Protein AF-0000000069178740 (afdb_homodimer)

InterPro domains:
  IPR007632 Anoctamin [PTHR12308] (36-680)
  IPR049452 Anoctamin, transmembrane domain [PF04547] (224-672)

Radius of gyration: 38.59 Å; Cα contacts (8 Å, |Δi|>4): 1500; chains: 2; bounding box: 94×110×83 Å

pLDDT: mean 80.76, std 16.98, range [24.77, 97.94]

Structure (mmCIF, N/CA/C/O backbone):
data_AF-0000000069178740-model_v1
#
loop_
_entity.id
_entity.type
_entity.pdbx_description
1 polymer 'Chromosome undetermined scaffold_32, whole genome shotgun sequence'
#
loop_
_atom_site.group_PDB
_atom_site.id
_atom_site.type_symbol
_atom_site.label_atom_id
_atom_site.label_alt_id
_atom_site.label_comp_id
_atom_site.label_asym_id
_atom_site.label_entity_id
_atom_site.label_seq_id
_atom_site.pdbx_PDB_ins_code
_atom_site.Cartn_x
_atom_site.Cartn_y
_atom_site.Cartn_z
_atom_site.occupancy
_atom_site.B_iso_or_equiv
_atom_site.auth_seq_id
_atom_site.auth_comp_id
_atom_site.auth_asym_id
_atom_site.auth_atom_id
_atom_site.pdbx_PDB_model_num
ATOM 1 N N . MET A 1 1 ? 21.734 -11.703 -44.219 1 29.17 1 MET A N 1
ATOM 2 C CA . MET A 1 1 ? 21.516 -12.57 -43.062 1 29.17 1 MET A CA 1
ATOM 3 C C . MET A 1 1 ? 22.469 -13.758 -43.094 1 29.17 1 MET A C 1
ATOM 5 O O . MET A 1 1 ? 23.125 -14.07 -42.094 1 29.17 1 MET A O 1
ATOM 9 N N . LYS A 1 2 ? 22.344 -14.586 -44.188 1 41.66 2 LYS A N 1
ATOM 10 C CA . LYS A 1 2 ? 23.359 -15.562 -44.594 1 41.66 2 LYS A CA 1
ATOM 11 C C . LYS A 1 2 ? 24.75 -14.953 -44.594 1 41.66 2 LYS A C 1
ATOM 13 O O . LYS A 1 2 ? 25.719 -15.594 -44.156 1 41.66 2 LYS A O 1
ATOM 18 N N . GLN A 1 3 ? 24.625 -13.688 -44.812 1 41.06 3 GLN A N 1
ATOM 19 C CA . GLN A 1 3 ? 25.906 -13.016 -45 1 41.06 3 GLN A CA 1
ATOM 20 C C . GLN A 1 3 ? 26.578 -12.734 -43.688 1 41.06 3 GLN A C 1
ATOM 22 O O . GLN A 1 3 ? 27.812 -12.797 -43.562 1 41.06 3 GLN A O 1
ATOM 27 N N . VAL A 1 4 ? 25.672 -12.539 -42.625 1 41.56 4 VAL A N 1
ATOM 28 C CA . VAL A 1 4 ? 26.328 -12.18 -41.344 1 41.56 4 VAL A CA 1
ATOM 29 C C . VAL A 1 4 ? 26.984 -13.414 -40.75 1 41.56 4 VAL A C 1
ATOM 31 O O . VAL A 1 4 ? 28.109 -13.336 -40.25 1 41.56 4 VAL A O 1
ATOM 34 N N . LEU A 1 5 ? 26.391 -14.547 -40.906 1 41 5 LEU A N 1
ATOM 35 C CA . LEU A 1 5 ? 27.047 -15.75 -40.406 1 41 5 LEU A CA 1
ATOM 36 C C . LEU A 1 5 ? 28.312 -16.047 -41.219 1 41 5 LEU A C 1
ATOM 38 O O . LEU A 1 5 ? 29.328 -16.453 -40.625 1 41 5 LEU A O 1
ATOM 42 N N . HIS A 1 6 ? 28.266 -15.82 -42.562 1 41.03 6 HIS A N 1
ATOM 43 C CA . HIS A 1 6 ? 29.438 -16.062 -43.406 1 41.03 6 HIS A CA 1
ATOM 44 C C . HIS A 1 6 ? 30.562 -15.086 -43.062 1 41.03 6 HIS A C 1
ATOM 46 O O . HIS A 1 6 ? 31.734 -15.461 -43.094 1 41.03 6 HIS A O 1
ATOM 52 N N . GLN A 1 7 ? 30.203 -13.859 -42.781 1 40.16 7 GLN A N 1
ATOM 53 C CA . GLN A 1 7 ? 31.25 -12.867 -42.5 1 40.16 7 GLN A CA 1
ATOM 54 C C . GLN A 1 7 ? 31.922 -13.148 -41.156 1 40.16 7 GLN A C 1
ATOM 56 O O . GLN A 1 7 ? 33.125 -12.969 -41 1 40.16 7 GLN A O 1
ATOM 61 N N . LEU A 1 8 ? 31.172 -13.578 -40.156 1 37.38 8 LEU A N 1
ATOM 62 C CA . LEU A 1 8 ? 31.766 -13.891 -38.844 1 37.38 8 LEU A CA 1
ATOM 63 C C . LEU A 1 8 ? 32.625 -15.141 -38.938 1 37.38 8 LEU A C 1
ATOM 65 O O . LEU A 1 8 ? 33.688 -15.203 -38.312 1 37.38 8 LEU A O 1
ATOM 69 N N . ALA A 1 9 ? 32.281 -16.109 -39.812 1 36.62 9 ALA A N 1
ATOM 70 C CA . ALA A 1 9 ? 33.188 -17.25 -40.031 1 36.62 9 ALA A CA 1
ATOM 71 C C . ALA A 1 9 ? 34.5 -16.812 -40.625 1 36.62 9 ALA A C 1
ATOM 73 O O . ALA A 1 9 ? 35.562 -17.359 -40.312 1 36.62 9 ALA A O 1
ATOM 74 N N . ARG A 1 10 ? 34.531 -15.812 -41.5 1 36.66 10 ARG A N 1
ATOM 75 C CA . ARG A 1 10 ? 35.75 -15.383 -42.188 1 36.66 10 ARG A CA 1
ATOM 76 C C . ARG A 1 10 ? 36.688 -14.664 -41.219 1 36.66 10 ARG A C 1
ATOM 78 O O . ARG A 1 10 ? 37.906 -14.727 -41.344 1 36.66 10 ARG A O 1
ATOM 85 N N . GLN A 1 11 ? 36.156 -13.773 -40.281 1 35.66 11 GLN A N 1
ATOM 86 C CA . GLN A 1 11 ? 37.094 -13.016 -39.469 1 35.66 11 GLN A CA 1
ATOM 87 C C . GLN A 1 11 ? 37.844 -13.93 -38.531 1 35.66 11 GLN A C 1
ATOM 89 O O . GLN A 1 11 ? 39 -13.656 -38.188 1 35.66 11 GLN A O 1
ATOM 94 N N . HIS A 1 12 ? 37.156 -14.891 -37.875 1 33.47 12 HIS A N 1
ATOM 95 C CA . HIS A 1 12 ? 37.906 -15.734 -36.969 1 33.47 12 HIS A CA 1
ATOM 96 C C . HIS A 1 12 ? 38.719 -16.797 -37.688 1 33.47 12 HIS A C 1
ATOM 98 O O . HIS A 1 12 ? 39.312 -17.672 -37.062 1 33.47 12 HIS A O 1
ATOM 104 N N . THR A 1 13 ? 38.625 -16.891 -39.031 1 31.47 13 THR A N 1
ATOM 105 C CA . THR A 1 13 ? 39.469 -17.859 -39.688 1 31.47 13 THR A CA 1
ATOM 106 C C . THR A 1 13 ? 40.938 -17.469 -39.594 1 31.47 13 THR A C 1
ATOM 108 O O . THR A 1 13 ? 41.812 -18.141 -40.156 1 31.47 13 THR A O 1
ATOM 111 N N . ILE A 1 14 ? 41.344 -16.188 -39.281 1 28.61 14 ILE A N 1
ATOM 112 C CA . ILE A 1 14 ? 42.719 -15.969 -39.625 1 28.61 14 ILE A CA 1
ATOM 113 C C . ILE A 1 14 ? 43.594 -16.953 -38.844 1 28.61 14 ILE A C 1
ATOM 115 O O . ILE A 1 14 ? 44.469 -17.625 -39.438 1 28.61 14 ILE A O 1
ATOM 119 N N . THR A 1 15 ? 44.281 -16.516 -37.594 1 28.25 15 THR A N 1
ATOM 120 C CA . THR A 1 15 ? 45.688 -16.781 -37.375 1 28.25 15 THR A CA 1
ATOM 121 C C . THR A 1 15 ? 45.938 -18.25 -37.062 1 28.25 15 THR A C 1
ATOM 123 O O . THR A 1 15 ? 46.906 -18.828 -37.531 1 28.25 15 THR A O 1
ATOM 126 N N . ASN A 1 16 ? 45.688 -18.797 -35.781 1 27.84 16 ASN A N 1
ATOM 127 C CA . ASN A 1 16 ? 46.5 -19.891 -35.312 1 27.84 16 ASN A CA 1
ATOM 128 C C . ASN A 1 16 ? 46.094 -21.219 -35.938 1 27.84 16 ASN A C 1
ATOM 130 O O . ASN A 1 16 ? 44.969 -21.672 -35.781 1 27.84 16 ASN A O 1
ATOM 134 N N . ASN A 1 17 ? 46.625 -21.578 -37.094 1 25.59 17 ASN A N 1
ATOM 135 C CA . ASN A 1 17 ? 46.656 -22.859 -37.812 1 25.59 17 ASN A CA 1
ATOM 136 C C . ASN A 1 17 ? 47.094 -23.984 -36.844 1 25.59 17 ASN A C 1
ATOM 138 O O . ASN A 1 17 ? 48.125 -24.625 -37.062 1 25.59 17 ASN A O 1
ATOM 142 N N . LYS A 1 18 ? 47.312 -23.766 -35.469 1 31.34 18 LYS A N 1
ATOM 143 C CA . LYS A 1 18 ? 47.688 -25.047 -34.844 1 31.34 18 LYS A CA 1
ATOM 144 C C . LYS A 1 18 ? 46.688 -26.125 -35.188 1 31.34 18 LYS A C 1
ATOM 146 O O . LYS A 1 18 ? 45.469 -25.984 -34.938 1 31.34 18 LYS A O 1
ATOM 151 N N . SER A 1 19 ? 46.938 -26.953 -36.281 1 24.86 19 SER A N 1
ATOM 152 C CA . SER A 1 19 ? 46.219 -28.141 -36.75 1 24.86 19 SER A CA 1
ATOM 153 C C . SER A 1 19 ? 45.781 -29.016 -35.594 1 24.86 19 SER A C 1
ATOM 155 O O . SER A 1 19 ? 46.594 -29.656 -34.938 1 24.86 19 SER A O 1
ATOM 157 N N . PHE A 1 20 ? 45 -28.562 -34.75 1 27.5 20 PHE A N 1
ATOM 158 C CA . PHE A 1 20 ? 44.5 -29.516 -33.75 1 27.5 20 PHE A CA 1
ATOM 159 C C . PHE A 1 20 ? 43.875 -30.719 -34.438 1 27.5 20 PHE A C 1
ATOM 161 O O . PHE A 1 20 ? 42.969 -30.578 -35.281 1 27.5 20 PHE A O 1
ATOM 168 N N . SER A 1 21 ? 44.688 -31.766 -34.781 1 28 21 SER A N 1
ATOM 169 C CA . SER A 1 21 ? 44.188 -33.062 -35.219 1 28 21 SER A CA 1
ATOM 170 C C . SER A 1 21 ? 42.938 -33.469 -34.438 1 28 21 SER A C 1
ATOM 172 O O . SER A 1 21 ? 42.938 -33.406 -33.188 1 28 21 SER A O 1
ATOM 174 N N . LEU A 1 22 ? 41.781 -33.344 -35.031 1 29.95 22 LEU A N 1
ATOM 175 C CA . LEU A 1 22 ? 40.531 -33.875 -34.531 1 29.95 22 LEU A CA 1
ATOM 176 C C . LEU A 1 22 ? 40.75 -35.25 -33.906 1 29.95 22 LEU A C 1
ATOM 178 O O . LEU A 1 22 ? 41.375 -36.125 -34.531 1 29.95 22 LEU A O 1
ATOM 182 N N . PRO A 1 23 ? 40.844 -35.406 -32.594 1 31.97 23 PRO A N 1
ATOM 183 C CA . PRO A 1 23 ? 41.031 -36.781 -32.156 1 31.97 23 PRO A CA 1
ATOM 184 C C . PRO A 1 23 ? 40.219 -37.781 -32.969 1 31.97 23 PRO A C 1
ATOM 186 O O . PRO A 1 23 ? 39.219 -37.438 -33.594 1 31.97 23 PRO A O 1
ATOM 189 N N . THR A 1 24 ? 40.812 -38.875 -33.531 1 33.34 24 THR A N 1
ATOM 190 C CA . THR A 1 24 ? 40.219 -40 -34.281 1 33.34 24 THR A CA 1
ATOM 191 C C . THR A 1 24 ? 38.938 -40.5 -33.625 1 33.34 24 THR A C 1
ATOM 193 O O . THR A 1 24 ? 38.75 -40.281 -32.406 1 33.34 24 THR A O 1
ATOM 196 N N . LYS A 1 25 ? 37.969 -41.094 -34.406 1 35.81 25 LYS A N 1
ATOM 197 C CA . LYS A 1 25 ? 36.656 -41.625 -34.031 1 35.81 25 LYS A CA 1
ATOM 198 C C . LYS A 1 25 ? 36.75 -42.375 -32.719 1 35.81 25 LYS A C 1
ATOM 200 O O . LYS A 1 25 ? 35.844 -42.25 -31.875 1 35.81 25 LYS A O 1
ATOM 205 N N . GLN A 1 26 ? 37.625 -43.281 -32.594 1 38.03 26 GLN A N 1
ATOM 206 C CA . GLN A 1 26 ? 37.75 -44.219 -31.484 1 38.03 26 GLN A CA 1
ATOM 207 C C . GLN A 1 26 ? 38.062 -43.469 -30.172 1 38.03 26 GLN A C 1
ATOM 209 O O . GLN A 1 26 ? 37.531 -43.812 -29.125 1 38.03 26 GLN A O 1
ATOM 214 N N . SER A 1 27 ? 39.062 -42.625 -30.125 1 40 27 SER A N 1
ATOM 215 C CA . SER A 1 27 ? 39.469 -41.938 -28.906 1 40 27 SER A CA 1
ATOM 216 C C . SER A 1 27 ? 38.406 -40.969 -28.438 1 40 27 SER A C 1
ATOM 218 O O . SER A 1 27 ? 38.281 -40.688 -27.25 1 40 27 SER A O 1
ATOM 220 N N . LEU A 1 28 ? 37.719 -40.375 -29.281 1 37.03 28 LEU A N 1
ATOM 221 C CA . LEU A 1 28 ? 36.594 -39.531 -28.922 1 37.03 28 LEU A CA 1
ATOM 222 C C . LEU A 1 28 ? 35.469 -40.344 -28.297 1 37.03 28 LEU A C 1
ATOM 224 O O . LEU A 1 28 ? 34.75 -39.875 -27.391 1 37.03 28 LEU A O 1
ATOM 228 N N . GLU A 1 29 ? 35.188 -41.5 -28.844 1 41.5 29 GLU A N 1
ATOM 229 C CA . GLU A 1 29 ? 34.156 -42.375 -28.312 1 41.5 29 GLU A CA 1
ATOM 230 C C . GLU A 1 29 ? 34.469 -42.812 -26.875 1 41.5 29 GLU A C 1
ATOM 232 O O . GLU A 1 29 ? 33.562 -42.906 -26.047 1 41.5 29 GLU A O 1
ATOM 237 N N . GLN A 1 30 ? 35.625 -43.375 -26.594 1 42.84 30 GLN A N 1
ATOM 238 C CA . GLN A 1 30 ? 35.969 -43.812 -25.25 1 42.84 30 GLN A CA 1
ATOM 239 C C . GLN A 1 30 ? 35.906 -42.656 -24.25 1 42.84 30 GLN A C 1
ATOM 241 O O . GLN A 1 30 ? 35.531 -42.844 -23.109 1 42.84 30 GLN A O 1
ATOM 246 N N . SER A 1 31 ? 36.438 -41.531 -24.625 1 43.66 31 SER A N 1
ATOM 247 C CA . SER A 1 31 ? 36.594 -40.406 -23.734 1 43.66 31 SER A CA 1
ATOM 248 C C . SER A 1 31 ? 35.25 -39.781 -23.391 1 43.66 31 SER A C 1
ATOM 250 O O . SER A 1 31 ? 35.125 -39.125 -22.344 1 43.66 31 SER A O 1
ATOM 252 N N . TYR A 1 32 ? 34.312 -39.844 -24.219 1 45.28 32 TYR A N 1
ATOM 253 C CA . TYR A 1 32 ? 33.031 -39.219 -23.938 1 45.28 32 TYR A CA 1
ATOM 254 C C . TYR A 1 32 ? 32.219 -40.062 -22.984 1 45.28 32 TYR A C 1
ATOM 256 O O . TYR A 1 32 ? 31.141 -39.656 -22.531 1 45.28 32 TYR A O 1
ATOM 264 N N . GLN A 1 33 ? 32.562 -41.344 -22.891 1 46.81 33 GLN A N 1
ATOM 265 C CA . GLN A 1 33 ? 31.781 -42.219 -22.031 1 46.81 33 GLN A CA 1
ATOM 266 C C . GLN A 1 33 ? 31.641 -41.656 -20.625 1 46.81 33 GLN A C 1
ATOM 268 O O . GLN A 1 33 ? 30.625 -41.875 -19.953 1 46.81 33 GLN A O 1
ATOM 273 N N . ASP A 1 34 ? 32.656 -41 -20.156 1 55.78 34 ASP A N 1
ATOM 274 C CA . ASP A 1 34 ? 32.594 -40.594 -18.75 1 55.78 34 ASP A CA 1
ATOM 275 C C . ASP A 1 34 ? 32.281 -39.094 -18.609 1 55.78 34 ASP A C 1
ATOM 277 O O . ASP A 1 34 ? 32.438 -38.531 -17.516 1 55.78 34 ASP A O 1
ATOM 281 N N . VAL A 1 35 ? 31.781 -38.531 -19.812 1 67.44 35 VAL A N 1
ATOM 282 C CA . VAL A 1 35 ? 31.594 -37.094 -19.703 1 67.44 35 VAL A CA 1
ATOM 283 C C . VAL A 1 35 ? 30.172 -36.781 -19.25 1 67.44 35 VAL A C 1
ATOM 285 O O . VAL A 1 35 ? 29.203 -37.344 -19.766 1 67.44 35 VAL A O 1
ATOM 288 N N . LYS A 1 36 ? 30.094 -36.094 -18.156 1 81.44 36 LYS A N 1
ATOM 289 C CA . LYS A 1 36 ? 28.812 -35.625 -17.625 1 81.44 36 LYS A CA 1
ATOM 290 C C . LYS A 1 36 ? 28.344 -34.375 -18.359 1 81.44 36 LYS A C 1
ATOM 292 O O . LYS A 1 36 ? 28.844 -33.281 -18.125 1 81.44 36 LYS A O 1
ATOM 297 N N . PHE A 1 37 ? 27.359 -34.656 -19.344 1 89.19 37 PHE A N 1
ATOM 298 C CA . PHE A 1 37 ? 26.797 -33.531 -20.062 1 89.19 37 PHE A CA 1
ATOM 299 C C . PHE A 1 37 ? 25.797 -32.75 -19.203 1 89.19 37 PHE A C 1
ATOM 301 O O . PHE A 1 37 ? 25.078 -33.375 -18.406 1 89.19 37 PHE A O 1
ATOM 308 N N . GLN A 1 38 ? 25.766 -31.484 -19.375 1 93.06 38 GLN A N 1
ATOM 309 C CA . GLN A 1 38 ? 24.922 -30.641 -18.531 1 93.06 38 GLN A CA 1
ATOM 310 C C . GLN A 1 38 ? 23.656 -30.219 -19.281 1 93.06 38 GLN A C 1
ATOM 312 O O . GLN A 1 38 ? 22.578 -30.172 -18.703 1 93.06 38 GLN A O 1
ATOM 317 N N . PHE A 1 39 ? 23.797 -29.891 -20.609 1 95.19 39 PHE A N 1
ATOM 318 C CA . PHE A 1 39 ? 22.641 -29.438 -21.375 1 95.19 39 PHE A CA 1
ATOM 319 C C . PHE A 1 39 ? 22.562 -30.172 -22.719 1 95.19 39 PHE A C 1
ATOM 321 O O . PHE A 1 39 ? 23.562 -30.719 -23.188 1 95.19 39 PHE A O 1
ATOM 328 N N . VAL A 1 40 ? 21.375 -30.234 -23.234 1 94.62 40 VAL A N 1
ATOM 329 C CA . VAL A 1 40 ? 21.141 -30.688 -24.594 1 94.62 40 VAL A CA 1
ATOM 330 C C . VAL A 1 40 ? 20.406 -29.609 -25.391 1 94.62 40 VAL A C 1
ATOM 332 O O . VAL A 1 40 ? 19.406 -29.062 -24.922 1 94.62 40 VAL A O 1
ATOM 335 N N . MET A 1 41 ? 20.938 -29.219 -26.422 1 94.44 41 MET A N 1
ATOM 336 C CA . MET A 1 41 ? 20.312 -28.281 -27.359 1 94.44 41 MET A CA 1
ATOM 337 C C . MET A 1 41 ? 19.625 -29.016 -28.5 1 94.44 41 MET A C 1
ATOM 339 O O . MET A 1 41 ? 20.25 -29.797 -29.219 1 94.44 41 MET A O 1
ATOM 343 N N . GLN A 1 42 ? 18.406 -28.75 -28.578 1 92.75 42 GLN A N 1
ATOM 344 C CA . GLN A 1 42 ? 17.625 -29.391 -29.641 1 92.75 42 GLN A CA 1
ATOM 345 C C . GLN A 1 42 ? 17.422 -28.422 -30.812 1 92.75 42 GLN A C 1
ATOM 347 O O . GLN A 1 42 ? 16.891 -27.328 -30.625 1 92.75 42 GLN A O 1
ATOM 352 N N . PHE A 1 43 ? 17.828 -28.859 -31.953 1 92.5 43 PHE A N 1
ATOM 353 C CA . PHE A 1 43 ? 17.734 -28.016 -33.125 1 92.5 43 PHE A CA 1
ATOM 354 C C . PHE A 1 43 ? 16.656 -28.531 -34.062 1 92.5 43 PHE A C 1
ATOM 356 O O . PHE A 1 43 ? 16.344 -29.719 -34.094 1 92.5 43 PHE A O 1
ATOM 363 N N . SER A 1 44 ? 16.125 -27.594 -34.812 1 88.5 44 SER A N 1
ATOM 364 C CA . SER A 1 44 ? 15.078 -27.938 -35.781 1 88.5 44 SER A CA 1
ATOM 365 C C . SER A 1 44 ? 15.664 -28.656 -37 1 88.5 44 SER A C 1
ATOM 367 O O . SER A 1 44 ? 16.875 -28.609 -37.25 1 88.5 44 SER A O 1
ATOM 369 N N . LYS A 1 45 ? 14.836 -29.266 -37.812 1 81.56 45 LYS A N 1
ATOM 370 C CA . LYS A 1 45 ? 15.234 -30 -39 1 81.56 45 LYS A CA 1
ATOM 371 C C . LYS A 1 45 ? 15.727 -29.047 -40.094 1 81.56 45 LYS A C 1
ATOM 373 O O . LYS A 1 45 ? 16.469 -29.453 -41 1 81.56 45 LYS A O 1
ATOM 378 N N . ASN A 1 46 ? 15.352 -27.828 -39.906 1 80.31 46 ASN A N 1
ATOM 379 C CA . ASN A 1 46 ? 15.695 -26.844 -40.938 1 80.31 46 ASN A CA 1
ATOM 380 C C . ASN A 1 46 ? 17.125 -26.328 -40.75 1 80.31 46 ASN A C 1
ATOM 382 O O . ASN A 1 46 ? 17.625 -25.594 -41.594 1 80.31 46 ASN A O 1
ATOM 386 N N . THR A 1 47 ? 17.797 -26.828 -39.656 1 84.81 47 THR A N 1
ATOM 387 C CA . THR A 1 47 ? 19.172 -26.375 -39.438 1 84.81 47 THR A CA 1
ATOM 388 C C . THR A 1 47 ? 20.141 -27.156 -40.312 1 84.81 47 THR A C 1
ATOM 390 O O . THR A 1 47 ? 20.203 -28.391 -40.219 1 84.81 47 THR A O 1
ATOM 393 N N . THR A 1 48 ? 20.891 -26.453 -41.094 1 84.88 48 THR A N 1
ATOM 394 C CA . THR A 1 48 ? 21.844 -27.062 -42.031 1 84.88 48 THR A CA 1
ATOM 395 C C . THR A 1 48 ? 23.094 -27.547 -41.281 1 84.88 48 THR A C 1
ATOM 397 O O . THR A 1 48 ? 23.375 -27.078 -40.156 1 84.88 48 THR A O 1
ATOM 400 N N . GLN A 1 49 ? 23.734 -28.516 -41.812 1 85.25 49 GLN A N 1
ATOM 401 C CA . GLN A 1 49 ? 24.953 -29.062 -41.219 1 85.25 49 GLN A CA 1
ATOM 402 C C . GLN A 1 49 ? 26.031 -28 -41.094 1 85.25 49 GLN A C 1
ATOM 404 O O . GLN A 1 49 ? 26.797 -27.984 -40.125 1 85.25 49 GLN A O 1
ATOM 409 N N . GLU A 1 50 ? 26.047 -27.109 -41.969 1 87 50 GLU A N 1
ATOM 410 C CA . GLU A 1 50 ? 27.031 -26.031 -41.938 1 87 50 GLU A CA 1
ATOM 411 C C . GLU A 1 50 ? 26.781 -25.094 -40.75 1 87 50 GLU A C 1
ATOM 413 O O . GLU A 1 50 ? 27.703 -24.688 -40.062 1 87 50 GLU A O 1
ATOM 418 N N . GLN A 1 51 ? 25.531 -24.781 -40.625 1 87.81 51 GLN A N 1
ATOM 419 C CA . GLN A 1 51 ? 25.172 -23.906 -39.531 1 87.81 51 GLN A CA 1
ATOM 420 C C . GLN A 1 51 ? 25.484 -24.562 -38.188 1 87.81 51 GLN A C 1
ATOM 422 O O . GLN A 1 51 ? 25.969 -23.906 -37.25 1 87.81 51 GLN A O 1
ATOM 427 N N . LEU A 1 52 ? 25.219 -25.812 -38.094 1 90.5 52 LEU A N 1
ATOM 428 C CA . LEU A 1 52 ? 25.484 -26.562 -36.875 1 90.5 52 LEU A CA 1
ATOM 429 C C . LEU A 1 52 ? 26.984 -26.609 -36.562 1 90.5 52 LEU A C 1
ATOM 431 O O . LEU A 1 52 ? 27.391 -26.516 -35.406 1 90.5 52 LEU A O 1
ATOM 435 N N . GLU A 1 53 ? 27.781 -26.766 -37.594 1 89.94 53 GLU A N 1
ATOM 436 C CA . GLU A 1 53 ? 29.234 -26.781 -37.406 1 89.94 53 GLU A CA 1
ATOM 437 C C . GLU A 1 53 ? 29.75 -25.438 -36.938 1 89.94 53 GLU A C 1
ATOM 439 O O . GLU A 1 53 ? 30.672 -25.359 -36.125 1 89.94 53 GLU A O 1
ATOM 444 N N . GLN A 1 54 ? 29.109 -24.469 -37.375 1 89.75 54 GLN A N 1
ATOM 445 C CA . GLN A 1 54 ? 29.484 -23.125 -36.938 1 89.75 54 GLN A CA 1
ATOM 446 C C . GLN A 1 54 ? 29.156 -22.938 -35.438 1 89.75 54 GLN A C 1
ATOM 448 O O . GLN A 1 54 ? 29.953 -22.359 -34.719 1 89.75 54 GLN A O 1
ATOM 453 N N . ILE A 1 55 ? 28 -23.375 -35.125 1 91.75 55 ILE A N 1
ATOM 454 C CA . ILE A 1 55 ? 27.578 -23.266 -33.719 1 91.75 55 ILE A CA 1
ATOM 455 C C . ILE A 1 55 ? 28.516 -24.062 -32.844 1 91.75 55 ILE A C 1
ATOM 457 O O . ILE A 1 55 ? 28.922 -23.594 -31.766 1 91.75 55 ILE A O 1
ATOM 461 N N . VAL A 1 56 ? 28.891 -25.234 -33.25 1 91.38 56 VAL A N 1
ATOM 462 C CA . VAL A 1 56 ? 29.797 -26.109 -32.5 1 91.38 56 VAL A CA 1
ATOM 463 C C . VAL A 1 56 ? 31.156 -25.438 -32.344 1 91.38 56 VAL A C 1
ATOM 465 O O . VAL A 1 56 ? 31.781 -25.5 -31.297 1 91.38 56 VAL A O 1
ATOM 468 N N . ASN A 1 57 ? 31.562 -24.75 -33.375 1 90.06 57 ASN A N 1
ATOM 469 C CA . ASN A 1 57 ? 32.844 -24.047 -33.312 1 90.06 57 ASN A CA 1
ATOM 470 C C . ASN A 1 57 ? 32.781 -22.859 -32.375 1 90.06 57 ASN A C 1
ATOM 472 O O . ASN A 1 57 ? 33.75 -22.609 -31.641 1 90.06 57 ASN A O 1
ATOM 476 N N . ILE A 1 58 ? 31.719 -22.219 -32.406 1 92.19 58 ILE A N 1
ATOM 477 C CA . ILE A 1 58 ? 31.562 -21.078 -31.5 1 92.19 58 ILE A CA 1
ATOM 478 C C . ILE A 1 58 ? 31.594 -21.578 -30.062 1 92.19 58 ILE A C 1
ATOM 480 O O . ILE A 1 58 ? 32.281 -21 -29.219 1 92.19 58 ILE A O 1
ATOM 484 N N . LEU A 1 59 ? 30.891 -22.625 -29.797 1 92.88 59 LEU A N 1
ATOM 485 C CA . LEU A 1 59 ? 30.828 -23.203 -28.453 1 92.88 59 LEU A CA 1
ATOM 486 C C . LEU A 1 59 ? 32.219 -23.703 -28.016 1 92.88 59 LEU A C 1
ATOM 488 O O . LEU A 1 59 ? 32.625 -23.5 -26.875 1 92.88 59 LEU A O 1
ATOM 492 N N . PHE A 1 60 ? 32.875 -24.25 -28.953 1 91.62 60 PHE A N 1
ATOM 493 C CA . PHE A 1 60 ? 34.219 -24.766 -28.672 1 91.62 60 PHE A CA 1
ATOM 494 C C . PHE A 1 60 ? 35.188 -23.641 -28.312 1 91.62 60 PHE A C 1
ATOM 496 O O . PHE A 1 60 ? 36 -23.766 -27.391 1 91.62 60 PHE A O 1
ATOM 503 N N . ASN A 1 61 ? 35.031 -22.562 -28.984 1 90.75 61 ASN A N 1
ATOM 504 C CA . ASN A 1 61 ? 35.875 -21.406 -28.734 1 90.75 61 ASN A CA 1
ATOM 505 C C . ASN A 1 61 ? 35.625 -20.797 -27.359 1 90.75 61 ASN A C 1
ATOM 507 O O . ASN A 1 61 ? 36.469 -20.109 -26.797 1 90.75 61 ASN A O 1
ATOM 511 N N . HIS A 1 62 ? 34.5 -21.078 -26.891 1 93.38 62 HIS A N 1
ATOM 512 C CA . HIS A 1 62 ? 34.156 -20.531 -25.594 1 93.38 62 HIS A CA 1
ATOM 513 C C . HIS A 1 62 ? 34.312 -21.594 -24.5 1 93.38 62 HIS A C 1
ATOM 515 O O . HIS A 1 62 ? 33.781 -21.422 -23.391 1 93.38 62 HIS A O 1
ATOM 521 N N . GLY A 1 63 ? 34.875 -22.688 -24.812 1 91.5 63 GLY A N 1
ATOM 522 C CA . GLY A 1 63 ? 35.281 -23.672 -23.797 1 91.5 63 GLY A CA 1
ATOM 523 C C . GLY A 1 63 ? 34.281 -24.812 -23.656 1 91.5 63 GLY A C 1
ATOM 524 O O . GLY A 1 63 ? 34.469 -25.672 -22.781 1 91.5 63 GLY A O 1
ATOM 525 N N . PHE A 1 64 ? 33.312 -24.844 -24.5 1 93.75 64 PHE A N 1
ATOM 526 C CA . PHE A 1 64 ? 32.312 -25.922 -24.406 1 93.75 64 PHE A CA 1
ATOM 527 C C . PHE A 1 64 ? 32.75 -27.109 -25.25 1 93.75 64 PHE A C 1
ATOM 529 O O . PHE A 1 64 ? 33.344 -26.953 -26.328 1 93.75 64 PHE A O 1
ATOM 536 N N . GLN A 1 65 ? 32.469 -28.266 -24.703 1 91.12 65 GLN A N 1
ATOM 537 C CA . GLN A 1 65 ? 32.562 -29.5 -25.469 1 91.12 65 GLN A CA 1
ATOM 538 C C . GLN A 1 65 ? 31.188 -29.984 -25.891 1 91.12 65 GLN A C 1
ATOM 540 O O . GLN A 1 65 ? 30.203 -29.781 -25.172 1 91.12 65 GLN A O 1
ATOM 545 N N . SER A 1 66 ? 31.188 -30.516 -27.109 1 91 66 SER A N 1
ATOM 546 C CA . SER A 1 66 ? 29.859 -30.891 -27.609 1 91 66 SER A CA 1
ATOM 547 C C . SER A 1 66 ? 29.891 -32.281 -28.25 1 91 66 SER A C 1
ATOM 549 O O . SER A 1 66 ? 30.953 -32.75 -28.672 1 91 66 SER A O 1
ATOM 551 N N . TYR A 1 67 ? 28.797 -32.969 -28.172 1 88.19 67 TYR A N 1
ATOM 552 C CA . TYR A 1 67 ? 28.547 -34.219 -28.828 1 88.19 67 TYR A CA 1
ATOM 553 C C . TYR A 1 67 ? 27.25 -34.188 -29.641 1 88.19 67 TYR A C 1
ATOM 555 O O . TYR A 1 67 ? 26.188 -33.875 -29.094 1 88.19 67 TYR A O 1
ATOM 563 N N . LYS A 1 68 ? 27.422 -34.406 -30.953 1 88.75 68 LYS A N 1
ATOM 564 C CA . LYS A 1 68 ? 26.281 -34.312 -31.844 1 88.75 68 LYS A CA 1
ATOM 565 C C . LYS A 1 68 ? 25.672 -35.688 -32.094 1 88.75 68 LYS A C 1
ATOM 567 O O . LYS A 1 68 ? 26.391 -36.688 -32.25 1 88.75 68 LYS A O 1
ATOM 572 N N . THR A 1 69 ? 24.344 -35.75 -31.953 1 84.38 69 THR A N 1
ATOM 573 C CA . THR A 1 69 ? 23.609 -36.969 -32.281 1 84.38 69 THR A CA 1
ATOM 574 C C . THR A 1 69 ? 22.219 -36.625 -32.812 1 84.38 69 THR A C 1
ATOM 576 O O . THR A 1 69 ? 21.844 -35.469 -32.906 1 84.38 69 THR A O 1
ATOM 579 N N . ARG A 1 70 ? 21.516 -37.594 -33.344 1 80.75 70 ARG A N 1
ATOM 580 C CA . ARG A 1 70 ? 20.156 -37.438 -33.844 1 80.75 70 ARG A CA 1
ATOM 581 C C . ARG A 1 70 ? 19.172 -38.281 -33.031 1 80.75 70 ARG A C 1
ATOM 583 O O . ARG A 1 70 ? 19.516 -39.375 -32.562 1 80.75 70 ARG A O 1
ATOM 590 N N . ASN A 1 71 ? 18.047 -37.594 -32.844 1 77.5 71 ASN A N 1
ATOM 591 C CA . ASN A 1 71 ? 16.984 -38.344 -32.156 1 77.5 71 ASN A CA 1
ATOM 592 C C . ASN A 1 71 ? 16.375 -39.406 -33.062 1 77.5 71 ASN A C 1
ATOM 594 O O . ASN A 1 71 ? 16.016 -39.125 -34.219 1 77.5 71 ASN A O 1
ATOM 598 N N . LEU A 1 72 ? 16.266 -40.531 -32.656 1 66.88 72 LEU A N 1
ATOM 599 C CA . LEU A 1 72 ? 15.844 -41.688 -33.438 1 66.88 72 LEU A CA 1
ATOM 600 C C . LEU A 1 72 ? 14.359 -41.562 -33.781 1 66.88 72 LEU A C 1
ATOM 602 O O . LEU A 1 72 ? 13.93 -42.094 -34.812 1 66.88 72 LEU A O 1
ATOM 606 N N . GLN A 1 73 ? 13.625 -40.938 -32.938 1 68.38 73 GLN A N 1
ATOM 607 C CA . GLN A 1 73 ? 12.18 -40.906 -33.094 1 68.38 73 GLN A CA 1
ATOM 608 C C . GLN A 1 73 ? 11.75 -39.75 -33.969 1 68.38 73 GLN A C 1
ATOM 610 O O . GLN A 1 73 ? 10.93 -39.906 -34.875 1 68.38 73 GLN A O 1
ATOM 615 N N . ASN A 1 74 ? 12.312 -38.562 -33.75 1 73.25 74 ASN A N 1
ATOM 616 C CA . ASN A 1 74 ? 11.805 -37.375 -34.438 1 73.25 74 ASN A CA 1
ATOM 617 C C . ASN A 1 74 ? 12.867 -36.781 -35.344 1 73.25 74 ASN A C 1
ATOM 619 O O . ASN A 1 74 ? 12.609 -35.781 -36.031 1 73.25 74 ASN A O 1
ATOM 623 N N . ASP A 1 75 ? 14.016 -37.406 -35.438 1 75.5 75 ASP A N 1
ATOM 624 C CA . ASP A 1 75 ? 15.109 -37.031 -36.344 1 75.5 75 ASP A CA 1
ATOM 625 C C . ASP A 1 75 ? 15.609 -35.625 -36.062 1 75.5 75 ASP A C 1
ATOM 627 O O . ASP A 1 75 ? 16.141 -34.969 -36.938 1 75.5 75 ASP A O 1
ATOM 631 N N . LYS A 1 76 ? 15.312 -35.125 -34.875 1 85.12 76 LYS A N 1
ATOM 632 C CA . LYS A 1 76 ? 15.852 -33.812 -34.5 1 85.12 76 LYS A CA 1
ATOM 633 C C . LYS A 1 76 ? 17.328 -33.906 -34.125 1 85.12 76 LYS A C 1
ATOM 635 O O . LYS A 1 76 ? 17.781 -34.969 -33.625 1 85.12 76 LYS A O 1
ATOM 640 N N . ILE A 1 77 ? 18.016 -32.875 -34.406 1 89.44 77 ILE A N 1
ATOM 641 C CA . ILE A 1 77 ? 19.438 -32.875 -34.094 1 89.44 77 ILE A CA 1
ATOM 642 C C . ILE A 1 77 ? 19.641 -32.469 -32.625 1 89.44 77 ILE A C 1
ATOM 644 O O . ILE A 1 77 ? 19.094 -31.469 -32.156 1 89.44 77 ILE A O 1
ATOM 648 N N . LEU A 1 78 ? 20.328 -33.344 -31.969 1 91.5 78 LEU A N 1
ATOM 649 C CA . LEU A 1 78 ? 20.625 -33.125 -30.562 1 91.5 78 LEU A CA 1
ATOM 650 C C . LEU A 1 78 ? 22.094 -32.812 -30.359 1 91.5 78 LEU A C 1
ATOM 652 O O . LEU A 1 78 ? 22.969 -33.531 -30.875 1 91.5 78 LEU A O 1
ATOM 656 N N . LEU A 1 79 ? 22.344 -31.703 -29.766 1 93 79 LEU A N 1
ATOM 657 C CA . LEU A 1 79 ? 23.703 -31.328 -29.422 1 93 79 LEU A CA 1
ATOM 658 C C . LEU A 1 79 ? 23.906 -31.328 -27.906 1 93 79 LEU A C 1
ATOM 660 O O . LEU A 1 79 ? 23.406 -30.422 -27.219 1 93 79 LEU A O 1
ATOM 664 N N . PHE A 1 80 ? 24.625 -32.375 -27.375 1 92.19 80 PHE A N 1
ATOM 665 C CA . PHE A 1 80 ? 24.953 -32.406 -25.953 1 92.19 80 PHE A CA 1
ATOM 666 C C . PHE A 1 80 ? 26.172 -31.531 -25.656 1 92.19 80 PHE A C 1
ATOM 668 O O . PHE A 1 80 ? 27.188 -31.609 -26.344 1 92.19 80 PHE A O 1
ATOM 675 N N . ILE A 1 81 ? 26.047 -30.672 -24.672 1 94.06 81 ILE A N 1
ATOM 676 C CA . ILE A 1 81 ? 27.141 -29.75 -24.391 1 94.06 81 ILE A CA 1
ATOM 677 C C . ILE A 1 81 ? 27.531 -29.844 -22.922 1 94.06 81 ILE A C 1
ATOM 679 O O . ILE A 1 81 ? 26.703 -30.172 -22.062 1 94.06 81 ILE A O 1
ATOM 683 N N . CYS A 1 82 ? 28.812 -29.609 -22.609 1 92.75 82 CYS A N 1
ATOM 684 C CA . CYS A 1 82 ? 29.328 -29.562 -21.234 1 92.75 82 CYS A CA 1
ATOM 685 C C . CYS A 1 82 ? 30.531 -28.625 -21.141 1 92.75 82 CYS A C 1
ATOM 687 O O . CYS A 1 82 ? 31.172 -28.344 -22.156 1 92.75 82 CYS A O 1
ATOM 689 N N . ILE A 1 83 ? 30.672 -28 -20.016 1 91.31 83 ILE A N 1
ATOM 690 C CA . ILE A 1 83 ? 31.859 -27.188 -19.703 1 91.31 83 ILE A CA 1
ATOM 691 C C . ILE A 1 83 ? 32.469 -27.672 -18.406 1 91.31 83 ILE A C 1
ATOM 693 O O . ILE A 1 83 ? 31.781 -27.859 -17.406 1 91.31 83 ILE A O 1
ATOM 697 N N . TRP A 1 84 ? 33.75 -28.016 -18.391 1 81.62 84 TRP A N 1
ATOM 698 C CA . TRP A 1 84 ? 34.344 -28.578 -17.172 1 81.62 84 TRP A CA 1
ATOM 699 C C . TRP A 1 84 ? 35.438 -27.688 -16.641 1 81.62 84 TRP A C 1
ATOM 701 O O . TRP A 1 84 ? 36 -27.969 -15.586 1 81.62 84 TRP A O 1
ATOM 711 N N . ASP A 1 85 ? 35.75 -26.609 -17.375 1 88.31 85 ASP A N 1
ATOM 712 C CA . ASP A 1 85 ? 36.75 -25.703 -16.844 1 88.31 85 ASP A CA 1
ATOM 713 C C . ASP A 1 85 ? 36.219 -24.922 -15.641 1 88.31 85 ASP A C 1
ATOM 715 O O . ASP A 1 85 ? 35.375 -24.031 -15.805 1 88.31 85 ASP A O 1
ATOM 719 N N . PRO A 1 86 ? 36.719 -25.25 -14.539 1 90.06 86 PRO A N 1
ATOM 720 C CA . PRO A 1 86 ? 36.188 -24.594 -13.336 1 90.06 86 PRO A CA 1
ATOM 721 C C . PRO A 1 86 ? 36.438 -23.094 -13.312 1 90.06 86 PRO A C 1
ATOM 723 O O . PRO A 1 86 ? 35.656 -22.328 -12.742 1 90.06 86 PRO A O 1
ATOM 726 N N . LYS A 1 87 ? 37.469 -22.672 -13.891 1 90.38 87 LYS A N 1
ATOM 727 C CA . LYS A 1 87 ? 37.812 -21.25 -13.898 1 90.38 87 LYS A CA 1
ATOM 728 C C . LYS A 1 87 ? 36.719 -20.438 -14.625 1 90.38 87 LYS A C 1
ATOM 730 O O . LYS A 1 87 ? 36.312 -19.375 -14.148 1 90.38 87 LYS A O 1
ATOM 735 N N . ILE A 1 88 ? 36.312 -20.969 -15.711 1 92.12 88 ILE A N 1
ATOM 736 C CA . ILE A 1 88 ? 35.281 -20.266 -16.484 1 92.12 88 ILE A CA 1
ATOM 737 C C . ILE A 1 88 ? 34 -20.172 -15.68 1 92.12 88 ILE A C 1
ATOM 739 O O . ILE A 1 88 ? 33.375 -19.109 -15.641 1 92.12 88 ILE A O 1
ATOM 743 N N . ILE A 1 89 ? 33.656 -21.203 -15.062 1 92.69 89 ILE A N 1
ATOM 744 C CA . ILE A 1 89 ? 32.438 -21.25 -14.281 1 92.69 89 ILE A CA 1
ATOM 745 C C . ILE A 1 89 ? 32.531 -20.266 -13.125 1 92.69 89 ILE A C 1
ATOM 747 O O . ILE A 1 89 ? 31.578 -19.516 -12.867 1 92.69 89 ILE A O 1
ATOM 751 N N . LEU A 1 90 ? 33.594 -20.203 -12.461 1 92.44 90 LEU A N 1
ATOM 752 C CA . LEU A 1 90 ? 33.781 -19.328 -11.305 1 92.44 90 LEU A CA 1
ATOM 753 C C . LEU A 1 90 ? 33.781 -17.859 -11.734 1 92.44 90 LEU A C 1
ATOM 755 O O . LEU A 1 90 ? 33.281 -17 -11.016 1 92.44 90 LEU A O 1
ATOM 759 N N . GLU A 1 91 ? 34.344 -17.594 -12.867 1 91.5 91 GLU A N 1
ATOM 760 C CA . GLU A 1 91 ? 34.312 -16.219 -13.383 1 91.5 91 GLU A CA 1
ATOM 761 C C . GLU A 1 91 ? 32.906 -15.773 -13.719 1 91.5 91 GLU A C 1
ATOM 763 O O . GLU A 1 91 ? 32.531 -14.617 -13.484 1 91.5 91 GLU A O 1
ATOM 768 N N . GLN A 1 92 ? 32.25 -16.719 -14.266 1 90.44 92 GLN A N 1
ATOM 769 C CA . GLN A 1 92 ? 30.844 -16.406 -14.578 1 90.44 92 GLN A CA 1
ATOM 770 C C . GLN A 1 92 ? 30.031 -16.219 -13.305 1 90.44 92 GLN A C 1
ATOM 772 O O . GLN A 1 92 ? 29.109 -15.391 -13.266 1 90.44 92 GLN A O 1
ATOM 777 N N . ALA A 1 93 ? 30.281 -16.938 -12.305 1 90.81 93 ALA A N 1
ATOM 778 C CA . ALA A 1 93 ? 29.609 -16.797 -11.016 1 90.81 93 ALA A CA 1
ATOM 779 C C . ALA A 1 93 ? 29.859 -15.414 -10.422 1 90.81 93 ALA A C 1
ATOM 781 O O . ALA A 1 93 ? 28.953 -14.828 -9.812 1 90.81 93 ALA A O 1
ATOM 782 N N . GLU A 1 94 ? 31.016 -14.961 -10.586 1 89.31 94 GLU A N 1
ATOM 783 C CA . GLU A 1 94 ? 31.344 -13.617 -10.117 1 89.31 94 GLU A CA 1
ATOM 784 C C . GLU A 1 94 ? 30.531 -12.562 -10.875 1 89.31 94 GLU A C 1
ATOM 786 O O . GLU A 1 94 ? 30.031 -11.617 -10.273 1 89.31 94 GLU A O 1
ATOM 791 N N . GLN A 1 95 ? 30.391 -12.805 -12.156 1 86.69 95 GLN A N 1
ATOM 792 C CA . GLN A 1 95 ? 29.641 -11.852 -12.969 1 86.69 95 GLN A CA 1
ATOM 793 C C . GLN A 1 95 ? 28.172 -11.828 -12.578 1 86.69 95 GLN A C 1
ATOM 795 O O . GLN A 1 95 ? 27.516 -10.789 -12.672 1 86.69 95 GLN A O 1
ATOM 800 N N . MET A 1 96 ? 27.703 -12.961 -12.156 1 87.69 96 MET A N 1
ATOM 801 C CA . MET A 1 96 ? 26.297 -13.07 -11.773 1 87.69 96 MET A CA 1
ATOM 802 C C . MET A 1 96 ? 26.078 -12.562 -10.359 1 87.69 96 MET A C 1
ATOM 804 O O . MET A 1 96 ? 24.938 -12.383 -9.922 1 87.69 96 MET A O 1
ATOM 808 N N . GLN A 1 97 ? 27.094 -12.281 -9.617 1 84.38 97 GLN A N 1
ATOM 809 C CA . GLN A 1 97 ? 27.047 -11.742 -8.266 1 84.38 97 GLN A CA 1
ATOM 810 C C . GLN A 1 97 ? 26.188 -12.609 -7.352 1 84.38 97 GLN A C 1
ATOM 812 O O . GLN A 1 97 ? 25.312 -12.109 -6.652 1 84.38 97 GLN A O 1
ATOM 817 N N . LEU A 1 98 ? 26.484 -13.914 -7.379 1 86.56 98 LEU A N 1
ATOM 818 C CA . LEU A 1 98 ? 25.734 -14.844 -6.539 1 86.56 98 LEU A CA 1
ATOM 819 C C . LEU A 1 98 ? 26.188 -14.742 -5.086 1 86.56 98 LEU A C 1
ATOM 821 O O . LEU A 1 98 ? 27.375 -14.578 -4.809 1 86.56 98 LEU A O 1
ATOM 825 N N . TYR A 1 99 ? 25.297 -14.766 -4.219 1 83.81 99 TYR A N 1
ATOM 826 C CA . TYR A 1 99 ? 25.609 -14.672 -2.795 1 83.81 99 TYR A CA 1
ATOM 827 C C . TYR A 1 99 ? 25.969 -16.031 -2.225 1 83.81 99 TYR A C 1
ATOM 829 O O . TYR A 1 99 ? 25.312 -17.031 -2.51 1 83.81 99 TYR A O 1
ATOM 837 N N . LYS A 1 100 ? 27.031 -16.047 -1.495 1 86.06 100 LYS A N 1
ATOM 838 C CA . LYS A 1 100 ? 27.453 -17.25 -0.791 1 86.06 100 LYS A CA 1
ATOM 839 C C . LYS A 1 100 ? 27.938 -16.922 0.62 1 86.06 100 LYS A C 1
ATOM 841 O O . LYS A 1 100 ? 28.312 -15.781 0.905 1 86.06 100 LYS A O 1
ATOM 846 N N . VAL A 1 101 ? 27.891 -17.906 1.464 1 82.12 101 VAL A N 1
ATOM 847 C CA . VAL A 1 101 ? 28.266 -17.734 2.863 1 82.12 101 VAL A CA 1
ATOM 848 C C . VAL A 1 101 ? 29.781 -17.828 3.008 1 82.12 101 VAL A C 1
ATOM 850 O O . VAL A 1 101 ? 30.422 -18.703 2.428 1 82.12 101 VAL A O 1
ATOM 853 N N . LEU A 1 102 ? 30.266 -16.828 3.684 1 78.19 102 LEU A N 1
ATOM 854 C CA . LEU A 1 102 ? 31.703 -16.828 3.967 1 78.19 102 LEU A CA 1
ATOM 855 C C . LEU A 1 102 ? 32.031 -17.812 5.098 1 78.19 102 LEU A C 1
ATOM 857 O O . LEU A 1 102 ? 31.219 -18 6.004 1 78.19 102 LEU A O 1
ATOM 861 N N . ILE A 1 103 ? 33.125 -18.531 4.855 1 66.88 103 ILE A N 1
ATOM 862 C CA . ILE A 1 103 ? 33.625 -19.391 5.93 1 66.88 103 ILE A CA 1
ATOM 863 C C . ILE A 1 103 ? 34.156 -18.547 7.078 1 66.88 103 ILE A C 1
ATOM 865 O O . ILE A 1 103 ? 34.969 -17.641 6.859 1 66.88 103 ILE A O 1
ATOM 869 N N . ASP A 1 104 ? 33.312 -18.281 8.023 1 57.75 104 ASP A N 1
ATOM 870 C CA . ASP A 1 104 ? 33.781 -17.531 9.188 1 57.75 104 ASP A CA 1
ATOM 871 C C . ASP A 1 104 ? 35.094 -18.078 9.727 1 57.75 104 ASP A C 1
ATOM 873 O O . ASP A 1 104 ? 35.094 -19.125 10.375 1 57.75 104 ASP A O 1
ATOM 877 N N . ARG A 1 105 ? 36.219 -17.922 9.047 1 49.41 105 ARG A N 1
ATOM 878 C CA . ARG A 1 105 ? 37.469 -18.312 9.688 1 49.41 105 ARG A CA 1
ATOM 879 C C . ARG A 1 105 ? 37.562 -17.734 11.086 1 49.41 105 ARG A C 1
ATOM 881 O O . ARG A 1 105 ? 38.344 -18.203 11.914 1 49.41 105 ARG A O 1
ATOM 888 N N . SER A 1 106 ? 37.125 -16.422 11.188 1 43.97 106 SER A N 1
ATOM 889 C CA . SER A 1 106 ? 37.25 -15.711 12.453 1 43.97 106 SER A CA 1
ATOM 890 C C . SER A 1 106 ? 36.156 -16.125 13.43 1 43.97 106 SER A C 1
ATOM 892 O O . SER A 1 106 ? 35.812 -15.359 14.336 1 43.97 106 SER A O 1
ATOM 894 N N . HIS A 1 107 ? 35.406 -16.984 13.414 1 44.06 107 HIS A N 1
ATOM 895 C CA . HIS A 1 107 ? 34.625 -17.203 14.625 1 44.06 107 HIS A CA 1
ATOM 896 C C . HIS A 1 107 ? 35.25 -16.5 15.82 1 44.06 107 HIS A C 1
ATOM 898 O O . HIS A 1 107 ? 34.594 -16.281 16.844 1 44.06 107 HIS A O 1
ATOM 904 N N . SER A 1 108 ? 36.562 -16.391 15.859 1 40.41 108 SER A N 1
ATOM 905 C CA . SER A 1 108 ? 37.375 -15.75 16.891 1 40.41 108 SER A CA 1
ATOM 906 C C . SER A 1 108 ? 37.25 -14.227 16.812 1 4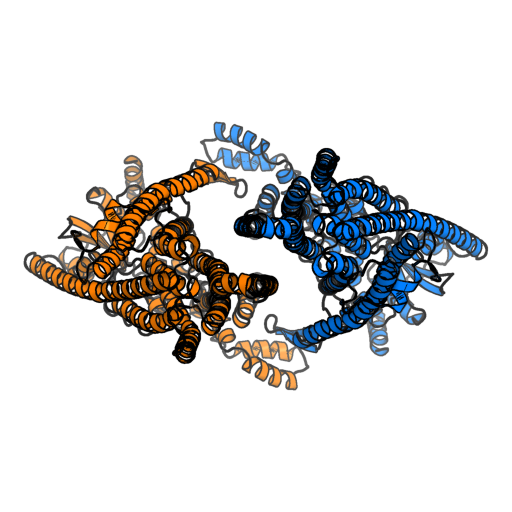0.41 108 SER A C 1
ATOM 908 O O . SER A 1 108 ? 37.281 -13.547 17.844 1 40.41 108 SER A O 1
ATOM 910 N N . GLN A 1 109 ? 37.031 -13.57 15.672 1 39.03 109 GLN A N 1
ATOM 911 C CA . GLN A 1 109 ? 37.25 -12.125 15.562 1 39.03 109 GLN A CA 1
ATOM 912 C C . GLN A 1 109 ? 35.969 -11.359 15.859 1 39.03 109 GLN A C 1
ATOM 914 O O . GLN A 1 109 ? 36 -10.273 16.438 1 39.03 109 GLN A O 1
ATOM 919 N N . MET A 1 110 ? 34.875 -11.703 15.414 1 41.12 110 MET A N 1
ATOM 920 C CA . MET A 1 110 ? 33.719 -10.914 15.789 1 41.12 110 MET A CA 1
ATOM 921 C C . MET A 1 110 ? 33.5 -10.906 17.297 1 41.12 110 MET A C 1
ATOM 923 O O . MET A 1 110 ? 33.062 -9.906 17.875 1 41.12 110 MET A O 1
ATOM 927 N N . HIS A 1 111 ? 33.875 -11.977 17.906 1 41.91 111 HIS A N 1
ATOM 928 C CA . HIS A 1 111 ? 34.062 -11.922 19.344 1 41.91 111 HIS A CA 1
ATOM 929 C C . HIS A 1 111 ? 35.125 -10.914 19.734 1 41.91 111 HIS A C 1
ATOM 931 O O . HIS A 1 111 ? 35.031 -10.227 20.75 1 41.91 111 HIS A O 1
ATOM 937 N N . GLU A 1 112 ? 36.125 -10.797 18.922 1 43.56 112 GLU A N 1
ATOM 938 C CA . GLU A 1 112 ? 37.188 -9.852 19.219 1 43.56 112 GLU A CA 1
ATOM 939 C C . GLU A 1 112 ? 36.75 -8.422 18.922 1 43.56 112 GLU A C 1
ATOM 941 O O . GLU A 1 112 ? 37.062 -7.5 19.672 1 43.56 112 GLU A O 1
ATOM 946 N N . VAL A 1 113 ? 36.062 -8.164 17.906 1 42.31 113 VAL A N 1
ATOM 947 C CA . VAL A 1 113 ? 35.594 -6.805 17.641 1 42.31 113 VAL A CA 1
ATOM 948 C C . VAL A 1 113 ? 34.625 -6.371 18.734 1 42.31 113 VAL A C 1
ATOM 950 O O . VAL A 1 113 ? 34.688 -5.254 19.25 1 42.31 113 VAL A O 1
ATOM 953 N N . TYR A 1 114 ? 33.75 -7.262 19.062 1 41.66 114 TYR A N 1
ATOM 954 C CA . TYR A 1 114 ? 32.875 -6.938 20.188 1 41.66 114 TYR A CA 1
ATOM 955 C C . TYR A 1 114 ? 33.688 -6.852 21.484 1 41.66 114 TYR A C 1
ATOM 957 O O . TYR A 1 114 ? 33.406 -5.996 22.328 1 41.66 114 TYR A O 1
ATOM 965 N N . ARG A 1 115 ? 34.75 -7.66 21.547 1 45.34 115 ARG A N 1
ATOM 966 C CA . ARG A 1 115 ? 35.656 -7.535 22.672 1 45.34 115 ARG A CA 1
ATOM 967 C C . ARG A 1 115 ? 36.375 -6.188 22.641 1 45.34 115 ARG A C 1
ATOM 969 O O . ARG A 1 115 ? 36.531 -5.535 23.672 1 45.34 115 ARG A O 1
ATOM 976 N N . LYS A 1 116 ? 36.781 -5.715 21.531 1 43.81 116 LYS A N 1
ATOM 977 C CA . LYS A 1 116 ? 37.5 -4.441 21.438 1 43.81 116 LYS A CA 1
ATOM 978 C C . LYS A 1 116 ? 36.562 -3.266 21.688 1 43.81 116 LYS A C 1
ATOM 980 O O . LYS A 1 116 ? 36.938 -2.301 22.359 1 43.81 116 LYS A O 1
ATOM 985 N N . ILE A 1 117 ? 35.469 -3.262 21.125 1 42.53 117 ILE A N 1
ATOM 986 C CA . ILE A 1 117 ? 34.5 -2.209 21.438 1 42.53 117 ILE A CA 1
ATOM 987 C C . ILE A 1 117 ? 34.188 -2.238 22.938 1 42.53 117 ILE A C 1
ATOM 989 O O . ILE A 1 117 ? 34.125 -1.19 23.578 1 42.53 117 ILE A O 1
ATOM 993 N N . ALA A 1 118 ? 34.062 -3.469 23.484 1 39.66 118 ALA A N 1
ATOM 994 C CA . ALA A 1 118 ? 33.906 -3.596 24.938 1 39.66 118 ALA A CA 1
ATOM 995 C C . ALA A 1 118 ? 35.125 -3.018 25.656 1 39.66 118 ALA A C 1
ATOM 997 O O . ALA A 1 118 ? 34.969 -2.375 26.703 1 39.66 118 ALA A O 1
ATOM 998 N N . GLU A 1 119 ? 36.25 -3.305 25.188 1 43.59 119 GLU A N 1
ATOM 999 C CA . GLU A 1 119 ? 37.438 -2.77 25.828 1 43.59 119 GLU A CA 1
ATOM 1000 C C . GLU A 1 119 ? 37.469 -1.244 25.781 1 43.59 119 GLU A C 1
ATOM 1002 O O . GLU A 1 119 ? 37.906 -0.596 26.734 1 43.59 119 GLU A O 1
ATOM 1007 N N . LYS A 1 120 ? 37.188 -0.676 24.688 1 38.72 120 LYS A N 1
ATOM 1008 C CA . LYS A 1 120 ? 37.219 0.783 24.656 1 38.72 120 LYS A CA 1
ATOM 1009 C C . LYS A 1 120 ? 36.156 1.384 25.578 1 38.72 120 LYS A C 1
ATOM 1011 O O . LYS A 1 120 ? 36.344 2.482 26.109 1 38.72 120 LYS A O 1
ATOM 1016 N N . ILE A 1 121 ? 34.906 0.846 25.531 1 36.06 121 ILE A N 1
ATOM 1017 C CA . ILE A 1 121 ? 34 1.395 26.547 1 36.06 121 ILE A CA 1
ATOM 1018 C C . ILE A 1 121 ? 34.344 0.817 27.922 1 36.06 121 ILE A C 1
ATOM 1020 O O . ILE A 1 121 ? 34.375 -0.403 28.094 1 36.06 121 ILE A O 1
ATOM 1024 N N . ASN A 1 122 ? 35.156 1.234 28.781 1 35.78 122 ASN A N 1
ATOM 1025 C CA . ASN A 1 122 ? 35.469 0.938 30.188 1 35.78 122 ASN A CA 1
ATOM 1026 C C . ASN A 1 122 ? 34.219 0.403 30.922 1 35.78 122 ASN A C 1
ATOM 1028 O O . ASN A 1 122 ? 34.312 0.098 32.094 1 35.78 122 ASN A O 1
ATOM 1032 N N . VAL A 1 123 ? 33 0.816 30.828 1 38.44 123 VAL A N 1
ATOM 1033 C CA . VAL A 1 123 ? 31.812 0.205 31.422 1 38.44 123 VAL A CA 1
ATOM 1034 C C . VAL A 1 123 ? 31.688 -1.249 30.969 1 38.44 123 VAL A C 1
ATOM 1036 O O . VAL A 1 123 ? 31.266 -1.523 29.844 1 38.44 123 VAL A O 1
ATOM 1039 N N . LYS A 1 124 ? 32.5 -2.252 30.859 1 39.66 124 LYS A N 1
ATOM 1040 C CA . LYS A 1 124 ? 33 -3.461 30.219 1 39.66 124 LYS A CA 1
ATOM 1041 C C . LYS A 1 124 ? 32.312 -4.707 30.781 1 39.66 124 LYS A C 1
ATOM 1043 O O . LYS A 1 124 ? 31.969 -5.613 30.016 1 39.66 124 LYS A O 1
ATOM 1048 N N . LYS A 1 125 ? 32.375 -5.059 32.062 1 40.94 125 LYS A N 1
ATOM 1049 C CA . LYS A 1 125 ? 32 -6.336 32.688 1 40.94 125 LYS A CA 1
ATOM 1050 C C . LYS A 1 125 ? 30.531 -6.637 32.5 1 40.94 125 LYS A C 1
ATOM 1052 O O . LYS A 1 125 ? 30.141 -7.773 32.219 1 40.94 125 LYS A O 1
ATOM 1057 N N . VAL A 1 126 ? 29.672 -5.766 33.031 1 39.88 126 VAL A N 1
ATOM 1058 C CA . VAL A 1 126 ? 28.234 -5.961 33 1 39.88 126 VAL A CA 1
ATOM 1059 C C . VAL A 1 126 ? 27.719 -5.988 31.562 1 39.88 126 VAL A C 1
ATOM 1061 O O . VAL A 1 126 ? 26.828 -6.773 31.234 1 39.88 126 VAL A O 1
ATOM 1064 N N . LEU A 1 127 ? 28.266 -5.219 30.688 1 41.38 127 LEU A N 1
ATOM 1065 C CA . LEU A 1 127 ? 27.891 -5.191 29.281 1 41.38 127 LEU A CA 1
ATOM 1066 C C . LEU A 1 127 ? 28.312 -6.48 28.578 1 41.38 127 LEU A C 1
ATOM 1068 O O . LEU A 1 127 ? 27.609 -6.965 27.688 1 41.38 127 LEU A O 1
ATOM 1072 N N . ASP A 1 128 ? 29.422 -7.141 29.062 1 44.31 128 ASP A N 1
ATOM 1073 C CA . ASP A 1 128 ? 29.875 -8.414 28.5 1 44.31 128 ASP A CA 1
ATOM 1074 C C . ASP A 1 128 ? 28.812 -9.5 28.688 1 44.31 128 ASP A C 1
ATOM 1076 O O . ASP A 1 128 ? 28.516 -10.242 27.766 1 44.31 128 ASP A O 1
ATOM 1080 N N . GLU A 1 129 ? 28.547 -9.672 29.984 1 45.53 129 GLU A N 1
ATOM 1081 C CA . GLU A 1 129 ? 27.609 -10.758 30.234 1 45.53 129 GLU A CA 1
ATOM 1082 C C . GLU A 1 129 ? 26.266 -10.5 29.531 1 45.53 129 GLU A C 1
ATOM 1084 O O . GLU A 1 129 ? 25.672 -11.422 28.984 1 45.53 129 GLU A O 1
ATOM 1089 N N . ARG A 1 130 ? 25.828 -9.312 29.562 1 46.16 130 ARG A N 1
ATOM 1090 C CA . ARG A 1 130 ? 24.547 -9.008 28.938 1 46.16 130 ARG A CA 1
ATOM 1091 C C . ARG A 1 130 ? 24.656 -9.07 27.422 1 46.16 130 ARG A C 1
ATOM 1093 O O . ARG A 1 130 ? 23.719 -9.508 26.75 1 46.16 130 ARG A O 1
ATOM 1100 N N . LEU A 1 131 ? 25.828 -8.562 27 1 46 131 LEU A N 1
ATOM 1101 C CA . LEU A 1 131 ? 26.078 -8.703 25.562 1 46 131 LEU A CA 1
ATOM 1102 C C . LEU A 1 131 ? 26.094 -10.172 25.156 1 46 131 LEU A C 1
ATOM 1104 O O . LEU A 1 131 ? 25.531 -10.547 24.125 1 46 131 LEU A O 1
ATOM 1108 N N . ILE A 1 132 ? 26.953 -10.875 25.953 1 47 132 ILE A N 1
ATOM 1109 C CA . ILE A 1 132 ? 26.953 -12.312 25.703 1 47 132 ILE A CA 1
ATOM 1110 C C . ILE A 1 132 ? 25.531 -12.852 25.781 1 47 132 ILE A C 1
ATOM 1112 O O . ILE A 1 132 ? 25.125 -13.656 24.938 1 47 132 ILE A O 1
ATOM 1116 N N . LEU A 1 133 ? 24.875 -12.453 26.766 1 51.06 133 LEU A N 1
ATOM 1117 C CA . LEU A 1 133 ? 23.484 -12.914 26.906 1 51.06 133 LEU A CA 1
ATOM 1118 C C . LEU A 1 133 ? 22.625 -12.391 25.75 1 51.06 133 LEU A C 1
ATOM 1120 O O . LEU A 1 133 ? 21.781 -13.117 25.219 1 51.06 133 LEU A O 1
ATOM 1124 N N . THR A 1 134 ? 22.953 -11.141 25.406 1 52.69 134 THR A N 1
ATOM 1125 C CA . THR A 1 134 ? 22.172 -10.578 24.312 1 52.69 134 THR A CA 1
ATOM 1126 C C . THR A 1 134 ? 22.531 -11.25 22.984 1 52.69 134 THR A C 1
ATOM 1128 O O . THR A 1 134 ? 21.672 -11.5 22.156 1 52.69 134 THR A O 1
ATOM 1131 N N . LEU A 1 135 ? 23.844 -11.5 22.906 1 51.66 135 LEU A N 1
ATOM 1132 C CA . LEU A 1 135 ? 24.266 -12.203 21.703 1 51.66 135 LEU A CA 1
ATOM 1133 C C . LEU A 1 135 ? 23.688 -13.609 21.656 1 51.66 135 LEU A C 1
ATOM 1135 O O . LEU A 1 135 ? 23.344 -14.117 20.594 1 51.66 135 LEU A O 1
ATOM 1139 N N . ASN A 1 136 ? 23.844 -14.164 22.828 1 50.53 136 ASN A N 1
ATOM 1140 C CA . ASN A 1 136 ? 23.266 -15.508 22.906 1 50.53 136 ASN A CA 1
ATOM 1141 C C . ASN A 1 136 ? 21.766 -15.484 22.641 1 50.53 136 ASN A C 1
ATOM 1143 O O . ASN A 1 136 ? 21.188 -16.484 22.219 1 50.53 136 ASN A O 1
ATOM 1147 N N . GLN A 1 137 ? 21.281 -14.336 22.844 1 58.84 137 GLN A N 1
ATOM 1148 C CA . GLN A 1 137 ? 19.828 -14.266 22.656 1 58.84 137 GLN A CA 1
ATOM 1149 C C . GLN A 1 137 ? 19.484 -13.852 21.219 1 58.84 137 GLN A C 1
ATOM 1151 O O . GLN A 1 137 ? 18.312 -13.75 20.859 1 58.84 137 GLN A O 1
ATOM 1156 N N . ILE A 1 138 ? 20.688 -13.789 20.578 1 62.06 138 ILE A N 1
ATOM 1157 C CA . ILE A 1 138 ? 20.422 -13.391 19.203 1 62.06 138 ILE A CA 1
ATOM 1158 C C . ILE A 1 138 ? 19.938 -14.594 18.391 1 62.06 138 ILE A C 1
ATOM 1160 O O . ILE A 1 138 ? 20.453 -15.703 18.562 1 62.06 138 ILE A O 1
ATOM 1164 N N . ASP A 1 139 ? 19.016 -14.469 17.641 1 72.31 139 ASP A N 1
ATOM 1165 C CA . ASP A 1 139 ? 18.484 -15.453 16.703 1 72.31 139 ASP A CA 1
ATOM 1166 C C . ASP A 1 139 ? 19.594 -16.094 15.875 1 72.31 139 ASP A C 1
ATOM 1168 O O . ASP A 1 139 ? 20.375 -15.383 15.234 1 72.31 139 ASP A O 1
ATOM 1172 N N . LYS A 1 140 ? 19.891 -17.391 16.109 1 75.56 140 LYS A N 1
ATOM 1173 C CA . LYS A 1 140 ? 20.953 -18.141 15.438 1 75.56 140 LYS A CA 1
ATOM 1174 C C . LYS A 1 140 ? 20.922 -17.875 13.93 1 75.56 140 LYS A C 1
ATOM 1176 O O . LYS A 1 140 ? 21.953 -17.906 13.266 1 75.56 140 LYS A O 1
ATOM 1181 N N . ARG A 1 141 ? 19.922 -17.531 13.461 1 82.56 141 ARG A N 1
ATOM 1182 C CA . ARG A 1 141 ? 19.766 -17.281 12.031 1 82.56 141 ARG A CA 1
ATOM 1183 C C . ARG A 1 141 ? 20.484 -16.016 11.609 1 82.56 141 ARG A C 1
ATOM 1185 O O . ARG A 1 141 ? 21 -15.938 10.492 1 82.56 141 ARG A O 1
ATOM 1192 N N . ILE A 1 142 ? 20.516 -15.109 12.461 1 78.75 142 ILE A N 1
ATOM 1193 C CA . ILE A 1 142 ? 21.172 -13.844 12.141 1 78.75 142 ILE A CA 1
ATOM 1194 C C . ILE A 1 142 ? 22.672 -14.062 11.977 1 78.75 142 ILE A C 1
ATOM 1196 O O . ILE A 1 142 ? 23.281 -13.57 11.023 1 78.75 142 ILE A O 1
ATOM 1200 N N . VAL A 1 143 ? 23.141 -14.914 12.844 1 72.94 143 VAL A N 1
ATOM 1201 C CA . VAL A 1 143 ? 24.578 -15.18 12.82 1 72.94 143 VAL A CA 1
ATOM 1202 C C . VAL A 1 143 ? 24.938 -15.969 11.562 1 72.94 143 VAL A C 1
ATOM 1204 O O . VAL A 1 143 ? 25.969 -15.719 10.938 1 72.94 143 VAL A O 1
ATOM 1207 N N . GLU A 1 144 ? 24.078 -16.797 11.234 1 76 144 GLU A N 1
ATOM 1208 C CA . GLU A 1 144 ? 24.344 -17.688 10.094 1 76 144 GLU A CA 1
ATOM 1209 C C . GLU A 1 144 ? 24.328 -16.906 8.781 1 76 144 GLU A C 1
ATOM 1211 O O . GLU A 1 144 ? 25.172 -17.125 7.914 1 76 144 GLU A O 1
ATOM 1216 N N . PHE A 1 145 ? 23.484 -15.969 8.617 1 79.5 145 PHE A N 1
ATOM 1217 C CA . PHE A 1 145 ? 23.281 -15.359 7.309 1 79.5 145 PHE A CA 1
ATOM 1218 C C . PHE A 1 145 ? 23.891 -13.961 7.258 1 79.5 145 PHE A C 1
ATOM 1220 O O . PHE A 1 145 ? 23.875 -13.305 6.215 1 79.5 145 PHE A O 1
ATOM 1227 N N . GLU A 1 146 ? 24.422 -13.562 8.312 1 74.44 146 GLU A N 1
ATOM 1228 C CA . GLU A 1 146 ? 25.047 -12.242 8.336 1 74.44 146 GLU A CA 1
ATOM 1229 C C . GLU A 1 146 ? 26.281 -12.188 7.457 1 74.44 146 GLU A C 1
ATOM 1231 O O . GLU A 1 146 ? 26.688 -11.117 7.004 1 74.44 146 GLU A O 1
ATOM 1236 N N . ASN A 1 147 ? 26.766 -13.375 7.152 1 74.81 147 ASN A N 1
ATOM 1237 C CA . ASN A 1 147 ? 28.031 -13.391 6.418 1 74.81 147 ASN A CA 1
ATOM 1238 C C . ASN A 1 147 ? 27.812 -13.711 4.941 1 74.81 147 ASN A C 1
ATOM 1240 O O . ASN A 1 147 ? 28.719 -14.188 4.266 1 74.81 147 ASN A O 1
ATOM 1244 N N . TYR A 1 148 ? 26.719 -13.453 4.418 1 79.69 148 TYR A N 1
ATOM 1245 C CA . TYR A 1 148 ? 26.469 -13.609 2.988 1 79.69 148 TYR A CA 1
ATOM 1246 C C . TYR A 1 148 ? 27.141 -12.5 2.191 1 79.69 148 TYR A C 1
ATOM 1248 O O . TYR A 1 148 ? 27.031 -11.328 2.541 1 79.69 148 TYR A O 1
ATOM 1256 N N . GLN A 1 149 ? 27.984 -12.906 1.296 1 78.94 149 GLN A N 1
ATOM 1257 C CA . GLN A 1 149 ? 28.641 -11.953 0.413 1 78.94 149 GLN A CA 1
ATOM 1258 C C . GLN A 1 149 ? 28.594 -12.422 -1.038 1 78.94 149 GLN A C 1
ATOM 1260 O O . GLN A 1 149 ? 28.469 -13.617 -1.305 1 78.94 149 GLN A O 1
ATOM 1265 N N . LYS A 1 150 ? 28.672 -11.453 -1.888 1 83.44 150 LYS A N 1
ATOM 1266 C CA . LYS A 1 150 ? 28.766 -11.789 -3.307 1 83.44 150 LYS A CA 1
ATOM 1267 C C . LYS A 1 150 ? 30.062 -12.508 -3.627 1 83.44 150 LYS A C 1
ATOM 1269 O O . LYS A 1 150 ? 31.125 -12.133 -3.115 1 83.44 150 LYS A O 1
ATOM 1274 N N . PHE A 1 151 ? 29.969 -13.5 -4.387 1 86.69 151 PHE A N 1
ATOM 1275 C CA . PHE A 1 151 ? 31.141 -14.305 -4.738 1 86.69 151 PHE A CA 1
ATOM 1276 C C . PHE A 1 151 ? 32.094 -13.5 -5.605 1 86.69 151 PHE A C 1
ATOM 1278 O O . PHE A 1 151 ? 31.688 -12.875 -6.582 1 86.69 151 PHE A O 1
ATOM 1285 N N . LYS A 1 152 ? 33.312 -13.438 -5.18 1 86.81 152 LYS A N 1
ATOM 1286 C CA . LYS A 1 152 ? 34.406 -12.875 -5.949 1 86.81 152 LYS A CA 1
ATOM 1287 C C . LYS A 1 152 ? 35.531 -13.906 -6.164 1 86.81 152 LYS A C 1
ATOM 1289 O O . LYS A 1 152 ? 35.938 -14.562 -5.219 1 86.81 152 LYS A O 1
ATOM 1294 N N . TYR A 1 153 ? 35.875 -14.039 -7.398 1 87.25 153 TYR A N 1
ATOM 1295 C CA . TYR A 1 153 ? 36.875 -15.039 -7.754 1 87.25 153 TYR A CA 1
ATOM 1296 C C . TYR A 1 153 ? 38.188 -14.773 -7.035 1 87.25 153 TYR A C 1
ATOM 1298 O O . TYR A 1 153 ? 38.875 -15.703 -6.598 1 87.25 153 TYR A O 1
ATOM 1306 N N . ASP A 1 154 ? 38.469 -13.492 -6.832 1 83.56 154 ASP A N 1
ATOM 1307 C CA . ASP A 1 154 ? 39.719 -13.125 -6.215 1 83.56 154 ASP A CA 1
ATOM 1308 C C . ASP A 1 154 ? 39.719 -13.438 -4.723 1 83.56 154 ASP A C 1
ATOM 1310 O O . ASP A 1 154 ? 40.781 -13.602 -4.113 1 83.56 154 ASP A O 1
ATOM 1314 N N . LEU A 1 155 ? 38.594 -13.555 -4.133 1 82.5 155 LEU A N 1
ATOM 1315 C CA . LEU A 1 155 ? 38.469 -13.836 -2.705 1 82.5 155 LEU A CA 1
ATOM 1316 C C . LEU A 1 155 ? 37.938 -15.25 -2.473 1 82.5 155 LEU A C 1
ATOM 1318 O O . LEU A 1 155 ? 37.188 -15.492 -1.523 1 82.5 155 LEU A O 1
ATOM 1322 N N . LYS A 1 156 ? 38.219 -16.125 -3.332 1 82.38 156 LYS A N 1
ATOM 1323 C CA . LYS A 1 156 ? 37.719 -17.484 -3.264 1 82.38 156 LYS A CA 1
ATOM 1324 C C . LYS A 1 156 ? 38.188 -18.188 -1.992 1 82.38 156 LYS A C 1
ATOM 1326 O O . LYS A 1 156 ? 37.5 -19.094 -1.495 1 82.38 156 LYS A O 1
ATOM 1331 N N . SER A 1 157 ? 39.25 -17.672 -1.405 1 78.5 157 SER A N 1
ATOM 1332 C CA . SER A 1 157 ? 39.781 -18.266 -0.176 1 78.5 157 SER A CA 1
ATOM 1333 C C . SER A 1 157 ? 38.844 -18 1.004 1 78.5 157 SER A C 1
ATOM 1335 O O . SER A 1 157 ? 38.875 -18.719 2.006 1 78.5 157 SER A O 1
ATOM 1337 N N . ASP A 1 158 ? 38.062 -17.016 0.859 1 77.5 158 ASP A N 1
ATOM 1338 C CA . ASP A 1 158 ? 37.156 -16.672 1.927 1 77.5 158 ASP A CA 1
ATOM 1339 C C . ASP A 1 158 ? 35.938 -17.609 1.91 1 77.5 158 ASP A C 1
ATOM 1341 O O . ASP A 1 158 ? 35.219 -17.734 2.91 1 77.5 158 ASP A O 1
ATOM 1345 N N . PHE A 1 159 ? 35.812 -18.234 0.774 1 79.31 159 PHE A N 1
ATOM 1346 C CA . PHE A 1 159 ? 34.625 -19.031 0.615 1 79.31 159 PHE A CA 1
ATOM 1347 C C . PHE A 1 159 ? 34.906 -20.516 0.817 1 79.31 159 PHE A C 1
ATOM 1349 O O . PHE A 1 159 ? 34.031 -21.281 1.184 1 79.31 159 PHE A O 1
ATOM 1356 N N . CYS A 1 160 ? 36.062 -20.906 0.434 1 77 160 CYS A N 1
ATOM 1357 C CA . CYS A 1 160 ? 36.469 -22.312 0.533 1 77 160 CYS A CA 1
ATOM 1358 C C . CYS A 1 160 ? 37.906 -22.422 1.103 1 77 160 CYS A C 1
ATOM 1360 O O . CYS A 1 160 ? 38.781 -21.609 0.77 1 77 160 CYS A O 1
ATOM 1362 N N . LEU A 1 161 ? 38.031 -23.359 2.002 1 73.81 161 LEU A N 1
ATOM 1363 C CA . LEU A 1 161 ? 39.344 -23.562 2.645 1 73.81 161 LEU A CA 1
ATOM 1364 C C . LEU A 1 161 ? 40.375 -24 1.625 1 73.81 161 LEU A C 1
ATOM 1366 O O . LEU A 1 161 ? 41.562 -23.625 1.738 1 73.81 161 LEU A O 1
ATOM 1370 N N . HIS A 1 162 ? 39.875 -24.703 0.618 1 75.62 162 HIS A N 1
ATOM 1371 C CA . HIS A 1 162 ? 40.812 -25.141 -0.43 1 75.62 162 HIS A CA 1
ATOM 1372 C C . HIS A 1 162 ? 40.812 -24.172 -1.602 1 75.62 162 HIS A C 1
ATOM 1374 O O . HIS A 1 162 ? 39.75 -23.688 -2.025 1 75.62 162 HIS A O 1
ATOM 1380 N N . ASN A 1 163 ? 41.938 -23.688 -1.963 1 76 163 ASN A N 1
ATOM 1381 C CA . ASN A 1 163 ? 42.062 -22.703 -3.035 1 76 163 ASN A CA 1
ATOM 1382 C C . ASN A 1 163 ? 42 -23.359 -4.41 1 76 163 ASN A C 1
ATOM 1384 O O . ASN A 1 163 ? 42.125 -22.688 -5.434 1 76 163 ASN A O 1
ATOM 1388 N N . ASP A 1 164 ? 41.656 -24.578 -4.402 1 81.12 164 ASP A N 1
ATOM 1389 C CA . ASP A 1 164 ? 41.531 -25.266 -5.688 1 81.12 164 ASP A CA 1
ATOM 1390 C C . ASP A 1 164 ? 40.156 -24.984 -6.332 1 81.12 164 ASP A C 1
ATOM 1392 O O . ASP A 1 164 ? 39.125 -25.156 -5.691 1 81.12 164 ASP A O 1
ATOM 1396 N N . ASP A 1 165 ? 40.219 -24.547 -7.559 1 85.75 165 ASP A N 1
ATOM 1397 C CA . ASP A 1 165 ? 39 -24.156 -8.281 1 85.75 165 ASP A CA 1
ATOM 1398 C C . ASP A 1 165 ? 38 -25.297 -8.312 1 85.75 165 ASP A C 1
ATOM 1400 O O . ASP A 1 165 ? 36.781 -25.078 -8.25 1 85.75 165 ASP A O 1
ATOM 1404 N N . ALA A 1 166 ? 38.531 -26.469 -8.359 1 80.62 166 ALA A N 1
ATOM 1405 C CA . ALA A 1 166 ? 37.656 -27.641 -8.406 1 80.62 166 ALA A CA 1
ATOM 1406 C C . ALA A 1 166 ? 36.875 -27.797 -7.094 1 80.62 166 ALA A C 1
ATOM 1408 O O . ALA A 1 166 ? 35.75 -28.281 -7.086 1 80.62 166 ALA A O 1
ATOM 1409 N N . GLU A 1 167 ? 37.531 -27.328 -6.078 1 83.12 167 GLU A N 1
ATOM 1410 C CA . GLU A 1 167 ? 36.875 -27.422 -4.77 1 83.12 167 GLU A CA 1
ATOM 1411 C C . GLU A 1 167 ? 35.938 -26.234 -4.531 1 83.12 167 GLU A C 1
ATOM 1413 O O . GLU A 1 167 ? 34.906 -26.391 -3.898 1 83.12 167 GLU A O 1
ATOM 1418 N N . VAL A 1 168 ? 36.281 -25.172 -5.102 1 85.94 168 VAL A N 1
ATOM 1419 C CA . VAL A 1 168 ? 35.5 -23.953 -4.902 1 85.94 168 VAL A CA 1
ATOM 1420 C C . VAL A 1 168 ? 34.156 -24.094 -5.605 1 85.94 168 VAL A C 1
ATOM 1422 O O . VAL A 1 168 ? 33.125 -23.609 -5.109 1 85.94 168 VAL A O 1
ATOM 1425 N N . ILE A 1 169 ? 34.156 -24.797 -6.68 1 87.12 169 ILE A N 1
ATOM 1426 C CA . ILE A 1 169 ? 32.906 -24.969 -7.445 1 87.12 169 ILE A CA 1
ATOM 1427 C C . ILE A 1 169 ? 31.875 -25.703 -6.598 1 87.12 169 ILE A C 1
ATOM 1429 O O . ILE A 1 169 ? 30.672 -25.516 -6.785 1 87.12 169 ILE A O 1
ATOM 1433 N N . LYS A 1 170 ? 32.375 -26.406 -5.621 1 86.25 170 LYS A N 1
ATOM 1434 C CA . LYS A 1 170 ? 31.484 -27.203 -4.793 1 86.25 170 LYS A CA 1
ATOM 1435 C C . LYS A 1 170 ? 30.641 -26.328 -3.863 1 86.25 170 LYS A C 1
ATOM 1437 O O . LYS A 1 170 ? 29.656 -26.797 -3.283 1 86.25 170 LYS A O 1
ATOM 1442 N N . ILE A 1 171 ? 30.984 -25.109 -3.791 1 88.56 171 ILE A N 1
ATOM 1443 C CA . ILE A 1 171 ? 30.219 -24.172 -2.973 1 88.56 171 ILE A CA 1
ATOM 1444 C C . ILE A 1 171 ? 28.891 -23.875 -3.656 1 88.56 171 ILE A C 1
ATOM 1446 O O . ILE A 1 171 ? 27.906 -23.516 -2.996 1 88.56 171 ILE A O 1
ATOM 1450 N N . PHE A 1 172 ? 28.906 -24.125 -4.934 1 91.5 172 PHE A N 1
ATOM 1451 C CA . PHE A 1 172 ? 27.672 -23.875 -5.695 1 91.5 172 PHE A CA 1
ATOM 1452 C C . PHE A 1 172 ? 26.859 -25.156 -5.832 1 91.5 172 PHE A C 1
ATOM 1454 O O . PHE A 1 172 ? 27.422 -26.234 -6.086 1 91.5 172 PHE A O 1
ATOM 1461 N N . SER A 1 173 ? 25.625 -25.078 -5.566 1 91.44 173 SER A N 1
ATOM 1462 C CA . SER A 1 173 ? 24.734 -26.234 -5.723 1 91.44 173 SER A CA 1
ATOM 1463 C C . SER A 1 173 ? 24.625 -26.656 -7.184 1 91.44 173 SER A C 1
ATOM 1465 O O . SER A 1 173 ? 25 -25.891 -8.086 1 91.44 173 SER A O 1
ATOM 1467 N N . PRO A 1 174 ? 24.156 -27.828 -7.418 1 92.62 174 PRO A N 1
ATOM 1468 C CA . PRO A 1 174 ? 23.984 -28.266 -8.805 1 92.62 174 PRO A CA 1
ATOM 1469 C C . PRO A 1 174 ? 23.078 -27.344 -9.609 1 92.62 174 PRO A C 1
ATOM 1471 O O . PRO A 1 174 ? 23.344 -27.094 -10.789 1 92.62 174 PRO A O 1
ATOM 1474 N N . SER A 1 175 ? 22.047 -26.906 -9.023 1 94.06 175 SER A N 1
ATOM 1475 C CA . SER A 1 175 ? 21.156 -26 -9.734 1 94.06 175 SER A CA 1
ATOM 1476 C C . SER A 1 175 ? 21.844 -24.672 -10.047 1 94.06 175 SER A C 1
ATOM 1478 O O . SER A 1 175 ? 21.656 -24.109 -11.125 1 94.06 175 SER A O 1
ATOM 1480 N N . GLU A 1 176 ? 22.625 -24.172 -9.125 1 92.94 176 GLU A N 1
ATOM 1481 C CA . GLU A 1 176 ? 23.359 -22.922 -9.352 1 92.94 176 GLU A CA 1
ATOM 1482 C C . GLU A 1 176 ? 24.406 -23.094 -10.445 1 92.94 176 GLU A C 1
ATOM 1484 O O . GLU A 1 176 ? 24.609 -22.188 -11.258 1 92.94 176 GLU A O 1
ATOM 1489 N N . THR A 1 177 ? 25.062 -24.219 -10.414 1 93.12 177 THR A N 1
ATOM 1490 C CA . THR A 1 177 ? 26.062 -24.484 -11.445 1 93.12 177 THR A CA 1
ATOM 1491 C C . THR A 1 177 ? 25.422 -24.484 -12.828 1 93.12 177 THR A C 1
ATOM 1493 O O . THR A 1 177 ? 25.969 -23.891 -13.766 1 93.12 177 THR A O 1
ATOM 1496 N N . LEU A 1 178 ? 24.312 -25.141 -12.906 1 94.12 178 LEU A N 1
ATOM 1497 C CA . LEU A 1 178 ? 23.594 -25.156 -14.18 1 94.12 178 LEU A CA 1
ATOM 1498 C C . LEU A 1 178 ? 23.172 -23.75 -14.578 1 94.12 178 LEU A C 1
ATOM 1500 O O . LEU A 1 178 ? 23.234 -23.391 -15.758 1 94.12 178 LEU A O 1
ATOM 1504 N N . LEU A 1 179 ? 22.719 -23.016 -13.617 1 93.62 179 LEU A N 1
ATOM 1505 C CA . LEU A 1 179 ? 22.297 -21.641 -13.875 1 93.62 179 LEU A CA 1
ATOM 1506 C C . LEU A 1 179 ? 23.453 -20.797 -14.367 1 93.62 179 LEU A C 1
ATOM 1508 O O . LEU A 1 179 ? 23.297 -19.984 -15.289 1 93.62 179 LEU A O 1
ATOM 1512 N N . ILE A 1 180 ? 24.594 -20.969 -13.781 1 93.56 180 ILE A N 1
ATOM 1513 C CA . ILE A 1 180 ? 25.797 -20.234 -14.18 1 93.56 180 ILE A CA 1
ATOM 1514 C C . ILE A 1 180 ? 26.156 -20.562 -15.625 1 93.56 180 ILE A C 1
ATOM 1516 O O . ILE A 1 180 ? 26.422 -19.672 -16.422 1 93.56 180 ILE A O 1
ATOM 1520 N N . ILE A 1 181 ? 26.125 -21.812 -15.922 1 94 181 ILE A N 1
ATOM 1521 C CA . ILE A 1 181 ? 26.484 -22.25 -17.266 1 94 181 ILE A CA 1
ATOM 1522 C C . ILE A 1 181 ? 25.469 -21.734 -18.266 1 94 181 ILE A C 1
ATOM 1524 O O . ILE A 1 181 ? 25.828 -21.297 -19.359 1 94 181 ILE A O 1
ATOM 1528 N N . TYR A 1 182 ? 24.234 -21.859 -17.906 1 93.38 182 TYR A N 1
ATOM 1529 C CA . TYR A 1 182 ? 23.172 -21.359 -18.797 1 93.38 182 TYR A CA 1
ATOM 1530 C C . TYR A 1 182 ? 23.344 -19.859 -19.031 1 93.38 182 TYR A C 1
ATOM 1532 O O . TYR A 1 182 ? 23.141 -19.391 -20.156 1 93.38 182 TYR A O 1
ATOM 1540 N N . ASN A 1 183 ? 23.609 -19.109 -17.969 1 91.44 183 ASN A N 1
ATOM 1541 C CA . ASN A 1 183 ? 23.875 -17.688 -18.109 1 91.44 183 ASN A CA 1
ATOM 1542 C C . ASN A 1 183 ? 25.062 -17.422 -19.031 1 91.44 183 ASN A C 1
ATOM 1544 O O . ASN A 1 183 ? 25.062 -16.469 -19.797 1 91.44 183 ASN A O 1
ATOM 1548 N N . TYR A 1 184 ? 26.062 -18.266 -18.922 1 92.44 184 TYR A N 1
ATOM 1549 C CA . TYR A 1 184 ? 27.234 -18.141 -19.766 1 92.44 184 TYR A CA 1
ATOM 1550 C C . TYR A 1 184 ? 26.859 -18.297 -21.234 1 92.44 184 TYR A C 1
ATOM 1552 O O . TYR A 1 184 ? 27.359 -17.562 -22.094 1 92.44 184 TYR A O 1
ATOM 1560 N N . LEU A 1 185 ? 25.953 -19.188 -21.5 1 92.25 185 LEU A N 1
ATOM 1561 C CA . LEU A 1 185 ? 25.5 -19.406 -22.875 1 92.25 185 LEU A CA 1
ATOM 1562 C C . LEU A 1 185 ? 24.859 -18.156 -23.438 1 92.25 185 LEU A C 1
ATOM 1564 O O . LEU A 1 185 ? 24.969 -17.891 -24.641 1 92.25 185 LEU A O 1
ATOM 1568 N N . HIS A 1 186 ? 24.266 -17.406 -22.609 1 90.06 186 HIS A N 1
ATOM 1569 C CA . HIS A 1 186 ? 23.578 -16.203 -23.047 1 90.06 186 HIS A CA 1
ATOM 1570 C C . HIS A 1 186 ? 24.547 -15.031 -23.188 1 90.06 186 HIS A C 1
ATOM 1572 O O . HIS A 1 186 ? 24.188 -13.992 -23.766 1 90.06 186 HIS A O 1
ATOM 1578 N N . THR A 1 187 ? 25.703 -15.141 -22.688 1 88.62 187 THR A N 1
ATOM 1579 C CA . THR A 1 187 ? 26.703 -14.094 -22.828 1 88.62 187 THR A CA 1
ATOM 1580 C C . THR A 1 187 ? 27.391 -14.195 -24.203 1 88.62 187 THR A C 1
ATOM 1582 O O . THR A 1 187 ? 27.984 -13.219 -24.672 1 88.62 187 THR A O 1
ATOM 1585 N N . ILE A 1 188 ? 27.312 -15.367 -24.781 1 90.25 188 ILE A N 1
ATOM 1586 C CA . ILE A 1 188 ? 27.922 -15.57 -26.094 1 90.25 188 ILE A CA 1
ATOM 1587 C C . ILE A 1 188 ? 27.109 -14.828 -27.156 1 90.25 188 ILE A C 1
ATOM 1589 O O . ILE A 1 188 ? 25.891 -15.008 -27.25 1 90.25 188 ILE A O 1
ATOM 1593 N N . LYS A 1 189 ? 27.797 -13.977 -27.859 1 87.44 189 LYS A N 1
ATOM 1594 C CA . LYS A 1 189 ? 27.094 -13.133 -28.812 1 87.44 189 LYS A CA 1
ATOM 1595 C C . LYS A 1 189 ? 27.359 -13.586 -30.25 1 87.44 189 LYS A C 1
ATOM 1597 O O . LYS A 1 189 ? 28.453 -14.055 -30.562 1 87.44 189 LYS A O 1
ATOM 1602 N N . ILE A 1 190 ? 26.359 -13.625 -30.969 1 80.62 190 ILE A N 1
ATOM 1603 C CA . ILE A 1 190 ? 26.422 -13.727 -32.406 1 80.62 190 ILE A CA 1
ATOM 1604 C C . ILE A 1 190 ? 25.969 -12.414 -33.031 1 80.62 190 ILE A C 1
ATOM 1606 O O . ILE A 1 190 ? 24.766 -12.102 -33.031 1 80.62 190 ILE A O 1
ATOM 1610 N N . GLY A 1 191 ? 26.828 -11.617 -33.5 1 69.88 191 GLY A N 1
ATOM 1611 C CA . GLY A 1 191 ? 26.484 -10.258 -33.875 1 69.88 191 GLY A CA 1
ATOM 1612 C C . GLY A 1 191 ? 26.172 -9.367 -32.688 1 69.88 191 GLY A C 1
ATOM 1613 O O . GLY A 1 191 ? 26.969 -9.25 -31.766 1 69.88 191 GLY A O 1
ATOM 1614 N N . ASP A 1 192 ? 24.953 -8.812 -32.625 1 69.81 192 ASP A N 1
ATOM 1615 C CA . ASP A 1 192 ? 24.547 -7.922 -31.547 1 69.81 192 ASP A CA 1
ATOM 1616 C C . ASP A 1 192 ? 23.578 -8.625 -30.594 1 69.81 192 ASP A C 1
ATOM 1618 O O . ASP A 1 192 ? 23.188 -8.055 -29.578 1 69.81 192 ASP A O 1
ATOM 1622 N N . LEU A 1 193 ? 23.359 -9.875 -30.922 1 76.5 193 LEU A N 1
ATOM 1623 C CA . LEU A 1 193 ? 22.344 -10.547 -30.125 1 76.5 193 LEU A CA 1
ATOM 1624 C C . LEU A 1 193 ? 22.938 -11.719 -29.359 1 76.5 193 LEU A C 1
ATOM 1626 O O . LEU A 1 193 ? 23.953 -12.289 -29.781 1 76.5 193 LEU A O 1
ATOM 1630 N N . ASP A 1 194 ? 22.344 -12.016 -28.219 1 85.81 194 ASP A N 1
ATOM 1631 C CA . ASP A 1 194 ? 22.594 -13.242 -27.469 1 85.81 194 ASP A CA 1
ATOM 1632 C C . ASP A 1 194 ? 22.375 -14.477 -28.359 1 85.81 194 ASP A C 1
ATOM 1634 O O . ASP A 1 194 ? 21.406 -14.547 -29.109 1 85.81 194 ASP A O 1
ATOM 1638 N N . MET A 1 195 ? 23.375 -15.328 -28.438 1 86.69 195 MET A N 1
ATOM 1639 C CA . MET A 1 195 ? 23.359 -16.5 -29.312 1 86.69 195 MET A CA 1
ATOM 1640 C C . MET A 1 195 ? 22.047 -17.281 -29.156 1 86.69 195 MET A C 1
ATOM 1642 O O . MET A 1 195 ? 21.422 -17.641 -30.156 1 86.69 195 MET A O 1
ATOM 1646 N N . ILE A 1 196 ? 21.672 -17.516 -27.938 1 88.44 196 ILE A N 1
ATOM 1647 C CA . ILE A 1 196 ? 20.484 -18.297 -27.672 1 88.44 196 ILE A CA 1
ATOM 1648 C C . ILE A 1 196 ? 19.25 -17.578 -28.203 1 88.44 196 ILE A C 1
ATOM 1650 O O . ILE A 1 196 ? 18.375 -18.188 -28.828 1 88.44 196 ILE A O 1
ATOM 1654 N N . HIS A 1 197 ? 19.203 -16.328 -27.969 1 86.19 197 HIS A N 1
ATOM 1655 C CA . HIS A 1 197 ? 18.078 -15.539 -28.438 1 86.19 197 HIS A CA 1
ATOM 1656 C C . HIS A 1 197 ? 18.016 -15.523 -29.969 1 86.19 197 HIS A C 1
ATOM 1658 O O . HIS A 1 197 ? 16.938 -15.633 -30.547 1 86.19 197 HIS A O 1
ATOM 1664 N N . PHE A 1 198 ? 19.141 -15.398 -30.531 1 84.94 198 PHE A N 1
ATOM 1665 C CA . PHE A 1 198 ? 19.234 -15.383 -31.984 1 84.94 198 PHE A CA 1
ATOM 1666 C C . PHE A 1 198 ? 18.766 -16.719 -32.562 1 84.94 198 PHE A C 1
ATOM 1668 O O . PHE A 1 198 ? 17.953 -16.734 -33.5 1 84.94 198 PHE A O 1
ATOM 1675 N N . LEU A 1 199 ? 19.25 -17.766 -32.031 1 88.56 199 LEU A N 1
ATOM 1676 C CA . LEU A 1 199 ? 18.922 -19.094 -32.531 1 88.56 199 LEU A CA 1
ATOM 1677 C C . LEU A 1 199 ? 17.453 -19.422 -32.344 1 88.56 199 LEU A C 1
ATOM 1679 O O . LEU A 1 199 ? 16.844 -20.078 -33.188 1 88.56 199 LEU A O 1
ATOM 1683 N N . LYS A 1 200 ? 16.859 -18.938 -31.281 1 86.75 200 LYS A N 1
ATOM 1684 C CA . LYS A 1 200 ? 15.445 -19.172 -31.016 1 86.75 200 LYS A CA 1
ATOM 1685 C C . LYS A 1 200 ? 14.57 -18.328 -31.922 1 86.75 200 LYS A C 1
ATOM 1687 O O . LYS A 1 200 ? 13.547 -18.797 -32.438 1 86.75 200 LYS A O 1
ATOM 1692 N N . THR A 1 201 ? 14.953 -17.062 -32.094 1 81.69 201 THR A N 1
ATOM 1693 C CA . THR A 1 201 ? 14.188 -16.156 -32.938 1 81.69 201 THR A CA 1
ATOM 1694 C C . THR A 1 201 ? 14.172 -16.641 -34.375 1 81.69 201 THR A C 1
ATOM 1696 O O . THR A 1 201 ? 13.148 -16.531 -35.062 1 81.69 201 THR A O 1
ATOM 1699 N N . GLU A 1 202 ? 15.312 -17.219 -34.844 1 82.56 202 GLU A N 1
ATOM 1700 C CA . GLU A 1 202 ? 15.414 -17.719 -36.219 1 82.56 202 GLU A CA 1
ATOM 1701 C C . GLU A 1 202 ? 14.859 -19.125 -36.344 1 82.56 202 GLU A C 1
ATOM 1703 O O . GLU A 1 202 ? 14.906 -19.734 -37.406 1 82.56 202 GLU A O 1
ATOM 1708 N N . GLU A 1 203 ? 14.422 -19.688 -35.188 1 84.75 203 GLU A N 1
ATOM 1709 C CA . GLU A 1 203 ? 13.758 -20.984 -35.125 1 84.75 203 GLU A CA 1
ATOM 1710 C C . GLU A 1 203 ? 14.727 -22.125 -35.438 1 84.75 203 GLU A C 1
ATOM 1712 O O . GLU A 1 203 ? 14.328 -23.141 -36.031 1 84.75 203 GLU A O 1
ATOM 1717 N N . TYR A 1 204 ? 15.977 -21.828 -35.188 1 87.31 204 TYR A N 1
ATOM 1718 C CA . TYR A 1 204 ? 16.969 -22.906 -35.312 1 87.31 204 TYR A CA 1
ATOM 1719 C C . TYR A 1 204 ? 16.969 -23.781 -34.062 1 87.31 204 TYR A C 1
ATOM 1721 O O . TYR A 1 204 ? 17.016 -25 -34.156 1 87.31 204 TYR A O 1
ATOM 1729 N N . LEU A 1 205 ? 16.922 -23.094 -32.969 1 91 205 LEU A N 1
ATOM 1730 C CA . LEU A 1 205 ? 16.969 -23.766 -31.688 1 91 205 LEU A CA 1
ATOM 1731 C C . LEU A 1 205 ? 15.57 -23.891 -31.078 1 91 205 LEU A C 1
ATOM 1733 O O . LEU A 1 205 ? 14.859 -22.891 -30.953 1 91 205 LEU A O 1
ATOM 1737 N N . LEU A 1 206 ? 15.242 -25.062 -30.766 1 88.31 206 LEU A N 1
ATOM 1738 C CA . LEU A 1 206 ? 13.914 -25.297 -30.219 1 88.31 206 LEU A CA 1
ATOM 1739 C C . LEU A 1 206 ? 13.922 -25.172 -28.703 1 88.31 206 LEU A C 1
ATOM 1741 O O . LEU A 1 206 ? 13.078 -24.469 -28.125 1 88.31 206 LEU A O 1
ATOM 1745 N N . GLN A 1 207 ? 14.891 -25.797 -28.109 1 90 207 GLN A N 1
ATOM 1746 C CA . GLN A 1 207 ? 14.898 -25.797 -26.641 1 90 207 GLN A CA 1
ATOM 1747 C C . GLN A 1 207 ? 16.281 -26.172 -26.109 1 90 207 GLN A C 1
ATOM 1749 O O . GLN A 1 207 ? 17.047 -26.875 -26.781 1 90 207 GLN A O 1
ATOM 1754 N N . VAL A 1 208 ? 16.594 -25.562 -25.062 1 92.56 208 VAL A N 1
ATOM 1755 C CA . VAL A 1 208 ? 17.766 -25.969 -24.281 1 92.56 208 VAL A CA 1
ATOM 1756 C C . VAL A 1 208 ? 17.312 -26.656 -23 1 92.56 208 VAL A C 1
ATOM 1758 O O . VAL A 1 208 ? 16.641 -26.047 -22.156 1 92.56 208 VAL A O 1
ATOM 1761 N N . THR A 1 209 ? 17.641 -27.953 -22.844 1 93.88 209 THR A N 1
ATOM 1762 C CA . THR A 1 209 ? 17.141 -28.734 -21.719 1 93.88 209 THR A CA 1
ATOM 1763 C C . THR A 1 209 ? 18.281 -29.25 -20.859 1 93.88 209 THR A C 1
ATOM 1765 O O . THR A 1 209 ? 19.234 -29.859 -21.359 1 93.88 209 THR A O 1
ATOM 1768 N N . PRO A 1 210 ? 18.25 -28.969 -19.562 1 94.94 210 PRO A N 1
ATOM 1769 C CA . PRO A 1 210 ? 19.25 -29.578 -18.688 1 94.94 210 PRO A CA 1
ATOM 1770 C C . PRO A 1 210 ? 19.062 -31.094 -18.531 1 94.94 210 PRO A C 1
ATOM 1772 O O . PRO A 1 210 ? 17.938 -31.578 -18.609 1 94.94 210 PRO A O 1
ATOM 1775 N N . ILE A 1 211 ? 20.141 -31.75 -18.25 1 92.44 211 ILE A N 1
ATOM 1776 C CA . ILE A 1 211 ? 20.125 -33.219 -18.141 1 92.44 211 ILE A CA 1
ATOM 1777 C C . ILE A 1 211 ? 20.125 -33.625 -16.672 1 92.44 211 ILE A C 1
ATOM 1779 O O . ILE A 1 211 ? 20.828 -33 -15.859 1 92.44 211 ILE A O 1
ATOM 1783 N N . HIS A 1 212 ? 19.406 -34.688 -16.391 1 91 212 HIS A N 1
ATOM 1784 C CA . HIS A 1 212 ? 19.359 -35.219 -15.023 1 91 212 HIS A CA 1
ATOM 1785 C C . HIS A 1 212 ? 20.672 -35.906 -14.648 1 91 212 HIS A C 1
ATOM 1787 O O . HIS A 1 212 ? 21.312 -36.531 -15.492 1 91 212 HIS A O 1
ATOM 1793 N N . ASP A 1 213 ? 20.953 -35.719 -13.305 1 85.81 213 ASP A N 1
ATOM 1794 C CA . ASP A 1 213 ? 22.031 -36.531 -12.766 1 85.81 213 ASP A CA 1
ATOM 1795 C C . ASP A 1 213 ? 21.594 -37.969 -12.555 1 85.81 213 ASP A C 1
ATOM 1797 O O . ASP A 1 213 ? 20.391 -38.281 -12.57 1 85.81 213 ASP A O 1
ATOM 1801 N N . GLU A 1 214 ? 22.547 -38.812 -12.445 1 77.94 214 GLU A N 1
ATOM 1802 C CA . GLU A 1 214 ? 22.219 -40.219 -12.297 1 77.94 214 GLU A CA 1
ATOM 1803 C C . GLU A 1 214 ? 21.469 -40.5 -10.992 1 77.94 214 GLU A C 1
ATOM 1805 O O . GLU A 1 214 ? 20.469 -41.188 -10.984 1 77.94 214 GLU A O 1
ATOM 1810 N N . ILE A 1 215 ? 21.922 -39.875 -9.961 1 76.38 215 ILE A N 1
ATOM 1811 C CA . ILE A 1 215 ? 21.297 -40.094 -8.664 1 76.38 215 ILE A CA 1
ATOM 1812 C C . ILE A 1 215 ? 20.781 -38.781 -8.094 1 76.38 215 ILE A C 1
ATOM 1814 O O . ILE A 1 215 ? 21.547 -37.812 -8.008 1 76.38 215 ILE A O 1
ATOM 1818 N N . VAL A 1 216 ? 19.422 -38.844 -7.945 1 82.19 216 VAL A N 1
ATOM 1819 C CA . VAL A 1 216 ? 18.797 -37.688 -7.359 1 82.19 216 VAL A CA 1
ATOM 1820 C C . VAL A 1 216 ? 18.094 -38.062 -6.055 1 82.19 216 VAL A C 1
ATOM 1822 O O . VAL A 1 216 ? 17.25 -38.938 -6.039 1 82.19 216 VAL A O 1
ATOM 1825 N N . SER A 1 217 ? 18.594 -37.562 -4.945 1 84.25 217 SER A N 1
ATOM 1826 C CA . SER A 1 217 ? 17.922 -37.781 -3.66 1 84.25 217 SER A CA 1
ATOM 1827 C C . SER A 1 217 ? 17.25 -36.5 -3.174 1 84.25 217 SER A C 1
ATOM 1829 O O . SER A 1 217 ? 17.922 -35.469 -2.959 1 84.25 217 SER A O 1
ATOM 1831 N N . LEU A 1 218 ? 15.945 -36.625 -3.141 1 89.81 218 LEU A N 1
ATOM 1832 C CA . LEU A 1 218 ? 15.18 -35.438 -2.723 1 89.81 218 LEU A CA 1
ATOM 1833 C C . LEU A 1 218 ? 14.438 -35.719 -1.419 1 89.81 218 LEU A C 1
ATOM 1835 O O . LEU A 1 218 ? 13.305 -36.219 -1.434 1 89.81 218 LEU A O 1
ATOM 1839 N N . ASN A 1 219 ? 14.984 -35.344 -0.234 1 86.88 219 ASN A N 1
ATOM 1840 C CA . ASN A 1 219 ? 14.352 -35.625 1.056 1 86.88 219 ASN A CA 1
ATOM 1841 C C . ASN A 1 219 ? 13.703 -34.344 1.619 1 86.88 219 ASN A C 1
ATOM 1843 O O . ASN A 1 219 ? 12.633 -34.406 2.223 1 86.88 219 ASN A O 1
ATOM 1847 N N . THR A 1 220 ? 14.336 -33.312 1.412 1 91.69 220 THR A N 1
ATOM 1848 C CA . THR A 1 220 ? 13.852 -32.031 1.948 1 91.69 220 THR A CA 1
ATOM 1849 C C . THR A 1 220 ? 13.641 -31.031 0.83 1 91.69 220 THR A C 1
ATOM 1851 O O . THR A 1 220 ? 14.055 -31.25 -0.31 1 91.69 220 THR A O 1
ATOM 1854 N N . VAL A 1 221 ? 12.961 -29.984 1.138 1 94 221 VAL A N 1
ATOM 1855 C CA . VAL A 1 221 ? 12.734 -28.922 0.156 1 94 221 VAL A CA 1
ATOM 1856 C C . VAL A 1 221 ? 14.062 -28.266 -0.216 1 94 221 VAL A C 1
ATOM 1858 O O . VAL A 1 221 ? 14.242 -27.828 -1.351 1 94 221 VAL A O 1
ATOM 1861 N N . SER A 1 222 ? 14.922 -28.25 0.726 1 92.44 222 SER A N 1
ATOM 1862 C CA . SER A 1 222 ? 16.25 -27.719 0.444 1 92.44 222 SER A CA 1
ATOM 1863 C C . SER A 1 222 ? 16.953 -28.531 -0.64 1 92.44 222 SER A C 1
ATOM 1865 O O . SER A 1 222 ? 17.688 -27.969 -1.466 1 92.44 222 SER A O 1
ATOM 1867 N N . ASP A 1 223 ? 16.672 -29.797 -0.649 1 94.25 223 ASP A N 1
ATOM 1868 C CA . ASP A 1 223 ? 17.25 -30.641 -1.691 1 94.25 223 ASP A CA 1
ATOM 1869 C C . ASP A 1 223 ? 16.672 -30.297 -3.062 1 94.25 223 ASP A C 1
ATOM 1871 O O . ASP A 1 223 ? 17.391 -30.312 -4.066 1 94.25 223 ASP A O 1
ATOM 1875 N N . ILE A 1 224 ? 15.445 -30.031 -3.025 1 94.56 224 ILE A N 1
ATOM 1876 C CA . ILE A 1 224 ? 14.797 -29.656 -4.273 1 94.56 224 ILE A CA 1
ATOM 1877 C C . ILE A 1 224 ? 15.359 -28.312 -4.77 1 94.56 224 ILE A C 1
ATOM 1879 O O . ILE A 1 224 ? 15.617 -28.156 -5.965 1 94.56 224 ILE A O 1
ATOM 1883 N N . GLU A 1 225 ? 15.555 -27.422 -3.846 1 94.88 225 GLU A N 1
ATOM 1884 C CA . GLU A 1 225 ? 16.125 -26.125 -4.199 1 94.88 225 GLU A CA 1
ATOM 1885 C C . GLU A 1 225 ? 17.531 -26.281 -4.758 1 94.88 225 GLU A C 1
ATOM 1887 O O . GLU A 1 225 ? 17.906 -25.641 -5.742 1 94.88 225 GLU A O 1
ATOM 1892 N N . ARG A 1 226 ? 18.297 -27.141 -4.191 1 93.38 226 ARG A N 1
ATOM 1893 C CA . ARG A 1 226 ? 19.688 -27.344 -4.582 1 93.38 226 ARG A CA 1
ATOM 1894 C C . ARG A 1 226 ? 19.781 -28.047 -5.93 1 93.38 226 ARG A C 1
ATOM 1896 O O . ARG A 1 226 ? 20.703 -27.797 -6.707 1 93.38 226 ARG A O 1
ATOM 1903 N N . TYR A 1 227 ? 18.844 -28.844 -6.184 1 94.69 227 TYR A N 1
ATOM 1904 C CA . TYR A 1 227 ? 18.953 -29.641 -7.398 1 94.69 227 TYR A CA 1
ATOM 1905 C C . TYR A 1 227 ? 18.141 -29.016 -8.531 1 94.69 227 TYR A C 1
ATOM 1907 O O . TYR A 1 227 ? 18.641 -28.875 -9.648 1 94.69 227 TYR A O 1
ATOM 1915 N N . PHE A 1 228 ? 16.906 -28.656 -8.336 1 94.38 228 PHE A N 1
ATOM 1916 C CA . PHE A 1 228 ? 16.016 -28.203 -9.391 1 94.38 228 PHE A CA 1
ATOM 1917 C C . PHE A 1 228 ? 15.992 -26.688 -9.453 1 94.38 228 PHE A C 1
ATOM 1919 O O . PHE A 1 228 ? 15.594 -26.109 -10.469 1 94.38 228 PHE A O 1
ATOM 1926 N N . GLY A 1 229 ? 16.312 -26.016 -8.367 1 93.44 229 GLY A N 1
ATOM 1927 C CA . GLY A 1 229 ? 16.297 -24.562 -8.359 1 93.44 229 GLY A CA 1
ATOM 1928 C C . GLY A 1 229 ? 15.219 -23.984 -7.469 1 93.44 229 GLY A C 1
ATOM 1929 O O . GLY A 1 229 ? 14.336 -24.703 -7.004 1 93.44 229 GLY A O 1
ATOM 1930 N N . GLY A 1 230 ? 15.281 -22.688 -7.254 1 92.62 230 GLY A N 1
ATOM 1931 C CA . GLY A 1 230 ? 14.359 -22 -6.363 1 92.62 230 GLY A CA 1
ATOM 1932 C C . GLY A 1 230 ? 12.961 -21.875 -6.93 1 92.62 230 GLY A C 1
ATOM 1933 O O . GLY A 1 230 ? 11.984 -21.828 -6.18 1 92.62 230 GLY A O 1
ATOM 1934 N N . ASN A 1 231 ? 12.797 -21.875 -8.227 1 91.44 231 ASN A N 1
ATOM 1935 C CA . ASN A 1 231 ? 11.492 -21.719 -8.859 1 91.44 231 ASN A CA 1
ATOM 1936 C C . ASN A 1 231 ? 10.57 -22.891 -8.555 1 91.44 231 ASN A C 1
ATOM 1938 O O . ASN A 1 231 ? 9.375 -22.703 -8.312 1 91.44 231 ASN A O 1
ATOM 1942 N N . LEU A 1 232 ? 11.125 -24.062 -8.531 1 93.5 232 LEU A N 1
ATOM 1943 C CA . LEU A 1 232 ? 10.32 -25.234 -8.195 1 93.5 232 LEU A CA 1
ATOM 1944 C C . LEU A 1 232 ? 10.234 -25.422 -6.688 1 93.5 232 LEU A C 1
ATOM 1946 O O . LEU A 1 232 ? 9.188 -25.797 -6.16 1 93.5 232 LEU A O 1
ATOM 1950 N N . ALA A 1 233 ? 11.273 -25.141 -6.027 1 95.5 233 ALA A N 1
ATOM 1951 C CA . ALA A 1 233 ? 11.344 -25.328 -4.578 1 95.5 233 ALA A CA 1
ATOM 1952 C C . ALA A 1 233 ? 10.344 -24.438 -3.855 1 95.5 233 ALA A C 1
ATOM 1954 O O . ALA A 1 233 ? 9.773 -24.828 -2.834 1 95.5 233 ALA A O 1
ATOM 1955 N N . VAL A 1 234 ? 10.117 -23.281 -4.359 1 96.25 234 VAL A N 1
ATOM 1956 C CA . VAL A 1 234 ? 9.195 -22.344 -3.727 1 96.25 234 VAL A CA 1
ATOM 1957 C C . VAL A 1 234 ? 7.785 -22.938 -3.705 1 96.25 234 VAL A C 1
ATOM 1959 O O . VAL A 1 234 ? 7.043 -22.734 -2.74 1 96.25 234 VAL A O 1
ATOM 1962 N N . TYR A 1 235 ? 7.434 -23.625 -4.766 1 95.69 235 TYR A N 1
ATOM 1963 C CA . TYR A 1 235 ? 6.129 -24.266 -4.816 1 95.69 235 TYR A CA 1
ATOM 1964 C C . TYR A 1 235 ? 5.973 -25.266 -3.676 1 95.69 235 TYR A C 1
ATOM 1966 O O . TYR A 1 235 ? 4.945 -25.297 -2.998 1 95.69 235 TYR A O 1
ATOM 1974 N N . PHE A 1 236 ? 6.965 -26.031 -3.443 1 95.25 236 PHE A N 1
ATOM 1975 C CA . PHE A 1 236 ? 6.898 -27.047 -2.398 1 95.25 236 PHE A CA 1
ATOM 1976 C C . PHE A 1 236 ? 6.887 -26.406 -1.018 1 95.25 236 PHE A C 1
ATOM 1978 O O . PHE A 1 236 ? 6.195 -26.891 -0.112 1 95.25 236 PHE A O 1
ATOM 1985 N N . GLU A 1 237 ? 7.68 -25.328 -0.882 1 97 237 GLU A N 1
ATOM 1986 C CA . GLU A 1 237 ? 7.625 -24.594 0.375 1 97 237 GLU A CA 1
ATOM 1987 C C . GLU A 1 237 ? 6.23 -24.016 0.616 1 97 237 GLU A C 1
ATOM 1989 O O . GLU A 1 237 ? 5.73 -24.031 1.742 1 97 237 GLU A O 1
ATOM 1994 N N . PHE A 1 238 ? 5.617 -23.531 -0.415 1 97.38 238 PHE A N 1
ATOM 1995 C CA . PHE A 1 238 ? 4.27 -22.969 -0.33 1 97.38 238 PHE A CA 1
ATOM 1996 C C . PHE A 1 238 ? 3.27 -24.047 0.069 1 97.38 238 PHE A C 1
ATOM 1998 O O . PHE A 1 238 ? 2.445 -23.844 0.961 1 97.38 238 PHE A O 1
ATOM 2005 N N . MET A 1 239 ? 3.387 -25.188 -0.563 1 96.25 239 MET A N 1
ATOM 2006 C CA . MET A 1 239 ? 2.467 -26.297 -0.288 1 96.25 239 MET A CA 1
ATOM 2007 C C . MET A 1 239 ? 2.596 -26.766 1.157 1 96.25 239 MET A C 1
ATOM 2009 O O . MET A 1 239 ? 1.59 -27.016 1.821 1 96.25 239 MET A O 1
ATOM 2013 N N . ASN A 1 240 ? 3.83 -26.844 1.593 1 96.62 240 ASN A N 1
ATOM 2014 C CA . ASN A 1 240 ? 4.047 -27.234 2.98 1 96.62 240 ASN A CA 1
ATOM 2015 C C . ASN A 1 240 ? 3.49 -26.203 3.951 1 96.62 240 ASN A C 1
ATOM 2017 O O . ASN A 1 240 ? 2.896 -26.547 4.973 1 96.62 240 ASN A O 1
ATOM 2021 N N . PHE A 1 241 ? 3.74 -24.984 3.652 1 97.69 241 PHE A N 1
ATOM 2022 C CA . PHE A 1 241 ? 3.229 -23.906 4.484 1 97.69 241 PHE A CA 1
ATOM 2023 C C . PHE A 1 241 ? 1.705 -23.906 4.496 1 97.69 241 PHE A C 1
ATOM 2025 O O . PHE A 1 241 ? 1.087 -23.766 5.551 1 97.69 241 PHE A O 1
ATOM 2032 N N . TYR A 1 242 ? 1.136 -24.016 3.279 1 97.88 242 TYR A N 1
ATOM 2033 C CA . TYR A 1 242 ? -0.312 -24.094 3.125 1 97.88 242 TYR A CA 1
ATOM 2034 C C . TYR A 1 242 ? -0.886 -25.25 3.949 1 97.88 242 TYR A C 1
ATOM 2036 O O . TYR A 1 242 ? -1.874 -25.062 4.668 1 97.88 242 TYR A O 1
ATOM 2044 N N . GLN A 1 243 ? -0.237 -26.391 3.912 1 97.12 243 GLN A N 1
ATOM 2045 C CA . GLN A 1 243 ? -0.638 -27.562 4.684 1 97.12 243 GLN A CA 1
ATOM 2046 C C . GLN A 1 243 ? -0.612 -27.266 6.18 1 97.12 243 GLN A C 1
ATOM 2048 O O . GLN A 1 243 ? -1.551 -27.609 6.902 1 97.12 243 GLN A O 1
ATOM 2053 N N . SER A 1 244 ? 0.401 -26.672 6.598 1 97.25 244 SER A N 1
ATOM 2054 C CA . SER A 1 244 ? 0.569 -26.375 8.016 1 97.25 244 SER A CA 1
ATOM 2055 C C . SER A 1 244 ? -0.485 -25.391 8.508 1 97.25 244 SER A C 1
ATOM 2057 O O . SER A 1 244 ? -0.989 -25.5 9.625 1 97.25 244 SER A O 1
ATOM 2059 N N . MET A 1 245 ? -0.816 -24.422 7.691 1 97.44 245 MET A N 1
ATOM 2060 C CA . MET A 1 245 ? -1.803 -23.422 8.078 1 97.44 245 MET A CA 1
ATOM 2061 C C . MET A 1 245 ? -3.215 -24 8 1 97.44 245 MET A C 1
ATOM 2063 O O . MET A 1 245 ? -4.09 -23.609 8.781 1 97.44 245 MET A O 1
ATOM 2067 N N . LEU A 1 246 ? -3.43 -24.859 7.047 1 97.56 246 LEU A N 1
ATOM 2068 C CA . LEU A 1 246 ? -4.742 -25.453 6.828 1 97.56 246 LEU A CA 1
ATOM 2069 C C . LEU A 1 246 ? -5.148 -26.328 8.008 1 97.56 246 LEU A C 1
ATOM 2071 O O . LEU A 1 246 ? -6.34 -26.547 8.242 1 97.56 246 LEU A O 1
ATOM 2075 N N . LYS A 1 247 ? -4.203 -26.844 8.75 1 97.44 247 LYS A N 1
ATOM 2076 C CA . LYS A 1 247 ? -4.461 -27.703 9.906 1 97.44 247 LYS A CA 1
ATOM 2077 C C . LYS A 1 247 ? -5.426 -27.031 10.883 1 97.44 247 LYS A C 1
ATOM 2079 O O . LYS A 1 247 ? -6.375 -27.656 11.352 1 97.44 247 LYS A O 1
ATOM 2084 N N . TYR A 1 248 ? -5.277 -25.797 11.133 1 97 248 TYR A N 1
ATOM 2085 C CA . TYR A 1 248 ? -6.094 -25.062 12.094 1 97 248 TYR A CA 1
ATOM 2086 C C . TYR A 1 248 ? -7.516 -24.875 11.578 1 97 248 TYR A C 1
ATOM 2088 O O . TYR A 1 248 ? -8.484 -25.031 12.32 1 97 248 TYR A O 1
ATOM 2096 N N . LEU A 1 249 ? -7.613 -24.547 10.305 1 97.5 249 LEU A N 1
ATOM 2097 C CA . LEU A 1 249 ? -8.938 -24.359 9.711 1 97.5 249 LEU A CA 1
ATOM 2098 C C . LEU A 1 249 ? -9.672 -25.688 9.602 1 97.5 249 LEU A C 1
ATOM 2100 O O . LEU A 1 249 ? -10.898 -25.734 9.773 1 97.5 249 LEU A O 1
ATOM 2104 N N . ALA A 1 250 ? -8.906 -26.766 9.32 1 97.81 250 ALA A N 1
ATOM 2105 C CA . ALA A 1 250 ? -9.484 -28.094 9.234 1 97.81 250 ALA A CA 1
ATOM 2106 C C . ALA A 1 250 ? -10.062 -28.531 10.57 1 97.81 250 ALA A C 1
ATOM 2108 O O . ALA A 1 250 ? -11.156 -29.109 10.633 1 97.81 250 ALA A O 1
ATOM 2109 N N . VAL A 1 251 ? -9.359 -28.297 11.641 1 97.5 251 VAL A N 1
ATOM 2110 C CA . VAL A 1 251 ? -9.836 -28.641 12.977 1 97.5 251 VAL A CA 1
ATOM 2111 C C . VAL A 1 251 ? -11.109 -27.859 13.281 1 97.5 251 VAL A C 1
ATOM 2113 O O . VAL A 1 251 ? -12.094 -28.422 13.781 1 97.5 251 VAL A O 1
ATOM 2116 N N . ALA A 1 252 ? -11.117 -26.578 12.922 1 97 252 ALA A N 1
ATOM 2117 C CA . ALA A 1 252 ? -12.305 -25.75 13.125 1 97 252 ALA A CA 1
ATOM 2118 C C . ALA A 1 252 ? -13.484 -26.297 12.32 1 97 252 ALA A C 1
ATOM 2120 O O . ALA A 1 252 ? -14.633 -26.25 12.773 1 97 252 ALA A O 1
ATOM 2121 N N . ALA A 1 253 ? -13.203 -26.734 11.133 1 96.38 253 ALA A N 1
ATOM 2122 C CA . ALA A 1 253 ? -14.242 -27.297 10.273 1 96.38 253 ALA A CA 1
ATOM 2123 C C . ALA A 1 253 ? -14.852 -28.547 10.898 1 96.38 253 ALA A C 1
ATOM 2125 O O . ALA A 1 253 ? -16.078 -28.719 10.883 1 96.38 253 ALA A O 1
ATOM 2126 N N . ILE A 1 254 ? -14.078 -29.406 11.469 1 95 254 ILE A N 1
ATOM 2127 C CA . ILE A 1 254 ? -14.547 -30.641 12.094 1 95 254 ILE A CA 1
ATOM 2128 C C . ILE A 1 254 ? -15.391 -30.297 13.328 1 95 254 ILE A C 1
ATOM 2130 O O . ILE A 1 254 ? -16.438 -30.906 13.547 1 95 254 ILE A O 1
ATOM 2134 N N . ILE A 1 255 ? -14.945 -29.359 14.062 1 94.44 255 ILE A N 1
ATOM 2135 C CA . ILE A 1 255 ? -15.703 -28.906 15.234 1 94.44 255 ILE A CA 1
ATOM 2136 C C . ILE A 1 255 ? -17.062 -28.391 14.797 1 94.44 255 ILE A C 1
ATOM 2138 O O . ILE A 1 255 ? -18.078 -28.688 15.43 1 94.44 255 ILE A O 1
ATOM 2142 N N . THR A 1 256 ? -17.016 -27.609 13.703 1 92.88 256 THR A N 1
ATOM 2143 C CA . THR A 1 256 ? -18.266 -27.078 13.172 1 92.88 256 THR A CA 1
ATOM 2144 C C . THR A 1 256 ? -19.203 -28.203 12.766 1 92.88 256 THR A C 1
ATOM 2146 O O . THR A 1 256 ? -20.406 -28.141 13.031 1 92.88 256 THR A O 1
ATOM 2149 N N . LEU A 1 257 ? -18.734 -29.266 12.141 1 88.44 257 LEU A N 1
ATOM 2150 C CA . LEU A 1 257 ? -19.531 -30.406 11.719 1 88.44 257 LEU A CA 1
ATOM 2151 C C . LEU A 1 257 ? -20.125 -31.125 12.922 1 88.44 257 LEU A C 1
ATOM 2153 O O . LEU A 1 257 ? -21.281 -31.547 12.883 1 88.44 257 LEU A O 1
ATOM 2157 N N . VAL A 1 258 ? -19.406 -31.219 14.008 1 89.5 258 VAL A N 1
ATOM 2158 C CA . VAL A 1 258 ? -19.844 -31.938 15.195 1 89.5 258 VAL A CA 1
ATOM 2159 C C . VAL A 1 258 ? -20.953 -31.156 15.898 1 89.5 258 VAL A C 1
ATOM 2161 O O . VAL A 1 258 ? -21.953 -31.734 16.328 1 89.5 258 VAL A O 1
ATOM 2164 N N . ILE A 1 259 ? -20.781 -29.891 15.938 1 87.69 259 ILE A N 1
ATOM 2165 C CA . ILE A 1 259 ? -21.781 -29.047 16.609 1 87.69 259 ILE A CA 1
ATOM 2166 C C . ILE A 1 259 ? -23.047 -28.969 15.766 1 87.69 259 ILE A C 1
ATOM 2168 O O . ILE A 1 259 ? -24.156 -29 16.312 1 87.69 259 ILE A O 1
ATOM 2172 N N . ASP A 1 260 ? -22.812 -28.812 14.492 1 79.81 260 ASP A N 1
ATOM 2173 C CA . ASP A 1 260 ? -23.922 -28.641 13.57 1 79.81 260 ASP A CA 1
ATOM 2174 C C . ASP A 1 260 ? -24.594 -29.969 13.242 1 79.81 260 ASP A C 1
ATOM 2176 O O . ASP A 1 260 ? -25.547 -30.031 12.469 1 79.81 260 ASP A O 1
ATOM 2180 N N . HIS A 1 261 ? -24.141 -31.109 13.727 1 71.62 261 HIS A N 1
ATOM 2181 C CA . HIS A 1 261 ? -24.594 -32.438 13.352 1 71.62 261 HIS A CA 1
ATOM 2182 C C . HIS A 1 261 ? -26.094 -32.562 13.531 1 71.62 261 HIS A C 1
ATOM 2184 O O . HIS A 1 261 ? -26.75 -33.312 12.781 1 71.62 261 HIS A O 1
ATOM 2190 N N . GLN A 1 262 ? -26.672 -31.781 14.398 1 61.19 262 GLN A N 1
ATOM 2191 C CA . GLN A 1 262 ? -28.109 -31.938 14.633 1 61.19 262 GLN A CA 1
ATOM 2192 C C . GLN A 1 262 ? -28.906 -30.984 13.766 1 61.19 262 GLN A C 1
ATOM 2194 O O . GLN A 1 262 ? -30.141 -31.109 13.672 1 61.19 262 GLN A O 1
ATOM 2199 N N . SER A 1 263 ? -28.125 -30.141 13.133 1 61.09 263 SER A N 1
ATOM 2200 C CA . SER A 1 263 ? -28.875 -29.109 12.422 1 61.09 263 SER A CA 1
ATOM 2201 C C . SER A 1 263 ? -29.156 -29.531 10.984 1 61.09 263 SER A C 1
ATOM 2203 O O . SER A 1 263 ? -28.484 -30.391 10.438 1 61.09 263 SER A O 1
ATOM 2205 N N . SER A 1 264 ? -30.297 -29.172 10.477 1 56.56 264 SER A N 1
ATOM 2206 C CA . SER A 1 264 ? -30.797 -29.516 9.148 1 56.56 264 SER A CA 1
ATOM 2207 C C . SER A 1 264 ? -29.844 -29.047 8.055 1 56.56 264 SER A C 1
ATOM 2209 O O . SER A 1 264 ? -29.234 -27.969 8.172 1 56.56 264 SER A O 1
ATOM 2211 N N . LEU A 1 265 ? -29.406 -29.953 7.176 1 54.59 265 LEU A N 1
ATOM 2212 C CA . LEU A 1 265 ? -28.578 -29.75 5.996 1 54.59 265 LEU A CA 1
ATOM 2213 C C . LEU A 1 265 ? -29.094 -28.578 5.16 1 54.59 265 LEU A C 1
ATOM 2215 O O . LEU A 1 265 ? -28.391 -28.062 4.293 1 54.59 265 LEU A O 1
ATOM 2219 N N . PHE A 1 266 ? -30.266 -28.016 5.555 1 56.62 266 PHE A N 1
ATOM 2220 C CA . PHE A 1 266 ? -31.016 -27.125 4.676 1 56.62 266 PHE A CA 1
ATOM 2221 C C . PHE A 1 266 ? -30.766 -25.672 5.023 1 56.62 266 PHE A C 1
ATOM 2223 O O . PHE A 1 266 ? -31.125 -24.766 4.262 1 56.62 266 PHE A O 1
ATOM 2230 N N . LYS A 1 267 ? -30.156 -25.516 6.191 1 66.5 267 LYS A N 1
ATOM 2231 C CA . LYS A 1 267 ? -30.016 -24.125 6.559 1 66.5 267 LYS A CA 1
ATOM 2232 C C . LYS A 1 267 ? -28.578 -23.797 6.977 1 66.5 267 LYS A C 1
ATOM 2234 O O . LYS A 1 267 ? -27.844 -24.688 7.395 1 66.5 267 LYS A O 1
ATOM 2239 N N . ILE A 1 268 ? -28.188 -22.656 6.648 1 74.38 268 ILE A N 1
ATOM 2240 C CA . ILE A 1 268 ? -26.938 -22.156 7.172 1 74.38 268 ILE A CA 1
ATOM 2241 C C . ILE A 1 268 ? -27.078 -21.844 8.664 1 74.38 268 ILE A C 1
ATOM 2243 O O . ILE A 1 268 ? -27.891 -21 9.055 1 74.38 268 ILE A O 1
ATOM 2247 N N . THR A 1 269 ? -26.391 -22.531 9.477 1 82.12 269 THR A N 1
ATOM 2248 C CA . THR A 1 269 ? -26.5 -22.406 10.922 1 82.12 269 THR A CA 1
ATOM 2249 C C . THR A 1 269 ? -25.625 -21.281 11.438 1 82.12 269 THR A C 1
ATOM 2251 O O . THR A 1 269 ? -24.781 -20.75 10.703 1 82.12 269 THR A O 1
ATOM 2254 N N . ASN A 1 270 ? -25.844 -20.859 12.633 1 83.75 270 ASN A N 1
ATOM 2255 C CA . ASN A 1 270 ? -25.031 -19.828 13.266 1 83.75 270 ASN A CA 1
ATOM 2256 C C . ASN A 1 270 ? -23.578 -20.281 13.414 1 83.75 270 ASN A C 1
ATOM 2258 O O . ASN A 1 270 ? -22.656 -19.469 13.289 1 83.75 270 ASN A O 1
ATOM 2262 N N . VAL A 1 271 ? -23.484 -21.562 13.578 1 88.75 271 VAL A N 1
ATOM 2263 C CA . VAL A 1 271 ? -22.141 -22.094 13.75 1 88.75 271 VAL A CA 1
ATOM 2264 C C . VAL A 1 271 ? -21.375 -22.031 12.422 1 88.75 271 VAL A C 1
ATOM 2266 O O . VAL A 1 271 ? -20.203 -21.688 12.391 1 88.75 271 VAL A O 1
ATOM 2269 N N . ALA A 1 272 ? -22.094 -22.344 11.367 1 91 272 ALA A N 1
ATOM 2270 C CA . ALA A 1 272 ? -21.484 -22.234 10.039 1 91 272 ALA A CA 1
ATOM 2271 C C . ALA A 1 272 ? -21.141 -20.797 9.703 1 91 272 ALA A C 1
ATOM 2273 O O . ALA A 1 272 ? -20.141 -20.516 9.047 1 91 272 ALA A O 1
ATOM 2274 N N . SER A 1 273 ? -22 -19.906 10.156 1 91.44 273 SER A N 1
ATOM 2275 C CA . SER A 1 273 ? -21.734 -18.484 9.953 1 91.44 273 SER A CA 1
ATOM 2276 C C . SER A 1 273 ? -20.484 -18.047 10.703 1 91.44 273 SER A C 1
ATOM 2278 O O . SER A 1 273 ? -19.672 -17.281 10.164 1 91.44 273 SER A O 1
ATOM 2280 N N . PHE A 1 274 ? -20.359 -18.516 11.852 1 92.62 274 PHE A N 1
ATOM 2281 C CA . PHE A 1 274 ? -19.172 -18.203 12.617 1 92.62 274 PHE A CA 1
ATOM 2282 C C . PHE A 1 274 ? -17.922 -18.766 11.945 1 92.62 274 PHE A C 1
ATOM 2284 O O . PHE A 1 274 ? -16.875 -18.109 11.898 1 92.62 274 PHE A O 1
ATOM 2291 N N . TYR A 1 275 ? -18.047 -19.953 11.445 1 95.69 275 TYR A N 1
ATOM 2292 C CA . TYR A 1 275 ? -16.938 -20.578 10.727 1 95.69 275 TYR A CA 1
ATOM 2293 C C . TYR A 1 275 ? -16.547 -19.75 9.508 1 95.69 275 TYR A C 1
ATOM 2295 O O . TYR A 1 275 ? -15.359 -19.609 9.203 1 95.69 275 TYR A O 1
ATOM 2303 N N . ALA A 1 276 ? -17.531 -19.281 8.852 1 96.31 276 ALA A N 1
ATOM 2304 C CA . ALA A 1 276 ? -17.266 -18.453 7.68 1 96.31 276 ALA A CA 1
ATOM 2305 C C . ALA A 1 276 ? -16.438 -17.219 8.062 1 96.31 276 ALA A C 1
ATOM 2307 O O . ALA A 1 276 ? -15.492 -16.859 7.359 1 96.31 276 ALA A O 1
ATOM 2308 N N . VAL A 1 277 ? -16.766 -16.594 9.133 1 96.12 277 VAL A N 1
ATOM 2309 C CA . VAL A 1 277 ? -16.031 -15.422 9.602 1 96.12 277 VAL A CA 1
ATOM 2310 C C . VAL A 1 277 ? -14.602 -15.82 9.969 1 96.12 277 VAL A C 1
ATOM 2312 O O . VAL A 1 277 ? -13.641 -15.125 9.617 1 96.12 277 VAL A O 1
ATOM 2315 N N . LEU A 1 278 ? -14.5 -16.938 10.602 1 97.12 278 LEU A N 1
ATOM 2316 C CA . LEU A 1 278 ? -13.188 -17.453 10.969 1 97.12 278 LEU A CA 1
ATOM 2317 C C . LEU A 1 278 ? -12.336 -17.703 9.727 1 97.12 278 LEU A C 1
ATOM 2319 O O . LEU A 1 278 ? -11.133 -17.406 9.727 1 97.12 278 LEU A O 1
ATOM 2323 N N . THR A 1 279 ? -12.969 -18.219 8.727 1 97.88 279 THR A N 1
ATOM 2324 C CA . THR A 1 279 ? -12.258 -18.516 7.48 1 97.88 279 THR A CA 1
ATOM 2325 C C . THR A 1 279 ? -11.781 -17.234 6.812 1 97.88 279 THR A C 1
ATOM 2327 O O . THR A 1 279 ? -10.672 -17.188 6.273 1 97.88 279 THR A O 1
ATOM 2330 N N . MET A 1 280 ? -12.594 -16.203 6.859 1 97.12 280 MET A N 1
ATOM 2331 C CA . MET A 1 280 ? -12.195 -14.906 6.301 1 97.12 280 MET A CA 1
ATOM 2332 C C . MET A 1 280 ? -10.984 -14.344 7.027 1 97.12 280 MET A C 1
ATOM 2334 O O . MET A 1 280 ? -10.047 -13.844 6.391 1 97.12 280 MET A O 1
ATOM 2338 N N . VAL A 1 281 ? -10.984 -14.477 8.266 1 96.06 281 VAL A N 1
ATOM 2339 C CA . VAL A 1 281 ? -9.883 -14 9.086 1 96.06 281 VAL A CA 1
ATOM 2340 C C . VAL A 1 281 ? -8.641 -14.852 8.836 1 96.06 281 VAL A C 1
ATOM 2342 O O . VAL A 1 281 ? -7.547 -14.32 8.625 1 96.06 281 VAL A O 1
ATOM 2345 N N . TRP A 1 282 ? -8.836 -16.156 8.812 1 97.44 282 TRP A N 1
ATOM 2346 C CA . TRP A 1 282 ? -7.75 -17.078 8.555 1 97.44 282 TRP A CA 1
ATOM 2347 C C . TRP A 1 282 ? -7.082 -16.781 7.215 1 97.44 282 TRP A C 1
ATOM 2349 O O . TRP A 1 282 ? -5.855 -16.781 7.113 1 97.44 282 TRP A O 1
ATOM 2359 N N . SER A 1 283 ? -7.891 -16.547 6.203 1 97.56 283 SER A N 1
ATOM 2360 C CA . SER A 1 283 ? -7.371 -16.281 4.863 1 97.56 283 SER A CA 1
ATOM 2361 C C . SER A 1 283 ? -6.453 -15.062 4.859 1 97.56 283 SER A C 1
ATOM 2363 O O . SER A 1 283 ? -5.414 -15.062 4.195 1 97.56 283 SER A O 1
ATOM 2365 N N . THR A 1 284 ? -6.746 -14.047 5.633 1 95.25 284 THR A N 1
ATOM 2366 C CA . THR A 1 284 ? -5.941 -12.828 5.73 1 95.25 284 THR A CA 1
ATOM 2367 C C . THR A 1 284 ? -4.59 -13.125 6.371 1 95.25 284 THR A C 1
ATOM 2369 O O . THR A 1 284 ? -3.545 -12.758 5.828 1 95.25 284 THR A O 1
ATOM 2372 N N . PHE A 1 285 ? -4.602 -13.844 7.398 1 95.56 285 PHE A N 1
ATOM 2373 C CA . PHE A 1 285 ? -3.365 -14.133 8.117 1 95.56 285 PHE A CA 1
ATOM 2374 C C . PHE A 1 285 ? -2.512 -15.133 7.344 1 95.56 285 PHE A C 1
ATOM 2376 O O . PHE A 1 285 ? -1.281 -15.078 7.395 1 95.56 285 PHE A O 1
ATOM 2383 N N . PHE A 1 286 ? -3.16 -16.078 6.711 1 97 286 PHE A N 1
ATOM 2384 C CA . PHE A 1 286 ? -2.445 -17.047 5.887 1 97 286 PHE A CA 1
ATOM 2385 C C . PHE A 1 286 ? -1.594 -16.328 4.84 1 97 286 PHE A C 1
ATOM 2387 O O . PHE A 1 286 ? -0.403 -16.625 4.703 1 97 286 PHE A O 1
ATOM 2394 N N . ILE A 1 287 ? -2.141 -15.367 4.164 1 96.56 287 ILE A N 1
ATOM 2395 C CA . ILE A 1 287 ? -1.465 -14.695 3.061 1 96.56 287 ILE A CA 1
ATOM 2396 C C . ILE A 1 287 ? -0.329 -13.828 3.6 1 96.56 287 ILE A C 1
ATOM 2398 O O . ILE A 1 287 ? 0.771 -13.82 3.041 1 96.56 287 ILE A O 1
ATOM 2402 N N . ILE A 1 288 ? -0.54 -13.148 4.684 1 94.38 288 ILE A N 1
ATOM 2403 C CA . ILE A 1 288 ? 0.486 -12.281 5.254 1 94.38 288 ILE A CA 1
ATOM 2404 C C . ILE A 1 288 ? 1.625 -13.133 5.812 1 94.38 288 ILE A C 1
ATOM 2406 O O . ILE A 1 288 ? 2.799 -12.773 5.672 1 94.38 288 ILE A O 1
ATOM 2410 N N . ALA A 1 289 ? 1.236 -14.203 6.426 1 96 289 ALA A N 1
ATOM 2411 C CA . ALA A 1 289 ? 2.258 -15.102 6.957 1 96 289 ALA A CA 1
ATOM 2412 C C . ALA A 1 289 ? 3.117 -15.68 5.836 1 96 289 ALA A C 1
ATOM 2414 O O . ALA A 1 289 ? 4.328 -15.844 5.992 1 96 289 ALA A O 1
ATOM 2415 N N . TRP A 1 290 ? 2.473 -15.984 4.781 1 96.94 290 TRP A N 1
ATOM 2416 C CA . TRP A 1 290 ? 3.242 -16.5 3.652 1 96.94 290 TRP A CA 1
ATOM 2417 C C . TRP A 1 290 ? 4.176 -15.43 3.098 1 96.94 290 TRP A C 1
ATOM 2419 O O . TRP A 1 290 ? 5.324 -15.719 2.75 1 96.94 290 TRP A O 1
ATOM 2429 N N . ARG A 1 291 ? 3.707 -14.273 2.955 1 95.56 291 ARG A N 1
ATOM 2430 C CA . ARG A 1 291 ? 4.555 -13.18 2.49 1 95.56 291 ARG A CA 1
ATOM 2431 C C . ARG A 1 291 ? 5.801 -13.047 3.359 1 95.56 291 ARG A C 1
ATOM 2433 O O . ARG A 1 291 ? 6.898 -12.805 2.85 1 95.56 291 ARG A O 1
ATOM 2440 N N . ARG A 1 292 ? 5.699 -13.203 4.598 1 95.12 292 ARG A N 1
ATOM 2441 C CA . ARG A 1 292 ? 6.824 -13.164 5.527 1 95.12 292 ARG A CA 1
ATOM 2442 C C . ARG A 1 292 ? 7.77 -14.336 5.285 1 95.12 292 ARG A C 1
ATOM 2444 O O . ARG A 1 292 ? 8.992 -14.164 5.305 1 95.12 292 ARG A O 1
ATOM 2451 N N . LYS A 1 293 ? 7.137 -15.461 5.051 1 96.19 293 LYS A N 1
ATOM 2452 C CA . LYS A 1 293 ? 7.953 -16.641 4.766 1 96.19 293 LYS A CA 1
ATOM 2453 C C . LYS A 1 293 ? 8.75 -16.453 3.477 1 96.19 293 LYS A C 1
ATOM 2455 O O . LYS A 1 293 ? 9.898 -16.891 3.385 1 96.19 293 LYS A O 1
ATOM 2460 N N . GLU A 1 294 ? 8.156 -15.844 2.508 1 95.5 294 GLU A N 1
ATOM 2461 C CA . GLU A 1 294 ? 8.867 -15.562 1.263 1 95.5 294 GLU A CA 1
ATOM 2462 C C . GLU A 1 294 ? 10.117 -14.727 1.516 1 95.5 294 GLU A C 1
ATOM 2464 O O . GLU A 1 294 ? 11.156 -14.961 0.902 1 95.5 294 GLU A O 1
ATOM 2469 N N . ASN A 1 295 ? 9.992 -13.758 2.377 1 93.62 295 ASN A N 1
ATOM 2470 C CA . ASN A 1 295 ? 11.133 -12.898 2.684 1 93.62 295 ASN A CA 1
ATOM 2471 C C . ASN A 1 295 ? 12.211 -13.656 3.453 1 93.62 295 ASN A C 1
ATOM 2473 O O . ASN A 1 295 ? 13.398 -13.375 3.297 1 93.62 295 ASN A O 1
ATOM 2477 N N . GLU A 1 296 ? 11.781 -14.594 4.25 1 94.06 296 GLU A N 1
ATOM 2478 C CA . GLU A 1 296 ? 12.758 -15.453 4.91 1 94.06 296 GLU A CA 1
ATOM 2479 C C . GLU A 1 296 ? 13.523 -16.297 3.898 1 94.06 296 GLU A C 1
ATOM 2481 O O . GLU A 1 296 ? 14.742 -16.422 3.98 1 94.06 296 GLU A O 1
ATOM 2486 N N . LEU A 1 297 ? 12.742 -16.844 2.965 1 94.12 297 LEU A N 1
ATOM 2487 C CA . LEU A 1 297 ? 13.344 -17.688 1.937 1 94.12 297 LEU A CA 1
ATOM 2488 C C . LEU A 1 297 ? 14.32 -16.875 1.079 1 94.12 297 LEU A C 1
ATOM 2490 O O . LEU A 1 297 ? 15.32 -17.422 0.604 1 94.12 297 LEU A O 1
ATOM 2494 N N . SER A 1 298 ? 14.039 -15.609 0.93 1 91.69 298 SER A N 1
ATOM 2495 C CA . SER A 1 298 ? 14.906 -14.75 0.126 1 91.69 298 SER A CA 1
ATOM 2496 C C . SER A 1 298 ? 16.312 -14.688 0.712 1 91.69 298 SER A C 1
ATOM 2498 O O . SER A 1 298 ? 17.297 -14.641 -0.027 1 91.69 298 SER A O 1
ATOM 2500 N N . ILE A 1 299 ? 16.406 -14.742 2.002 1 89.31 299 ILE A N 1
ATOM 2501 C CA . ILE A 1 299 ? 17.703 -14.695 2.668 1 89.31 299 ILE A CA 1
ATOM 2502 C C . ILE A 1 299 ? 18.312 -16.094 2.721 1 89.31 299 ILE A C 1
ATOM 2504 O O . ILE A 1 299 ? 19.484 -16.281 2.436 1 89.31 299 ILE A O 1
ATOM 2508 N N . GLU A 1 300 ? 17.516 -17.062 3.016 1 89.19 300 GLU A N 1
ATOM 2509 C CA . GLU A 1 300 ? 17.984 -18.438 3.16 1 89.19 300 GLU A CA 1
ATOM 2510 C C . GLU A 1 300 ? 18.562 -18.969 1.852 1 89.19 300 GLU A C 1
ATOM 2512 O O . GLU A 1 300 ? 19.547 -19.703 1.857 1 89.19 300 GLU A O 1
ATOM 2517 N N . TRP A 1 301 ? 17.922 -18.562 0.79 1 89.56 301 TRP A N 1
ATOM 2518 C CA . TRP A 1 301 ? 18.359 -19.062 -0.507 1 89.56 301 TRP A CA 1
ATOM 2519 C C . TRP A 1 301 ? 19.281 -18.062 -1.202 1 89.56 301 TRP A C 1
ATOM 2521 O O . TRP A 1 301 ? 19.641 -18.25 -2.369 1 89.56 301 TRP A O 1
ATOM 2531 N N . GLY A 1 302 ? 19.594 -16.953 -0.549 1 83.88 302 GLY A N 1
ATOM 2532 C CA . GLY A 1 302 ? 20.562 -16 -1.049 1 83.88 302 GLY A CA 1
ATOM 2533 C C . GLY A 1 302 ? 20.078 -15.227 -2.26 1 83.88 302 GLY A C 1
ATOM 2534 O O . GLY A 1 302 ? 20.844 -14.969 -3.189 1 83.88 302 GLY A O 1
ATOM 2535 N N . VAL A 1 303 ? 18.891 -15.031 -2.346 1 83.94 303 VAL A N 1
ATOM 2536 C CA . VAL A 1 303 ? 18.312 -14.352 -3.498 1 83.94 303 VAL A CA 1
ATOM 2537 C C . VAL A 1 303 ? 18.047 -12.891 -3.152 1 83.94 303 VAL A C 1
ATOM 2539 O O . VAL A 1 303 ? 17.734 -12.086 -4.031 1 83.94 303 VAL A O 1
ATOM 2542 N N . PHE A 1 304 ? 18.359 -12.5 -1.949 1 77.56 304 PHE A N 1
ATOM 2543 C CA . PHE A 1 304 ? 18.016 -11.148 -1.509 1 77.56 304 PHE A CA 1
ATOM 2544 C C . PHE A 1 304 ? 18.812 -10.109 -2.289 1 77.56 304 PHE A C 1
ATOM 2546 O O . PHE A 1 304 ? 20.016 -10.281 -2.508 1 77.56 304 PHE A O 1
ATOM 2553 N N . GLY A 1 305 ? 18.125 -9.078 -2.719 1 63.81 305 GLY A N 1
ATOM 2554 C CA . GLY A 1 305 ? 18.781 -7.969 -3.383 1 63.81 305 GLY A CA 1
ATOM 2555 C C . GLY A 1 305 ? 19.203 -8.281 -4.809 1 63.81 305 GLY A C 1
ATOM 2556 O O . GLY A 1 305 ? 19.719 -7.422 -5.516 1 63.81 305 GLY A O 1
ATOM 2557 N N . GLN A 1 306 ? 19.25 -9.586 -5.113 1 60 306 GLN A N 1
ATOM 2558 C CA . GLN A 1 306 ? 19.672 -9.945 -6.461 1 60 306 GLN A CA 1
ATOM 2559 C C . GLN A 1 306 ? 18.672 -9.469 -7.504 1 60 306 GLN A C 1
ATOM 2561 O O . GLN A 1 306 ? 17.469 -9.703 -7.359 1 60 306 GLN A O 1
ATOM 2566 N N . GLN A 1 307 ? 19.047 -8.305 -8.039 1 56.09 307 GLN A N 1
ATOM 2567 C CA . GLN A 1 307 ? 18.25 -7.914 -9.188 1 56.09 307 GLN A CA 1
ATOM 2568 C C . GLN A 1 307 ? 18.078 -9.078 -10.164 1 56.09 307 GLN A C 1
ATOM 2570 O O . GLN A 1 307 ? 18.969 -9.906 -10.312 1 56.09 307 GLN A O 1
ATOM 2575 N N . HIS A 1 308 ? 16.875 -9.508 -10.43 1 56.56 308 HIS A N 1
ATOM 2576 C CA . HIS A 1 308 ? 16.609 -10.469 -11.492 1 56.56 308 HIS A CA 1
ATOM 2577 C C . HIS A 1 308 ? 17.672 -10.391 -12.586 1 56.56 308 HIS A C 1
ATOM 2579 O O . HIS A 1 308 ? 18.094 -9.305 -12.969 1 56.56 308 HIS A O 1
ATOM 2585 N N . ILE A 1 309 ? 18.5 -11.516 -12.641 1 65.69 309 ILE A N 1
ATOM 2586 C CA . ILE A 1 309 ? 19.375 -11.594 -13.805 1 65.69 309 ILE A CA 1
ATOM 2587 C C . ILE A 1 309 ? 18.594 -11.211 -15.062 1 65.69 309 ILE A C 1
ATOM 2589 O O . ILE A 1 309 ? 17.922 -12.062 -15.664 1 65.69 309 ILE A O 1
ATOM 2593 N N . LYS A 1 310 ? 18.469 -9.898 -15.25 1 65.56 310 LYS A N 1
ATOM 2594 C CA . LYS A 1 310 ? 17.625 -9.273 -16.266 1 65.56 310 LYS A CA 1
ATOM 2595 C C . LYS A 1 310 ? 17.828 -9.93 -17.625 1 65.56 310 LYS A C 1
ATOM 2597 O O . LYS A 1 310 ? 16.859 -10.141 -18.359 1 65.56 310 LYS A O 1
ATOM 2602 N N . ARG A 1 311 ? 19 -10.469 -17.875 1 73.69 311 ARG A N 1
ATOM 2603 C CA . ARG A 1 311 ? 19.312 -10.984 -19.203 1 73.69 311 ARG A CA 1
ATOM 2604 C C . ARG A 1 311 ? 18.562 -12.289 -19.484 1 73.69 311 ARG A C 1
ATOM 2606 O O . ARG A 1 311 ? 18.109 -12.531 -20.594 1 73.69 311 ARG A O 1
ATOM 2613 N N . LEU A 1 312 ? 18.422 -13.008 -18.438 1 80.75 312 LEU A N 1
ATOM 2614 C CA . LEU A 1 312 ? 17.797 -14.32 -18.609 1 80.75 312 LEU A CA 1
ATOM 2615 C C . LEU A 1 312 ? 16.281 -14.203 -18.625 1 80.75 312 LEU A C 1
ATOM 2617 O O . LEU A 1 312 ? 15.586 -15.141 -19.016 1 80.75 312 LEU A O 1
ATOM 2621 N N . ASP A 1 313 ? 15.828 -13 -18.281 1 84.69 313 ASP A N 1
ATOM 2622 C CA . ASP A 1 313 ? 14.383 -12.812 -18.188 1 84.69 313 ASP A CA 1
ATOM 2623 C C . ASP A 1 313 ? 13.844 -12.133 -19.453 1 84.69 313 ASP A C 1
ATOM 2625 O O . ASP A 1 313 ? 12.625 -11.961 -19.594 1 84.69 313 ASP A O 1
ATOM 2629 N N . LEU A 1 314 ? 14.664 -11.875 -20.391 1 85.44 314 LEU A N 1
ATOM 2630 C CA . LEU A 1 314 ? 14.227 -11.18 -21.594 1 85.44 314 LEU A CA 1
ATOM 2631 C C . LEU A 1 314 ? 13.477 -12.133 -22.531 1 85.44 314 LEU A C 1
ATOM 2633 O O . LEU A 1 314 ? 13.867 -13.289 -22.688 1 85.44 314 LEU A O 1
ATOM 2637 N N . ASN A 1 315 ? 12.445 -11.633 -23.047 1 85.81 315 ASN A N 1
ATOM 2638 C CA . ASN A 1 315 ? 11.641 -12.383 -24.016 1 85.81 315 ASN A CA 1
ATOM 2639 C C . ASN A 1 315 ? 12.195 -12.234 -25.422 1 85.81 315 ASN A C 1
ATOM 2641 O O . ASN A 1 315 ? 12.234 -11.133 -25.969 1 85.81 315 ASN A O 1
ATOM 2645 N N . PRO A 1 316 ? 12.578 -13.336 -26 1 79.31 316 PRO A N 1
ATOM 2646 C CA . PRO A 1 316 ? 13.148 -13.266 -27.344 1 79.31 316 PRO A CA 1
ATOM 2647 C C . PRO A 1 316 ? 12.125 -12.828 -28.391 1 79.31 316 PRO A C 1
ATOM 2649 O O . PRO A 1 316 ? 12.5 -12.266 -29.422 1 79.31 316 PRO A O 1
ATOM 2652 N N . GLU A 1 317 ? 10.93 -13 -28.094 1 81.19 317 GLU A N 1
ATOM 2653 C CA . GLU A 1 317 ? 9.883 -12.703 -29.078 1 81.19 317 GLU A CA 1
ATOM 2654 C C . GLU A 1 317 ? 9.445 -11.25 -28.984 1 81.19 317 GLU A C 1
ATOM 2656 O O . GLU A 1 317 ? 8.586 -10.805 -29.75 1 81.19 317 GLU A O 1
ATOM 2661 N N . TYR A 1 318 ? 10.047 -10.484 -28.125 1 86.69 318 TYR A N 1
ATOM 2662 C CA . TYR A 1 318 ? 9.656 -9.094 -27.922 1 86.69 318 TYR A CA 1
ATOM 2663 C C . TYR A 1 318 ? 9.969 -8.258 -29.156 1 86.69 318 TYR A C 1
ATOM 2665 O O . TYR A 1 318 ? 11.086 -8.305 -29.672 1 86.69 318 TYR A O 1
ATOM 2673 N N . LYS A 1 319 ? 8.953 -7.609 -29.625 1 83.31 319 LYS A N 1
ATOM 2674 C CA . LYS A 1 319 ? 9.117 -6.723 -30.781 1 83.31 319 LYS A CA 1
ATOM 2675 C C . LYS A 1 319 ? 8.859 -5.27 -30.391 1 83.31 319 LYS A C 1
ATOM 2677 O O . LYS A 1 319 ? 7.898 -4.973 -29.672 1 83.31 319 LYS A O 1
ATOM 2682 N N . GLY A 1 320 ? 9.805 -4.453 -30.516 1 81.5 320 GLY A N 1
ATOM 2683 C CA . GLY A 1 320 ? 9.602 -3.049 -30.188 1 81.5 320 GLY A CA 1
ATOM 2684 C C . GLY A 1 320 ? 10.227 -2.113 -31.203 1 81.5 320 GLY A C 1
ATOM 2685 O O . GLY A 1 320 ? 10.945 -2.557 -32.094 1 81.5 320 GLY A O 1
ATOM 2686 N N . ASN A 1 321 ? 9.695 -0.874 -31.172 1 78 321 ASN A N 1
ATOM 2687 C CA . ASN A 1 321 ? 10.281 0.188 -31.984 1 78 321 ASN A CA 1
ATOM 2688 C C . ASN A 1 321 ? 11.383 0.934 -31.234 1 78 321 ASN A C 1
ATOM 2690 O O . ASN A 1 321 ? 11.25 1.192 -30.031 1 78 321 ASN A O 1
ATOM 2694 N N . PRO A 1 322 ? 12.492 1.085 -31.984 1 74.12 322 PRO A N 1
ATOM 2695 C CA . PRO A 1 322 ? 13.586 1.812 -31.328 1 74.12 322 PRO A CA 1
ATOM 2696 C C . PRO A 1 322 ? 13.18 3.227 -30.906 1 74.12 322 PRO A C 1
ATOM 2698 O O . PRO A 1 322 ? 12.633 3.979 -31.719 1 74.12 322 PRO A O 1
ATOM 2701 N N . LYS A 1 323 ? 13.164 3.48 -29.719 1 73.31 323 LYS A N 1
ATOM 2702 C CA . LYS A 1 323 ? 12.891 4.809 -29.188 1 73.31 323 LYS A CA 1
ATOM 2703 C C . LYS A 1 323 ? 13.992 5.25 -28.219 1 73.31 323 LYS A C 1
ATOM 2705 O O . LYS A 1 323 ? 14.586 4.418 -27.531 1 73.31 323 LYS A O 1
ATOM 2710 N N . MET A 1 324 ? 14.266 6.484 -28.219 1 66.69 324 MET A N 1
ATOM 2711 C CA . MET A 1 324 ? 15.312 7.004 -27.344 1 66.69 324 MET A CA 1
ATOM 2712 C C . MET A 1 324 ? 14.844 7.043 -25.891 1 66.69 324 MET A C 1
ATOM 2714 O O . MET A 1 324 ? 13.75 7.527 -25.609 1 66.69 324 MET A O 1
ATOM 2718 N N . ASN A 1 325 ? 15.609 6.383 -25.062 1 68.25 325 ASN A N 1
ATOM 2719 C CA . ASN A 1 325 ? 15.352 6.453 -23.625 1 68.25 325 ASN A CA 1
ATOM 2720 C C . ASN A 1 325 ? 15.906 7.742 -23.016 1 68.25 325 ASN A C 1
ATOM 2722 O O . ASN A 1 325 ? 17.109 7.98 -23.047 1 68.25 325 ASN A O 1
ATOM 2726 N N . TYR A 1 326 ? 15.023 8.508 -22.484 1 66.12 326 TYR A N 1
ATOM 2727 C CA . TYR A 1 326 ? 15.406 9.828 -22.016 1 66.12 326 TYR A CA 1
ATOM 2728 C C . TYR A 1 326 ? 16.328 9.727 -20.797 1 66.12 326 TYR A C 1
ATOM 2730 O O . TYR A 1 326 ? 17.062 10.664 -20.484 1 66.12 326 TYR A O 1
ATOM 2738 N N . ILE A 1 327 ? 16.328 8.609 -20.156 1 69.44 327 ILE A N 1
ATOM 2739 C CA . ILE A 1 327 ? 17.109 8.445 -18.953 1 69.44 327 ILE A CA 1
ATOM 2740 C C . ILE A 1 327 ? 18.562 8.102 -19.328 1 69.44 327 ILE A C 1
ATOM 2742 O O . ILE A 1 327 ? 19.5 8.719 -18.812 1 69.44 327 ILE A O 1
ATOM 2746 N N . THR A 1 328 ? 18.703 7.109 -20.188 1 64.81 328 THR A N 1
ATOM 2747 C CA . THR A 1 328 ? 20.047 6.617 -20.5 1 64.81 328 THR A CA 1
ATOM 2748 C C . THR A 1 328 ? 20.562 7.25 -21.797 1 64.81 328 THR A C 1
ATOM 2750 O O . THR A 1 328 ? 21.766 7.27 -22.047 1 64.81 328 THR A O 1
ATOM 2753 N N . GLY A 1 329 ? 19.672 7.859 -22.531 1 63.41 329 GLY A N 1
ATOM 2754 C CA . GLY A 1 329 ? 20.047 8.398 -23.828 1 63.41 329 GLY A CA 1
ATOM 2755 C C . GLY A 1 329 ? 20.25 7.324 -24.891 1 63.41 329 GLY A C 1
ATOM 2756 O O . GLY A 1 329 ? 20.547 7.633 -26.047 1 63.41 329 GLY A O 1
ATOM 2757 N N . LEU A 1 330 ? 20.078 6.02 -24.5 1 67.81 330 LEU A N 1
ATOM 2758 C CA . LEU A 1 330 ? 20.266 4.902 -25.422 1 67.81 330 LEU A CA 1
ATOM 2759 C C . LEU A 1 330 ? 18.969 4.562 -26.141 1 67.81 330 LEU A C 1
ATOM 2761 O O . LEU A 1 330 ? 17.875 4.855 -25.641 1 67.81 330 LEU A O 1
ATOM 2765 N N . ILE A 1 331 ? 19.141 4.152 -27.344 1 67.25 331 ILE A N 1
ATOM 2766 C CA . ILE A 1 331 ? 17.969 3.717 -28.109 1 67.25 331 ILE A CA 1
ATOM 2767 C C . ILE A 1 331 ? 17.547 2.328 -27.641 1 67.25 331 ILE A C 1
ATOM 2769 O O . ILE A 1 331 ? 18.344 1.395 -27.625 1 67.25 331 ILE A O 1
ATOM 2773 N N . LYS A 1 332 ? 16.516 2.277 -27.094 1 73.38 332 LYS A N 1
ATOM 2774 C CA . LYS A 1 332 ? 15.953 0.993 -26.688 1 73.38 332 LYS A CA 1
ATOM 2775 C C . LYS A 1 332 ? 14.594 0.745 -27.328 1 73.38 332 LYS A C 1
ATOM 2777 O O . LYS A 1 332 ? 13.867 1.689 -27.641 1 73.38 332 LYS A O 1
ATOM 2782 N N . ASN A 1 333 ? 14.383 -0.523 -27.641 1 77.12 333 ASN A N 1
ATOM 2783 C CA . ASN A 1 333 ? 13.078 -0.877 -28.188 1 77.12 333 ASN A CA 1
ATOM 2784 C C . ASN A 1 333 ? 11.961 -0.648 -27.172 1 77.12 333 ASN A C 1
ATOM 2786 O O . ASN A 1 333 ? 12.117 -0.971 -25.984 1 77.12 333 ASN A O 1
ATOM 2790 N N . SER A 1 334 ? 11.141 0.181 -27.609 1 81.12 334 SER A N 1
ATOM 2791 C CA . SER A 1 334 ? 10.008 0.44 -26.734 1 81.12 334 SER A CA 1
ATOM 2792 C C . SER A 1 334 ? 8.688 0.084 -27.406 1 81.12 334 SER A C 1
ATOM 2794 O O . SER A 1 334 ? 8.57 0.147 -28.625 1 81.12 334 SER A O 1
ATOM 2796 N N . TYR A 1 335 ? 7.816 -0.541 -26.703 1 86.19 335 TYR A N 1
ATOM 2797 C CA . TYR A 1 335 ? 6.453 -0.86 -27.125 1 86.19 335 TYR A CA 1
ATOM 2798 C C . TYR A 1 335 ? 5.445 0.042 -26.422 1 86.19 335 TYR A C 1
ATOM 2800 O O . TYR A 1 335 ? 5.48 0.192 -25.188 1 86.19 335 TYR A O 1
ATOM 2808 N N . PRO A 1 336 ? 4.621 0.69 -27.203 1 82.75 336 PRO A N 1
ATOM 2809 C CA . PRO A 1 336 ? 3.703 1.664 -26.609 1 82.75 336 PRO A CA 1
ATOM 2810 C C . PRO A 1 336 ? 2.723 1.027 -25.641 1 82.75 336 PRO A C 1
ATOM 2812 O O . PRO A 1 336 ? 2.211 -0.066 -25.891 1 82.75 336 PRO A O 1
ATOM 2815 N N . THR A 1 337 ? 2.445 1.692 -24.625 1 83.5 337 THR A N 1
ATOM 2816 C CA . THR A 1 337 ? 1.541 1.217 -23.578 1 83.5 337 THR A CA 1
ATOM 2817 C C . THR A 1 337 ? 0.106 1.162 -24.094 1 83.5 337 THR A C 1
ATOM 2819 O O . THR A 1 337 ? -0.666 0.283 -23.703 1 83.5 337 THR A O 1
ATOM 2822 N N . SER A 1 338 ? -0.302 2.072 -25.016 1 87.44 338 SER A N 1
ATOM 2823 C CA . SER A 1 338 ? -1.657 2.096 -25.547 1 87.44 338 SER A CA 1
ATOM 2824 C C . SER A 1 338 ? -1.958 0.829 -26.344 1 87.44 338 SER A C 1
ATOM 2826 O O . SER A 1 338 ? -3.066 0.293 -26.266 1 87.44 338 SER A O 1
ATOM 2828 N N . SER A 1 339 ? -0.932 0.411 -27.031 1 89.88 339 SER A N 1
ATOM 2829 C CA . SER A 1 339 ? -1.104 -0.82 -27.797 1 89.88 339 SER A CA 1
ATOM 2830 C C . SER A 1 339 ? -1.275 -2.023 -26.891 1 89.88 339 SER A C 1
ATOM 2832 O O . SER A 1 339 ? -2.09 -2.908 -27.156 1 89.88 339 SER A O 1
ATOM 2834 N N . ARG A 1 340 ? -0.556 -2.027 -25.891 1 91.38 340 ARG A N 1
ATOM 2835 C CA . ARG A 1 340 ? -0.66 -3.137 -24.938 1 91.38 340 ARG A CA 1
ATOM 2836 C C . ARG A 1 340 ? -2.033 -3.166 -24.281 1 91.38 340 ARG A C 1
ATOM 2838 O O . ARG A 1 340 ? -2.627 -4.234 -24.125 1 91.38 340 ARG A O 1
ATOM 2845 N N . ILE A 1 341 ? -2.541 -2.02 -23.906 1 90.31 341 ILE A N 1
ATOM 2846 C CA . ILE A 1 341 ? -3.865 -1.929 -23.297 1 90.31 341 ILE A CA 1
ATOM 2847 C C . ILE A 1 341 ? -4.918 -2.416 -24.297 1 90.31 341 ILE A C 1
ATOM 2849 O O . ILE A 1 341 ? -5.871 -3.098 -23.906 1 90.31 341 ILE A O 1
ATOM 2853 N N . PHE A 1 342 ? -4.734 -2.027 -25.516 1 91.81 342 PHE A N 1
ATOM 2854 C CA . PHE A 1 342 ? -5.629 -2.486 -26.578 1 91.81 342 PHE A CA 1
ATOM 2855 C C . PHE A 1 342 ? -5.68 -4.008 -26.609 1 91.81 342 PHE A C 1
ATOM 2857 O O . PHE A 1 342 ? -6.762 -4.598 -26.672 1 91.81 342 PHE A O 1
ATOM 2864 N N . TYR A 1 343 ? -4.594 -4.664 -26.484 1 92.44 343 TYR A N 1
ATOM 2865 C CA . TYR A 1 343 ? -4.551 -6.117 -26.562 1 92.44 343 TYR A CA 1
ATOM 2866 C C . TYR A 1 343 ? -5.055 -6.746 -25.266 1 92.44 343 TYR A C 1
ATOM 2868 O O . TYR A 1 343 ? -5.527 -7.887 -25.266 1 92.44 343 TYR A O 1
ATOM 2876 N N . TYR A 1 344 ? -4.918 -6.023 -24.172 1 91.75 344 TYR A N 1
ATOM 2877 C CA . TYR A 1 344 ? -5.582 -6.48 -22.969 1 91.75 344 TYR A CA 1
ATOM 2878 C C . TYR A 1 344 ? -7.09 -6.586 -23.172 1 91.75 344 TYR A C 1
ATOM 2880 O O . TYR A 1 344 ? -7.711 -7.574 -22.781 1 91.75 344 TYR A O 1
ATOM 2888 N N . MET A 1 345 ? -7.668 -5.598 -23.844 1 92.31 345 MET A N 1
ATOM 2889 C CA . MET A 1 345 ? -9.109 -5.562 -24.094 1 92.31 345 MET A CA 1
ATOM 2890 C C . MET A 1 345 ? -9.508 -6.656 -25.078 1 92.31 345 MET A C 1
ATOM 2892 O O . MET A 1 345 ? -10.531 -7.32 -24.906 1 92.31 345 MET A O 1
ATOM 2896 N N . ILE A 1 346 ? -8.688 -6.785 -26.016 1 92.31 346 ILE A N 1
ATOM 2897 C CA . ILE A 1 346 ? -8.961 -7.828 -27 1 92.31 346 ILE A CA 1
ATOM 2898 C C . ILE A 1 346 ? -8.977 -9.195 -26.312 1 92.31 346 ILE A C 1
ATOM 2900 O O . ILE A 1 346 ? -9.828 -10.031 -26.609 1 92.31 346 ILE A O 1
ATOM 2904 N N . SER A 1 347 ? -7.98 -9.406 -25.453 1 92.69 347 SER A N 1
ATOM 2905 C CA . SER A 1 347 ? -7.918 -10.656 -24.719 1 92.69 347 SER A CA 1
ATOM 2906 C C . SER A 1 347 ? -9.188 -10.891 -23.906 1 92.69 347 SER A C 1
ATOM 2908 O O . SER A 1 347 ? -9.695 -12.016 -23.844 1 92.69 347 SER A O 1
ATOM 2910 N N . LEU A 1 348 ? -9.703 -9.891 -23.312 1 90 348 LEU A N 1
ATOM 2911 C CA . LEU A 1 348 ? -10.938 -9.992 -22.547 1 90 348 LEU A CA 1
ATOM 2912 C C . LEU A 1 348 ? -12.109 -10.328 -23.453 1 90 348 LEU A C 1
ATOM 2914 O O . LEU A 1 348 ? -12.953 -11.164 -23.109 1 90 348 LEU A O 1
ATOM 2918 N N . PHE A 1 349 ? -12.141 -9.719 -24.641 1 91.25 349 PHE A N 1
ATOM 2919 C CA . PHE A 1 349 ? -13.211 -9.938 -25.594 1 91.25 349 PHE A CA 1
ATOM 2920 C C . PHE A 1 349 ? -13.156 -11.352 -26.156 1 91.25 349 PHE A C 1
ATOM 2922 O O . PHE A 1 349 ? -14.188 -11.953 -26.453 1 91.25 349 PHE A O 1
ATOM 2929 N N . GLU A 1 350 ? -11.938 -11.859 -26.266 1 93.44 350 GLU A N 1
ATOM 2930 C CA . GLU A 1 350 ? -11.773 -13.211 -26.766 1 93.44 350 GLU A CA 1
ATOM 2931 C C . GLU A 1 350 ? -12.258 -14.25 -25.766 1 93.44 350 GLU A C 1
ATOM 2933 O O . GLU A 1 350 ? -12.695 -15.336 -26.141 1 93.44 350 GLU A O 1
ATOM 2938 N N . ALA A 1 351 ? -12.203 -13.93 -24.531 1 93.44 351 ALA A N 1
ATOM 2939 C CA . ALA A 1 351 ? -12.617 -14.844 -23.469 1 93.44 351 ALA A CA 1
ATOM 2940 C C . ALA A 1 351 ? -14.141 -14.93 -23.375 1 93.44 351 ALA A C 1
ATOM 2942 O O . ALA A 1 351 ? -14.688 -15.969 -23.016 1 93.44 351 ALA A O 1
ATOM 2943 N N . ILE A 1 352 ? -14.906 -13.891 -23.734 1 93.31 352 ILE A N 1
ATOM 2944 C CA . ILE A 1 352 ? -16.328 -13.727 -23.484 1 93.31 352 ILE A CA 1
ATOM 2945 C C . ILE A 1 352 ? -17.109 -14.781 -24.281 1 93.31 352 ILE A C 1
ATOM 2947 O O . ILE A 1 352 ? -17.938 -15.492 -23.719 1 93.31 352 ILE A O 1
ATOM 2951 N N . PRO A 1 353 ? -16.828 -14.961 -25.625 1 93.44 353 PRO A N 1
ATOM 2952 C CA . PRO A 1 353 ? -17.594 -15.969 -26.359 1 93.44 353 PRO A CA 1
ATOM 2953 C C . PRO A 1 353 ? -17.422 -17.375 -25.781 1 93.44 353 PRO A C 1
ATOM 2955 O O . PRO A 1 353 ? -18.359 -18.156 -25.75 1 93.44 353 PRO A O 1
ATOM 2958 N N . ILE A 1 354 ? -16.234 -17.703 -25.344 1 93.56 354 ILE A N 1
ATOM 2959 C CA . ILE A 1 354 ? -15.969 -19.016 -24.781 1 93.56 354 ILE A CA 1
ATOM 2960 C C . ILE A 1 354 ? -16.75 -19.188 -23.484 1 93.56 354 ILE A C 1
ATOM 2962 O O . ILE A 1 354 ? -17.344 -20.234 -23.25 1 93.56 354 ILE A O 1
ATOM 2966 N N . LEU A 1 355 ? -16.781 -18.172 -22.703 1 92.75 355 LEU A N 1
ATOM 2967 C CA . LEU A 1 355 ? -17.516 -18.219 -21.438 1 92.75 355 LEU A CA 1
ATOM 2968 C C . LEU A 1 355 ? -19.016 -18.328 -21.688 1 92.75 355 LEU A C 1
ATOM 2970 O O . LEU A 1 355 ? -19.719 -19.047 -20.969 1 92.75 355 LEU A O 1
ATOM 2974 N N . ILE A 1 356 ? -19.516 -17.625 -22.703 1 92.12 356 ILE A N 1
ATOM 2975 C CA . ILE A 1 356 ? -20.938 -17.656 -23.031 1 92.12 356 ILE A CA 1
ATOM 2976 C C . ILE A 1 356 ? -21.328 -19.062 -23.484 1 92.12 356 ILE A C 1
ATOM 2978 O O . ILE A 1 356 ? -22.344 -19.594 -23.031 1 92.12 356 ILE A O 1
ATOM 2982 N N . ILE A 1 357 ? -20.484 -19.641 -24.281 1 91.69 357 ILE A N 1
ATOM 2983 C CA . ILE A 1 357 ? -20.766 -20.984 -24.766 1 91.69 357 ILE A CA 1
ATOM 2984 C C . ILE A 1 357 ? -20.75 -21.969 -23.609 1 91.69 357 ILE A C 1
ATOM 2986 O O . ILE A 1 357 ? -21.641 -22.797 -23.469 1 91.69 357 ILE A O 1
ATOM 2990 N N . ALA A 1 358 ? -19.703 -21.891 -22.828 1 91.44 358 ALA A N 1
ATOM 2991 C CA . ALA A 1 358 ? -19.625 -22.75 -21.641 1 91.44 358 ALA A CA 1
ATOM 2992 C C . ALA A 1 358 ? -20.844 -22.531 -20.734 1 91.44 358 ALA A C 1
ATOM 2994 O O . ALA A 1 358 ? -21.406 -23.5 -20.219 1 91.44 358 ALA A O 1
ATOM 2995 N N . GLY A 1 359 ? -21.25 -21.312 -20.578 1 91.19 359 GLY A N 1
ATOM 2996 C CA . GLY A 1 359 ? -22.406 -20.984 -19.766 1 91.19 359 GLY A CA 1
ATOM 2997 C C . GLY A 1 359 ? -23.703 -21.531 -20.312 1 91.19 359 GLY A C 1
ATOM 2998 O O . GLY A 1 359 ? -24.531 -22.062 -19.578 1 91.19 359 GLY A O 1
ATOM 2999 N N . LEU A 1 360 ? -23.844 -21.453 -21.609 1 90.75 360 LEU A N 1
ATOM 3000 C CA . LEU A 1 360 ? -25.047 -21.969 -22.266 1 90.75 360 LEU A CA 1
ATOM 3001 C C . LEU A 1 360 ? -25.156 -23.484 -22.109 1 90.75 360 LEU A C 1
ATOM 3003 O O . LEU A 1 360 ? -26.234 -24 -21.812 1 90.75 360 LEU A O 1
ATOM 3007 N N . ILE A 1 361 ? -24.047 -24.141 -22.266 1 91.12 361 ILE A N 1
ATOM 3008 C CA . ILE A 1 361 ? -24.047 -25.578 -22.078 1 91.12 361 ILE A CA 1
ATOM 3009 C C . ILE A 1 361 ? -24.422 -25.922 -20.641 1 91.12 361 ILE A C 1
ATOM 3011 O O . ILE A 1 361 ? -25.234 -26.828 -20.406 1 91.12 361 ILE A O 1
ATOM 3015 N N . LYS A 1 362 ? -23.922 -25.25 -19.734 1 90.25 362 LYS A N 1
ATOM 3016 C CA . LYS A 1 362 ? -24.219 -25.484 -18.328 1 90.25 362 LYS A CA 1
ATOM 3017 C C . LYS A 1 362 ? -25.688 -25.203 -18.016 1 90.25 362 LYS A C 1
ATOM 3019 O O . LYS A 1 362 ? -26.312 -25.906 -17.234 1 90.25 362 LYS A O 1
ATOM 3024 N N . ILE A 1 363 ? -26.219 -24.172 -18.656 1 89.75 363 ILE A N 1
ATOM 3025 C CA . ILE A 1 363 ? -27.625 -23.828 -18.469 1 89.75 363 ILE A CA 1
ATOM 3026 C C . ILE A 1 363 ? -28.516 -24.984 -18.938 1 89.75 363 ILE A C 1
ATOM 3028 O O . ILE A 1 363 ? -29.484 -25.344 -18.281 1 89.75 363 ILE A O 1
ATOM 3032 N N . VAL A 1 364 ? -28.156 -25.531 -20.016 1 90.19 364 VAL A N 1
ATOM 3033 C CA . VAL A 1 364 ? -28.906 -26.656 -20.547 1 90.19 364 VAL A CA 1
ATOM 3034 C C . VAL A 1 364 ? -28.828 -27.844 -19.578 1 90.19 364 VAL A C 1
ATOM 3036 O O . VAL A 1 364 ? -29.859 -28.438 -19.25 1 90.19 364 VAL A O 1
ATOM 3039 N N . VAL A 1 365 ? -27.641 -28.109 -19.141 1 89.25 365 VAL A N 1
ATOM 3040 C CA . VAL A 1 365 ? -27.422 -29.219 -18.219 1 89.25 365 VAL A CA 1
ATOM 3041 C C . VAL A 1 365 ? -28.188 -28.984 -16.922 1 89.25 365 VAL A C 1
ATOM 3043 O O . VAL A 1 365 ? -28.797 -29.906 -16.375 1 89.25 365 VAL A O 1
ATOM 3046 N N . PHE A 1 366 ? -28.312 -27.828 -16.484 1 88.44 366 PHE A N 1
ATOM 3047 C CA . PHE A 1 366 ? -28.969 -27.5 -15.227 1 88.44 366 PHE A CA 1
ATOM 3048 C C . PHE A 1 366 ? -30.484 -27.594 -15.375 1 88.44 366 PHE A C 1
ATOM 3050 O O . PHE A 1 366 ? -31.188 -27.953 -14.43 1 88.44 366 PHE A O 1
ATOM 3057 N N . ASN A 1 367 ? -30.922 -27.234 -16.531 1 89.12 367 ASN A N 1
ATOM 3058 C CA . ASN A 1 367 ? -32.344 -27.406 -16.781 1 89.12 367 ASN A CA 1
ATOM 3059 C C . ASN A 1 367 ? -32.719 -28.875 -16.797 1 89.12 367 ASN A C 1
ATOM 3061 O O . ASN A 1 367 ? -33.781 -29.266 -16.25 1 89.12 367 ASN A O 1
ATOM 3065 N N . ILE A 1 368 ? -31.875 -29.641 -17.328 1 89.94 368 ILE A N 1
ATOM 3066 C CA . ILE A 1 368 ? -32.125 -31.078 -17.359 1 89.94 368 ILE A CA 1
ATOM 3067 C C . ILE A 1 368 ? -32.094 -31.625 -15.945 1 89.94 368 ILE A C 1
ATOM 3069 O O . ILE A 1 368 ? -32.938 -32.469 -15.578 1 89.94 368 ILE A O 1
ATOM 3073 N N . ASN A 1 369 ? -31.141 -31.141 -15.18 1 87.44 369 ASN A N 1
ATOM 3074 C CA . ASN A 1 369 ? -30.953 -31.609 -13.805 1 87.44 369 ASN A CA 1
ATOM 3075 C C . ASN A 1 369 ? -32.031 -31.031 -12.875 1 87.44 369 ASN A C 1
ATOM 3077 O O . ASN A 1 369 ? -32.094 -31.422 -11.711 1 87.44 369 ASN A O 1
ATOM 3081 N N . GLY A 1 370 ? -32.906 -30.156 -13.328 1 82.19 370 GLY A N 1
ATOM 3082 C CA . GLY A 1 370 ? -33.969 -29.562 -12.531 1 82.19 370 GLY A CA 1
ATOM 3083 C C . GLY A 1 370 ? -33.469 -28.531 -11.539 1 82.19 370 GLY A C 1
ATOM 3084 O O . GLY A 1 370 ? -34.094 -28.297 -10.5 1 82.19 370 GLY A O 1
ATOM 3085 N N . LEU A 1 371 ? -32.312 -27.984 -11.844 1 83.19 371 LEU A N 1
ATOM 3086 C CA . LEU A 1 371 ? -31.719 -27.031 -10.922 1 83.19 371 LEU A CA 1
ATOM 3087 C C . LEU A 1 371 ? -32.281 -25.641 -11.141 1 83.19 371 LEU A C 1
ATOM 3089 O O . LEU A 1 371 ? -32.188 -24.781 -10.258 1 83.19 371 LEU A O 1
ATOM 3093 N N . ILE A 1 372 ? -32.812 -25.406 -12.328 1 85.88 372 ILE A N 1
ATOM 3094 C CA . ILE A 1 372 ? -33.5 -24.156 -12.602 1 85.88 372 ILE A CA 1
ATOM 3095 C C . ILE A 1 372 ? -35 -24.359 -12.453 1 85.88 372 ILE A C 1
ATOM 3097 O O . ILE A 1 372 ? -35.656 -24.906 -13.352 1 85.88 372 ILE A O 1
ATOM 3101 N N . ARG A 1 373 ? -35.594 -23.891 -11.344 1 80.5 373 ARG A N 1
ATOM 3102 C CA . ARG A 1 373 ? -36.969 -24.219 -10.984 1 80.5 373 ARG A CA 1
ATOM 3103 C C . ARG A 1 373 ? -37.906 -23.078 -11.359 1 80.5 373 ARG A C 1
ATOM 3105 O O . ARG A 1 373 ? -39.094 -23.297 -11.625 1 80.5 373 ARG A O 1
ATOM 3112 N N . ASN A 1 374 ? -37.312 -21.891 -11.32 1 81.44 374 ASN A N 1
ATOM 3113 C CA . ASN A 1 374 ? -38.156 -20.75 -11.625 1 81.44 374 ASN A CA 1
ATOM 3114 C C . ASN A 1 374 ? -38.438 -20.656 -13.117 1 81.44 374 ASN A C 1
ATOM 3116 O O . ASN A 1 374 ? -37.562 -20.297 -13.914 1 81.44 374 ASN A O 1
ATOM 3120 N N . GLU A 1 375 ? -39.688 -20.906 -13.453 1 81.94 375 GLU A N 1
ATOM 3121 C CA . GLU A 1 375 ? -40.094 -20.922 -14.852 1 81.94 375 GLU A CA 1
ATOM 3122 C C . GLU A 1 375 ? -40 -19.531 -15.477 1 81.94 375 GLU A C 1
ATOM 3124 O O . GLU A 1 375 ? -39.938 -19.406 -16.703 1 81.94 375 GLU A O 1
ATOM 3129 N N . ASP A 1 376 ? -39.969 -18.516 -14.594 1 81 376 ASP A N 1
ATOM 3130 C CA . ASP A 1 376 ? -39.906 -17.141 -15.117 1 81 376 ASP A CA 1
ATOM 3131 C C . ASP A 1 376 ? -38.469 -16.688 -15.32 1 81 376 ASP A C 1
ATOM 3133 O O . ASP A 1 376 ? -38.219 -15.586 -15.82 1 81 376 ASP A O 1
ATOM 3137 N N . SER A 1 377 ? -37.656 -17.625 -15.047 1 82.38 377 SER A N 1
ATOM 3138 C CA . SER A 1 377 ? -36.25 -17.266 -15.211 1 82.38 377 SER A CA 1
ATOM 3139 C C . SER A 1 377 ? -35.844 -17.25 -16.688 1 82.38 377 SER A C 1
ATOM 3141 O O . SER A 1 377 ? -36.344 -18.031 -17.484 1 82.38 377 SER A O 1
ATOM 3143 N N . ILE A 1 378 ? -34.938 -16.297 -17.047 1 82.25 378 ILE A N 1
ATOM 3144 C CA . ILE A 1 378 ? -34.438 -16.156 -18.406 1 82.25 378 ILE A CA 1
ATOM 3145 C C . ILE A 1 378 ? -33.656 -17.406 -18.812 1 82.25 378 ILE A C 1
ATOM 3147 O O . ILE A 1 378 ? -33.5 -17.703 -20 1 82.25 378 ILE A O 1
ATOM 3151 N N . PHE A 1 379 ? -33.344 -18.234 -17.844 1 86.25 379 PHE A N 1
ATOM 3152 C CA . PHE A 1 379 ? -32.469 -19.375 -18.125 1 86.25 379 PHE A CA 1
ATOM 3153 C C . PHE A 1 379 ? -33.281 -20.672 -18.125 1 86.25 379 PHE A C 1
ATOM 3155 O O . PHE A 1 379 ? -32.719 -21.75 -18.344 1 86.25 379 PHE A O 1
ATOM 3162 N N . TYR A 1 380 ? -34.562 -20.562 -17.906 1 89.5 380 TYR A N 1
ATOM 3163 C CA . TYR A 1 380 ? -35.406 -21.75 -17.875 1 89.5 380 TYR A CA 1
ATOM 3164 C C . TYR A 1 380 ? -35.719 -22.234 -19.281 1 89.5 380 TYR A C 1
ATOM 3166 O O . TYR A 1 380 ? -36.25 -21.469 -20.109 1 89.5 380 TYR A O 1
ATOM 3174 N N . ILE A 1 381 ? -35.312 -23.438 -19.609 1 90.56 381 ILE A N 1
ATOM 3175 C CA . ILE A 1 381 ? -35.562 -24.078 -20.906 1 90.56 381 ILE A CA 1
ATOM 3176 C C . ILE A 1 381 ? -36.531 -25.25 -20.703 1 90.56 381 ILE A C 1
ATOM 3178 O O . ILE A 1 381 ? -36.125 -26.312 -20.234 1 90.56 381 ILE A O 1
ATOM 3182 N N . ARG A 1 382 ? -37.75 -25.125 -21.172 1 88.94 382 ARG A N 1
ATOM 3183 C CA . ARG A 1 382 ? -38.812 -26.062 -20.906 1 88.94 382 ARG A CA 1
ATOM 3184 C C . ARG A 1 382 ? -38.531 -27.422 -21.516 1 88.94 382 ARG A C 1
ATOM 3186 O O . ARG A 1 382 ? -38.719 -28.453 -20.859 1 88.94 382 ARG A O 1
ATOM 3193 N N . VAL A 1 383 ? -38.031 -27.438 -22.719 1 89.25 383 VAL A N 1
ATOM 3194 C CA . VAL A 1 383 ? -37.781 -28.688 -23.438 1 89.25 383 VAL A CA 1
ATOM 3195 C C . VAL A 1 383 ? -36.719 -29.484 -22.703 1 89.25 383 VAL A C 1
ATOM 3197 O O . VAL A 1 383 ? -36.844 -30.703 -22.562 1 89.25 383 VAL A O 1
ATOM 3200 N N . ALA A 1 384 ? -35.688 -28.844 -22.203 1 90.06 384 ALA A N 1
ATOM 3201 C CA . ALA A 1 384 ? -34.594 -29.5 -21.5 1 90.06 384 ALA A CA 1
ATOM 3202 C C . ALA A 1 384 ? -35.062 -30 -20.125 1 90.06 384 ALA A C 1
ATOM 3204 O O . ALA A 1 384 ? -34.656 -31.078 -19.688 1 90.06 384 ALA A O 1
ATOM 3205 N N . ALA A 1 385 ? -35.875 -29.234 -19.453 1 88.81 385 ALA A N 1
ATOM 3206 C CA . ALA A 1 385 ? -36.344 -29.578 -18.125 1 88.81 385 ALA A CA 1
ATOM 3207 C C . ALA A 1 385 ? -37.188 -30.844 -18.156 1 88.81 385 ALA A C 1
ATOM 3209 O O . ALA A 1 385 ? -37.219 -31.625 -17.203 1 88.81 385 ALA A O 1
ATOM 3210 N N . LYS A 1 386 ? -37.875 -31.125 -19.234 1 88.56 386 LYS A N 1
ATOM 3211 C CA . LYS A 1 386 ? -38.812 -32.25 -19.375 1 88.56 386 LYS A CA 1
ATOM 3212 C C . LYS A 1 386 ? -38.031 -33.531 -19.672 1 88.56 386 LYS A C 1
ATOM 3214 O O . LYS A 1 386 ? -38.594 -34.656 -19.5 1 88.56 386 LYS A O 1
ATOM 3219 N N . LEU A 1 387 ? -36.844 -33.469 -20.031 1 88.56 387 LEU A N 1
ATOM 3220 C CA . LEU A 1 387 ? -36.062 -34.625 -20.438 1 88.56 387 LEU A CA 1
ATOM 3221 C C . LEU A 1 387 ? -35.781 -35.531 -19.25 1 88.56 387 LEU A C 1
ATOM 3223 O O . LEU A 1 387 ? -35.688 -36.75 -19.406 1 88.56 387 LEU A O 1
ATOM 3227 N N . ASN A 1 388 ? -35.562 -35.031 -18.047 1 87.44 388 ASN A N 1
ATOM 3228 C CA . ASN A 1 388 ? -35.281 -35.844 -16.859 1 87.44 388 ASN A CA 1
ATOM 3229 C C . ASN A 1 388 ? -36.5 -35.906 -15.93 1 87.44 388 ASN A C 1
ATOM 3231 O O . ASN A 1 388 ? -36.344 -35.844 -14.711 1 87.44 388 ASN A O 1
ATOM 3235 N N . GLN A 1 389 ? -37.688 -35.812 -16.422 1 84.69 389 GLN A N 1
ATOM 3236 C CA . GLN A 1 389 ? -38.938 -36.031 -15.703 1 84.69 389 GLN A CA 1
ATOM 3237 C C . GLN A 1 389 ? -39.625 -37.312 -16.172 1 84.69 389 GLN A C 1
ATOM 3239 O O . GLN A 1 389 ? -39.156 -37.969 -17.094 1 84.69 389 GLN A O 1
ATOM 3244 N N . ALA A 1 390 ? -40.656 -37.688 -15.32 1 82.69 390 ALA A N 1
ATOM 3245 C CA . ALA A 1 390 ? -41.406 -38.906 -15.656 1 82.69 390 ALA A CA 1
ATOM 3246 C C . ALA A 1 390 ? -41.844 -38.875 -17.125 1 82.69 390 ALA A C 1
ATOM 3248 O O . ALA A 1 390 ? -42.438 -37.938 -17.594 1 82.69 390 ALA A O 1
ATOM 3249 N N . GLY A 1 391 ? -41.375 -39.875 -17.922 1 81.75 391 GLY A N 1
ATOM 3250 C CA . GLY A 1 391 ? -41.688 -39.969 -19.328 1 81.75 391 GLY A CA 1
ATOM 3251 C C . GLY A 1 391 ? -40.625 -39.406 -20.234 1 81.75 391 GLY A C 1
ATOM 3252 O O . GLY A 1 391 ? -40.719 -39.5 -21.469 1 81.75 391 GLY A O 1
ATOM 3253 N N . GLY A 1 392 ? -39.562 -38.812 -19.578 1 82.44 392 GLY A N 1
ATOM 3254 C CA . GLY A 1 392 ? -38.531 -38.156 -20.375 1 82.44 392 GLY A CA 1
ATOM 3255 C C . GLY A 1 392 ? -37.438 -39.125 -20.812 1 82.44 392 GLY A C 1
ATOM 3256 O O . GLY A 1 392 ? -37.312 -40.219 -20.25 1 82.44 392 GLY A O 1
ATOM 3257 N N . LEU A 1 393 ? -36.656 -38.844 -21.797 1 84.88 393 LEU A N 1
ATOM 3258 C CA . LEU A 1 393 ? -35.656 -39.688 -22.438 1 84.88 393 LEU A CA 1
ATOM 3259 C C . LEU A 1 393 ? -34.5 -39.938 -21.5 1 84.88 393 LEU A C 1
ATOM 3261 O O . LEU A 1 393 ? -33.812 -40.969 -21.594 1 84.88 393 LEU A O 1
ATOM 3265 N N . LEU A 1 394 ? -34.312 -38.969 -20.469 1 84.94 394 LEU A N 1
ATOM 3266 C CA . LEU A 1 394 ? -33.125 -39.094 -19.594 1 84.94 394 LEU A CA 1
ATOM 3267 C C . LEU A 1 394 ? -33.531 -39.375 -18.156 1 84.94 394 LEU A C 1
ATOM 3269 O O . LEU A 1 394 ? -32.781 -39.094 -17.234 1 84.94 394 LEU A O 1
ATOM 3273 N N . TYR A 1 395 ? -34.781 -39.812 -18.047 1 86.19 395 TYR A N 1
ATOM 3274 C CA . TYR A 1 395 ? -35.281 -40.094 -16.703 1 86.19 395 TYR A CA 1
ATOM 3275 C C . TYR A 1 395 ? -34.75 -41.438 -16.188 1 86.19 395 TYR A C 1
ATOM 3277 O O . TYR A 1 395 ? -35.5 -42.406 -16.203 1 86.19 395 TYR A O 1
ATOM 3285 N N . TYR A 1 396 ? -33.531 -41.438 -15.781 1 84.31 396 TYR A N 1
ATOM 3286 C CA . TYR A 1 396 ? -32.875 -42.625 -15.219 1 84.31 396 TYR A CA 1
ATOM 3287 C C . TYR A 1 396 ? -32.312 -42.344 -13.844 1 84.31 396 TYR A C 1
ATOM 3289 O O . TYR A 1 396 ? -32.094 -41.156 -13.484 1 84.31 396 TYR A O 1
ATOM 3297 N N . LYS A 1 397 ? -31.984 -43.344 -13.031 1 80.75 397 LYS A N 1
ATOM 3298 C CA . LYS A 1 397 ? -31.578 -43.219 -11.641 1 80.75 397 LYS A CA 1
ATOM 3299 C C . LYS A 1 397 ? -30.266 -42.438 -11.508 1 80.75 397 LYS A C 1
ATOM 3301 O O . LYS A 1 397 ? -30.094 -41.656 -10.578 1 80.75 397 LYS A O 1
ATOM 3306 N N . TYR A 1 398 ? -29.375 -42.531 -12.406 1 85.94 398 TYR A N 1
ATOM 3307 C CA . TYR A 1 398 ? -28.047 -41.938 -12.234 1 85.94 398 TYR A CA 1
ATOM 3308 C C . TYR A 1 398 ? -27.828 -40.781 -13.203 1 85.94 398 TYR A C 1
ATOM 3310 O O . TYR A 1 398 ? -26.703 -40.312 -13.391 1 85.94 398 TYR A O 1
ATOM 3318 N N . THR A 1 399 ? -28.891 -40.281 -13.781 1 87.88 399 THR A N 1
ATOM 3319 C CA . THR A 1 399 ? -28.781 -39.219 -14.773 1 87.88 399 THR A CA 1
ATOM 3320 C C . THR A 1 399 ? -28.219 -37.969 -14.148 1 87.88 399 THR A C 1
ATOM 3322 O O . THR A 1 399 ? -27.328 -37.312 -14.719 1 87.88 399 THR A O 1
ATOM 3325 N N . THR A 1 400 ? -28.625 -37.688 -12.977 1 84.19 400 THR A N 1
ATOM 3326 C CA . THR A 1 400 ? -28.188 -36.5 -12.297 1 84.19 400 THR A CA 1
ATOM 3327 C C . THR A 1 400 ? -26.688 -36.562 -11.992 1 84.19 400 THR A C 1
ATOM 3329 O O . THR A 1 400 ? -25.953 -35.594 -12.219 1 84.19 400 THR A O 1
ATOM 3332 N N . ASN A 1 401 ? -26.234 -37.625 -11.586 1 83.25 401 ASN A N 1
ATOM 3333 C CA . ASN A 1 401 ? -24.828 -37.812 -11.266 1 83.25 401 ASN A CA 1
ATOM 3334 C C . ASN A 1 401 ? -23.953 -37.719 -12.508 1 83.25 401 ASN A C 1
ATOM 3336 O O . ASN A 1 401 ? -22.875 -37.156 -12.477 1 83.25 401 ASN A O 1
ATOM 3340 N N . ILE A 1 402 ? -24.469 -38.281 -13.492 1 86.81 402 ILE A N 1
ATOM 3341 C CA . ILE A 1 402 ? -23.719 -38.312 -14.742 1 86.81 402 ILE A CA 1
ATOM 3342 C C . ILE A 1 402 ? -23.609 -36.875 -15.289 1 86.81 402 ILE A C 1
ATOM 3344 O O . ILE A 1 402 ? -22.547 -36.5 -15.781 1 86.81 402 ILE A O 1
ATOM 3348 N N . LEU A 1 403 ? -24.719 -36.219 -15.172 1 87.25 403 LEU A N 1
ATOM 3349 C CA . LEU A 1 403 ? -24.703 -34.844 -15.656 1 87.25 403 LEU A CA 1
ATOM 3350 C C . LEU A 1 403 ? -23.781 -33.969 -14.82 1 87.25 403 LEU A C 1
ATOM 3352 O O . LEU A 1 403 ? -23.125 -33.062 -15.344 1 87.25 403 LEU A O 1
ATOM 3356 N N . ASP A 1 404 ? -23.672 -34.281 -13.555 1 84.12 404 ASP A N 1
ATOM 3357 C CA . ASP A 1 404 ? -22.75 -33.531 -12.695 1 84.12 404 ASP A CA 1
ATOM 3358 C C . ASP A 1 404 ? -21.297 -33.812 -13.094 1 84.12 404 ASP A C 1
ATOM 3360 O O . ASP A 1 404 ? -20.5 -32.875 -13.164 1 84.12 404 ASP A O 1
ATOM 3364 N N . ILE A 1 405 ? -21 -34.969 -13.305 1 83.56 405 ILE A N 1
ATOM 3365 C CA . ILE A 1 405 ? -19.656 -35.344 -13.742 1 83.56 405 ILE A CA 1
ATOM 3366 C C . ILE A 1 405 ? -19.344 -34.688 -15.078 1 83.56 405 ILE A C 1
ATOM 3368 O O . ILE A 1 405 ? -18.234 -34.188 -15.289 1 83.56 405 ILE A O 1
ATOM 3372 N N . PHE A 1 406 ? -20.344 -34.719 -15.883 1 86.88 406 PHE A N 1
ATOM 3373 C CA . PHE A 1 406 ? -20.203 -34.094 -17.188 1 86.88 406 PHE A CA 1
ATOM 3374 C C . PHE A 1 406 ? -19.859 -32.594 -17.031 1 86.88 406 PHE A C 1
ATOM 3376 O O . PHE A 1 406 ? -18.984 -32.094 -17.734 1 86.88 406 PHE A O 1
ATOM 3383 N N . THR A 1 407 ? -20.516 -31.953 -16.156 1 86.38 407 THR A N 1
ATOM 3384 C CA . THR A 1 407 ? -20.281 -30.547 -15.914 1 86.38 407 THR A CA 1
ATOM 3385 C C . THR A 1 407 ? -18.828 -30.297 -15.477 1 86.38 407 THR A C 1
ATOM 3387 O O . THR A 1 407 ? -18.188 -29.375 -15.945 1 86.38 407 THR A O 1
ATOM 3390 N N . ILE A 1 408 ? -18.266 -31.109 -14.68 1 84.25 408 ILE A N 1
ATOM 3391 C CA . ILE A 1 408 ? -16.906 -30.969 -14.188 1 84.25 408 ILE A CA 1
ATOM 3392 C C . ILE A 1 408 ? -15.914 -31.172 -15.328 1 84.25 408 ILE A C 1
ATOM 3394 O O . ILE A 1 408 ? -14.953 -30.406 -15.477 1 84.25 408 ILE A O 1
ATOM 3398 N N . LEU A 1 409 ? -16.203 -32.156 -16.062 1 84.62 409 LEU A N 1
ATOM 3399 C CA . LEU A 1 409 ? -15.344 -32.438 -17.203 1 84.62 409 LEU A CA 1
ATOM 3400 C C . LEU A 1 409 ? -15.391 -31.297 -18.219 1 84.62 409 LEU A C 1
ATOM 3402 O O . LEU A 1 409 ? -14.367 -30.969 -18.828 1 84.62 409 LEU A O 1
ATOM 3406 N N . LEU A 1 410 ? -16.594 -30.844 -18.359 1 88.94 410 LEU A N 1
ATOM 3407 C CA . LEU A 1 410 ? -16.75 -29.688 -19.266 1 88.94 410 LEU A CA 1
ATOM 3408 C C . LEU A 1 410 ? -15.922 -28.516 -18.781 1 88.94 410 LEU A C 1
ATOM 3410 O O . LEU A 1 410 ? -15.281 -27.828 -19.594 1 88.94 410 LEU A O 1
ATOM 3414 N N . ILE A 1 411 ? -15.93 -28.234 -17.531 1 89.44 411 ILE A N 1
ATOM 3415 C CA . ILE A 1 411 ? -15.148 -27.141 -16.953 1 89.44 411 ILE A CA 1
ATOM 3416 C C . ILE A 1 411 ? -13.672 -27.344 -17.266 1 89.44 411 ILE A C 1
ATOM 3418 O O . ILE A 1 411 ? -12.992 -26.438 -17.734 1 89.44 411 ILE A O 1
ATOM 3422 N N . PHE A 1 412 ? -13.234 -28.516 -17.078 1 86.19 412 PHE A N 1
ATOM 3423 C CA . PHE A 1 412 ? -11.828 -28.844 -17.312 1 86.19 412 PHE A CA 1
ATOM 3424 C C . PHE A 1 412 ? -11.477 -28.688 -18.781 1 86.19 412 PHE A C 1
ATOM 3426 O O . PHE A 1 412 ? -10.43 -28.125 -19.125 1 86.19 412 PHE A O 1
ATOM 3433 N N . TYR A 1 413 ? -12.336 -29.172 -19.578 1 88.75 413 TYR A N 1
ATOM 3434 C CA . TYR A 1 413 ? -12.094 -29.125 -21.016 1 88.75 413 TYR A CA 1
ATOM 3435 C C . TYR A 1 413 ? -12.055 -27.688 -21.516 1 88.75 413 TYR A C 1
ATOM 3437 O O . TYR A 1 413 ? -11.172 -27.312 -22.281 1 88.75 413 TYR A O 1
ATOM 3445 N N . ILE A 1 414 ? -12.977 -26.953 -21.094 1 92.31 414 ILE A N 1
ATOM 3446 C CA . ILE A 1 414 ? -13.047 -25.547 -21.5 1 92.31 414 ILE A CA 1
ATOM 3447 C C . ILE A 1 414 ? -11.812 -24.812 -21 1 92.31 414 ILE A C 1
ATOM 3449 O O . ILE A 1 414 ? -11.266 -23.953 -21.703 1 92.31 414 ILE A O 1
ATOM 3453 N N . ASN A 1 415 ? -11.352 -25.094 -19.844 1 89.69 415 ASN A N 1
ATOM 3454 C CA . ASN A 1 415 ? -10.141 -24.469 -19.312 1 89.69 415 ASN A CA 1
ATOM 3455 C C . ASN A 1 415 ? -8.914 -24.828 -20.141 1 89.69 415 ASN A C 1
ATOM 3457 O O . ASN A 1 415 ? -8.062 -23.969 -20.391 1 89.69 415 ASN A O 1
ATOM 3461 N N . THR A 1 416 ? -8.836 -26.031 -20.609 1 87.5 416 THR A N 1
ATOM 3462 C CA . THR A 1 416 ? -7.727 -26.469 -21.453 1 87.5 416 THR A CA 1
ATOM 3463 C C . THR A 1 416 ? -7.746 -25.75 -22.797 1 87.5 416 THR A C 1
ATOM 3465 O O . THR A 1 416 ? -6.703 -25.312 -23.281 1 87.5 416 THR A O 1
ATOM 3468 N N . LEU A 1 417 ? -8.922 -25.656 -23.297 1 90.31 417 LEU A N 1
ATOM 3469 C CA . LEU A 1 417 ? -9.07 -24.953 -24.562 1 90.31 417 LEU A CA 1
ATOM 3470 C C . LEU A 1 417 ? -8.68 -23.484 -24.438 1 90.31 417 LEU A C 1
ATOM 3472 O O . LEU A 1 417 ? -8.008 -22.938 -25.297 1 90.31 417 LEU A O 1
ATOM 3476 N N . TYR A 1 418 ? -9.109 -22.938 -23.375 1 92.31 418 TYR A N 1
ATOM 3477 C CA . TYR A 1 418 ? -8.844 -21.516 -23.172 1 92.31 418 TYR A CA 1
ATOM 3478 C C . TYR A 1 418 ? -7.363 -21.266 -22.938 1 92.31 418 TYR A C 1
ATOM 3480 O O . TYR A 1 418 ? -6.848 -20.188 -23.219 1 92.31 418 TYR A O 1
ATOM 3488 N N . THR A 1 419 ? -6.68 -22.172 -22.359 1 91.44 419 THR A N 1
ATOM 3489 C CA . THR A 1 419 ? -5.254 -22.016 -22.094 1 91.44 419 THR A CA 1
ATOM 3490 C C . THR A 1 419 ? -4.504 -21.672 -23.375 1 91.44 419 THR A C 1
ATOM 3492 O O . THR A 1 419 ? -3.666 -20.766 -23.391 1 91.44 419 THR A O 1
ATOM 3495 N N . LYS A 1 420 ? -4.816 -22.344 -24.406 1 91.69 420 LYS A N 1
ATOM 3496 C CA . LYS A 1 420 ? -4.168 -22.094 -25.688 1 91.69 420 LYS A CA 1
ATOM 3497 C C . LYS A 1 420 ? -4.48 -20.688 -26.203 1 91.69 420 LYS A C 1
ATOM 3499 O O . LYS A 1 420 ? -3.586 -19.984 -26.672 1 91.69 420 LYS A O 1
ATOM 3504 N N . VAL A 1 421 ? -5.719 -20.391 -26.047 1 93.62 421 VAL A N 1
ATOM 3505 C CA . VAL A 1 421 ? -6.137 -19.062 -26.469 1 93.62 421 VAL A CA 1
ATOM 3506 C C . VAL A 1 421 ? -5.441 -18 -25.609 1 93.62 421 VAL A C 1
ATOM 3508 O O . VAL A 1 421 ? -5 -16.969 -26.125 1 93.62 421 VAL A O 1
ATOM 3511 N N . CYS A 1 422 ? -5.387 -18.297 -24.375 1 94.5 422 CYS A N 1
ATOM 3512 C CA . CYS A 1 422 ? -4.793 -17.375 -23.422 1 94.5 422 CYS A CA 1
ATOM 3513 C C . CYS A 1 422 ? -3.32 -17.125 -23.734 1 94.5 422 CYS A C 1
ATOM 3515 O O . CYS A 1 422 ? -2.844 -16 -23.656 1 94.5 422 CYS A O 1
ATOM 3517 N N . ILE A 1 423 ? -2.58 -18.141 -24.094 1 94.19 423 ILE A N 1
ATOM 3518 C CA . ILE A 1 423 ? -1.16 -18.031 -24.406 1 94.19 423 ILE A CA 1
ATOM 3519 C C . ILE A 1 423 ? -0.974 -17.172 -25.656 1 94.19 423 ILE A C 1
ATOM 3521 O O . ILE A 1 423 ? -0.133 -16.266 -25.672 1 94.19 423 ILE A O 1
ATOM 3525 N N . ASN A 1 424 ? -1.803 -17.406 -26.594 1 93.69 424 ASN A N 1
ATOM 3526 C CA . ASN A 1 424 ? -1.698 -16.656 -27.828 1 93.69 424 ASN A CA 1
ATOM 3527 C C . ASN A 1 424 ? -2.061 -15.195 -27.625 1 93.69 424 ASN A C 1
ATOM 3529 O O . ASN A 1 424 ? -1.415 -14.305 -28.188 1 93.69 424 ASN A O 1
ATOM 3533 N N . SER A 1 425 ? -3.104 -15.016 -26.906 1 94.75 425 SER A N 1
ATOM 3534 C CA . SER A 1 425 ? -3.51 -13.641 -26.625 1 94.75 425 SER A CA 1
ATOM 3535 C C . SER A 1 425 ? -2.438 -12.898 -25.844 1 94.75 425 SER A C 1
ATOM 3537 O O . SER A 1 425 ? -2.23 -11.703 -26.047 1 94.75 425 SER A O 1
ATOM 3539 N N . THR A 1 426 ? -1.722 -13.523 -24.938 1 95.06 426 THR A N 1
ATOM 3540 C CA . THR A 1 426 ? -0.684 -12.898 -24.125 1 95.06 426 THR A CA 1
ATOM 3541 C C . THR A 1 426 ? 0.551 -12.594 -24.969 1 95.06 426 THR A C 1
ATOM 3543 O O . THR A 1 426 ? 1.232 -11.594 -24.75 1 95.06 426 THR A O 1
ATOM 3546 N N . LYS A 1 427 ? 0.839 -13.484 -25.938 1 93.75 427 LYS A N 1
ATOM 3547 C CA . LYS A 1 427 ? 1.952 -13.234 -26.844 1 93.75 427 LYS A CA 1
ATOM 3548 C C . LYS A 1 427 ? 1.744 -11.938 -27.625 1 93.75 427 LYS A C 1
ATOM 3550 O O . LYS A 1 427 ? 2.693 -11.18 -27.844 1 93.75 427 LYS A O 1
ATOM 3555 N N . ARG A 1 428 ? 0.533 -11.656 -27.953 1 93.5 428 ARG A N 1
ATOM 3556 C CA . ARG A 1 428 ? 0.222 -10.469 -28.734 1 93.5 428 ARG A CA 1
ATOM 3557 C C . ARG A 1 428 ? 0.409 -9.195 -27.906 1 93.5 428 ARG A C 1
ATOM 3559 O O . ARG A 1 428 ? 0.521 -8.102 -28.469 1 93.5 428 ARG A O 1
ATOM 3566 N N . GLU A 1 429 ? 0.406 -9.312 -26.609 1 93.75 429 GLU A N 1
ATOM 3567 C CA . GLU A 1 429 ? 0.635 -8.164 -25.734 1 93.75 429 GLU A CA 1
ATOM 3568 C C . GLU A 1 429 ? 2.082 -7.691 -25.812 1 93.75 429 GLU A C 1
ATOM 3570 O O . GLU A 1 429 ? 2.396 -6.57 -25.406 1 93.75 429 GLU A O 1
ATOM 3575 N N . ASN A 1 430 ? 2.99 -8.539 -26.219 1 92.94 430 ASN A N 1
ATOM 3576 C CA . ASN A 1 430 ? 4.375 -8.195 -26.516 1 92.94 430 ASN A CA 1
ATOM 3577 C C . ASN A 1 430 ? 5.109 -7.695 -25.281 1 92.94 430 ASN A C 1
ATOM 3579 O O . ASN A 1 430 ? 5.68 -6.602 -25.281 1 92.94 430 ASN A O 1
ATOM 3583 N N . HIS A 1 431 ? 5.168 -8.586 -24.312 1 92 431 HIS A N 1
ATOM 3584 C CA . HIS A 1 431 ? 5.867 -8.227 -23.078 1 92 431 HIS A CA 1
ATOM 3585 C C . HIS A 1 431 ? 7.379 -8.336 -23.266 1 92 431 HIS A C 1
ATOM 3587 O O . HIS A 1 431 ? 7.867 -9.273 -23.891 1 92 431 HIS A O 1
ATOM 3593 N N . ARG A 1 432 ? 8.133 -7.434 -22.672 1 88.5 432 ARG A N 1
ATOM 3594 C CA . ARG A 1 432 ? 9.586 -7.387 -22.797 1 88.5 432 ARG A CA 1
ATOM 3595 C C . ARG A 1 432 ? 10.242 -8.492 -21.984 1 88.5 432 ARG A C 1
ATOM 3597 O O . ARG A 1 432 ? 11.266 -9.047 -22.391 1 88.5 432 ARG A O 1
ATOM 3604 N N . THR A 1 433 ? 9.672 -8.828 -20.875 1 90.38 433 THR A N 1
ATOM 3605 C CA . THR A 1 433 ? 10.258 -9.828 -20 1 90.38 433 THR A CA 1
ATOM 3606 C C . THR A 1 433 ? 9.32 -11.023 -19.844 1 90.38 433 THR A C 1
ATOM 3608 O O . THR A 1 433 ? 8.102 -10.883 -19.969 1 90.38 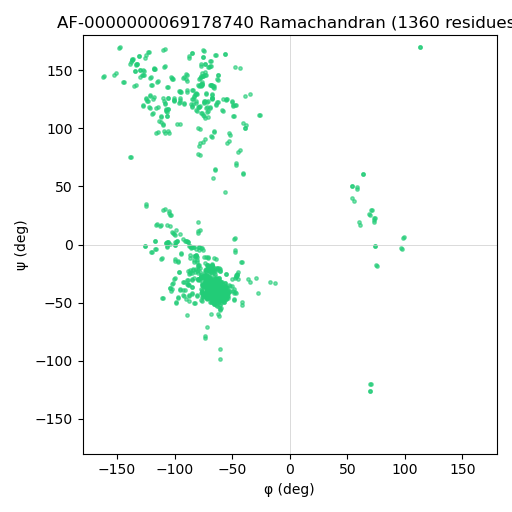433 THR A O 1
ATOM 3611 N N . ASN A 1 434 ? 9.914 -12.18 -19.594 1 88.69 434 ASN A N 1
ATOM 3612 C CA . ASN A 1 434 ? 9.125 -13.383 -19.359 1 88.69 434 ASN A CA 1
ATOM 3613 C C . ASN A 1 434 ? 8.289 -13.266 -18.094 1 88.69 434 ASN A C 1
ATOM 3615 O O . ASN A 1 434 ? 7.191 -13.812 -18.016 1 88.69 434 ASN A O 1
ATOM 3619 N N . LEU A 1 435 ? 8.828 -12.547 -17.172 1 89.94 435 LEU A N 1
ATOM 3620 C CA . LEU A 1 435 ? 8.102 -12.352 -15.922 1 89.94 435 LEU A CA 1
ATOM 3621 C C . LEU A 1 435 ? 6.781 -11.625 -16.172 1 89.94 435 LEU A C 1
ATOM 3623 O O . LEU A 1 435 ? 5.738 -12.047 -15.664 1 89.94 435 LEU A O 1
ATOM 3627 N N . ARG A 1 436 ? 6.836 -10.562 -16.938 1 91.56 436 ARG A N 1
ATOM 3628 C CA . ARG A 1 436 ? 5.621 -9.812 -17.25 1 91.56 436 ARG A CA 1
ATOM 3629 C C . ARG A 1 436 ? 4.66 -10.656 -18.078 1 91.56 436 ARG A C 1
ATOM 3631 O O . ARG A 1 436 ? 3.441 -10.562 -17.906 1 91.56 436 ARG A O 1
ATOM 3638 N N . PHE A 1 437 ? 5.219 -11.391 -18.969 1 93.19 437 PHE A N 1
ATOM 3639 C CA . PHE A 1 437 ? 4.414 -12.305 -19.766 1 93.19 437 PHE A CA 1
ATOM 3640 C C . PHE A 1 437 ? 3.654 -13.281 -18.875 1 93.19 437 PHE A C 1
ATOM 3642 O O . PHE A 1 437 ? 2.432 -13.398 -18.969 1 93.19 437 PHE A O 1
ATOM 3649 N N . TYR A 1 438 ? 4.301 -13.891 -17.969 1 92.75 438 TYR A N 1
ATOM 3650 C CA . TYR A 1 438 ? 3.697 -14.891 -17.094 1 92.75 438 TYR A CA 1
ATOM 3651 C C . TYR A 1 438 ? 2.699 -14.242 -16.141 1 92.75 438 TYR A C 1
ATOM 3653 O O . TYR A 1 438 ? 1.655 -14.828 -15.836 1 92.75 438 TYR A O 1
ATOM 3661 N N . ASN A 1 439 ? 3.045 -13.094 -15.641 1 94.06 439 ASN A N 1
ATOM 3662 C CA . ASN A 1 439 ? 2.105 -12.391 -14.773 1 94.06 439 ASN A CA 1
ATOM 3663 C C . ASN A 1 439 ? 0.78 -12.125 -15.477 1 94.06 439 ASN A C 1
ATOM 3665 O O . ASN A 1 439 ? -0.288 -12.344 -14.906 1 94.06 439 ASN A O 1
ATOM 3669 N N . SER A 1 440 ? 0.896 -11.656 -16.703 1 94.56 440 SER A N 1
ATOM 3670 C CA . SER A 1 440 ? -0.309 -11.398 -17.484 1 94.56 440 SER A CA 1
ATOM 3671 C C . SER A 1 440 ? -1.074 -12.68 -17.766 1 94.56 440 SER A C 1
ATOM 3673 O O . SER A 1 440 ? -2.305 -12.711 -17.703 1 94.56 440 SER A O 1
ATOM 3675 N N . LEU A 1 441 ? -0.366 -13.68 -18.047 1 95.19 441 LEU A N 1
ATOM 3676 C CA . LEU A 1 441 ? -0.969 -14.984 -18.297 1 95.19 441 LEU A CA 1
ATOM 3677 C C . LEU A 1 441 ? -1.719 -15.484 -17.078 1 95.19 441 LEU A C 1
ATOM 3679 O O . LEU A 1 441 ? -2.846 -15.977 -17.188 1 95.19 441 LEU A O 1
ATOM 3683 N N . ILE A 1 442 ? -1.146 -15.375 -15.906 1 96 442 ILE A N 1
ATOM 3684 C CA . ILE A 1 442 ? -1.726 -15.828 -14.648 1 96 442 ILE A CA 1
ATOM 3685 C C . ILE A 1 442 ? -3.043 -15.102 -14.391 1 96 442 ILE A C 1
ATOM 3687 O O . ILE A 1 442 ? -4.062 -15.734 -14.109 1 96 442 ILE A O 1
ATOM 3691 N N . LEU A 1 443 ? -3.049 -13.844 -14.57 1 94.19 443 LEU A N 1
ATOM 3692 C CA . LEU A 1 443 ? -4.23 -13.047 -14.266 1 94.19 443 LEU A CA 1
ATOM 3693 C C . LEU A 1 443 ? -5.367 -13.367 -15.234 1 94.19 443 LEU A C 1
ATOM 3695 O O . LEU A 1 443 ? -6.516 -13.539 -14.812 1 94.19 443 LEU A O 1
ATOM 3699 N N . LYS A 1 444 ? -5.074 -13.57 -16.5 1 94.06 444 LYS A N 1
ATOM 3700 C CA . LYS A 1 444 ? -6.09 -13.867 -17.5 1 94.06 444 LYS A CA 1
ATOM 3701 C C . LYS A 1 444 ? -6.695 -15.25 -17.281 1 94.06 444 LYS A C 1
ATOM 3703 O O . LYS A 1 444 ? -7.918 -15.406 -17.281 1 94.06 444 LYS A O 1
ATOM 3708 N N . ARG A 1 445 ? -5.836 -16.094 -17.141 1 94.62 445 ARG A N 1
ATOM 3709 C CA . ARG A 1 445 ? -6.305 -17.453 -16.922 1 94.62 445 ARG A CA 1
ATOM 3710 C C . ARG A 1 445 ? -7.113 -17.562 -15.625 1 94.62 445 ARG A C 1
ATOM 3712 O O . ARG A 1 445 ? -8.125 -18.266 -15.578 1 94.62 445 ARG A O 1
ATOM 3719 N N . PHE A 1 446 ? -6.75 -16.875 -14.664 1 95.38 446 PHE A N 1
ATOM 3720 C CA . PHE A 1 446 ? -7.438 -16.906 -13.375 1 95.38 446 PHE A CA 1
ATOM 3721 C C . PHE A 1 446 ? -8.852 -16.344 -13.508 1 95.38 446 PHE A C 1
ATOM 3723 O O . PHE A 1 446 ? -9.812 -16.969 -13.055 1 95.38 446 PHE A O 1
ATOM 3730 N N . ILE A 1 447 ? -8.938 -15.211 -14.078 1 94.06 447 ILE A N 1
ATOM 3731 C CA . ILE A 1 447 ? -10.242 -14.57 -14.195 1 94.06 447 ILE A CA 1
ATOM 3732 C C . ILE A 1 447 ? -11.188 -15.453 -15.008 1 94.06 447 ILE A C 1
ATOM 3734 O O . ILE A 1 447 ? -12.344 -15.648 -14.625 1 94.06 447 ILE A O 1
ATOM 3738 N N . PHE A 1 448 ? -10.664 -15.984 -16.031 1 95 448 PHE A N 1
ATOM 3739 C CA . PHE A 1 448 ? -11.461 -16.859 -16.875 1 95 448 PHE A CA 1
ATOM 3740 C C . PHE A 1 448 ? -11.914 -18.094 -16.109 1 95 448 PHE A C 1
ATOM 3742 O O . PHE A 1 448 ? -13.102 -18.422 -16.094 1 95 448 PHE A O 1
ATOM 3749 N N . GLU A 1 449 ? -11.008 -18.719 -15.469 1 94.81 449 GLU A N 1
ATOM 3750 C CA . GLU A 1 449 ? -11.328 -19.969 -14.773 1 94.81 449 GLU A CA 1
ATOM 3751 C C . GLU A 1 449 ? -12.195 -19.703 -13.547 1 94.81 449 GLU A C 1
ATOM 3753 O O . GLU A 1 449 ? -12.984 -20.562 -13.148 1 94.81 449 GLU A O 1
ATOM 3758 N N . LEU A 1 450 ? -12.047 -18.578 -12.922 1 95.06 450 LEU A N 1
ATOM 3759 C CA . LEU A 1 450 ? -12.906 -18.203 -11.805 1 95.06 450 LEU A CA 1
ATOM 3760 C C . LEU A 1 450 ? -14.367 -18.172 -12.234 1 95.06 450 LEU A C 1
ATOM 3762 O O . LEU A 1 450 ? -15.227 -18.75 -11.562 1 95.06 450 LEU A O 1
ATOM 3766 N N . ILE A 1 451 ? -14.602 -17.578 -13.359 1 94.06 451 ILE A N 1
ATOM 3767 C CA . ILE A 1 451 ? -15.961 -17.469 -13.875 1 94.06 451 ILE A CA 1
ATOM 3768 C C . ILE A 1 451 ? -16.469 -18.828 -14.336 1 94.06 451 ILE A C 1
ATOM 3770 O O . ILE A 1 451 ? -17.578 -19.234 -13.992 1 94.06 451 ILE A O 1
ATOM 3774 N N . ASN A 1 452 ? -15.602 -19.484 -15.016 1 93.75 452 ASN A N 1
ATOM 3775 C CA . ASN A 1 452 ? -15.992 -20.781 -15.555 1 93.75 452 ASN A CA 1
ATOM 3776 C C . ASN A 1 452 ? -16.281 -21.797 -14.445 1 93.75 452 ASN A C 1
ATOM 3778 O O . ASN A 1 452 ? -17.172 -22.641 -14.586 1 93.75 452 ASN A O 1
ATOM 3782 N N . ARG A 1 453 ? -15.625 -21.719 -13.375 1 92.38 453 ARG A N 1
ATOM 3783 C CA . ARG A 1 453 ? -15.734 -22.719 -12.32 1 92.38 453 ARG A CA 1
ATOM 3784 C C . ARG A 1 453 ? -16.859 -22.359 -11.352 1 92.38 453 ARG A C 1
ATOM 3786 O O . ARG A 1 453 ? -17.531 -23.25 -10.828 1 92.38 453 ARG A O 1
ATOM 3793 N N . PHE A 1 454 ? -17.109 -21.062 -11.094 1 93.19 454 PHE A N 1
ATOM 3794 C CA . PHE A 1 454 ? -17.938 -20.75 -9.945 1 93.19 454 PHE A CA 1
ATOM 3795 C C . PHE A 1 454 ? -19.188 -19.984 -10.375 1 93.19 454 PHE A C 1
ATOM 3797 O O . PHE A 1 454 ? -20.125 -19.828 -9.594 1 93.19 454 PHE A O 1
ATOM 3804 N N . PHE A 1 455 ? -19.328 -19.594 -11.594 1 89.25 455 PHE A N 1
ATOM 3805 C CA . PHE A 1 455 ? -20.422 -18.719 -12 1 89.25 455 PHE A CA 1
ATOM 3806 C C . PHE A 1 455 ? -21.766 -19.422 -11.789 1 89.25 455 PHE A C 1
ATOM 3808 O O . PHE A 1 455 ? -22.719 -18.797 -11.312 1 89.25 455 PHE A O 1
ATOM 3815 N N . HIS A 1 456 ? -21.906 -20.625 -12.102 1 87.69 456 HIS A N 1
ATOM 3816 C CA . HIS A 1 456 ? -23.172 -21.328 -11.977 1 87.69 456 HIS A CA 1
ATOM 3817 C C . HIS A 1 456 ? -23.562 -21.531 -10.516 1 87.69 456 HIS A C 1
ATOM 3819 O O . HIS A 1 456 ? -24.75 -21.531 -10.172 1 87.69 456 HIS A O 1
ATOM 3825 N N . LEU A 1 457 ? -22.547 -21.688 -9.703 1 90.75 457 LEU A N 1
ATOM 3826 C CA . LEU A 1 457 ? -22.812 -21.781 -8.273 1 90.75 457 LEU A CA 1
ATOM 3827 C C . LEU A 1 457 ? -23.359 -20.469 -7.727 1 90.75 457 LEU A C 1
ATOM 3829 O O . LEU A 1 457 ? -24.297 -20.453 -6.922 1 90.75 457 LEU A O 1
ATOM 3833 N N . PHE A 1 458 ? -22.875 -19.438 -8.188 1 89.56 458 PHE A N 1
ATOM 3834 C CA . PHE A 1 458 ? -23.344 -18.125 -7.766 1 89.56 458 PHE A CA 1
ATOM 3835 C C . PHE A 1 458 ? -24.75 -17.844 -8.289 1 89.56 458 PHE A C 1
ATOM 3837 O O . PHE A 1 458 ? -25.547 -17.188 -7.625 1 89.56 458 PHE A O 1
ATOM 3844 N N . TYR A 1 459 ? -25.031 -18.359 -9.43 1 85.38 459 TYR A N 1
ATOM 3845 C CA . TYR A 1 459 ? -26.391 -18.234 -9.961 1 85.38 459 TYR A CA 1
ATOM 3846 C C . TYR A 1 459 ? -27.391 -18.922 -9.047 1 85.38 459 TYR A C 1
ATOM 3848 O O . TYR A 1 459 ? -28.422 -18.344 -8.695 1 85.38 459 TYR A O 1
ATOM 3856 N N . ILE A 1 460 ? -27.047 -20.047 -8.672 1 85.94 460 ILE A N 1
ATOM 3857 C CA . ILE A 1 460 ? -27.938 -20.812 -7.793 1 85.94 460 ILE A CA 1
ATOM 3858 C C . ILE A 1 460 ? -28.047 -20.109 -6.441 1 85.94 460 ILE A C 1
ATOM 3860 O O . ILE A 1 460 ? -29.141 -20.031 -5.859 1 85.94 460 ILE A O 1
ATOM 3864 N N . ALA A 1 461 ? -27 -19.578 -6.031 1 87.69 461 ALA A N 1
ATOM 3865 C CA . ALA A 1 461 ? -26.938 -18.938 -4.711 1 87.69 461 ALA A CA 1
ATOM 3866 C C . ALA A 1 461 ? -27.688 -17.609 -4.711 1 87.69 461 ALA A C 1
ATOM 3868 O O . ALA A 1 461 ? -28.5 -17.344 -3.82 1 87.69 461 ALA A O 1
ATOM 3869 N N . PHE A 1 462 ? -27.516 -16.797 -5.73 1 81.62 462 PHE A N 1
ATOM 3870 C CA . PHE A 1 462 ? -27.938 -15.398 -5.613 1 81.62 462 PHE A CA 1
ATOM 3871 C C . PHE A 1 462 ? -29.141 -15.109 -6.508 1 81.62 462 PHE A C 1
ATOM 3873 O O . PHE A 1 462 ? -29.766 -14.062 -6.395 1 81.62 462 PHE A O 1
ATOM 3880 N N . VAL A 1 463 ? -29.438 -16 -7.359 1 78.62 463 VAL A N 1
ATOM 3881 C CA . VAL A 1 463 ? -30.594 -15.797 -8.219 1 78.62 463 VAL A CA 1
ATOM 3882 C C . VAL A 1 463 ? -31.703 -16.781 -7.836 1 78.62 463 VAL A C 1
ATOM 3884 O O . VAL A 1 463 ? -32.844 -16.375 -7.598 1 78.62 463 VAL A O 1
ATOM 3887 N N . GLU A 1 464 ? -31.344 -18.031 -7.652 1 79 464 GLU A N 1
ATOM 3888 C CA . GLU A 1 464 ? -32.344 -19.047 -7.305 1 79 464 GLU A CA 1
ATOM 3889 C C . GLU A 1 464 ? -32.562 -19.109 -5.797 1 79 464 GLU A C 1
ATOM 3891 O O . GLU A 1 464 ? -33.562 -19.625 -5.332 1 79 464 GLU A O 1
ATOM 3896 N N . PHE A 1 465 ? -31.594 -18.688 -4.992 1 81.19 465 PHE A N 1
ATOM 3897 C CA . PHE A 1 465 ? -31.641 -18.703 -3.535 1 81.19 465 PHE A CA 1
ATOM 3898 C C . PHE A 1 465 ? -31.922 -20.109 -3.008 1 81.19 465 PHE A C 1
ATOM 3900 O O . PHE A 1 465 ? -32.75 -20.281 -2.105 1 81.19 465 PHE A O 1
ATOM 3907 N N . ASP A 1 466 ? -31.344 -21.125 -3.691 1 83.19 466 ASP A N 1
ATOM 3908 C CA . ASP A 1 466 ? -31.531 -22.516 -3.311 1 83.19 466 ASP A CA 1
ATOM 3909 C C . ASP A 1 466 ? -30.281 -23.062 -2.631 1 83.19 466 ASP A C 1
ATOM 3911 O O . ASP A 1 466 ? -29.422 -23.656 -3.285 1 83.19 466 ASP A O 1
ATOM 3915 N N . ILE A 1 467 ? -30.234 -23.062 -1.315 1 84.75 467 ILE A N 1
ATOM 3916 C CA . ILE A 1 467 ? -29.031 -23.375 -0.54 1 84.75 467 ILE A CA 1
ATOM 3917 C C . ILE A 1 467 ? -28.781 -24.875 -0.541 1 84.75 467 ILE A C 1
ATOM 3919 O O . ILE A 1 467 ? -27.656 -25.312 -0.732 1 84.75 467 ILE A O 1
ATOM 3923 N N . PRO A 1 468 ? -29.844 -25.703 -0.4 1 84.62 468 PRO A N 1
ATOM 3924 C CA . PRO A 1 468 ? -29.578 -27.141 -0.406 1 84.62 468 PRO A CA 1
ATOM 3925 C C . PRO A 1 468 ? -29 -27.625 -1.729 1 84.62 468 PRO A C 1
ATOM 3927 O O . PRO A 1 468 ? -28.078 -28.453 -1.737 1 84.62 468 PRO A O 1
ATOM 3930 N N . THR A 1 469 ? -29.531 -27.125 -2.793 1 84.94 469 THR A N 1
ATOM 3931 C CA . THR A 1 469 ? -29.016 -27.5 -4.105 1 84.94 469 THR A CA 1
ATOM 3932 C C . THR A 1 469 ? -27.594 -27 -4.285 1 84.94 469 THR A C 1
ATOM 3934 O O . THR A 1 469 ? -26.734 -27.703 -4.816 1 84.94 469 THR A O 1
ATOM 3937 N N . LEU A 1 470 ? -27.359 -25.797 -3.865 1 89.25 470 LEU A N 1
ATOM 3938 C CA . LEU A 1 470 ? -26.016 -25.219 -3.93 1 89.25 470 LEU A CA 1
ATOM 3939 C C . LEU A 1 470 ? -25.016 -26.078 -3.17 1 89.25 470 LEU A C 1
ATOM 3941 O O . LEU A 1 470 ? -23.938 -26.391 -3.688 1 89.25 470 LEU A O 1
ATOM 3945 N N . ARG A 1 471 ? -25.359 -26.484 -2 1 90.5 471 ARG A N 1
ATOM 3946 C CA . ARG A 1 471 ? -24.484 -27.281 -1.146 1 90.5 471 ARG A CA 1
ATOM 3947 C C . ARG A 1 471 ? -24.172 -28.625 -1.786 1 90.5 471 ARG A C 1
ATOM 3949 O O . ARG A 1 471 ? -23.016 -29.047 -1.854 1 90.5 471 ARG A O 1
ATOM 3956 N N . SER A 1 472 ? -25.234 -29.234 -2.26 1 87.62 472 SER A N 1
ATOM 3957 C CA . SER A 1 472 ? -25.062 -30.547 -2.873 1 87.62 472 SER A CA 1
ATOM 3958 C C . SER A 1 472 ? -24.172 -30.469 -4.109 1 87.62 472 SER A C 1
ATOM 3960 O O . SER A 1 472 ? -23.25 -31.281 -4.273 1 87.62 472 SER A O 1
ATOM 3962 N N . LEU A 1 473 ? -24.422 -29.516 -4.926 1 86.94 473 LEU A N 1
ATOM 3963 C CA . LEU A 1 473 ? -23.641 -29.359 -6.145 1 86.94 473 LEU A CA 1
ATOM 3964 C C . LEU A 1 473 ? -22.203 -28.984 -5.82 1 86.94 473 LEU A C 1
ATOM 3966 O O . LEU A 1 473 ? -21.266 -29.5 -6.453 1 86.94 473 LEU A O 1
ATOM 3970 N N . LEU A 1 474 ? -22.047 -28.109 -4.855 1 92.12 474 LEU A N 1
ATOM 3971 C CA . LEU A 1 474 ? -20.719 -27.672 -4.438 1 92.12 474 LEU A CA 1
ATOM 3972 C C . LEU A 1 474 ? -19.891 -28.844 -3.928 1 92.12 474 LEU A C 1
ATOM 3974 O O . LEU A 1 474 ? -18.719 -28.984 -4.285 1 92.12 474 LEU A O 1
ATOM 3978 N N . ILE A 1 475 ? -20.469 -29.672 -3.141 1 91.56 475 ILE A N 1
ATOM 3979 C CA . ILE A 1 475 ? -19.766 -30.828 -2.578 1 91.56 475 ILE A CA 1
ATOM 3980 C C . ILE A 1 475 ? -19.359 -31.781 -3.701 1 91.56 475 ILE A C 1
ATOM 3982 O O . ILE A 1 475 ? -18.219 -32.219 -3.752 1 91.56 475 ILE A O 1
ATOM 3986 N N . LYS A 1 476 ? -20.266 -31.969 -4.609 1 87.69 476 LYS A N 1
ATOM 3987 C CA . LYS A 1 476 ? -19.969 -32.875 -5.723 1 87.69 476 LYS A CA 1
ATOM 3988 C C . LYS A 1 476 ? -18.859 -32.312 -6.598 1 87.69 476 LYS A C 1
ATOM 3990 O O . LYS A 1 476 ? -17.938 -33.062 -6.977 1 87.69 476 LYS A O 1
ATOM 3995 N N . LEU A 1 477 ? -18.969 -31.109 -6.848 1 87.56 477 LEU A N 1
ATOM 3996 C CA . LEU A 1 477 ? -17.969 -30.469 -7.691 1 87.56 477 LEU A CA 1
ATOM 3997 C C . LEU A 1 477 ? -16.594 -30.5 -7.02 1 87.56 477 LEU A C 1
ATOM 3999 O O . LEU A 1 477 ? -15.594 -30.844 -7.66 1 87.56 477 LEU A O 1
ATOM 4003 N N . PHE A 1 478 ? -16.562 -30.156 -5.762 1 92.75 478 PHE A N 1
ATOM 4004 C CA . PHE A 1 478 ? -15.32 -30.109 -5 1 92.75 478 PHE A CA 1
ATOM 4005 C C . PHE A 1 478 ? -14.688 -31.5 -4.945 1 92.75 478 PHE A C 1
ATOM 4007 O O . PHE A 1 478 ? -13.508 -31.656 -5.27 1 92.75 478 PHE A O 1
ATOM 4014 N N . VAL A 1 479 ? -15.43 -32.469 -4.613 1 90 479 VAL A N 1
ATOM 4015 C CA . VAL A 1 479 ? -14.914 -33.844 -4.434 1 90 479 VAL A CA 1
ATOM 4016 C C . VAL A 1 479 ? -14.43 -34.375 -5.777 1 90 479 VAL A C 1
ATOM 4018 O O . VAL A 1 479 ? -13.344 -34.969 -5.867 1 90 479 VAL A O 1
ATOM 4021 N N . MET A 1 480 ? -15.203 -34.125 -6.77 1 86.38 480 MET A N 1
ATOM 4022 C CA . MET A 1 480 ? -14.836 -34.625 -8.086 1 86.38 480 MET A CA 1
ATOM 4023 C C . MET A 1 480 ? -13.578 -33.938 -8.602 1 86.38 480 MET A C 1
ATOM 4025 O O . MET A 1 480 ? -12.727 -34.562 -9.242 1 86.38 480 MET A O 1
ATOM 4029 N N . ASP A 1 481 ? -13.5 -32.688 -8.344 1 86.69 481 ASP A N 1
ATOM 4030 C CA . ASP A 1 481 ? -12.32 -31.953 -8.75 1 86.69 481 ASP A CA 1
ATOM 4031 C C . ASP A 1 481 ? -11.07 -32.438 -8.023 1 86.69 481 ASP A C 1
ATOM 4033 O O . ASP A 1 481 ? -10.008 -32.594 -8.633 1 86.69 481 ASP A O 1
ATOM 4037 N N . GLN A 1 482 ? -11.211 -32.781 -6.781 1 88.75 482 GLN A N 1
ATOM 4038 C CA . GLN A 1 482 ? -10.086 -33.281 -5.992 1 88.75 482 GLN A CA 1
ATOM 4039 C C . GLN A 1 482 ? -9.688 -34.688 -6.434 1 88.75 482 GLN A C 1
ATOM 4041 O O . GLN A 1 482 ? -8.5 -35 -6.535 1 88.75 482 GLN A O 1
ATOM 4046 N N . ILE A 1 483 ? -10.672 -35.469 -6.723 1 84.25 483 ILE A N 1
ATOM 4047 C CA . ILE A 1 483 ? -10.406 -36.812 -7.172 1 84.25 483 ILE A CA 1
ATOM 4048 C C . ILE A 1 483 ? -9.711 -36.781 -8.531 1 84.25 483 ILE A C 1
ATOM 4050 O O . ILE A 1 483 ? -8.719 -37.469 -8.75 1 84.25 483 ILE A O 1
ATOM 4054 N N . ARG A 1 484 ? -10.242 -36 -9.336 1 81.19 484 ARG A N 1
ATOM 4055 C CA . ARG A 1 484 ? -9.633 -35.844 -10.648 1 81.19 484 ARG A CA 1
ATOM 4056 C C . ARG A 1 484 ? -8.172 -35.438 -10.523 1 81.19 484 ARG A C 1
ATOM 4058 O O . ARG A 1 484 ? -7.305 -35.969 -11.219 1 81.19 484 ARG A O 1
ATOM 4065 N N . ARG A 1 485 ? -7.902 -34.531 -9.695 1 81.25 485 ARG A N 1
ATOM 4066 C CA . ARG A 1 485 ? -6.555 -34 -9.5 1 81.25 485 ARG A CA 1
ATOM 4067 C C . ARG A 1 485 ? -5.613 -35.094 -8.992 1 81.25 485 ARG A C 1
ATOM 4069 O O . ARG A 1 485 ? -4.516 -35.25 -9.523 1 81.25 485 ARG A O 1
ATOM 4076 N N . VAL A 1 486 ? -6.039 -35.844 -8.055 1 77.38 486 VAL A N 1
ATOM 4077 C CA . VAL A 1 486 ? -5.219 -36.906 -7.473 1 77.38 486 VAL A CA 1
ATOM 4078 C C . VAL A 1 486 ? -4.996 -38 -8.5 1 77.38 486 VAL A C 1
ATOM 4080 O O . VAL A 1 486 ? -3.889 -38.531 -8.633 1 77.38 486 VAL A O 1
ATOM 4083 N N . LEU A 1 487 ? -6.055 -38.25 -9.211 1 76.81 487 LEU A N 1
ATOM 4084 C CA . LEU A 1 487 ? -5.953 -39.312 -10.219 1 76.81 487 LEU A CA 1
ATOM 4085 C C . LEU A 1 487 ? -5 -38.906 -11.336 1 76.81 487 LEU A C 1
ATOM 4087 O O . LEU A 1 487 ? -4.105 -39.656 -11.703 1 76.81 487 LEU A O 1
ATOM 4091 N N . LEU A 1 488 ? -5.164 -37.719 -11.797 1 73.81 488 LEU A N 1
ATOM 4092 C CA . LEU A 1 488 ? -4.312 -37.25 -12.883 1 73.81 488 LEU A CA 1
ATOM 4093 C C . LEU A 1 488 ? -2.873 -37.062 -12.414 1 73.81 488 LEU A C 1
ATOM 4095 O O . LEU A 1 488 ? -1.935 -37.344 -13.156 1 73.81 488 LEU A O 1
ATOM 4099 N N . GLU A 1 489 ? -2.639 -36.625 -11.227 1 71.88 489 GLU A N 1
ATOM 4100 C CA . GLU A 1 489 ? -1.307 -36.375 -10.695 1 71.88 489 GLU A CA 1
ATOM 4101 C C . GLU A 1 489 ? -0.611 -37.656 -10.273 1 71.88 489 GLU A C 1
ATOM 4103 O O . GLU A 1 489 ? 0.619 -37.719 -10.203 1 71.88 489 GLU A O 1
ATOM 4108 N N . SER A 1 490 ? -1.433 -38.75 -9.953 1 71.19 490 SER A N 1
ATOM 4109 C CA . SER A 1 490 ? -0.842 -40.031 -9.555 1 71.19 490 SER A CA 1
ATOM 4110 C C . SER A 1 490 ? -0.76 -41 -10.742 1 71.19 490 SER A C 1
ATOM 4112 O O . SER A 1 490 ? 0.256 -41.656 -10.93 1 71.19 490 SER A O 1
ATOM 4114 N N . LEU A 1 491 ? -1.829 -41.031 -11.422 1 74.25 491 LEU A N 1
ATOM 4115 C CA . LEU A 1 491 ? -1.923 -42.031 -12.5 1 74.25 491 LEU A CA 1
ATOM 4116 C C . LEU A 1 491 ? -1.074 -41.594 -13.695 1 74.25 491 LEU A C 1
ATOM 4118 O O . LEU A 1 491 ? -0.399 -42.438 -14.305 1 74.25 491 LEU A O 1
ATOM 4122 N N . LEU A 1 492 ? -1.064 -40.344 -13.891 1 73.19 492 LEU A N 1
ATOM 4123 C CA . LEU A 1 492 ? -0.366 -39.875 -15.086 1 73.19 492 LEU A CA 1
ATOM 4124 C C . LEU A 1 492 ? 1.135 -40.094 -14.961 1 73.19 492 LEU A C 1
ATOM 4126 O O . LEU A 1 492 ? 1.759 -40.625 -15.891 1 73.19 492 LEU A O 1
ATOM 4130 N N . PRO A 1 493 ? 1.728 -39.812 -13.797 1 68.31 493 PRO A N 1
ATOM 4131 C CA . PRO A 1 493 ? 3.158 -40.094 -13.656 1 68.31 493 PRO A CA 1
ATOM 4132 C C . PRO A 1 493 ? 3.479 -41.594 -13.773 1 68.31 493 PRO A C 1
ATOM 4134 O O . PRO A 1 493 ? 4.504 -41.969 -14.352 1 68.31 493 PRO A O 1
ATOM 4137 N N . MET A 1 494 ? 2.598 -42.438 -13.25 1 74.69 494 MET A N 1
ATOM 4138 C CA . MET A 1 494 ? 2.809 -43.875 -13.328 1 74.69 494 MET A CA 1
ATOM 4139 C C . MET A 1 494 ? 2.764 -44.375 -14.781 1 74.69 494 MET A C 1
ATOM 4141 O O . MET A 1 494 ? 3.617 -45.156 -15.211 1 74.69 494 MET A O 1
ATOM 4145 N N . LEU A 1 495 ? 1.802 -43.812 -15.445 1 78.06 495 LEU A N 1
ATOM 4146 C CA . LEU A 1 495 ? 1.674 -44.156 -16.844 1 78.06 495 LEU A CA 1
ATOM 4147 C C . LEU A 1 495 ? 2.85 -43.625 -17.656 1 78.06 495 LEU A C 1
ATOM 4149 O O . LEU A 1 495 ? 3.361 -44.312 -18.547 1 78.06 495 LEU A O 1
ATOM 4153 N N . MET A 1 496 ? 3.266 -42.469 -17.297 1 76.06 496 MET A N 1
ATOM 4154 C CA . MET A 1 496 ? 4.406 -41.844 -17.984 1 76.06 496 MET A CA 1
ATOM 4155 C C . MET A 1 496 ? 5.688 -42.625 -17.703 1 76.06 496 MET A C 1
ATOM 4157 O O . MET A 1 496 ? 6.512 -42.812 -18.594 1 76.06 496 MET A O 1
ATOM 4161 N N . LYS A 1 497 ? 5.824 -43.031 -16.422 1 78.06 497 LYS A N 1
ATOM 4162 C CA . LYS A 1 497 ? 6.996 -43.812 -16.062 1 78.06 497 LYS A CA 1
ATOM 4163 C C . LYS A 1 497 ? 7.062 -45.094 -16.859 1 78.06 497 LYS A C 1
ATOM 4165 O O . LYS A 1 497 ? 8.117 -45.469 -17.375 1 78.06 497 LYS A O 1
ATOM 4170 N N . GLN A 1 498 ? 5.906 -45.719 -16.953 1 80.62 498 GLN A N 1
ATOM 4171 C CA . GLN A 1 498 ? 5.836 -46.969 -17.703 1 80.62 498 GLN A CA 1
ATOM 4172 C C . GLN A 1 498 ? 6.156 -46.75 -19.188 1 80.62 498 GLN A C 1
ATOM 4174 O O . GLN A 1 498 ? 6.895 -47.531 -19.797 1 80.62 498 GLN A O 1
ATOM 4179 N N . GLN A 1 499 ? 5.609 -45.719 -19.688 1 79.44 499 GLN A N 1
ATOM 4180 C CA . GLN A 1 499 ? 5.871 -45.406 -21.078 1 79.44 499 GLN A CA 1
ATOM 4181 C C . GLN A 1 499 ? 7.34 -45.031 -21.297 1 79.44 499 GLN A C 1
ATOM 4183 O O . GLN A 1 499 ? 7.926 -45.406 -22.328 1 79.44 499 GLN A O 1
ATOM 4188 N N . TYR A 1 500 ? 7.848 -44.312 -20.359 1 77.75 500 TYR A N 1
ATOM 4189 C CA . TYR A 1 500 ? 9.25 -43.938 -20.422 1 77.75 500 TYR A CA 1
ATOM 4190 C C . TYR A 1 500 ? 10.156 -45.156 -20.391 1 77.75 500 TYR A C 1
ATOM 4192 O O . TYR A 1 500 ? 11.117 -45.25 -21.156 1 77.75 500 TYR A O 1
ATOM 4200 N N . GLU A 1 501 ? 9.891 -46.062 -19.516 1 79.94 501 GLU A N 1
ATOM 4201 C CA . GLU A 1 501 ? 10.672 -47.312 -19.422 1 79.94 501 GLU A CA 1
ATOM 4202 C C . GLU A 1 501 ? 10.562 -48.125 -20.703 1 79.94 501 GLU A C 1
ATOM 4204 O O . GLU A 1 501 ? 11.555 -48.688 -21.156 1 79.94 501 GLU A O 1
ATOM 4209 N N . LYS A 1 502 ? 9.398 -48.125 -21.234 1 80.75 502 LYS A N 1
ATOM 4210 C CA . LYS A 1 502 ? 9.203 -48.844 -22.5 1 80.75 502 LYS A CA 1
ATOM 4211 C C . LYS A 1 502 ? 9.977 -48.219 -23.641 1 80.75 502 LYS A C 1
ATOM 4213 O O . LYS A 1 502 ? 10.547 -48.906 -24.484 1 80.75 502 LYS A O 1
ATOM 4218 N N . GLN A 1 503 ? 9.883 -46.938 -23.609 1 77.25 503 GLN A N 1
ATOM 4219 C CA . GLN A 1 503 ? 10.617 -46.188 -24.641 1 77.25 503 GLN A CA 1
ATOM 4220 C C . GLN A 1 503 ? 12.117 -46.406 -24.516 1 77.25 503 GLN A C 1
ATOM 4222 O O . GLN A 1 503 ? 12.812 -46.562 -25.531 1 77.25 503 GLN A O 1
ATOM 4227 N N . LYS A 1 504 ? 12.648 -46.344 -23.312 1 76.94 504 LYS A N 1
ATOM 4228 C CA . LYS A 1 504 ? 14.062 -46.625 -23.062 1 76.94 504 LYS A CA 1
ATOM 4229 C C . LYS A 1 504 ? 14.469 -48 -23.594 1 76.94 504 LYS A C 1
ATOM 4231 O O . LYS A 1 504 ? 15.508 -48.125 -24.234 1 76.94 504 LYS A O 1
ATOM 4236 N N . GLU A 1 505 ? 13.609 -48.969 -23.344 1 78 505 GLU A N 1
ATOM 4237 C CA . GLU A 1 505 ? 13.867 -50.344 -23.781 1 78 505 GLU A CA 1
ATOM 4238 C C . GLU A 1 505 ? 13.852 -50.406 -25.312 1 78 505 GLU A C 1
ATOM 4240 O O . GLU A 1 505 ? 14.688 -51.094 -25.906 1 78 505 GLU A O 1
ATOM 4245 N N . GLN A 1 506 ? 12.914 -49.75 -25.891 1 76 506 GLN A N 1
ATOM 4246 C CA . GLN A 1 506 ? 12.82 -49.75 -27.344 1 76 506 GLN A CA 1
ATOM 4247 C C . GLN A 1 506 ? 14.047 -49.094 -27.984 1 76 506 GLN A C 1
ATOM 4249 O O . GLN A 1 506 ? 14.555 -49.562 -29 1 76 506 GLN A O 1
ATOM 4254 N N . TYR A 1 507 ? 14.453 -47.938 -27.359 1 74.69 507 TYR A N 1
ATOM 4255 C CA . TYR A 1 507 ? 15.641 -47.25 -27.859 1 74.69 507 TYR A CA 1
ATOM 4256 C C . TYR A 1 507 ? 16.875 -48.156 -27.734 1 74.69 507 TYR A C 1
ATOM 4258 O O . TYR A 1 507 ? 17.719 -48.188 -28.641 1 74.69 507 TYR A O 1
ATOM 4266 N N . ARG A 1 508 ? 16.969 -48.812 -26.625 1 72.5 508 ARG A N 1
ATOM 4267 C CA . ARG A 1 508 ? 18.094 -49.75 -26.406 1 72.5 508 ARG A CA 1
ATOM 4268 C C . ARG A 1 508 ? 18.094 -50.875 -27.438 1 72.5 508 ARG A C 1
ATOM 4270 O O . ARG A 1 508 ? 19.141 -51.25 -27.938 1 72.5 508 ARG A O 1
ATOM 4277 N N . LEU A 1 509 ? 16.969 -51.344 -27.766 1 72.5 509 LEU A N 1
ATOM 4278 C CA . LEU A 1 509 ? 16.844 -52.406 -28.75 1 72.5 509 LEU A CA 1
ATOM 4279 C C . LEU A 1 509 ? 17.203 -51.938 -30.141 1 72.5 509 LEU A C 1
ATOM 4281 O O . LEU A 1 509 ? 17.859 -52.625 -30.906 1 72.5 509 LEU A O 1
ATOM 4285 N N . ASN A 1 510 ? 16.719 -50.719 -30.406 1 70.44 510 ASN A N 1
ATOM 4286 C CA . ASN A 1 510 ? 17.016 -50.156 -31.719 1 70.44 510 ASN A CA 1
ATOM 4287 C C . ASN A 1 510 ? 18.5 -49.844 -31.875 1 70.44 510 ASN A C 1
ATOM 4289 O O . ASN A 1 510 ? 19.047 -49.969 -32.969 1 70.44 510 ASN A O 1
ATOM 4293 N N . LEU A 1 511 ? 19.125 -49.375 -30.812 1 63.12 511 LEU A N 1
ATOM 4294 C CA . LEU A 1 511 ? 20.562 -49.094 -30.828 1 63.12 511 LEU A CA 1
ATOM 4295 C C . LEU A 1 511 ? 21.375 -50.344 -30.984 1 63.12 511 LEU A C 1
ATOM 4297 O O . LEU A 1 511 ? 22.422 -50.375 -31.641 1 63.12 511 LEU A O 1
ATOM 4301 N N . GLN A 1 512 ? 21.078 -51.375 -30.141 1 58.75 512 GLN A N 1
ATOM 4302 C CA . GLN A 1 512 ? 21.766 -52.656 -30.312 1 58.75 512 GLN A CA 1
ATOM 4303 C C . GLN A 1 512 ? 21.812 -53.094 -31.766 1 58.75 512 GLN A C 1
ATOM 4305 O O . GLN A 1 512 ? 22.75 -53.75 -32.219 1 58.75 512 GLN A O 1
ATOM 4310 N N . LYS A 1 513 ? 20.844 -52.562 -32.375 1 56.97 513 LYS A N 1
ATOM 4311 C CA . LYS A 1 513 ? 20.828 -52.875 -33.812 1 56.97 513 LYS A CA 1
ATOM 4312 C C . LYS A 1 513 ? 21.766 -51.938 -34.594 1 56.97 513 LYS A C 1
ATOM 4314 O O . LYS A 1 513 ? 22.25 -52.281 -35.656 1 56.97 513 LYS A O 1
ATOM 4319 N N . LYS A 1 514 ? 21.859 -50.719 -33.938 1 55.72 514 LYS A N 1
ATOM 4320 C CA . LYS A 1 514 ? 22.734 -49.781 -34.625 1 55.72 514 LYS A CA 1
ATOM 4321 C C . LYS A 1 514 ? 24.047 -49.562 -33.844 1 55.72 514 LYS A C 1
ATOM 4323 O O . LYS A 1 514 ? 24.016 -49.375 -32.656 1 55.72 514 LYS A O 1
ATOM 4328 N N . GLU A 1 515 ? 25.094 -50.188 -34.156 1 51.38 515 GLU A N 1
ATOM 4329 C CA . GLU A 1 515 ? 26.422 -50.375 -33.562 1 51.38 515 GLU A CA 1
ATOM 4330 C C . GLU A 1 515 ? 26.891 -49.094 -32.875 1 51.38 515 GLU A C 1
ATOM 4332 O O . GLU A 1 515 ? 27.641 -49.156 -31.891 1 51.38 515 GLU A O 1
ATOM 4337 N N . ASP A 1 516 ? 26.531 -47.781 -33.25 1 52.91 516 ASP A N 1
ATOM 4338 C CA . ASP A 1 516 ? 27.453 -46.688 -32.969 1 52.91 516 ASP A CA 1
ATOM 4339 C C . ASP A 1 516 ? 26.953 -45.844 -31.812 1 52.91 516 ASP A C 1
ATOM 4341 O O . ASP A 1 516 ? 27.531 -44.812 -31.484 1 52.91 516 ASP A O 1
ATOM 4345 N N . ILE A 1 517 ? 25.891 -46.125 -31.172 1 57.12 517 ILE A N 1
ATOM 4346 C CA . ILE A 1 517 ? 25.469 -45.094 -30.219 1 57.12 517 ILE A CA 1
ATOM 4347 C C . ILE A 1 517 ? 25.719 -45.594 -28.797 1 57.12 517 ILE A C 1
ATOM 4349 O O . ILE A 1 517 ? 25.406 -46.719 -28.453 1 57.12 517 ILE A O 1
ATOM 4353 N N . ASN A 1 518 ? 26.547 -44.844 -27.984 1 60.47 518 ASN A N 1
ATOM 4354 C CA . ASN A 1 518 ? 26.844 -45.062 -26.578 1 60.47 518 ASN A CA 1
ATOM 4355 C C . ASN A 1 518 ? 25.578 -45.25 -25.766 1 60.47 518 ASN A C 1
ATOM 4357 O O . ASN A 1 518 ? 24.609 -44.5 -25.938 1 60.47 518 ASN A O 1
ATOM 4361 N N . GLU A 1 519 ? 25.453 -46.375 -25.078 1 64.12 519 GLU A N 1
ATOM 4362 C CA . GLU A 1 519 ? 24.312 -46.75 -24.25 1 64.12 519 GLU A CA 1
ATOM 4363 C C . GLU A 1 519 ? 23.938 -45.625 -23.281 1 64.12 519 GLU A C 1
ATOM 4365 O O . GLU A 1 519 ? 22.766 -45.406 -23 1 64.12 519 GLU A O 1
ATOM 4370 N N . LYS A 1 520 ? 24.922 -44.906 -22.781 1 68 520 LYS A N 1
ATOM 4371 C CA . LYS A 1 520 ? 24.656 -43.875 -21.781 1 68 520 LYS A CA 1
ATOM 4372 C C . LYS A 1 520 ? 23.922 -42.688 -22.391 1 68 520 LYS A C 1
ATOM 4374 O O . LYS A 1 520 ? 23.156 -42 -21.703 1 68 520 LYS A O 1
ATOM 4379 N N . ILE A 1 521 ? 24.094 -42.562 -23.625 1 77.38 521 ILE A N 1
ATOM 4380 C CA . ILE A 1 521 ? 23.484 -41.406 -24.297 1 77.38 521 ILE A CA 1
ATOM 4381 C C . ILE A 1 521 ? 22.031 -41.719 -24.609 1 77.38 521 ILE A C 1
ATOM 4383 O O . ILE A 1 521 ? 21.203 -40.812 -24.703 1 77.38 521 ILE A O 1
ATOM 4387 N N . VAL A 1 522 ? 21.75 -43.062 -24.688 1 74.88 522 VAL A N 1
ATOM 4388 C CA . VAL A 1 522 ? 20.391 -43.469 -25.016 1 74.88 522 VAL A CA 1
ATOM 4389 C C . VAL A 1 522 ? 19.438 -43.062 -23.891 1 74.88 522 VAL A C 1
ATOM 4391 O O . VAL A 1 522 ? 18.328 -42.594 -24.156 1 74.88 522 VAL A O 1
ATOM 4394 N N . ASP A 1 523 ? 19.938 -43.281 -22.688 1 77.75 523 ASP A N 1
ATOM 4395 C CA . ASP A 1 523 ? 19.125 -42.906 -21.531 1 77.75 523 ASP A CA 1
ATOM 4396 C C . ASP A 1 523 ? 18.859 -41.406 -21.516 1 77.75 523 ASP A C 1
ATOM 4398 O O . ASP A 1 523 ? 17.781 -40.969 -21.141 1 77.75 523 ASP A O 1
ATOM 4402 N N . ARG A 1 524 ? 19.797 -40.656 -21.938 1 82.38 524 ARG A N 1
ATOM 4403 C CA . ARG A 1 524 ? 19.672 -39.219 -21.953 1 82.38 524 ARG A CA 1
ATOM 4404 C C . ARG A 1 524 ? 18.719 -38.75 -23.047 1 82.38 524 ARG A C 1
ATOM 4406 O O . ARG A 1 524 ? 18 -37.781 -22.891 1 82.38 524 ARG A O 1
ATOM 4413 N N . ILE A 1 525 ? 18.719 -39.469 -24.109 1 81.94 525 ILE A N 1
ATOM 4414 C CA . ILE A 1 525 ? 17.812 -39.125 -25.203 1 81.94 525 ILE A CA 1
ATOM 4415 C C . ILE A 1 525 ? 16.391 -39.469 -24.797 1 81.94 525 ILE A C 1
ATOM 4417 O O . ILE A 1 525 ? 15.461 -38.688 -25.109 1 81.94 525 ILE A O 1
ATOM 4421 N N . ALA A 1 526 ? 16.25 -40.531 -24.078 1 80.12 526 ALA A N 1
ATOM 4422 C CA . ALA A 1 526 ? 14.93 -40.906 -23.594 1 80.12 526 ALA A CA 1
ATOM 4423 C C . ALA A 1 526 ? 14.383 -39.844 -22.641 1 80.12 526 ALA A C 1
ATOM 4425 O O . ALA A 1 526 ? 13.172 -39.594 -22.609 1 80.12 526 ALA A O 1
ATOM 4426 N N . GLU A 1 527 ? 15.227 -39.188 -21.906 1 83.69 527 GLU A N 1
ATOM 4427 C CA . GLU A 1 527 ? 14.828 -38.156 -20.984 1 83.69 527 GLU A CA 1
ATOM 4428 C C . GLU A 1 527 ? 14.242 -36.938 -21.719 1 83.69 527 GLU A C 1
ATOM 4430 O O . GLU A 1 527 ? 13.375 -36.25 -21.188 1 83.69 527 GLU A O 1
ATOM 4435 N N . LEU A 1 528 ? 14.68 -36.688 -22.891 1 84.94 528 LEU A N 1
ATOM 4436 C CA . LEU A 1 528 ? 14.242 -35.531 -23.656 1 84.94 528 LEU A CA 1
ATOM 4437 C C . LEU A 1 528 ? 12.812 -35.75 -24.172 1 84.94 528 LEU A C 1
ATOM 4439 O O . LEU A 1 528 ? 12.164 -34.781 -24.578 1 84.94 528 LEU A O 1
ATOM 4443 N N . GLU A 1 529 ? 12.344 -36.938 -24.156 1 80.62 529 GLU A N 1
ATOM 4444 C CA . GLU A 1 529 ? 10.992 -37.25 -24.641 1 80.62 529 GLU A CA 1
ATOM 4445 C C . GLU A 1 529 ? 9.969 -37.062 -23.516 1 80.62 529 GLU A C 1
ATOM 4447 O O . GLU A 1 529 ? 8.766 -37.094 -23.766 1 80.62 529 GLU A O 1
ATOM 4452 N N . LEU A 1 530 ? 10.57 -36.906 -22.344 1 83.56 530 LEU A N 1
ATOM 4453 C CA . LEU A 1 530 ? 9.672 -36.656 -21.219 1 83.56 530 LEU A CA 1
ATOM 4454 C C . LEU A 1 530 ? 9.016 -35.312 -21.328 1 83.56 530 LEU A C 1
ATOM 4456 O O . LEU A 1 530 ? 9.516 -34.438 -22.062 1 83.56 530 LEU A O 1
ATOM 4460 N N . TRP A 1 531 ? 7.926 -35.188 -20.672 1 82.31 531 TRP A N 1
ATOM 4461 C CA . TRP A 1 531 ? 7.227 -33.906 -20.672 1 82.31 531 TRP A CA 1
ATOM 4462 C C . TRP A 1 531 ? 7.992 -32.875 -19.875 1 82.31 531 TRP A C 1
ATOM 4464 O O . TRP A 1 531 ? 8.734 -33.219 -18.938 1 82.31 531 TRP A O 1
ATOM 4474 N N . GLU A 1 532 ? 7.82 -31.594 -20.234 1 83.5 532 GLU A N 1
ATOM 4475 C CA . GLU A 1 532 ? 8.367 -30.5 -19.438 1 83.5 532 GLU A CA 1
ATOM 4476 C C . GLU A 1 532 ? 7.527 -30.266 -18.188 1 83.5 532 GLU A C 1
ATOM 4478 O O . GLU A 1 532 ? 6.297 -30.344 -18.219 1 83.5 532 GLU A O 1
ATOM 4483 N N . TYR A 1 533 ? 8.172 -30.047 -17.141 1 81 533 TYR A N 1
ATOM 4484 C CA . TYR A 1 533 ? 7.453 -29.75 -15.906 1 81 533 TYR A CA 1
ATOM 4485 C C . TYR A 1 533 ? 6.848 -28.359 -15.953 1 81 533 TYR A C 1
ATOM 4487 O O . TYR A 1 533 ? 7.551 -27.375 -16.203 1 81 533 TYR A O 1
ATOM 4495 N N . ASP A 1 534 ? 5.559 -28.266 -15.883 1 77.75 534 ASP A N 1
ATOM 4496 C CA . ASP A 1 534 ? 4.852 -26.984 -15.867 1 77.75 534 ASP A CA 1
ATOM 4497 C C . ASP A 1 534 ? 4.297 -26.672 -14.477 1 77.75 534 ASP A C 1
ATOM 4499 O O . ASP A 1 534 ? 3.328 -27.297 -14.039 1 77.75 534 ASP A O 1
ATOM 4503 N N . ASP A 1 535 ? 4.859 -25.703 -13.852 1 84.44 535 ASP A N 1
ATOM 4504 C CA . ASP A 1 535 ? 4.414 -25.375 -12.5 1 84.44 535 ASP A CA 1
ATOM 4505 C C . ASP A 1 535 ? 3.15 -24.531 -12.523 1 84.44 535 ASP A C 1
ATOM 4507 O O . ASP A 1 535 ? 2.467 -24.391 -11.508 1 84.44 535 ASP A O 1
ATOM 4511 N N . PHE A 1 536 ? 2.764 -24.031 -13.68 1 86.75 536 PHE A N 1
ATOM 4512 C CA . PHE A 1 536 ? 1.586 -23.188 -13.773 1 86.75 536 PHE A CA 1
ATOM 4513 C C . PHE A 1 536 ? 0.326 -23.953 -13.391 1 86.75 536 PHE A C 1
ATOM 4515 O O . PHE A 1 536 ? -0.474 -23.469 -12.586 1 86.75 536 PHE A O 1
ATOM 4522 N N . ASP A 1 537 ? 0.227 -25.094 -13.93 1 83.56 537 ASP A N 1
ATOM 4523 C CA . ASP A 1 537 ? -0.968 -25.891 -13.695 1 83.56 537 ASP A CA 1
ATOM 4524 C C . ASP A 1 537 ? -1.063 -26.328 -12.242 1 83.56 537 ASP A C 1
ATOM 4526 O O . ASP A 1 537 ? -2.16 -26.438 -11.688 1 83.56 537 ASP A O 1
ATOM 4530 N N . ASP A 1 538 ? 0.108 -26.547 -11.672 1 88 538 ASP A N 1
ATOM 4531 C CA . ASP A 1 538 ? 0.112 -26.906 -10.258 1 88 538 ASP A CA 1
ATOM 4532 C C . ASP A 1 538 ? -0.4 -25.766 -9.398 1 88 538 ASP A C 1
ATOM 4534 O O . ASP A 1 538 ? -1.237 -25.969 -8.516 1 88 538 ASP A O 1
ATOM 4538 N N . TYR A 1 539 ? 0.02 -24.547 -9.672 1 93.75 539 TYR A N 1
ATOM 4539 C CA . TYR A 1 539 ? -0.377 -23.391 -8.891 1 93.75 539 TYR A CA 1
ATOM 4540 C C . TYR A 1 539 ? -1.863 -23.094 -9.062 1 93.75 539 TYR A C 1
ATOM 4542 O O . TYR A 1 539 ? -2.568 -22.844 -8.086 1 93.75 539 TYR A O 1
ATOM 4550 N N . ILE A 1 540 ? -2.346 -23.125 -10.25 1 93.12 540 ILE A N 1
ATOM 4551 C CA . ILE A 1 540 ? -3.717 -22.688 -10.508 1 93.12 540 ILE A CA 1
ATOM 4552 C C . ILE A 1 540 ? -4.695 -23.672 -9.859 1 93.12 540 ILE A C 1
ATOM 4554 O O . ILE A 1 540 ? -5.75 -23.281 -9.367 1 93.12 540 ILE A O 1
ATOM 4558 N N . GLU A 1 541 ? -4.316 -24.922 -9.852 1 90.25 541 GLU A N 1
ATOM 4559 C CA . GLU A 1 541 ? -5.176 -25.922 -9.234 1 90.25 541 GLU A CA 1
ATOM 4560 C C . GLU A 1 541 ? -5.266 -25.703 -7.723 1 90.25 541 GLU A C 1
ATOM 4562 O O . GLU A 1 541 ? -6.348 -25.812 -7.141 1 90.25 541 GLU A O 1
ATOM 4567 N N . VAL A 1 542 ? -4.156 -25.453 -7.152 1 94.25 542 VAL A N 1
ATOM 4568 C CA . VAL A 1 542 ? -4.141 -25.219 -5.711 1 94.25 542 VAL A CA 1
ATOM 4569 C C . VAL A 1 542 ? -4.918 -23.938 -5.391 1 94.25 542 VAL A C 1
ATOM 4571 O O . VAL A 1 542 ? -5.621 -23.875 -4.383 1 94.25 542 VAL A O 1
ATOM 4574 N N . ILE A 1 543 ? -4.836 -22.984 -6.211 1 96.06 543 ILE A N 1
ATOM 4575 C CA . ILE A 1 543 ? -5.496 -21.688 -6.02 1 96.06 543 ILE A CA 1
ATOM 4576 C C . ILE A 1 543 ? -7.012 -21.875 -6.031 1 96.06 543 ILE A C 1
ATOM 4578 O O . ILE A 1 543 ? -7.719 -21.312 -5.195 1 96.06 543 ILE A O 1
ATOM 4582 N N . PHE A 1 544 ? -7.523 -22.688 -6.91 1 94.69 544 PHE A N 1
ATOM 4583 C CA . PHE A 1 544 ? -8.969 -22.859 -6.977 1 94.69 544 PHE A CA 1
ATOM 4584 C C . PHE A 1 544 ? -9.453 -23.797 -5.875 1 94.69 544 PHE A C 1
ATOM 4586 O O . PHE A 1 544 ? -10.578 -23.656 -5.387 1 94.69 544 PHE A O 1
ATOM 4593 N N . GLN A 1 545 ? -8.547 -24.734 -5.504 1 95.38 545 GLN A N 1
ATOM 4594 C CA . GLN A 1 545 ? -8.852 -25.484 -4.293 1 95.38 545 GLN A CA 1
ATOM 4595 C C . GLN A 1 545 ? -9.031 -24.562 -3.098 1 95.38 545 GLN A C 1
ATOM 4597 O O . GLN A 1 545 ? -9.992 -24.688 -2.336 1 95.38 545 GLN A O 1
ATOM 4602 N N . TYR A 1 546 ? -8.125 -23.656 -2.914 1 97.44 546 TYR A N 1
ATOM 4603 C CA . TYR A 1 546 ? -8.234 -22.594 -1.922 1 97.44 546 TYR A CA 1
ATOM 4604 C C . TYR A 1 546 ? -9.516 -21.797 -2.113 1 97.44 546 TYR A C 1
ATOM 4606 O O . TYR A 1 546 ? -10.188 -21.438 -1.14 1 97.44 546 TYR A O 1
ATOM 4614 N N . GLY A 1 547 ? -9.922 -21.578 -3.322 1 97.38 547 GLY A N 1
ATOM 4615 C CA . GLY A 1 547 ? -11.148 -20.859 -3.641 1 97.38 547 GLY A CA 1
ATOM 4616 C C . GLY A 1 547 ? -12.398 -21.547 -3.113 1 97.38 547 GLY A C 1
ATOM 4617 O O . GLY A 1 547 ? -13.281 -20.891 -2.561 1 97.38 547 GLY A O 1
ATOM 4618 N N . TYR A 1 548 ? -12.461 -22.844 -3.229 1 96.25 548 TYR A N 1
ATOM 4619 C CA . TYR A 1 548 ? -13.602 -23.609 -2.721 1 96.25 548 TYR A CA 1
ATOM 4620 C C . TYR A 1 548 ? -13.758 -23.406 -1.219 1 96.25 548 TYR A C 1
ATOM 4622 O O . TYR A 1 548 ? -14.883 -23.344 -0.711 1 96.25 548 TYR A O 1
ATOM 4630 N N . ILE A 1 549 ? -12.633 -23.297 -0.593 1 97.31 549 ILE A N 1
ATOM 4631 C CA . ILE A 1 549 ? -12.617 -23.219 0.863 1 97.31 549 ILE A CA 1
ATOM 4632 C C . ILE A 1 549 ? -13.07 -21.828 1.31 1 97.31 549 ILE A C 1
ATOM 4634 O O . ILE A 1 549 ? -13.938 -21.703 2.178 1 97.31 549 ILE A O 1
ATOM 4638 N N . VAL A 1 550 ? -12.57 -20.828 0.658 1 97.94 550 VAL A N 1
ATOM 4639 C CA . VAL A 1 550 ? -12.727 -19.5 1.231 1 97.94 550 VAL A CA 1
ATOM 4640 C C . VAL A 1 550 ? -13.992 -18.844 0.677 1 97.94 550 VAL A C 1
ATOM 4642 O O . VAL A 1 550 ? -14.68 -18.094 1.386 1 97.94 550 VAL A O 1
ATOM 4645 N N . LEU A 1 551 ? -14.375 -19.125 -0.552 1 97.56 551 LEU A N 1
ATOM 4646 C CA . LEU A 1 551 ? -15.523 -18.469 -1.165 1 97.56 551 LEU A CA 1
ATOM 4647 C C . LEU A 1 551 ? -16.828 -19.047 -0.634 1 97.56 551 LEU A C 1
ATOM 4649 O O . LEU A 1 551 ? -17.859 -18.359 -0.613 1 97.56 551 LEU A O 1
ATOM 4653 N N . PHE A 1 552 ? -16.859 -20.328 -0.204 1 96.75 552 PHE A N 1
ATOM 4654 C CA . PHE A 1 552 ? -18.078 -21.016 0.172 1 96.75 552 PHE A CA 1
ATOM 4655 C C . PHE A 1 552 ? -17.984 -21.578 1.581 1 96.75 552 PHE A C 1
ATOM 4657 O O . PHE A 1 552 ? -18.516 -22.656 1.865 1 96.75 552 PHE A O 1
ATOM 4664 N N . ALA A 1 553 ? -17.297 -20.906 2.43 1 96.31 553 ALA A N 1
ATOM 4665 C CA . ALA A 1 553 ? -17.031 -21.375 3.785 1 96.31 553 ALA A CA 1
ATOM 4666 C C . ALA A 1 553 ? -18.312 -21.594 4.566 1 96.31 553 ALA A C 1
ATOM 4668 O O . ALA A 1 553 ? -18.438 -22.562 5.316 1 96.31 553 ALA A O 1
ATOM 4669 N N . ALA A 1 554 ? -19.328 -20.75 4.352 1 92.94 554 ALA A N 1
ATOM 4670 C CA . ALA A 1 554 ? -20.578 -20.844 5.086 1 92.94 554 ALA A CA 1
ATOM 4671 C C . ALA A 1 554 ? -21.422 -22.016 4.598 1 92.94 554 ALA A C 1
ATOM 4673 O O . ALA A 1 554 ? -22.234 -22.562 5.352 1 92.94 554 ALA A O 1
ATOM 4674 N N . ILE A 1 555 ? -21.203 -22.406 3.375 1 92.38 555 ILE A N 1
ATOM 4675 C CA . ILE A 1 555 ? -22.047 -23.406 2.74 1 92.38 555 ILE A CA 1
ATOM 4676 C C . ILE A 1 555 ? -21.438 -24.797 2.957 1 92.38 555 ILE A C 1
ATOM 4678 O O . ILE A 1 555 ? -22.156 -25.766 3.162 1 92.38 555 ILE A O 1
ATOM 4682 N N . PHE A 1 556 ? -20.141 -24.812 2.863 1 93.25 556 PHE A N 1
ATOM 4683 C CA . PHE A 1 556 ? -19.453 -26.109 2.9 1 93.25 556 PHE A CA 1
ATOM 4684 C C . PHE A 1 556 ? -18.203 -26.031 3.76 1 93.25 556 PHE A C 1
ATOM 4686 O O . PHE A 1 556 ? -17.078 -26.141 3.246 1 93.25 556 PHE A O 1
ATOM 4693 N N . PRO A 1 557 ? -18.328 -26 5.062 1 93.06 557 PRO A N 1
ATOM 4694 C CA . PRO A 1 557 ? -17.172 -25.875 5.969 1 93.06 557 PRO A CA 1
ATOM 4695 C C . PRO A 1 557 ? -16.234 -27.078 5.883 1 93.06 557 PRO A C 1
ATOM 4697 O O . PRO A 1 557 ? -15.016 -26.906 6.02 1 93.06 557 PRO A O 1
ATOM 4700 N N . LEU A 1 558 ? -16.672 -28.219 5.555 1 93.69 558 LEU A N 1
ATOM 4701 C CA . LEU A 1 558 ? -15.875 -29.438 5.566 1 93.69 558 LEU A CA 1
ATOM 4702 C C . LEU A 1 558 ? -14.852 -29.438 4.445 1 93.69 558 LEU A C 1
ATOM 4704 O O . LEU A 1 558 ? -13.93 -30.25 4.434 1 93.69 558 LEU A O 1
ATOM 4708 N N . ALA A 1 559 ? -14.969 -28.547 3.559 1 95.94 559 ALA A N 1
ATOM 4709 C CA . ALA A 1 559 ? -14.031 -28.453 2.445 1 95.94 559 ALA A CA 1
ATOM 4710 C C . ALA A 1 559 ? -12.594 -28.312 2.949 1 95.94 559 ALA A C 1
ATOM 4712 O O . ALA A 1 559 ? -11.672 -28.906 2.375 1 95.94 559 ALA A O 1
ATOM 4713 N N . ALA A 1 560 ? -12.391 -27.609 4.008 1 97.12 560 ALA A N 1
ATOM 4714 C CA . ALA A 1 560 ? -11.055 -27.391 4.551 1 97.12 560 ALA A CA 1
ATOM 4715 C C . ALA A 1 560 ? -10.453 -28.688 5.086 1 97.12 560 ALA A C 1
ATOM 4717 O O . ALA A 1 560 ? -9.281 -28.969 4.844 1 97.12 560 ALA A O 1
ATOM 4718 N N . ALA A 1 561 ? -11.242 -29.469 5.754 1 96.38 561 ALA A N 1
ATOM 4719 C CA . ALA A 1 561 ? -10.766 -30.719 6.312 1 96.38 561 ALA A CA 1
ATOM 4720 C C . ALA A 1 561 ? -10.438 -31.719 5.203 1 96.38 561 ALA A C 1
ATOM 4722 O O . ALA A 1 561 ? -9.406 -32.406 5.258 1 96.38 561 ALA A O 1
ATOM 4723 N N . LEU A 1 562 ? -11.289 -31.781 4.238 1 96.25 562 LEU A N 1
ATOM 4724 C CA . LEU A 1 562 ? -11.039 -32.656 3.111 1 96.25 562 LEU A CA 1
ATOM 4725 C C . LEU A 1 562 ? -9.797 -32.219 2.344 1 96.25 562 LEU A C 1
ATOM 4727 O O . LEU A 1 562 ? -8.984 -33.062 1.933 1 96.25 562 LEU A O 1
ATOM 4731 N N . THR A 1 563 ? -9.648 -30.922 2.176 1 96.69 563 THR A N 1
ATOM 4732 C CA . THR A 1 563 ? -8.484 -30.375 1.472 1 96.69 563 THR A CA 1
ATOM 4733 C C . THR A 1 563 ? -7.195 -30.734 2.207 1 96.69 563 THR A C 1
ATOM 4735 O O . THR A 1 563 ? -6.168 -30.984 1.58 1 96.69 563 THR A O 1
ATOM 4738 N N . TYR A 1 564 ? -7.254 -30.703 3.502 1 96.5 564 TYR A N 1
ATOM 4739 C CA . TYR A 1 564 ? -6.078 -31.078 4.285 1 96.5 564 TYR A CA 1
ATOM 4740 C C . TYR A 1 564 ? -5.586 -32.469 3.912 1 96.5 564 TYR A C 1
ATOM 4742 O O . TYR A 1 564 ? -4.379 -32.688 3.768 1 96.5 564 TYR A O 1
ATOM 4750 N N . ILE A 1 565 ? -6.496 -33.312 3.639 1 94.5 565 ILE A N 1
ATOM 4751 C CA . ILE A 1 565 ? -6.16 -34.688 3.279 1 94.5 565 ILE A CA 1
ATOM 4752 C C . ILE A 1 565 ? -5.672 -34.75 1.834 1 94.5 565 ILE A C 1
ATOM 4754 O O . ILE A 1 565 ? -4.609 -35.312 1.551 1 94.5 565 ILE A O 1
ATOM 4758 N N . PHE A 1 566 ? -6.395 -34.125 0.963 1 92.5 566 PHE A N 1
ATOM 4759 C CA . PHE A 1 566 ? -6.055 -34.188 -0.454 1 92.5 566 PHE A CA 1
ATOM 4760 C C . PHE A 1 566 ? -4.727 -33.469 -0.71 1 92.5 566 PHE A C 1
ATOM 4762 O O . PHE A 1 566 ? -3.945 -33.906 -1.56 1 92.5 566 PHE A O 1
ATOM 4769 N N . ASN A 1 567 ? -4.477 -32.406 0.005 1 92.75 567 ASN A N 1
ATOM 4770 C CA . ASN A 1 567 ? -3.225 -31.672 -0.158 1 92.75 567 ASN A CA 1
ATOM 4771 C C . ASN A 1 567 ? -2.027 -32.5 0.298 1 92.75 567 ASN A C 1
ATOM 4773 O O . ASN A 1 567 ? -0.954 -32.438 -0.305 1 92.75 567 ASN A O 1
ATOM 4777 N N . PHE A 1 568 ? -2.236 -33.25 1.318 1 91.81 568 PHE A N 1
ATOM 4778 C CA . PHE A 1 568 ? -1.179 -34.125 1.793 1 91.81 568 PHE A CA 1
ATOM 4779 C C . PHE A 1 568 ? -0.802 -35.156 0.723 1 91.81 568 PHE A C 1
ATOM 4781 O O . PHE A 1 568 ? 0.382 -35.375 0.455 1 91.81 568 PHE A O 1
ATOM 4788 N N . ILE A 1 569 ? -1.75 -35.625 0.077 1 89.69 569 ILE A N 1
ATOM 4789 C CA . ILE A 1 569 ? -1.536 -36.594 -0.991 1 89.69 569 ILE A CA 1
ATOM 4790 C C . ILE A 1 569 ? -0.847 -35.938 -2.174 1 89.69 569 ILE A C 1
ATOM 4792 O O . ILE A 1 569 ? 0.065 -36.5 -2.777 1 89.69 569 ILE A O 1
ATOM 4796 N N . GLU A 1 570 ? -1.202 -34.75 -2.432 1 88.44 570 GLU A N 1
ATOM 4797 C CA . GLU A 1 570 ? -0.641 -34 -3.551 1 88.44 570 GLU A CA 1
ATOM 4798 C C . GLU A 1 570 ? 0.839 -33.719 -3.328 1 88.44 570 GLU A C 1
ATOM 4800 O O . GLU A 1 570 ? 1.651 -33.844 -4.242 1 88.44 570 GLU A O 1
ATOM 4805 N N . ILE A 1 571 ? 1.182 -33.312 -2.119 1 90.44 571 ILE A N 1
ATOM 4806 C CA . ILE A 1 571 ? 2.572 -33 -1.8 1 90.44 571 ILE A CA 1
ATOM 4807 C C . ILE A 1 571 ? 3.43 -34.25 -1.996 1 90.44 571 ILE A C 1
ATOM 4809 O O . ILE A 1 571 ? 4.504 -34.188 -2.598 1 90.44 571 ILE A O 1
ATOM 4813 N N . TRP A 1 572 ? 2.9 -35.344 -1.591 1 87.75 572 TRP A N 1
ATOM 4814 C CA . TRP A 1 572 ? 3.627 -36.625 -1.709 1 87.75 572 TRP A CA 1
ATOM 4815 C C . TRP A 1 572 ? 3.727 -37.062 -3.166 1 87.75 572 TRP A C 1
ATOM 4817 O O . TRP A 1 572 ? 4.785 -37.5 -3.619 1 87.75 572 TRP A O 1
ATOM 4827 N N . SER A 1 573 ? 2.652 -36.844 -3.881 1 85.12 573 SER A N 1
ATOM 4828 C CA . SER A 1 573 ? 2.633 -37.25 -5.289 1 85.12 573 SER A CA 1
ATOM 4829 C C . SER A 1 573 ? 3.576 -36.375 -6.113 1 85.12 573 SER A C 1
ATOM 4831 O O . SER A 1 573 ? 4.289 -36.875 -6.98 1 85.12 573 SER A O 1
ATOM 4833 N N . ASP A 1 574 ? 3.598 -35.062 -5.883 1 86.44 574 ASP A N 1
ATOM 4834 C CA . ASP A 1 574 ? 4.48 -34.156 -6.598 1 86.44 574 ASP A CA 1
ATOM 4835 C C . ASP A 1 574 ? 5.945 -34.438 -6.305 1 86.44 574 ASP A C 1
ATOM 4837 O O . ASP A 1 574 ? 6.789 -34.375 -7.203 1 86.44 574 ASP A O 1
ATOM 4841 N N . LYS A 1 575 ? 6.246 -34.719 -5.059 1 87 575 LYS A N 1
ATOM 4842 C CA . LYS A 1 575 ? 7.613 -35.094 -4.699 1 87 575 LYS A CA 1
ATOM 4843 C C . LYS A 1 575 ? 8.039 -36.375 -5.391 1 87 575 LYS A C 1
ATOM 4845 O O . LYS A 1 575 ? 9.18 -36.5 -5.836 1 87 575 LYS A O 1
ATOM 4850 N N . PHE A 1 576 ? 7.121 -37.281 -5.465 1 83.94 576 PHE A N 1
ATOM 4851 C CA . PHE A 1 576 ? 7.387 -38.562 -6.117 1 83.94 576 PHE A CA 1
ATOM 4852 C C . PHE A 1 576 ? 7.688 -38.375 -7.598 1 83.94 576 PHE A C 1
ATOM 4854 O O . PHE A 1 576 ? 8.609 -39 -8.133 1 83.94 576 PHE A O 1
ATOM 4861 N N . LYS A 1 577 ? 7 -37.531 -8.258 1 84.25 577 LYS A N 1
ATOM 4862 C CA . LYS A 1 577 ? 7.207 -37.219 -9.672 1 84.25 577 LYS A CA 1
ATOM 4863 C C . LYS A 1 577 ? 8.609 -36.688 -9.914 1 84.25 577 LYS A C 1
ATOM 4865 O O . LYS A 1 577 ? 9.258 -37.031 -10.898 1 84.25 577 LYS A O 1
ATOM 4870 N N . LEU A 1 578 ? 9.055 -35.812 -9.047 1 87.12 578 LEU A N 1
ATOM 4871 C CA . LEU A 1 578 ? 10.359 -35.188 -9.203 1 87.12 578 LEU A CA 1
ATOM 4872 C C . LEU A 1 578 ? 11.477 -36.156 -8.844 1 87.12 578 LEU A C 1
ATOM 4874 O O . LEU A 1 578 ? 12.484 -36.25 -9.547 1 87.12 578 LEU A O 1
ATOM 4878 N N . ALA A 1 579 ? 11.25 -36.906 -7.754 1 86 579 ALA A N 1
ATOM 4879 C CA . ALA A 1 579 ? 12.273 -37.844 -7.266 1 86 579 ALA A CA 1
ATOM 4880 C C . ALA A 1 579 ? 12.531 -38.938 -8.273 1 86 579 ALA A C 1
ATOM 4882 O O . ALA A 1 579 ? 13.656 -39.438 -8.383 1 86 579 ALA A O 1
ATOM 4883 N N . ASN A 1 580 ? 11.523 -39.281 -9.039 1 83.94 580 ASN A N 1
ATOM 4884 C CA . ASN A 1 580 ? 11.664 -40.375 -9.984 1 83.94 580 ASN A CA 1
ATOM 4885 C C . ASN A 1 580 ? 11.93 -39.875 -11.398 1 83.94 580 ASN A C 1
ATOM 4887 O O . ASN A 1 580 ? 11.852 -40.625 -12.367 1 83.94 580 ASN A O 1
ATOM 4891 N N . LYS A 1 581 ? 12.148 -38.656 -11.578 1 86.19 581 LYS A N 1
ATOM 4892 C CA . LYS A 1 581 ? 12.547 -38.062 -12.844 1 86.19 581 LYS A CA 1
ATOM 4893 C C . LYS A 1 581 ? 11.523 -38.344 -13.938 1 86.19 581 LYS A C 1
ATOM 4895 O O . LYS A 1 581 ? 11.883 -38.781 -15.039 1 86.19 581 LYS A O 1
ATOM 4900 N N . LEU A 1 582 ? 10.312 -38.094 -13.641 1 84.38 582 LEU A N 1
ATOM 4901 C CA . LEU A 1 582 ? 9.25 -38.375 -14.594 1 84.38 582 LEU A CA 1
ATOM 4902 C C . LEU A 1 582 ? 9.031 -37.188 -15.523 1 84.38 582 LEU A C 1
ATOM 4904 O O . LEU A 1 582 ? 8.156 -37.219 -16.391 1 84.38 582 LEU A O 1
ATOM 4908 N N . TYR A 1 583 ? 9.766 -36.156 -15.32 1 87.25 583 TYR A N 1
ATOM 4909 C CA . TYR A 1 583 ? 9.773 -34.969 -16.172 1 87.25 583 TYR A CA 1
ATOM 4910 C C . TYR A 1 583 ? 11.195 -34.562 -16.547 1 87.25 583 TYR A C 1
ATOM 4912 O O . TYR A 1 583 ? 12.156 -35.031 -15.922 1 87.25 583 TYR A O 1
ATOM 4920 N N . GLN A 1 584 ? 11.25 -33.75 -17.594 1 89.38 584 GLN A N 1
ATOM 4921 C CA . GLN A 1 584 ? 12.555 -33.188 -17.922 1 89.38 584 GLN A CA 1
ATOM 4922 C C . GLN A 1 584 ? 13.062 -32.312 -16.781 1 89.38 584 GLN A C 1
ATOM 4924 O O . GLN A 1 584 ? 12.266 -31.688 -16.078 1 89.38 584 GLN A O 1
ATOM 4929 N N . ARG A 1 585 ? 14.305 -32.312 -16.578 1 92.06 585 ARG A N 1
ATOM 4930 C CA . ARG A 1 585 ? 14.867 -31.406 -15.586 1 92.06 585 ARG A CA 1
ATOM 4931 C C . ARG A 1 585 ? 14.625 -29.953 -15.969 1 92.06 585 ARG A C 1
ATOM 4933 O O . ARG A 1 585 ? 14.883 -29.547 -17.109 1 92.06 585 ARG A O 1
ATOM 4940 N N . ASN A 1 586 ? 14.016 -29.234 -15.156 1 91.31 586 ASN A N 1
ATOM 4941 C CA . ASN A 1 586 ? 13.68 -27.844 -15.469 1 91.31 586 ASN A CA 1
ATOM 4942 C C . ASN A 1 586 ? 14.914 -26.953 -15.406 1 91.31 586 ASN A C 1
ATOM 4944 O O . ASN A 1 586 ? 15.906 -27.297 -14.758 1 91.31 586 ASN A O 1
ATOM 4948 N N . LEU A 1 587 ? 14.852 -25.844 -16.141 1 92.12 587 LEU A N 1
ATOM 4949 C CA . LEU A 1 587 ? 15.898 -24.828 -16.031 1 92.12 587 LEU A CA 1
ATOM 4950 C C . LEU A 1 587 ? 15.836 -24.125 -14.672 1 92.12 587 LEU A C 1
ATOM 4952 O O . LEU A 1 587 ? 14.812 -23.516 -14.328 1 92.12 587 LEU A O 1
ATOM 4956 N N . PRO A 1 588 ? 16.875 -24.25 -13.922 1 92.38 588 PRO A N 1
ATOM 4957 C CA . PRO A 1 588 ? 16.844 -23.656 -12.586 1 92.38 588 PRO A CA 1
ATOM 4958 C C . PRO A 1 588 ? 16.844 -22.125 -12.625 1 92.38 588 PRO A C 1
ATOM 4960 O O . PRO A 1 588 ? 17.5 -21.531 -13.484 1 92.38 588 PRO A O 1
ATOM 4963 N N . LYS A 1 589 ? 16.062 -21.562 -11.836 1 90.19 589 LYS A N 1
ATOM 4964 C CA . LYS A 1 589 ? 16.016 -20.109 -11.617 1 90.19 589 LYS A CA 1
ATOM 4965 C C . LYS A 1 589 ? 16.062 -19.781 -10.133 1 90.19 589 LYS A C 1
ATOM 4967 O O . LYS A 1 589 ? 15.688 -20.609 -9.297 1 90.19 589 LYS A O 1
ATOM 4972 N N . LYS A 1 590 ? 16.625 -18.625 -9.883 1 89.06 590 LYS A N 1
ATOM 4973 C CA . LYS A 1 590 ? 16.562 -18.141 -8.508 1 89.06 590 LYS A CA 1
ATOM 4974 C C . LYS A 1 590 ? 15.203 -17.484 -8.227 1 89.06 590 LYS A C 1
ATOM 4976 O O . LYS A 1 590 ? 14.734 -16.656 -9 1 89.06 590 LYS A O 1
ATOM 4981 N N . ALA A 1 591 ? 14.531 -18.047 -7.402 1 89.5 591 ALA A N 1
ATOM 4982 C CA . ALA A 1 591 ? 13.219 -17.516 -7.035 1 89.5 591 ALA A CA 1
ATOM 4983 C C . ALA A 1 591 ? 12.93 -17.75 -5.559 1 89.5 591 ALA A C 1
ATOM 4985 O O . ALA A 1 591 ? 13.328 -18.781 -4.996 1 89.5 591 ALA A O 1
ATOM 4986 N N . HIS A 1 592 ? 12.328 -16.75 -4.902 1 90.81 592 HIS A N 1
ATOM 4987 C CA . HIS A 1 592 ? 12 -16.891 -3.488 1 90.81 592 HIS A CA 1
ATOM 4988 C C . HIS A 1 592 ? 10.523 -16.625 -3.234 1 90.81 592 HIS A C 1
ATOM 4990 O O . HIS A 1 592 ? 10.055 -16.719 -2.096 1 90.81 592 HIS A O 1
ATOM 4996 N N . SER A 1 593 ? 9.789 -16.297 -4.309 1 93 593 SER A N 1
ATOM 4997 C CA . SER A 1 593 ? 8.391 -15.922 -4.145 1 93 593 SER A CA 1
ATOM 4998 C C . SER A 1 593 ? 7.52 -16.562 -5.219 1 93 593 SER A C 1
ATOM 5000 O O . SER A 1 593 ? 8.016 -16.938 -6.285 1 93 593 SER A O 1
ATOM 5002 N N . ILE A 1 594 ? 6.215 -16.656 -4.906 1 95.44 594 ILE A N 1
ATOM 5003 C CA . ILE A 1 594 ? 5.289 -17.234 -5.871 1 95.44 594 ILE A CA 1
ATOM 5004 C C . ILE A 1 594 ? 4.805 -16.156 -6.836 1 95.44 594 ILE A C 1
ATOM 5006 O O . ILE A 1 594 ? 4.031 -16.438 -7.754 1 95.44 594 ILE A O 1
ATOM 5010 N N . GLY A 1 595 ? 5.246 -14.984 -6.594 1 92.44 595 GLY A N 1
ATOM 5011 C CA . GLY A 1 595 ? 4.996 -13.906 -7.535 1 92.44 595 GLY A CA 1
ATOM 5012 C C . GLY A 1 595 ? 3.541 -13.484 -7.586 1 92.44 595 GLY A C 1
ATOM 5013 O O . GLY A 1 595 ? 2.93 -13.211 -6.551 1 92.44 595 GLY A O 1
ATOM 5014 N N . GLU A 1 596 ? 2.934 -13.461 -8.766 1 94.5 596 GLU A N 1
ATOM 5015 C CA . GLU A 1 596 ? 1.594 -12.945 -9.023 1 94.5 596 GLU A CA 1
ATOM 5016 C C . GLU A 1 596 ? 0.525 -13.859 -8.438 1 94.5 596 GLU A C 1
ATOM 5018 O O . GLU A 1 596 ? -0.627 -13.453 -8.273 1 94.5 596 GLU A O 1
ATOM 5023 N N . TRP A 1 597 ? 0.857 -15.047 -8.133 1 96.44 597 TRP A N 1
ATOM 5024 C CA . TRP A 1 597 ? -0.099 -15.961 -7.52 1 96.44 597 TRP A CA 1
ATOM 5025 C C . TRP A 1 597 ? -0.571 -15.43 -6.172 1 96.44 597 TRP A C 1
ATOM 5027 O O . TRP A 1 597 ? -1.692 -15.711 -5.742 1 96.44 597 TRP A O 1
ATOM 5037 N N . ARG A 1 598 ? 0.294 -14.68 -5.539 1 95.19 598 ARG A N 1
ATOM 5038 C CA . ARG A 1 598 ? -0.095 -14.086 -4.266 1 95.19 598 ARG A CA 1
ATOM 5039 C C . ARG A 1 598 ? -1.222 -13.07 -4.457 1 95.19 598 ARG A C 1
ATOM 5041 O O . ARG A 1 598 ? -2.131 -12.984 -3.629 1 95.19 598 ARG A O 1
ATOM 5048 N N . THR A 1 599 ? -1.172 -12.367 -5.539 1 93.31 599 THR A N 1
ATOM 5049 C CA . THR A 1 599 ? -2.229 -11.414 -5.859 1 93.31 599 THR A CA 1
ATOM 5050 C C . THR A 1 599 ? -3.557 -12.133 -6.082 1 93.31 599 THR A C 1
ATOM 5052 O O . THR A 1 599 ? -4.605 -11.656 -5.648 1 93.31 599 THR A O 1
ATOM 5055 N N . VAL A 1 600 ? -3.455 -13.203 -6.719 1 96.62 600 VAL A N 1
ATOM 5056 C CA . VAL A 1 600 ? -4.641 -14.016 -6.988 1 96.62 600 VAL A CA 1
ATOM 5057 C C . VAL A 1 600 ? -5.223 -14.531 -5.676 1 96.62 600 VAL A C 1
ATOM 5059 O O . VAL A 1 600 ? -6.438 -14.5 -5.473 1 96.62 600 VAL A O 1
ATOM 5062 N N . LEU A 1 601 ? -4.391 -14.977 -4.789 1 97.38 601 LEU A N 1
ATOM 5063 C CA . LEU A 1 601 ? -4.832 -15.43 -3.477 1 97.38 601 LEU A CA 1
ATOM 5064 C C . LEU A 1 601 ? -5.512 -14.297 -2.711 1 97.38 601 LEU A C 1
ATOM 5066 O O . LEU A 1 601 ? -6.562 -14.5 -2.1 1 97.38 601 LEU A O 1
ATOM 5070 N N . MET A 1 602 ? -4.93 -13.18 -2.807 1 94.44 602 MET A N 1
ATOM 5071 C CA . MET A 1 602 ? -5.492 -12.016 -2.127 1 94.44 602 MET A CA 1
ATOM 5072 C C . MET A 1 602 ? -6.855 -11.648 -2.709 1 94.44 602 MET A C 1
ATOM 5074 O O . MET A 1 602 ? -7.773 -11.289 -1.973 1 94.44 602 MET A O 1
ATOM 5078 N N . THR A 1 603 ? -6.988 -11.75 -3.973 1 94.12 603 THR A N 1
ATOM 5079 C CA . THR A 1 603 ? -8.258 -11.461 -4.637 1 94.12 603 THR A CA 1
ATOM 5080 C C . THR A 1 603 ? -9.344 -12.414 -4.168 1 94.12 603 THR A C 1
ATOM 5082 O O . THR A 1 603 ? -10.461 -11.992 -3.863 1 94.12 603 THR A O 1
ATOM 5085 N N . LEU A 1 604 ? -8.977 -13.625 -4.094 1 97.38 604 LEU A N 1
ATOM 5086 C CA . LEU A 1 604 ? -9.938 -14.609 -3.607 1 97.38 604 LEU A CA 1
ATOM 5087 C C . LEU A 1 604 ? -10.305 -14.344 -2.152 1 97.38 604 LEU A C 1
ATOM 5089 O O . LEU A 1 604 ? -11.461 -14.516 -1.759 1 97.38 604 LEU A O 1
ATOM 5093 N N . SER A 1 605 ? -9.32 -13.953 -1.407 1 97.12 605 SER A N 1
ATOM 5094 C CA . SER A 1 605 ? -9.555 -13.625 -0.004 1 97.12 605 SER A CA 1
ATOM 5095 C C . SER A 1 605 ? -10.547 -12.477 0.139 1 97.12 605 SER A C 1
ATOM 5097 O O . SER A 1 605 ? -11.461 -12.539 0.958 1 97.12 605 SER A O 1
ATOM 5099 N N . VAL A 1 606 ? -10.445 -11.5 -0.661 1 94.19 606 VAL A N 1
ATOM 5100 C CA . VAL A 1 606 ? -11.344 -10.344 -0.623 1 94.19 606 VAL A CA 1
ATOM 5101 C C . VAL A 1 606 ? -12.742 -10.766 -1.09 1 94.19 606 VAL A C 1
ATOM 5103 O O . VAL A 1 606 ? -13.742 -10.406 -0.469 1 94.19 606 VAL A O 1
ATOM 5106 N N . LEU A 1 607 ? -12.797 -11.531 -2.17 1 94.69 607 LEU A N 1
ATOM 5107 C CA . LEU A 1 607 ? -14.07 -12.008 -2.689 1 94.69 607 LEU A CA 1
ATOM 5108 C C . LEU A 1 607 ? -14.797 -12.859 -1.65 1 94.69 607 LEU A C 1
ATOM 5110 O O . LEU A 1 607 ? -16.031 -12.836 -1.58 1 94.69 607 LEU A O 1
ATOM 5114 N N . SER A 1 608 ? -14.016 -13.555 -0.9 1 97.31 608 SER A N 1
ATOM 5115 C CA . SER A 1 608 ? -14.594 -14.43 0.111 1 97.31 608 SER A CA 1
ATOM 5116 C C . SER A 1 608 ? -15.375 -13.633 1.152 1 97.31 608 SER A C 1
ATOM 5118 O O . SER A 1 608 ? -16.375 -14.117 1.688 1 97.31 608 SER A O 1
ATOM 5120 N N . ILE A 1 609 ? -14.953 -12.445 1.463 1 95.56 609 ILE A N 1
ATOM 5121 C CA . ILE A 1 609 ? -15.656 -11.602 2.424 1 95.56 609 ILE A CA 1
ATOM 5122 C C . ILE A 1 609 ? -17.047 -11.266 1.899 1 95.56 609 ILE A C 1
ATOM 5124 O O . ILE A 1 609 ? -18.047 -11.391 2.629 1 95.56 609 ILE A O 1
ATOM 5128 N N . TYR A 1 610 ? -17.141 -10.992 0.656 1 92.5 610 TYR A N 1
ATOM 5129 C CA . TYR A 1 610 ? -18.406 -10.625 0.057 1 92.5 610 TYR A CA 1
ATOM 5130 C C . TYR A 1 610 ? -19.328 -11.836 -0.053 1 92.5 610 TYR A C 1
ATOM 5132 O O . TYR A 1 610 ? -20.516 -11.766 0.299 1 92.5 610 TYR A O 1
ATOM 5140 N N . THR A 1 611 ? -18.797 -12.922 -0.515 1 94.19 611 THR A N 1
ATOM 5141 C CA . THR A 1 611 ? -19.625 -14.102 -0.722 1 94.19 611 THR A CA 1
ATOM 5142 C C . THR A 1 611 ? -20.125 -14.656 0.612 1 94.19 611 THR A C 1
ATOM 5144 O O . THR A 1 611 ? -21.312 -14.945 0.773 1 94.19 611 THR A O 1
ATOM 5147 N N . ASN A 1 612 ? -19.281 -14.742 1.562 1 95.12 612 ASN A N 1
ATOM 5148 C CA . ASN A 1 612 ? -19.672 -15.328 2.84 1 95.12 612 ASN A CA 1
ATOM 5149 C C . ASN A 1 612 ? -20.594 -14.398 3.617 1 95.12 612 ASN A C 1
ATOM 5151 O O . ASN A 1 612 ? -21.5 -14.867 4.32 1 95.12 612 ASN A O 1
ATOM 5155 N N . THR A 1 613 ? -20.359 -13.109 3.51 1 92 613 THR A N 1
ATOM 5156 C CA . THR A 1 613 ? -21.312 -12.188 4.133 1 92 613 THR A CA 1
ATOM 5157 C C . THR A 1 613 ? -22.688 -12.32 3.506 1 92 613 THR A C 1
ATOM 5159 O O . THR A 1 613 ? -23.703 -12.289 4.211 1 92 613 THR A O 1
ATOM 5162 N N . ALA A 1 614 ? -22.734 -12.492 2.23 1 88.94 614 ALA A N 1
ATOM 5163 C CA . ALA A 1 614 ? -24 -12.711 1.546 1 88.94 614 ALA A CA 1
ATOM 5164 C C . ALA A 1 614 ? -24.656 -14.008 2.01 1 88.94 614 ALA A C 1
ATOM 5166 O O . ALA A 1 614 ? -25.875 -14.055 2.232 1 88.94 614 ALA A O 1
ATOM 5167 N N . PHE A 1 615 ? -23.891 -15.016 2.184 1 90.81 615 PHE A N 1
ATOM 5168 C CA . PHE A 1 615 ? -24.422 -16.297 2.643 1 90.81 615 PHE A CA 1
ATOM 5169 C C . PHE A 1 615 ? -24.938 -16.188 4.07 1 90.81 615 PHE A C 1
ATOM 5171 O O . PHE A 1 615 ? -25.969 -16.766 4.402 1 90.81 615 PHE A O 1
ATOM 5178 N N . ILE A 1 616 ? -24.203 -15.516 4.875 1 88.69 616 ILE A N 1
ATOM 5179 C CA . ILE A 1 616 ? -24.656 -15.305 6.25 1 88.69 616 ILE A CA 1
ATOM 5180 C C . ILE A 1 616 ? -25.969 -14.539 6.254 1 88.69 616 ILE A C 1
ATOM 5182 O O . ILE A 1 616 ? -26.859 -14.82 7.062 1 88.69 616 ILE A O 1
ATOM 5186 N N . ALA A 1 617 ? -26.062 -13.602 5.324 1 83.19 617 ALA A N 1
ATOM 5187 C CA . ALA A 1 617 ? -27.297 -12.852 5.199 1 83.19 617 ALA A CA 1
ATOM 5188 C C . ALA A 1 617 ? -28.469 -13.773 4.863 1 83.19 617 ALA A C 1
ATOM 5190 O O . ALA A 1 617 ? -29.578 -13.609 5.387 1 83.19 617 ALA A O 1
ATOM 5191 N N . PHE A 1 618 ? -28.25 -14.703 4.047 1 78.94 618 PHE A N 1
ATOM 5192 C CA . PHE A 1 618 ? -29.297 -15.648 3.66 1 78.94 618 PHE A CA 1
ATOM 5193 C C . PHE A 1 618 ? -29.703 -16.516 4.844 1 78.94 618 PHE A C 1
ATOM 5195 O O . PHE A 1 618 ? -30.875 -16.891 4.969 1 78.94 618 PHE A O 1
ATOM 5202 N N . ALA A 1 619 ? -28.719 -16.859 5.586 1 74 619 ALA A N 1
ATOM 5203 C CA . ALA A 1 619 ? -29.016 -17.656 6.773 1 74 619 ALA A CA 1
ATOM 5204 C C . ALA A 1 619 ? -30 -16.953 7.695 1 74 619 ALA A C 1
ATOM 5206 O O . ALA A 1 619 ? -30.891 -17.578 8.258 1 74 619 ALA A O 1
ATOM 5207 N N . TYR A 1 620 ? -29.781 -15.633 7.699 1 64.5 620 TYR A N 1
ATOM 5208 C CA . TYR A 1 620 ? -30.625 -14.867 8.609 1 64.5 620 TYR A CA 1
ATOM 5209 C C . TYR A 1 620 ? -31.922 -14.422 7.918 1 64.5 620 TYR A C 1
ATOM 5211 O O . TYR A 1 620 ? -32.938 -14.266 8.57 1 64.5 620 TYR A O 1
ATOM 5219 N N . PHE A 1 621 ? -31.781 -14.141 6.574 1 58.09 621 PHE A N 1
ATOM 5220 C CA . PHE A 1 621 ? -32.938 -13.617 5.887 1 58.09 621 PHE A CA 1
ATOM 5221 C C . PHE A 1 621 ? -33.938 -14.727 5.602 1 58.09 621 PHE A C 1
ATOM 5223 O O . PHE A 1 621 ? -35.156 -14.477 5.555 1 58.09 621 PHE A O 1
ATOM 5230 N N . ASN A 1 622 ? -33.562 -15.891 5.129 1 54.94 622 ASN A N 1
ATOM 5231 C CA . ASN A 1 622 ? -34.625 -16.875 5.109 1 54.94 622 ASN A CA 1
ATOM 5232 C C . ASN A 1 622 ? -35.469 -16.812 6.375 1 54.94 622 ASN A C 1
ATOM 5234 O O . ASN A 1 622 ? -36.688 -17.109 6.34 1 54.94 622 ASN A O 1
ATOM 5238 N N . VAL A 1 623 ? -34.844 -16.125 7.285 1 48.22 623 VAL A N 1
ATOM 5239 C CA . VAL A 1 623 ? -35.562 -15.734 8.492 1 48.22 623 VAL A CA 1
ATOM 5240 C C . VAL A 1 623 ? -36.344 -14.445 8.242 1 48.22 623 VAL A C 1
ATOM 5242 O O . VAL A 1 623 ? -37.219 -14.07 9.031 1 48.22 623 VAL A O 1
ATOM 5245 N N . PHE A 1 624 ? -35.906 -13.695 7.199 1 48.56 624 PHE A N 1
ATOM 5246 C CA . PHE A 1 624 ? -36.531 -12.43 6.883 1 48.56 624 PHE A CA 1
ATOM 5247 C C . PHE A 1 624 ? -38 -12.633 6.551 1 48.56 624 PHE A C 1
ATOM 5249 O O . PHE A 1 624 ? -38.844 -11.844 6.977 1 48.56 624 PHE A O 1
ATOM 5256 N N . ASP A 1 625 ? -38.219 -13.523 5.562 1 52.34 625 ASP A N 1
ATOM 5257 C CA . ASP A 1 625 ? -39.656 -13.805 5.402 1 52.34 625 ASP A CA 1
ATOM 5258 C C . ASP A 1 625 ? -40.312 -14.086 6.75 1 52.34 625 ASP A C 1
ATOM 5260 O O . ASP A 1 625 ? -41.438 -13.625 7.016 1 52.34 625 ASP A O 1
ATOM 5264 N N . THR A 1 626 ? -39.5 -14.828 7.453 1 51.56 626 THR A N 1
ATOM 5265 C CA . THR A 1 626 ? -40.062 -15.078 8.773 1 51.56 626 THR A CA 1
ATOM 5266 C C . THR A 1 626 ? -39.969 -13.82 9.641 1 51.56 626 THR A C 1
ATOM 5268 O O . THR A 1 626 ? -40.812 -13.602 10.5 1 51.56 626 THR A O 1
ATOM 5271 N N . CYS A 1 627 ? -38.938 -13.141 9.312 1 51.06 627 CYS A N 1
ATOM 5272 C CA . CYS A 1 627 ? -38.75 -11.914 10.086 1 51.06 627 CYS A CA 1
ATOM 5273 C C . CYS A 1 627 ? -39.812 -10.883 9.711 1 51.06 627 CYS A C 1
ATOM 5275 O O . CYS A 1 627 ? -40.281 -10.133 10.57 1 51.06 627 CYS A O 1
ATOM 5277 N N . GLN A 1 628 ? -40.125 -10.703 8.453 1 51.94 628 GLN A N 1
ATOM 5278 C CA . GLN A 1 628 ? -41.25 -9.836 8.102 1 51.94 628 GLN A CA 1
ATOM 5279 C C . GLN A 1 628 ? -42.5 -10.242 8.859 1 51.94 628 GLN A C 1
ATOM 5281 O O . GLN A 1 628 ? -43.281 -9.383 9.273 1 51.94 628 GLN A O 1
ATOM 5286 N N . LYS A 1 629 ? -42.719 -11.531 8.977 1 52.75 629 LYS A N 1
ATOM 5287 C CA . LYS A 1 629 ? -43.938 -11.992 9.648 1 52.75 629 LYS A CA 1
ATOM 5288 C C . LYS A 1 629 ? -43.812 -11.844 11.164 1 52.75 629 LYS A C 1
ATOM 5290 O O . LYS A 1 629 ? -44.812 -11.562 11.844 1 52.75 629 LYS A O 1
ATOM 5295 N N . THR A 1 630 ? -42.656 -12.133 11.602 1 50.12 630 THR A N 1
ATOM 5296 C CA . THR A 1 630 ? -42.562 -12.164 13.055 1 50.12 630 THR A CA 1
ATOM 5297 C C . THR A 1 630 ? -42.062 -10.844 13.602 1 50.12 630 THR A C 1
ATOM 5299 O O . THR A 1 630 ? -41.969 -10.656 14.82 1 50.12 630 THR A O 1
ATOM 5302 N N . GLY A 1 631 ? -41.969 -9.828 12.773 1 53 631 GLY A N 1
ATOM 5303 C CA . GLY A 1 631 ? -41.531 -8.531 13.273 1 53 631 GLY A CA 1
ATOM 5304 C C . GLY A 1 631 ? -40.062 -8.477 13.578 1 53 631 GLY A C 1
ATOM 5305 O O . GLY A 1 631 ? -39.625 -7.777 14.5 1 53 631 GLY A O 1
ATOM 5306 N N . CYS A 1 632 ? -39.281 -9.398 12.977 1 53.56 632 CYS A N 1
ATOM 5307 C CA . CYS A 1 632 ? -37.844 -9.508 13.328 1 53.56 632 CYS A CA 1
ATOM 5308 C C . CYS A 1 632 ? -37.094 -8.281 12.859 1 53.56 632 CYS A C 1
ATOM 5310 O O . CYS A 1 632 ? -37.469 -7.625 11.891 1 53.56 632 CYS A O 1
ATOM 5312 N N . ASP A 1 633 ? -36.188 -7.746 13.703 1 64.88 633 ASP A N 1
ATOM 5313 C CA . ASP A 1 633 ? -35.375 -6.543 13.641 1 64.88 633 ASP A CA 1
ATOM 5314 C C . ASP A 1 633 ? -34.375 -6.621 12.492 1 64.88 633 ASP A C 1
ATOM 5316 O O . ASP A 1 633 ? -33.219 -6.992 12.688 1 64.88 633 ASP A O 1
ATOM 5320 N N . TRP A 1 634 ? -34.812 -6.672 11.148 1 68.56 634 TRP A N 1
ATOM 5321 C CA . TRP A 1 634 ? -33.969 -6.676 9.945 1 68.56 634 TRP A CA 1
ATOM 5322 C C . TRP A 1 634 ? -32.875 -5.613 10.031 1 68.56 634 TRP A C 1
ATOM 5324 O O . TRP A 1 634 ? -31.812 -5.773 9.461 1 68.56 634 TRP A O 1
ATOM 5334 N N . GLU A 1 635 ? -33.156 -4.617 10.773 1 69.94 635 GLU A N 1
ATOM 5335 C CA . GLU A 1 635 ? -32.156 -3.547 10.922 1 69.94 635 GLU A CA 1
ATOM 5336 C C . GLU A 1 635 ? -30.922 -4.039 11.648 1 69.94 635 GLU A C 1
ATOM 5338 O O . GLU A 1 635 ? -29.797 -3.719 11.266 1 69.94 635 GLU A O 1
ATOM 5343 N N . ASN A 1 636 ? -31.219 -4.859 12.57 1 74.94 636 ASN A N 1
ATOM 5344 C CA . ASN A 1 636 ? -30.094 -5.359 13.352 1 74.94 636 ASN A CA 1
ATOM 5345 C C . ASN A 1 636 ? -29.25 -6.348 12.547 1 74.94 636 ASN A C 1
ATOM 5347 O O . ASN A 1 636 ? -28.031 -6.402 12.703 1 74.94 636 ASN A O 1
ATOM 5351 N N . ILE A 1 637 ? -29.891 -7.066 11.68 1 77.62 637 ILE A N 1
ATOM 5352 C CA . ILE A 1 637 ? -29.172 -8.031 10.859 1 77.62 637 ILE A CA 1
ATOM 5353 C C . ILE A 1 637 ? -28.312 -7.297 9.828 1 77.62 637 ILE A C 1
ATOM 5355 O O . ILE A 1 637 ? -27.172 -7.672 9.578 1 77.62 637 ILE A O 1
ATOM 5359 N N . LEU A 1 638 ? -28.891 -6.301 9.289 1 78.56 638 LEU A N 1
ATOM 5360 C CA . LEU A 1 638 ? -28.156 -5.512 8.305 1 78.56 638 LEU A CA 1
ATOM 5361 C C . LEU A 1 638 ? -26.938 -4.848 8.945 1 78.56 638 LEU A C 1
ATOM 5363 O O . LEU A 1 638 ? -25.875 -4.777 8.328 1 78.56 638 LEU A O 1
ATOM 5367 N N . ILE A 1 639 ? -27.156 -4.402 10.094 1 80.94 639 ILE A N 1
ATOM 5368 C CA . ILE A 1 639 ? -26.047 -3.773 10.812 1 80.94 639 ILE A CA 1
ATOM 5369 C C . ILE A 1 639 ? -24.969 -4.812 11.109 1 80.94 639 ILE A C 1
ATOM 5371 O O . ILE A 1 639 ? -23.781 -4.531 10.977 1 80.94 639 ILE A O 1
ATOM 5375 N N . LEU A 1 640 ? -25.406 -5.957 11.469 1 83.88 640 LEU A N 1
ATOM 5376 C CA . LEU A 1 640 ? -24.469 -7.027 11.758 1 83.88 640 LEU A CA 1
ATOM 5377 C C . LEU A 1 640 ? -23.672 -7.398 10.516 1 83.88 640 LEU A C 1
ATOM 5379 O O . LEU A 1 640 ? -22.438 -7.562 10.586 1 83.88 640 LEU A O 1
ATOM 5383 N N . LEU A 1 641 ? -24.375 -7.535 9.43 1 86.88 641 LEU A N 1
ATOM 5384 C CA . LEU A 1 641 ? -23.719 -7.879 8.18 1 86.88 641 LEU A CA 1
ATOM 5385 C C . LEU A 1 641 ? -22.734 -6.781 7.762 1 86.88 641 LEU A C 1
ATOM 5387 O O . LEU A 1 641 ? -21.656 -7.07 7.27 1 86.88 641 LEU A O 1
ATOM 5391 N N . PHE A 1 642 ? -23.156 -5.625 8.039 1 87.38 642 PHE A N 1
ATOM 5392 C CA . PHE A 1 642 ? -22.312 -4.477 7.75 1 87.38 642 PHE A CA 1
ATOM 5393 C C . PHE A 1 642 ? -21.047 -4.512 8.594 1 87.38 642 PHE A C 1
ATOM 5395 O O . PHE A 1 642 ? -19.938 -4.285 8.086 1 87.38 642 PHE A O 1
ATOM 5402 N N . ILE A 1 643 ? -21.188 -4.816 9.734 1 89.44 643 ILE A N 1
ATOM 5403 C CA . ILE A 1 643 ? -20.062 -4.871 10.656 1 89.44 643 ILE A CA 1
ATOM 5404 C C . ILE A 1 643 ? -19.125 -6.008 10.266 1 89.44 643 ILE A C 1
ATOM 5406 O O . ILE A 1 643 ? -17.906 -5.832 10.234 1 89.44 643 ILE A O 1
ATOM 5410 N N . ILE A 1 644 ? -19.672 -7.141 9.922 1 91.69 644 ILE A N 1
ATOM 5411 C CA . ILE A 1 644 ? -18.859 -8.297 9.562 1 91.69 644 ILE A CA 1
ATOM 5412 C C . ILE A 1 644 ? -18.047 -7.977 8.312 1 91.69 644 ILE A C 1
ATOM 5414 O O . ILE A 1 644 ? -16.844 -8.234 8.266 1 91.69 644 ILE A O 1
ATOM 5418 N N . GLU A 1 645 ? -18.672 -7.449 7.414 1 92.75 645 GLU A N 1
ATOM 5419 C CA . GLU A 1 645 ? -18.016 -7.141 6.148 1 92.75 645 GLU A CA 1
ATOM 5420 C C . GLU A 1 645 ? -16.906 -6.117 6.336 1 92.75 645 GLU A C 1
ATOM 5422 O O . GLU A 1 645 ? -15.773 -6.34 5.902 1 92.75 645 GLU A O 1
ATOM 5427 N N . HIS A 1 646 ? -17.203 -5.082 7.02 1 90.19 646 HIS A N 1
ATOM 5428 C CA . HIS A 1 646 ? -16.234 -3.99 7.129 1 90.19 646 HIS A CA 1
ATOM 5429 C C . HIS A 1 646 ? -15.164 -4.305 8.164 1 90.19 646 HIS A C 1
ATOM 5431 O O . HIS A 1 646 ? -14.031 -3.838 8.047 1 90.19 646 HIS A O 1
ATOM 5437 N N . PHE A 1 647 ? -15.539 -5.039 9.086 1 91.38 647 PHE A N 1
ATOM 5438 C CA . PHE A 1 647 ? -14.516 -5.531 10 1 91.38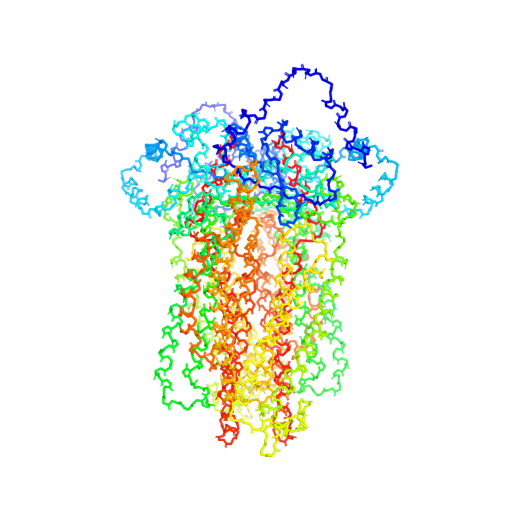 647 PHE A CA 1
ATOM 5439 C C . PHE A 1 647 ? -13.508 -6.398 9.258 1 91.38 647 PHE A C 1
ATOM 5441 O O . PHE A 1 647 ? -12.297 -6.238 9.43 1 91.38 647 PHE A O 1
ATOM 5448 N N . SER A 1 648 ? -14.023 -7.281 8.453 1 93.56 648 SER A N 1
ATOM 5449 C CA . SER A 1 648 ? -13.141 -8.18 7.715 1 93.56 648 SER A CA 1
ATOM 5450 C C . SER A 1 648 ? -12.289 -7.414 6.715 1 93.56 648 SER A C 1
ATOM 5452 O O . SER A 1 648 ? -11.086 -7.68 6.586 1 93.56 648 SER A O 1
ATOM 5454 N N . LEU A 1 649 ? -12.867 -6.504 6.047 1 91.12 649 LEU A N 1
ATOM 5455 C CA . LEU A 1 649 ? -12.117 -5.676 5.105 1 91.12 649 LEU A CA 1
ATOM 5456 C C . LEU A 1 649 ? -11.094 -4.812 5.84 1 91.12 649 LEU A C 1
ATOM 5458 O O . LEU A 1 649 ? -9.945 -4.688 5.398 1 91.12 649 LEU A O 1
ATOM 5462 N N . GLY A 1 650 ? -11.547 -4.195 6.945 1 88.94 650 GLY A N 1
ATOM 5463 C CA . GLY A 1 650 ? -10.648 -3.381 7.75 1 88.94 650 GLY A CA 1
ATOM 5464 C C . GLY A 1 650 ? -9.484 -4.164 8.328 1 88.94 650 GLY A C 1
ATOM 5465 O O . GLY A 1 650 ? -8.352 -3.678 8.336 1 88.94 650 GLY A O 1
ATOM 5466 N N . LEU A 1 651 ? -9.781 -5.289 8.719 1 90 651 LEU A N 1
ATOM 5467 C CA . LEU A 1 651 ? -8.734 -6.152 9.25 1 90 651 LEU A CA 1
ATOM 5468 C C . LEU A 1 651 ? -7.672 -6.438 8.188 1 90 651 LEU A C 1
ATOM 5470 O O . LEU A 1 651 ? -6.473 -6.375 8.477 1 90 651 LEU A O 1
ATOM 5474 N N . LYS A 1 652 ? -8.141 -6.777 7.059 1 90.38 652 LYS A N 1
ATOM 5475 C CA . LYS A 1 652 ? -7.215 -7.051 5.961 1 90.38 652 LYS A CA 1
ATOM 5476 C C . LYS A 1 652 ? -6.328 -5.844 5.676 1 90.38 652 LYS A C 1
ATOM 5478 O O . LYS A 1 652 ? -5.117 -5.984 5.492 1 90.38 652 LYS A O 1
ATOM 5483 N N . TYR A 1 653 ? -6.867 -4.73 5.719 1 84.56 653 TYR A N 1
ATOM 5484 C CA . TYR A 1 653 ? -6.125 -3.502 5.457 1 84.56 653 TYR A CA 1
ATOM 5485 C C . TYR A 1 653 ? -5.141 -3.209 6.582 1 84.56 653 TYR A C 1
ATOM 5487 O O . TYR A 1 653 ? -3.971 -2.908 6.328 1 84.56 653 TYR A O 1
ATOM 5495 N N . ILE A 1 654 ? -5.57 -3.324 7.781 1 83.69 654 ILE A N 1
ATOM 5496 C CA . ILE A 1 654 ? -4.758 -2.99 8.945 1 83.69 654 ILE A CA 1
ATOM 5497 C C . ILE A 1 654 ? -3.582 -3.961 9.047 1 83.69 654 ILE A C 1
ATOM 5499 O O . ILE A 1 654 ? -2.447 -3.547 9.297 1 83.69 654 ILE A O 1
ATOM 5503 N N . VAL A 1 655 ? -3.867 -5.191 8.82 1 87.31 655 VAL A N 1
ATOM 5504 C CA . VAL A 1 655 ? -2.83 -6.211 8.938 1 87.31 655 VAL A CA 1
ATOM 5505 C C . VAL A 1 655 ? -1.771 -5.996 7.859 1 87.31 655 VAL A C 1
ATOM 5507 O O . VAL A 1 655 ? -0.573 -6.129 8.117 1 87.31 655 VAL A O 1
ATOM 5510 N N . GLN A 1 656 ? -2.174 -5.602 6.742 1 84.12 656 GLN A N 1
ATOM 5511 C CA . GLN A 1 656 ? -1.245 -5.363 5.641 1 84.12 656 GLN A CA 1
ATOM 5512 C C . GLN A 1 656 ? -0.367 -4.148 5.918 1 84.12 656 GLN A C 1
ATOM 5514 O O . GLN A 1 656 ? 0.79 -4.102 5.496 1 84.12 656 GLN A O 1
ATOM 5519 N N . GLN A 1 657 ? -0.886 -3.182 6.688 1 76.88 657 GLN A N 1
ATOM 5520 C CA . GLN A 1 657 ? -0.144 -1.956 6.969 1 76.88 657 GLN A CA 1
ATOM 5521 C C . GLN A 1 657 ? 0.729 -2.113 8.211 1 76.88 657 GLN A C 1
ATOM 5523 O O . GLN A 1 657 ? 1.777 -1.474 8.32 1 76.88 657 GLN A O 1
ATOM 5528 N N . THR A 1 658 ? 0.308 -2.912 9.141 1 77.88 658 THR A N 1
ATOM 5529 C CA . THR A 1 658 ? 0.952 -2.941 10.453 1 77.88 658 THR A CA 1
ATOM 5530 C C . THR A 1 658 ? 1.988 -4.059 10.516 1 77.88 658 THR A C 1
ATOM 5532 O O . THR A 1 658 ? 3.041 -3.898 11.141 1 77.88 658 THR A O 1
ATOM 5535 N N . ILE A 1 659 ? 1.604 -5.148 9.898 1 81.75 659 ILE A N 1
ATOM 5536 C CA . ILE A 1 659 ? 2.541 -6.262 9.977 1 81.75 659 ILE A CA 1
ATOM 5537 C C . ILE A 1 659 ? 3.586 -6.137 8.867 1 81.75 659 ILE A C 1
ATOM 5539 O O . ILE A 1 659 ? 3.248 -6.164 7.68 1 81.75 659 ILE A O 1
ATOM 5543 N N . ASN A 1 660 ? 4.852 -6.066 9.391 1 79.5 660 ASN A N 1
ATOM 5544 C CA . ASN A 1 660 ? 5.953 -5.957 8.445 1 79.5 660 ASN A CA 1
ATOM 5545 C C . ASN A 1 660 ? 6.121 -7.238 7.629 1 79.5 660 ASN A C 1
ATOM 5547 O O . ASN A 1 660 ? 6.121 -8.336 8.188 1 79.5 660 ASN A O 1
ATOM 5551 N N . SER A 1 661 ? 6.18 -7.043 6.371 1 88.12 661 SER A N 1
ATOM 5552 C CA . SER A 1 661 ? 6.363 -8.188 5.48 1 88.12 661 SER A CA 1
ATOM 5553 C C . SER A 1 661 ? 7.703 -8.875 5.727 1 88.12 661 SER A C 1
ATOM 5555 O O . SER A 1 661 ? 7.879 -10.047 5.387 1 88.12 661 SER A O 1
ATOM 5557 N N . LYS A 1 662 ? 8.648 -8.18 6.34 1 91.44 662 LYS A N 1
ATOM 5558 C CA . LYS A 1 662 ? 9.945 -8.758 6.668 1 91.44 662 LYS A CA 1
ATOM 5559 C C . LYS A 1 662 ? 10.062 -9.047 8.164 1 91.44 662 LYS A C 1
ATOM 5561 O O . LYS A 1 662 ? 9.992 -8.133 8.984 1 91.44 662 LYS A O 1
ATOM 5566 N N . PRO A 1 663 ? 10.203 -10.297 8.492 1 90.25 663 PRO A N 1
ATOM 5567 C CA . PRO A 1 663 ? 10.406 -10.617 9.906 1 90.25 663 PRO A CA 1
ATOM 5568 C C . PRO A 1 663 ? 11.609 -9.891 10.508 1 90.25 663 PRO A C 1
ATOM 5570 O O . PRO A 1 663 ? 12.492 -9.445 9.773 1 90.25 663 PRO A O 1
ATOM 5573 N N . LYS A 1 664 ? 11.719 -9.828 11.797 1 84.62 664 LYS A N 1
ATOM 5574 C CA . LYS A 1 664 ? 12.719 -9.047 12.516 1 84.62 664 LYS A CA 1
ATOM 5575 C C . LYS A 1 664 ? 14.133 -9.516 12.172 1 84.62 664 LYS A C 1
ATOM 5577 O O . LYS A 1 664 ? 15.016 -8.703 11.906 1 84.62 664 LYS A O 1
ATOM 5582 N N . TRP A 1 665 ? 14.336 -10.812 12.133 1 85.75 665 TRP A N 1
ATOM 5583 C CA . TRP A 1 665 ? 15.68 -11.32 11.898 1 85.75 665 TRP A CA 1
ATOM 5584 C C . TRP A 1 665 ? 16.141 -11.016 10.477 1 85.75 665 TRP A C 1
ATOM 5586 O O . TRP A 1 665 ? 17.312 -10.719 10.242 1 85.75 665 TRP A O 1
ATOM 5596 N N . VAL A 1 666 ? 15.148 -11.078 9.562 1 89.62 666 VAL A N 1
ATOM 5597 C CA . VAL A 1 666 ? 15.469 -10.773 8.172 1 89.62 666 VAL A CA 1
ATOM 5598 C C . VAL A 1 666 ? 15.852 -9.297 8.047 1 89.62 666 VAL A C 1
ATOM 5600 O O . VAL A 1 666 ? 16.812 -8.961 7.355 1 89.62 666 VAL A O 1
ATOM 5603 N N . ARG A 1 667 ? 15.148 -8.438 8.742 1 87.44 667 ARG A N 1
ATOM 5604 C CA . ARG A 1 667 ? 15.43 -7.008 8.711 1 87.44 667 ARG A CA 1
ATOM 5605 C C . ARG A 1 667 ? 16.812 -6.711 9.289 1 87.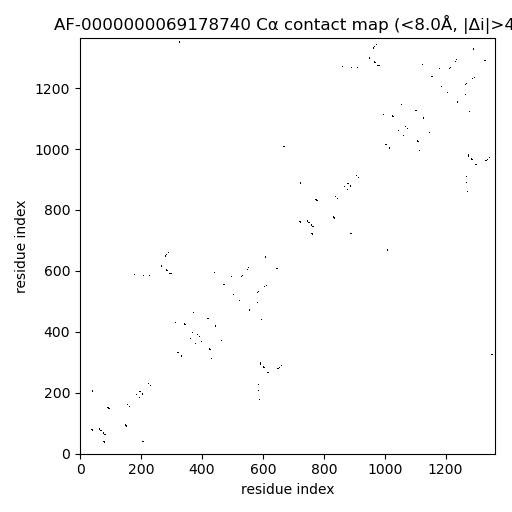44 667 ARG A C 1
ATOM 5607 O O . ARG A 1 667 ? 17.547 -5.883 8.742 1 87.44 667 ARG A O 1
ATOM 5614 N N . ILE A 1 668 ? 17.188 -7.371 10.297 1 82.5 668 ILE A N 1
ATOM 5615 C CA . ILE A 1 668 ? 18.484 -7.172 10.938 1 82.5 668 ILE A CA 1
ATOM 5616 C C . ILE A 1 668 ? 19.594 -7.609 9.992 1 82.5 668 ILE A C 1
ATOM 5618 O O . ILE A 1 668 ? 20.578 -6.887 9.805 1 82.5 668 ILE A O 1
ATOM 5622 N N . VAL A 1 669 ? 19.344 -8.727 9.43 1 83.06 669 VAL A N 1
ATOM 5623 C CA . VAL A 1 669 ? 20.359 -9.258 8.523 1 83.06 669 VAL A CA 1
ATOM 5624 C C . VAL A 1 669 ? 20.531 -8.305 7.34 1 83.06 669 VAL A C 1
ATOM 5626 O O . VAL A 1 669 ? 21.656 -7.988 6.949 1 83.06 669 VAL A O 1
ATOM 5629 N N . MET A 1 670 ? 19.484 -7.852 6.785 1 84.88 670 MET A N 1
ATOM 5630 C CA . MET A 1 670 ? 19.531 -6.973 5.625 1 84.88 670 MET A CA 1
ATOM 5631 C C . MET A 1 670 ? 20.219 -5.652 5.969 1 84.88 670 MET A C 1
ATOM 5633 O O . MET A 1 670 ? 21.016 -5.137 5.18 1 84.88 670 MET A O 1
ATOM 5637 N N . ARG A 1 671 ? 19.953 -5.113 7.078 1 82 671 ARG A N 1
ATOM 5638 C CA . ARG A 1 671 ? 20.547 -3.85 7.496 1 82 671 ARG A CA 1
ATOM 5639 C C . ARG A 1 671 ? 22.047 -4.016 7.766 1 82 671 ARG A C 1
ATOM 5641 O O . ARG A 1 671 ? 22.844 -3.129 7.453 1 82 671 ARG A O 1
ATOM 5648 N N . ARG A 1 672 ? 22.344 -5.102 8.312 1 76.88 672 ARG A N 1
ATOM 5649 C CA . ARG A 1 672 ? 23.75 -5.375 8.57 1 76.88 672 ARG A CA 1
ATOM 5650 C C . ARG A 1 672 ? 24.531 -5.562 7.27 1 76.88 672 ARG A C 1
ATOM 5652 O O . ARG A 1 672 ? 25.656 -5.086 7.133 1 76.88 672 ARG A O 1
ATOM 5659 N N . MET A 1 673 ? 23.906 -6.273 6.426 1 77.06 673 MET A N 1
ATOM 5660 C CA . MET A 1 673 ? 24.531 -6.48 5.125 1 77.06 673 MET A CA 1
ATOM 5661 C C . MET A 1 673 ? 24.75 -5.152 4.406 1 77.06 673 MET A C 1
ATOM 5663 O O . MET A 1 673 ? 25.797 -4.941 3.787 1 77.06 673 MET A O 1
ATOM 5667 N N . LYS A 1 674 ? 23.781 -4.324 4.512 1 77.5 674 LYS A N 1
ATOM 5668 C CA . LYS A 1 674 ? 23.891 -3.016 3.877 1 77.5 674 LYS A CA 1
ATOM 5669 C C . LYS A 1 674 ? 25 -2.182 4.52 1 77.5 674 LYS A C 1
ATOM 5671 O O . LYS A 1 674 ? 25.734 -1.478 3.822 1 77.5 674 LYS A O 1
ATOM 5676 N N . ARG A 1 675 ? 25.156 -2.223 5.758 1 73.88 675 ARG A N 1
ATOM 5677 C CA . ARG A 1 675 ? 26.203 -1.482 6.473 1 73.88 675 ARG A CA 1
ATOM 5678 C C . ARG A 1 675 ? 27.594 -1.995 6.105 1 73.88 675 ARG A C 1
ATOM 5680 O O . ARG A 1 675 ? 28.516 -1.207 5.914 1 73.88 675 ARG A O 1
ATOM 5687 N N . LYS A 1 676 ? 27.641 -3.271 6.027 1 71.31 676 LYS A N 1
ATOM 5688 C CA . LYS A 1 676 ? 28.922 -3.869 5.668 1 71.31 676 LYS A CA 1
ATOM 5689 C C . LYS A 1 676 ? 29.344 -3.465 4.254 1 71.31 676 LYS A C 1
ATOM 5691 O O . LYS A 1 676 ? 30.516 -3.215 3.998 1 71.31 676 LYS A O 1
ATOM 5696 N N . ARG A 1 677 ? 28.406 -3.346 3.426 1 70.56 677 ARG A N 1
ATOM 5697 C CA . ARG A 1 677 ? 28.688 -2.945 2.049 1 70.56 677 ARG A CA 1
ATOM 5698 C C . ARG A 1 677 ? 29.156 -1.495 1.984 1 70.56 677 ARG A C 1
ATOM 5700 O O . ARG A 1 677 ? 30.031 -1.158 1.195 1 70.56 677 ARG A O 1
ATOM 5707 N N . ARG A 1 678 ? 28.578 -0.686 2.801 1 64.25 678 ARG A N 1
ATOM 5708 C CA . ARG A 1 678 ? 28.953 0.726 2.828 1 64.25 678 ARG A CA 1
ATOM 5709 C C . ARG A 1 678 ? 30.359 0.916 3.389 1 64.25 678 ARG A C 1
ATOM 5711 O O . ARG A 1 678 ? 31.109 1.758 2.904 1 64.25 678 ARG A O 1
ATOM 5718 N N . ASN A 1 679 ? 30.688 0.122 4.328 1 58.88 679 ASN A N 1
ATOM 5719 C CA . ASN A 1 679 ? 32 0.219 4.93 1 58.88 679 ASN A CA 1
ATOM 5720 C C . ASN A 1 679 ? 33.094 -0.294 3.988 1 58.88 679 ASN A C 1
ATOM 5722 O O . ASN A 1 679 ? 34.25 0.16 4.047 1 58.88 679 ASN A O 1
ATOM 5726 N N . PHE A 1 680 ? 32.625 -1.199 3.209 1 55.66 680 PHE A N 1
ATOM 5727 C CA . PHE A 1 680 ? 33.594 -1.738 2.248 1 55.66 680 PHE A CA 1
ATOM 5728 C C . PHE A 1 680 ? 33.875 -0.729 1.143 1 55.66 680 PHE A C 1
ATOM 5730 O O . PHE A 1 680 ? 34.969 -0.698 0.591 1 55.66 680 PHE A O 1
ATOM 5737 N N . HIS A 1 681 ? 32.938 0.146 0.864 1 50.59 681 HIS A N 1
ATOM 5738 C CA . HIS A 1 681 ? 33.156 1.144 -0.182 1 50.59 681 HIS A CA 1
ATOM 5739 C C . HIS A 1 681 ? 33.812 2.398 0.37 1 50.59 681 HIS A C 1
ATOM 5741 O O . HIS A 1 681 ? 34.312 3.225 -0.393 1 50.59 681 HIS A O 1
ATOM 5747 N N . ASN A 1 682 ? 33.75 2.717 1.585 1 44.75 682 ASN A N 1
ATOM 5748 C CA . ASN A 1 682 ? 34.5 3.82 2.166 1 44.75 682 ASN A CA 1
ATOM 5749 C C . ASN A 1 682 ? 35.938 3.393 2.535 1 44.75 682 ASN A C 1
ATOM 5751 O O . ASN A 1 682 ? 36.844 4.223 2.605 1 44.75 682 ASN A O 1
ATOM 5755 N N . MET B 1 1 ? 28.328 17.828 37.344 1 28.5 1 MET B N 1
ATOM 5756 C CA . MET B 1 1 ? 27.656 18.609 36.312 1 28.5 1 MET B CA 1
ATOM 5757 C C . MET B 1 1 ? 28.266 20 36.188 1 28.5 1 MET B C 1
ATOM 5759 O O . MET B 1 1 ? 28.562 20.469 35.094 1 28.5 1 MET B O 1
ATOM 5763 N N . LYS B 1 2 ? 28.219 20.75 37.344 1 40.59 2 LYS B N 1
ATOM 5764 C CA . LYS B 1 2 ? 29 21.984 37.562 1 40.59 2 LYS B CA 1
ATOM 5765 C C . LYS B 1 2 ? 30.469 21.766 37.219 1 40.59 2 LYS B C 1
ATOM 5767 O O . LYS B 1 2 ? 31.094 22.641 36.625 1 40.59 2 LYS B O 1
ATOM 5772 N N . GLN B 1 3 ? 30.75 20.531 37.438 1 39.91 3 GLN B N 1
ATOM 5773 C CA . GLN B 1 3 ? 32.188 20.234 37.281 1 39.91 3 GLN B CA 1
ATOM 5774 C C . GLN B 1 3 ? 32.562 20.125 35.812 1 39.91 3 GLN B C 1
ATOM 5776 O O . GLN B 1 3 ? 33.656 20.531 35.406 1 39.91 3 GLN B O 1
ATOM 5781 N N . VAL B 1 4 ? 31.531 19.688 34.969 1 40.72 4 VAL B N 1
ATOM 5782 C CA . VAL B 1 4 ? 31.938 19.484 33.594 1 40.72 4 VAL B CA 1
ATOM 5783 C C . VAL B 1 4 ? 32.094 20.828 32.906 1 40.72 4 VAL B C 1
ATOM 5785 O O . VAL B 1 4 ? 33.031 21.047 32.125 1 40.72 4 VAL B O 1
ATOM 5788 N N . LEU B 1 5 ? 31.25 21.781 33.25 1 40.03 5 LEU B N 1
ATOM 5789 C CA . LEU B 1 5 ? 31.422 23.094 32.656 1 40.03 5 LEU B CA 1
ATOM 5790 C C . LEU B 1 5 ? 32.719 23.75 33.156 1 40.03 5 LEU B C 1
ATOM 5792 O O . LEU B 1 5 ? 33.438 24.391 32.375 1 40.03 5 LEU B O 1
ATOM 5796 N N . HIS B 1 6 ? 33.062 23.531 34.469 1 39.97 6 HIS B N 1
ATOM 5797 C CA . HIS B 1 6 ? 34.281 24.094 35 1 39.97 6 HIS B CA 1
ATOM 5798 C C . HIS B 1 6 ? 35.531 23.453 34.375 1 39.97 6 HIS B C 1
ATOM 5800 O O . HIS B 1 6 ? 36.531 24.125 34.125 1 39.97 6 HIS B O 1
ATOM 5806 N N . GLN B 1 7 ? 35.438 22.156 34.125 1 39.06 7 GLN B N 1
ATOM 5807 C CA . GLN B 1 7 ? 36.625 21.484 33.562 1 39.06 7 GLN B CA 1
ATOM 5808 C C . GLN B 1 7 ? 36.844 21.906 32.094 1 39.06 7 GLN B C 1
ATOM 5810 O O . GLN B 1 7 ? 38 22.062 31.656 1 39.06 7 GLN B O 1
ATOM 5815 N N . LEU B 1 8 ? 35.781 22.094 31.344 1 36.69 8 LEU B N 1
ATOM 5816 C CA . LEU B 1 8 ? 35.938 22.531 29.953 1 36.69 8 LEU B CA 1
ATOM 5817 C C . LEU B 1 8 ? 36.438 23.969 29.875 1 36.69 8 LEU B C 1
ATOM 5819 O O . LEU B 1 8 ? 37.25 24.281 29.016 1 36.69 8 LEU B O 1
ATOM 5823 N N . ALA B 1 9 ? 36.094 24.812 30.844 1 35.84 9 ALA B N 1
ATOM 5824 C CA . ALA B 1 9 ? 36.656 26.141 30.891 1 35.84 9 ALA B CA 1
ATOM 5825 C C . ALA B 1 9 ? 38.188 26.078 31.125 1 35.84 9 ALA B C 1
ATOM 5827 O O . ALA B 1 9 ? 38.938 26.875 30.562 1 35.84 9 ALA B O 1
ATOM 5828 N N . ARG B 1 10 ? 38.656 25.141 31.922 1 36.25 10 ARG B N 1
ATOM 5829 C CA . ARG B 1 10 ? 40.094 25.078 32.25 1 36.25 10 ARG B CA 1
ATOM 5830 C C . ARG B 1 10 ? 40.906 24.609 31.062 1 36.25 10 ARG B C 1
ATOM 5832 O O . ARG B 1 10 ? 42.062 25 30.906 1 36.25 10 ARG B O 1
ATOM 5839 N N . GLN B 1 11 ? 40.406 23.594 30.25 1 35.34 11 GLN B N 1
ATOM 5840 C CA . GLN B 1 11 ? 41.281 23.094 29.188 1 35.34 11 GLN B CA 1
ATOM 5841 C C . GLN B 1 11 ? 41.5 24.156 28.109 1 35.34 11 GLN B C 1
ATOM 5843 O O . GLN B 1 11 ? 42.562 24.188 27.469 1 35.34 11 GLN B O 1
ATOM 5848 N N . HIS B 1 12 ? 40.469 24.891 27.734 1 33.72 12 HIS B N 1
ATOM 5849 C CA . HIS B 1 12 ? 40.688 25.875 26.672 1 33.72 12 HIS B CA 1
ATOM 5850 C C . HIS B 1 12 ? 41.375 27.125 27.219 1 33.72 12 HIS B C 1
ATOM 5852 O O . HIS B 1 12 ? 41.562 28.109 26.5 1 33.72 12 HIS B O 1
ATOM 5858 N N . THR B 1 13 ? 41.594 27.219 28.547 1 31.31 13 THR B N 1
ATOM 5859 C CA . THR B 1 13 ? 42.312 28.406 29.031 1 31.31 13 THR B CA 1
ATOM 5860 C C . THR B 1 13 ? 43.75 28.391 28.531 1 31.31 13 THR B C 1
ATOM 5862 O O . THR B 1 13 ? 44.531 29.297 28.828 1 31.31 13 THR B O 1
ATOM 5865 N N . ILE B 1 14 ? 44.375 27.219 28.141 1 28.66 14 ILE B N 1
ATOM 5866 C CA . ILE B 1 14 ? 45.812 27.391 28.125 1 28.66 14 ILE B CA 1
ATOM 5867 C C . ILE B 1 14 ? 46.219 28.484 27.141 1 28.66 14 ILE B C 1
ATOM 5869 O O . ILE B 1 14 ? 47 29.375 27.469 1 28.66 14 ILE B O 1
ATOM 5873 N N . THR B 1 15 ? 46.5 28.141 25.75 1 28.31 15 THR B N 1
ATOM 5874 C CA . THR B 1 15 ? 47.688 28.688 25.125 1 28.31 15 THR B CA 1
ATOM 5875 C C . THR B 1 15 ? 47.5 30.172 24.828 1 28.31 15 THR B C 1
ATOM 5877 O O . THR B 1 15 ? 48.406 30.984 25 1 28.31 15 THR B O 1
ATOM 5880 N N . ASN B 1 16 ? 46.781 30.641 23.688 1 27.89 16 ASN B N 1
ATOM 5881 C CA . ASN B 1 16 ? 47.156 31.891 23.062 1 27.89 16 ASN B CA 1
ATOM 5882 C C . ASN B 1 16 ? 46.625 33.094 23.828 1 27.89 16 ASN B C 1
ATOM 5884 O O . ASN B 1 16 ? 45.406 33.25 23.969 1 27.89 16 ASN B O 1
ATOM 5888 N N . ASN B 1 17 ? 47.312 33.562 24.844 1 25.5 17 ASN B N 1
ATOM 5889 C CA . ASN B 1 17 ? 47.188 34.844 25.562 1 25.5 17 ASN B CA 1
ATOM 5890 C C . ASN B 1 17 ? 47.094 36.031 24.594 1 25.5 17 ASN B C 1
ATOM 5892 O O . ASN B 1 17 ? 47.969 36.875 24.562 1 25.5 17 ASN B O 1
ATOM 5896 N N . LYS B 1 18 ? 47 35.875 23.172 1 31.09 18 LYS B N 1
ATOM 5897 C CA . LYS B 1 18 ? 46.875 37.188 22.562 1 31.09 18 LYS B CA 1
ATOM 5898 C C . LYS B 1 18 ? 45.75 37.969 23.172 1 31.09 18 LYS B C 1
ATOM 5900 O O . LYS B 1 18 ? 44.594 37.531 23.203 1 31.09 18 LYS B O 1
ATOM 5905 N N . SER B 1 19 ? 46.031 38.875 24.188 1 24.77 19 SER B N 1
ATOM 5906 C CA . SER B 1 19 ? 45.188 39.844 24.859 1 24.77 19 SER B CA 1
ATOM 5907 C C . SER B 1 19 ? 44.25 40.562 23.859 1 24.77 19 SER B C 1
ATOM 5909 O O . SER B 1 19 ? 44.719 41.344 23.031 1 24.77 19 SER B O 1
ATOM 5911 N N . PHE B 1 20 ? 43.438 39.906 23.203 1 27.36 20 PHE B N 1
ATOM 5912 C CA . PHE B 1 20 ? 42.469 40.656 22.391 1 27.36 20 PHE B CA 1
ATOM 5913 C C . PHE B 1 20 ? 41.75 41.688 23.234 1 27.36 20 PHE B C 1
ATOM 5915 O O . PHE B 1 20 ? 41.188 41.375 24.281 1 27.36 20 PHE B O 1
ATOM 5922 N N . SER B 1 21 ? 42.344 42.938 23.328 1 27.94 21 SER B N 1
ATOM 5923 C CA . SER B 1 21 ? 41.656 44.094 23.922 1 27.94 21 SER B CA 1
ATOM 5924 C C . SER B 1 21 ? 40.219 44.125 23.5 1 27.94 21 SER B C 1
ATOM 5926 O O . SER B 1 21 ? 39.875 44 22.312 1 27.94 21 SER B O 1
ATOM 5928 N N . LEU B 1 22 ? 39.312 43.75 24.375 1 29.84 22 LEU B N 1
ATOM 5929 C CA . LEU B 1 22 ? 37.875 43.969 24.219 1 29.84 22 LEU B CA 1
ATOM 5930 C C . LEU B 1 22 ? 37.594 45.344 23.609 1 29.84 22 LEU B C 1
ATOM 5932 O O . LEU B 1 22 ? 38.125 46.344 24.047 1 29.84 22 LEU B O 1
ATOM 5936 N N . PRO B 1 23 ? 37.312 45.469 22.312 1 32.06 23 PRO B N 1
ATOM 5937 C CA . PRO B 1 23 ? 37 46.812 21.859 1 32.06 23 PRO B CA 1
ATOM 5938 C C . PRO B 1 23 ? 36.25 47.625 22.891 1 32.06 23 PRO B C 1
ATOM 5940 O O . PRO B 1 23 ? 35.531 47.062 23.734 1 32.06 23 PRO B O 1
ATOM 5943 N N . THR B 1 24 ? 36.625 48.875 23.281 1 33.25 24 THR B N 1
ATOM 5944 C CA . THR B 1 24 ? 36.031 49.844 24.188 1 33.25 24 THR B CA 1
ATOM 5945 C C . THR B 1 24 ? 34.531 50 23.891 1 33.25 24 THR B C 1
ATOM 5947 O O . THR B 1 24 ? 34.094 49.719 22.766 1 33.25 24 THR B O 1
ATOM 5950 N N . LYS B 1 25 ? 33.688 50.375 24.906 1 36.03 25 LYS B N 1
ATOM 5951 C CA . LYS B 1 25 ? 32.25 50.562 24.906 1 36.03 25 LYS B CA 1
ATOM 5952 C C . LYS B 1 25 ? 31.781 51.281 23.625 1 36.03 25 LYS B C 1
ATOM 5954 O O . LYS B 1 25 ? 30.766 50.906 23.031 1 36.03 25 LYS B O 1
ATOM 5959 N N . GLN B 1 26 ? 32.406 52.344 23.312 1 37.97 26 GLN B N 1
ATOM 5960 C CA . GLN B 1 26 ? 32 53.25 22.234 1 37.97 26 GLN B CA 1
ATOM 5961 C C . GLN B 1 26 ? 32.125 52.562 20.875 1 37.97 26 GLN B C 1
ATOM 5963 O O . GLN B 1 26 ? 31.281 52.719 20 1 37.97 26 GLN B O 1
ATOM 5968 N N . SER B 1 27 ? 33.25 51.969 20.562 1 39.69 27 SER B N 1
ATOM 5969 C CA . SER B 1 27 ? 33.469 51.375 19.25 1 39.69 27 SER B CA 1
ATOM 5970 C C . SER B 1 27 ? 32.594 50.125 19.047 1 39.69 27 SER B C 1
ATOM 5972 O O . SER B 1 27 ? 32.281 49.781 17.922 1 39.69 27 SER B O 1
ATOM 5974 N N . LEU B 1 28 ? 32.281 49.438 20.016 1 36.78 28 LEU B N 1
ATOM 5975 C CA . LEU B 1 28 ? 31.359 48.312 19.938 1 36.78 28 LEU B CA 1
ATOM 5976 C C . LEU B 1 28 ? 29.953 48.812 19.609 1 36.78 28 LEU B C 1
ATOM 5978 O O . LEU B 1 28 ? 29.203 48.156 18.891 1 36.78 28 LEU B O 1
ATOM 5982 N N . GLU B 1 29 ? 29.547 49.906 20.219 1 40.94 29 GLU B N 1
ATOM 5983 C CA . GLU B 1 29 ? 28.234 50.469 19.984 1 40.94 29 GLU B CA 1
ATOM 5984 C C . GLU B 1 29 ? 28.078 50.906 18.516 1 40.94 29 GLU B C 1
ATOM 5986 O O . GLU B 1 29 ? 27 50.75 17.938 1 40.94 29 GLU B O 1
ATOM 5991 N N . GLN B 1 30 ? 28.953 51.688 17.984 1 42.53 30 GLN B N 1
ATOM 5992 C CA . GLN B 1 30 ? 28.844 52.156 16.609 1 42.53 30 GLN B CA 1
ATOM 5993 C C . GLN B 1 30 ? 28.844 51 15.625 1 42.53 30 GLN B C 1
ATOM 5995 O O . GLN B 1 30 ? 28.156 51.031 14.609 1 42.53 30 GLN B O 1
ATOM 6000 N N . SER B 1 31 ? 29.703 50.062 15.828 1 43.44 31 SER B N 1
ATOM 6001 C CA . SER B 1 31 ? 29.906 48.969 14.891 1 43.44 31 SER B CA 1
ATOM 6002 C C . SER B 1 31 ? 28.719 48 14.875 1 43.44 31 SER B C 1
ATOM 6004 O O . SER B 1 31 ? 28.484 47.312 13.883 1 43.44 31 SER B O 1
ATOM 6006 N N . TYR B 1 32 ? 28.031 47.875 15.906 1 44.72 32 TYR B N 1
ATOM 6007 C CA . TYR B 1 32 ? 26.906 46.938 15.93 1 44.72 32 TYR B CA 1
ATOM 6008 C C . TYR B 1 32 ? 25.703 47.562 15.242 1 44.72 32 TYR B C 1
ATOM 6010 O O . TYR B 1 32 ? 24.672 46.875 15.078 1 44.72 32 TYR B O 1
ATOM 6018 N N . GLN B 1 33 ? 25.672 48.844 15.078 1 46.16 33 GLN B N 1
ATOM 6019 C CA . GLN B 1 33 ? 24.516 49.5 14.469 1 46.16 33 GLN B CA 1
ATOM 6020 C C . GLN B 1 33 ? 24.172 48.844 13.133 1 46.16 33 GLN B C 1
ATOM 6022 O O . GLN B 1 33 ? 23 48.781 12.75 1 46.16 33 GLN B O 1
ATOM 6027 N N . ASP B 1 34 ? 25.156 48.406 12.383 1 55 34 ASP B N 1
ATOM 6028 C CA . ASP B 1 34 ? 24.844 47.969 11.023 1 55 34 ASP B CA 1
ATOM 6029 C C . ASP B 1 34 ? 24.906 46.438 10.922 1 55 34 ASP B C 1
ATOM 6031 O O . ASP B 1 34 ? 24.922 45.875 9.82 1 55 34 ASP B O 1
ATOM 6035 N N . VAL B 1 35 ? 24.875 45.781 12.188 1 66.62 35 VAL B N 1
ATOM 6036 C CA . VAL B 1 35 ? 25.047 44.344 12.094 1 66.62 35 VAL B CA 1
ATOM 6037 C C . VAL B 1 35 ? 23.672 43.656 11.984 1 66.62 35 VAL B C 1
ATOM 6039 O O . VAL B 1 35 ? 22.766 43.969 12.75 1 66.62 35 VAL B O 1
ATOM 6042 N N . LYS B 1 36 ? 23.484 42.938 10.922 1 81.38 36 LYS B N 1
ATOM 6043 C CA . LYS B 1 36 ? 22.281 42.125 10.711 1 81.38 36 LYS B CA 1
ATOM 6044 C C . LYS B 1 36 ? 22.344 40.844 11.492 1 81.38 36 LYS B C 1
ATOM 6046 O O . LYS B 1 36 ? 23.031 39.906 11.094 1 81.38 36 LYS B O 1
ATOM 6051 N N . PHE B 1 37 ? 21.609 40.906 12.703 1 89.12 37 PHE B N 1
ATOM 6052 C CA . PHE B 1 37 ? 21.547 39.688 13.516 1 89.12 37 PHE B CA 1
ATOM 6053 C C . PHE B 1 37 ? 20.594 38.688 12.891 1 89.12 37 PHE B C 1
ATOM 6055 O O . PHE B 1 37 ? 19.562 39.031 12.328 1 89.12 37 PHE B O 1
ATOM 6062 N N . GLN B 1 38 ? 20.938 37.438 13.023 1 92.94 38 GLN B N 1
ATOM 6063 C CA . GLN B 1 38 ? 20.141 36.375 12.398 1 92.94 38 GLN B CA 1
ATOM 6064 C C . GLN B 1 38 ? 19.25 35.656 13.422 1 92.94 38 GLN B C 1
ATOM 6066 O O . GLN B 1 38 ? 18.109 35.312 13.125 1 92.94 38 GLN B O 1
ATOM 6071 N N . PHE B 1 39 ? 19.781 35.438 14.656 1 95.12 39 PHE B N 1
ATOM 6072 C CA . PHE B 1 39 ? 19.031 34.719 15.68 1 95.12 39 PHE B CA 1
ATOM 6073 C C . PHE B 1 39 ? 19.094 35.469 17.016 1 95.12 39 PHE B C 1
ATOM 6075 O O . PHE B 1 39 ? 20.016 36.25 17.234 1 95.12 39 PHE B O 1
ATOM 6082 N N . VAL B 1 40 ? 18.109 35.219 17.812 1 94.5 40 VAL B N 1
ATOM 6083 C CA . VAL B 1 40 ? 18.109 35.656 19.203 1 94.5 40 VAL B CA 1
ATOM 6084 C C . VAL B 1 40 ? 17.906 34.438 20.109 1 94.5 40 VAL B C 1
ATOM 6086 O O . VAL B 1 40 ? 16.984 33.656 19.906 1 94.5 40 VAL B O 1
ATOM 6089 N N . MET B 1 41 ? 18.766 34.219 20.969 1 94.44 41 MET B N 1
ATOM 6090 C CA . MET B 1 41 ? 18.641 33.188 22 1 94.44 41 MET B CA 1
ATOM 6091 C C . MET B 1 41 ? 18.094 33.75 23.297 1 94.44 41 MET B C 1
ATOM 6093 O O . MET B 1 41 ? 18.672 34.688 23.859 1 94.44 41 MET B O 1
ATOM 6097 N N . GLN B 1 42 ? 17.047 33.188 23.672 1 92.69 42 GLN B N 1
ATOM 6098 C CA . GLN B 1 42 ? 16.422 33.656 24.922 1 92.69 42 GLN B CA 1
ATOM 6099 C C . GLN B 1 42 ? 16.766 32.719 26.078 1 92.69 42 GLN B C 1
ATOM 6101 O O . GLN B 1 42 ? 16.5 31.516 26 1 92.69 42 GLN B O 1
ATOM 6106 N N . PHE B 1 43 ? 17.328 33.281 27.094 1 92.44 43 PHE B N 1
ATOM 6107 C CA . PHE B 1 43 ? 17.75 32.469 28.234 1 92.44 43 PHE B CA 1
ATOM 6108 C C . PHE B 1 43 ? 16.844 32.719 29.422 1 92.44 43 PHE B C 1
ATOM 6110 O O . PHE B 1 43 ? 16.266 33.812 29.562 1 92.44 43 PHE B O 1
ATOM 6117 N N . SER B 1 44 ? 16.781 31.703 30.25 1 88.5 44 SER B N 1
ATOM 6118 C CA . SER B 1 44 ? 15.953 31.812 31.453 1 88.5 44 SER B CA 1
ATOM 6119 C C . SER B 1 44 ? 16.625 32.688 32.5 1 88.5 44 SER B C 1
ATOM 6121 O O . SER B 1 44 ? 17.828 32.938 32.438 1 88.5 44 SER B O 1
ATOM 6123 N N . LYS B 1 45 ? 15.891 33.094 33.531 1 81.44 45 LYS B N 1
ATOM 6124 C CA . LYS B 1 45 ? 16.375 33.938 34.625 1 81.44 45 LYS B CA 1
ATOM 6125 C C . LYS B 1 45 ? 17.359 33.156 35.5 1 81.44 45 LYS B C 1
ATOM 6127 O O . LYS B 1 45 ? 18.172 33.781 36.219 1 81.44 45 LYS B O 1
ATOM 6132 N N . ASN B 1 46 ? 17.281 31.891 35.375 1 80.19 46 ASN B N 1
ATOM 6133 C CA . ASN B 1 46 ? 18.109 31.047 36.219 1 80.19 46 ASN B CA 1
ATOM 6134 C C . ASN B 1 46 ? 19.516 30.922 35.688 1 80.19 46 ASN B C 1
ATOM 6136 O O . ASN B 1 46 ? 20.391 30.359 36.344 1 80.19 46 ASN B O 1
ATOM 6140 N N . THR B 1 47 ? 19.766 31.531 34.5 1 84.75 47 THR B N 1
ATOM 6141 C CA . THR B 1 47 ? 21.094 31.438 33.906 1 84.75 47 THR B CA 1
ATOM 6142 C C . THR B 1 47 ? 22.031 32.469 34.531 1 84.75 47 THR B C 1
ATOM 6144 O O . THR B 1 47 ? 21.766 33.656 34.5 1 84.75 47 THR B O 1
ATOM 6147 N N . THR B 1 48 ? 23.109 32 35.094 1 84.69 48 THR B N 1
ATOM 6148 C CA . THR B 1 48 ? 24.062 32.875 35.781 1 84.69 48 THR B CA 1
ATOM 6149 C C . THR B 1 48 ? 24.922 33.625 34.75 1 84.69 48 THR B C 1
ATOM 6151 O O . THR B 1 48 ? 25.031 33.219 33.594 1 84.69 48 THR B O 1
ATOM 6154 N N . GLN B 1 49 ? 25.438 34.75 35.156 1 85.06 49 GLN B N 1
ATOM 6155 C CA . GLN B 1 49 ? 26.281 35.562 34.312 1 85.06 49 GLN B CA 1
ATOM 6156 C C . GLN B 1 49 ? 27.531 34.781 33.875 1 85.06 49 GLN B C 1
ATOM 6158 O O . GLN B 1 49 ? 27.984 34.938 32.75 1 85.06 49 GLN B O 1
ATOM 6163 N N . GLU B 1 50 ? 27.984 33.938 34.688 1 86.94 50 GLU B N 1
ATOM 6164 C CA . GLU B 1 50 ? 29.156 33.156 34.344 1 86.94 50 GLU B CA 1
ATOM 6165 C C . GLU B 1 50 ? 28.859 32.156 33.25 1 86.94 50 GLU B C 1
ATOM 6167 O O . GLU B 1 50 ? 29.672 31.969 32.344 1 86.94 50 GLU B O 1
ATOM 6172 N N . GLN B 1 51 ? 27.75 31.531 33.438 1 87.88 51 GLN B N 1
ATOM 6173 C CA . GLN B 1 51 ? 27.344 30.562 32.406 1 87.88 51 GLN B CA 1
ATOM 6174 C C . GLN B 1 51 ? 27.141 31.25 31.062 1 87.88 51 GLN B C 1
ATOM 6176 O O . GLN B 1 51 ? 27.516 30.703 30.016 1 87.88 51 GLN B O 1
ATOM 6181 N N . LEU B 1 52 ? 26.547 32.375 31.062 1 90.44 52 LEU B N 1
ATOM 6182 C CA . LEU B 1 52 ? 26.297 33.125 29.844 1 90.44 52 LEU B CA 1
ATOM 6183 C C . LEU B 1 52 ? 27.609 33.531 29.188 1 90.44 52 LEU B C 1
ATOM 6185 O O . LEU B 1 52 ? 27.734 33.531 27.953 1 90.44 52 LEU B O 1
ATOM 6189 N N . GLU B 1 53 ? 28.578 33.906 29.984 1 89.81 53 GLU B N 1
ATOM 6190 C CA . GLU B 1 53 ? 29.875 34.312 29.453 1 89.81 53 GLU B CA 1
ATOM 6191 C C . GLU B 1 53 ? 30.594 33.125 28.812 1 89.81 53 GLU B C 1
ATOM 6193 O O . GLU B 1 53 ? 31.266 33.25 27.797 1 89.81 53 GLU B O 1
ATOM 6198 N N . GLN B 1 54 ? 30.328 32.031 29.375 1 89.88 54 GLN B N 1
ATOM 6199 C CA . GLN B 1 54 ? 30.906 30.828 28.797 1 89.88 54 GLN B CA 1
ATOM 6200 C C . GLN B 1 54 ? 30.281 30.5 27.438 1 89.88 54 GLN B C 1
ATOM 6202 O O . GLN B 1 54 ? 30.984 30.125 26.5 1 89.88 54 GLN B O 1
ATOM 6207 N N . ILE B 1 55 ? 29 30.625 27.422 1 91.62 55 ILE B N 1
ATOM 6208 C CA . ILE B 1 55 ? 28.297 30.359 26.172 1 91.62 55 ILE B CA 1
ATOM 6209 C C . ILE B 1 55 ? 28.75 31.359 25.109 1 91.62 55 ILE B C 1
ATOM 6211 O O . ILE B 1 55 ? 28.969 30.969 23.953 1 91.62 55 ILE B O 1
ATOM 6215 N N . VAL B 1 56 ? 28.922 32.594 25.453 1 91.44 56 VAL B N 1
ATOM 6216 C CA . VAL B 1 56 ? 29.344 33.625 24.531 1 91.44 56 VAL B CA 1
ATOM 6217 C C . VAL B 1 56 ? 30.75 33.344 24.031 1 91.44 56 VAL B C 1
ATOM 6219 O O . VAL B 1 56 ? 31.062 33.531 22.859 1 91.44 56 VAL B O 1
ATOM 6222 N N . ASN B 1 57 ? 31.562 32.812 24.891 1 90.12 57 ASN B N 1
ATOM 6223 C CA . ASN B 1 57 ? 32.906 32.438 24.5 1 90.12 57 ASN B CA 1
ATOM 6224 C C . ASN B 1 57 ? 32.938 31.266 23.531 1 90.12 57 ASN B C 1
ATOM 6226 O O . ASN B 1 57 ? 33.719 31.234 22.594 1 90.12 57 ASN B O 1
ATOM 6230 N N . ILE B 1 58 ? 32.125 30.359 23.828 1 92.19 58 ILE B N 1
ATOM 6231 C CA . ILE B 1 58 ? 32.031 29.203 22.953 1 92.19 58 ILE B CA 1
ATOM 6232 C C . ILE B 1 58 ? 31.562 29.641 21.562 1 92.19 58 ILE B C 1
ATOM 6234 O O . ILE B 1 58 ? 32.125 29.219 20.547 1 92.19 58 ILE B O 1
ATOM 6238 N N . LEU B 1 59 ? 30.562 30.469 21.516 1 92.94 59 LEU B N 1
ATOM 6239 C CA . LEU B 1 59 ? 30.031 30.969 20.25 1 92.94 59 LEU B CA 1
ATOM 6240 C C . LEU B 1 59 ? 31.078 31.797 19.516 1 92.94 59 LEU B C 1
ATOM 6242 O O . LEU B 1 59 ? 31.219 31.672 18.297 1 92.94 59 LEU B O 1
ATOM 6246 N N . PHE B 1 60 ? 31.812 32.5 20.266 1 91.75 60 PHE B N 1
ATOM 6247 C CA . PHE B 1 60 ? 32.844 33.344 19.672 1 91.75 60 PHE B CA 1
ATOM 6248 C C . PHE B 1 60 ? 33.938 32.5 19.047 1 91.75 60 PHE B C 1
ATOM 6250 O O . PHE B 1 60 ? 34.438 32.781 17.969 1 91.75 60 PHE B O 1
ATOM 6257 N N . ASN B 1 61 ? 34.25 31.422 19.688 1 90.81 61 ASN B N 1
ATOM 6258 C CA . ASN B 1 61 ? 35.281 30.516 19.188 1 90.81 61 ASN B CA 1
ATOM 6259 C C . ASN B 1 61 ? 34.812 29.812 17.906 1 90.81 61 ASN B C 1
ATOM 6261 O O . ASN B 1 61 ? 35.656 29.359 17.125 1 90.81 61 ASN B O 1
ATOM 6265 N N . HIS B 1 62 ? 33.594 29.797 17.766 1 93.38 62 HIS B N 1
ATOM 6266 C CA . HIS B 1 62 ? 33.094 29.141 16.578 1 93.38 62 HIS B CA 1
ATOM 6267 C C . HIS B 1 62 ? 32.688 30.172 15.508 1 93.38 62 HIS B C 1
ATOM 6269 O O . HIS B 1 62 ? 31.969 29.844 14.57 1 93.38 62 HIS B O 1
ATOM 6275 N N . GLY B 1 63 ? 33.031 31.391 15.695 1 91.44 63 GLY B N 1
ATOM 6276 C CA . GLY B 1 63 ? 32.906 32.406 14.656 1 91.44 63 GLY B CA 1
ATOM 6277 C C . GLY B 1 63 ? 31.656 33.25 14.797 1 91.44 63 GLY B C 1
ATOM 6278 O O . GLY B 1 63 ? 31.375 34.094 13.953 1 91.44 63 GLY B O 1
ATOM 6279 N N . PHE B 1 64 ? 30.922 33.062 15.867 1 93.75 64 PHE B N 1
ATOM 6280 C CA . PHE B 1 64 ? 29.703 33.844 16.062 1 93.75 64 PHE B CA 1
ATOM 6281 C C . PHE B 1 64 ? 30.016 35.156 16.828 1 93.75 64 PHE B C 1
ATOM 6283 O O . PHE B 1 64 ? 30.891 35.156 17.703 1 93.75 64 PHE B O 1
ATOM 6290 N N . GLN B 1 65 ? 29.344 36.188 16.391 1 91.19 65 GLN B N 1
ATOM 6291 C CA . GLN B 1 65 ? 29.312 37.406 17.156 1 91.19 65 GLN B CA 1
ATOM 6292 C C . GLN B 1 65 ? 28 37.562 17.938 1 91.19 65 GLN B C 1
ATOM 6294 O O . GLN B 1 65 ? 26.953 37.094 17.469 1 91.19 65 GLN B O 1
ATOM 6299 N N . SER B 1 66 ? 28.172 38.094 19.125 1 91 66 SER B N 1
ATOM 6300 C CA . SER B 1 66 ? 26.969 38.156 19.953 1 91 66 SER B CA 1
ATOM 6301 C C . SER B 1 66 ? 26.812 39.5 20.625 1 91 66 SER B C 1
ATOM 6303 O O . SER B 1 66 ? 27.781 40.25 20.781 1 91 66 SER B O 1
ATOM 6305 N N . TYR B 1 67 ? 25.594 39.875 20.828 1 88.12 67 TYR B N 1
ATOM 6306 C CA . TYR B 1 67 ? 25.203 41.062 21.578 1 88.12 67 TYR B CA 1
ATOM 6307 C C . TYR B 1 67 ? 24.203 40.719 22.672 1 88.12 67 TYR B C 1
ATOM 6309 O O . TYR B 1 67 ? 23.156 40.125 22.406 1 88.12 67 TYR B O 1
ATOM 6317 N N . LYS B 1 68 ? 24.641 41.031 23.906 1 88.75 68 LYS B N 1
ATOM 6318 C CA . LYS B 1 68 ? 23.812 40.688 25.062 1 88.75 68 LYS B CA 1
ATOM 6319 C C . LYS B 1 68 ? 22.969 41.875 25.5 1 88.75 68 LYS B C 1
ATOM 6321 O O . LYS B 1 68 ? 23.438 43.031 25.5 1 88.75 68 LYS B O 1
ATOM 6326 N N . THR B 1 69 ? 21.688 41.594 25.703 1 84.38 69 THR B N 1
ATOM 6327 C CA . THR B 1 69 ? 20.797 42.594 26.25 1 84.38 69 THR B CA 1
ATOM 6328 C C . THR B 1 69 ? 19.703 41.938 27.094 1 84.38 69 THR B C 1
ATOM 6330 O O . THR B 1 69 ? 19.672 40.719 27.25 1 84.38 69 THR B O 1
ATOM 6333 N N . ARG B 1 70 ? 18.938 42.719 27.844 1 80.69 70 ARG B N 1
ATOM 6334 C CA . ARG B 1 70 ? 17.828 42.219 28.656 1 80.69 70 ARG B CA 1
ATOM 6335 C C . ARG B 1 70 ? 16.5 42.75 28.141 1 80.69 70 ARG B C 1
ATOM 6337 O O . ARG B 1 70 ? 16.422 43.875 27.641 1 80.69 70 ARG B O 1
ATOM 6344 N N . ASN B 1 71 ? 15.578 41.812 28.203 1 77.38 71 ASN B N 1
ATOM 6345 C CA . ASN B 1 71 ? 14.227 42.25 27.844 1 77.38 71 ASN B CA 1
ATOM 6346 C C . ASN B 1 71 ? 13.625 43.125 28.922 1 77.38 71 ASN B C 1
ATOM 6348 O O . ASN B 1 71 ? 13.617 42.781 30.109 1 77.38 71 ASN B O 1
ATOM 6352 N N . LEU B 1 72 ? 13.141 44.188 28.609 1 66.31 72 LEU B N 1
ATOM 6353 C CA . LEU B 1 72 ? 12.664 45.219 29.531 1 66.31 72 LEU B CA 1
ATOM 6354 C C . LEU B 1 72 ? 11.383 44.75 30.234 1 66.31 72 LEU B C 1
ATOM 6356 O O . LEU B 1 72 ? 11.094 45.188 31.344 1 66.31 72 LEU B O 1
ATOM 6360 N N . GLN B 1 73 ? 10.641 43.938 29.531 1 67.62 73 GLN B N 1
ATOM 6361 C CA . GLN B 1 73 ? 9.328 43.562 30.047 1 67.62 73 GLN B CA 1
ATOM 6362 C C . GLN B 1 73 ? 9.43 42.344 30.953 1 67.62 73 GLN B C 1
ATOM 6364 O O . GLN B 1 73 ? 8.836 42.312 32.031 1 67.62 73 GLN B O 1
ATOM 6369 N N . ASN B 1 74 ? 10.195 41.344 30.547 1 72.94 74 ASN B N 1
ATOM 6370 C CA . ASN B 1 74 ? 10.18 40.094 31.281 1 72.94 74 ASN B CA 1
ATOM 6371 C C . ASN B 1 74 ? 11.547 39.781 31.891 1 72.94 74 ASN B C 1
ATOM 6373 O O . ASN B 1 74 ? 11.719 38.781 32.562 1 72.94 74 ASN B O 1
ATOM 6377 N N . ASP B 1 75 ? 12.492 40.688 31.734 1 75.25 75 ASP B N 1
ATOM 6378 C CA . ASP B 1 75 ? 13.828 40.625 32.344 1 75.25 75 ASP B CA 1
ATOM 6379 C C . ASP B 1 75 ? 14.578 39.406 31.875 1 75.25 75 ASP B C 1
ATOM 6381 O O . ASP B 1 75 ? 15.461 38.906 32.594 1 75.25 75 ASP B O 1
ATOM 6385 N N . LYS B 1 76 ? 14.133 38.781 30.781 1 85.06 76 LYS B N 1
ATOM 6386 C CA . LYS B 1 76 ? 14.867 37.656 30.219 1 85.06 76 LYS B CA 1
ATOM 6387 C C . LYS B 1 76 ? 16.141 38.125 29.5 1 85.06 76 LYS B C 1
ATOM 6389 O O . LYS B 1 76 ? 16.172 39.219 28.953 1 85.06 76 LYS B O 1
ATOM 6394 N N . ILE B 1 77 ? 17.094 37.281 29.547 1 89.31 77 ILE B N 1
ATOM 6395 C CA . ILE B 1 77 ? 18.359 37.625 28.891 1 89.31 77 ILE B CA 1
ATOM 6396 C C . ILE B 1 77 ? 18.266 37.25 27.422 1 89.31 77 ILE B C 1
ATOM 6398 O O . ILE B 1 77 ? 17.906 36.125 27.078 1 89.31 77 ILE B O 1
ATOM 6402 N N . LEU B 1 78 ? 18.531 38.25 26.641 1 91.44 78 LEU B N 1
ATOM 6403 C CA . LEU B 1 78 ? 18.516 38.031 25.188 1 91.44 78 LEU B CA 1
ATOM 6404 C C . LEU B 1 78 ? 19.922 38.094 24.625 1 91.44 78 LEU B C 1
ATOM 6406 O O . LEU B 1 78 ? 20.688 39.031 24.922 1 91.44 78 LEU B O 1
ATOM 6410 N N . LEU B 1 79 ? 20.281 37.094 23.938 1 92.94 79 LEU B N 1
ATOM 6411 C CA . LEU B 1 79 ? 21.562 37.062 23.25 1 92.94 79 LEU B CA 1
ATOM 6412 C C . LEU B 1 79 ? 21.359 37.062 21.734 1 92.94 79 LEU B C 1
ATOM 6414 O O . LEU B 1 79 ? 20.969 36.062 21.156 1 92.94 79 LEU B O 1
ATOM 6418 N N . PHE B 1 80 ? 21.641 38.219 21.078 1 92.25 80 PHE B N 1
ATOM 6419 C CA . PHE B 1 80 ? 21.594 38.312 19.625 1 92.25 80 PHE B CA 1
ATOM 6420 C C . PHE B 1 80 ? 22.859 37.75 19 1 92.25 80 PHE B C 1
ATOM 6422 O O . PHE B 1 80 ? 23.969 38.125 19.422 1 92.25 80 PHE B O 1
ATOM 6429 N N . ILE B 1 81 ? 22.719 36.875 18.047 1 94 81 ILE B N 1
ATOM 6430 C CA . ILE B 1 81 ? 23.906 36.25 17.469 1 94 81 ILE B CA 1
ATOM 6431 C C . ILE B 1 81 ? 23.891 36.406 15.945 1 94 81 ILE B C 1
ATOM 6433 O O . ILE B 1 81 ? 22.812 36.469 15.344 1 94 81 ILE B O 1
ATOM 6437 N N . CYS B 1 82 ? 25.047 36.469 15.32 1 92.81 82 CYS B N 1
ATOM 6438 C CA . CYS B 1 82 ? 25.219 36.531 13.875 1 92.81 82 CYS B CA 1
ATOM 6439 C C . CYS B 1 82 ? 26.547 35.938 13.453 1 92.81 82 CYS B C 1
ATOM 6441 O O . CYS B 1 82 ? 27.484 35.844 14.25 1 92.81 82 CYS B O 1
ATOM 6443 N N . ILE B 1 83 ? 26.562 35.312 12.297 1 91.38 83 ILE B N 1
ATOM 6444 C CA . ILE B 1 83 ? 27.797 34.844 11.68 1 91.38 83 ILE B CA 1
ATOM 6445 C C . ILE B 1 83 ? 27.938 35.406 10.281 1 91.38 83 ILE B C 1
ATOM 6447 O O . ILE B 1 83 ? 26.984 35.406 9.492 1 91.38 83 ILE B O 1
ATOM 6451 N N . TRP B 1 84 ? 29.047 36.062 9.977 1 81.5 84 TRP B N 1
ATOM 6452 C CA . TRP B 1 84 ? 29.156 36.75 8.688 1 81.5 84 TRP B CA 1
ATOM 6453 C C . TRP B 1 84 ? 30.266 36.125 7.848 1 81.5 84 TRP B C 1
ATOM 6455 O O . TRP B 1 84 ? 30.469 36.5 6.688 1 81.5 84 TRP B O 1
ATOM 6465 N N . ASP B 1 85 ? 30.984 35.156 8.43 1 88.12 85 ASP B N 1
ATOM 6466 C CA . ASP B 1 85 ? 32.031 34.531 7.629 1 88.12 85 ASP B CA 1
ATOM 6467 C C . ASP B 1 85 ? 31.406 33.594 6.582 1 88.12 85 ASP B C 1
ATOM 6469 O O . ASP B 1 85 ? 30.875 32.531 6.918 1 88.12 85 ASP B O 1
ATOM 6473 N N . PRO B 1 86 ? 31.516 34 5.402 1 89.94 86 PRO B N 1
ATOM 6474 C CA . PRO B 1 86 ? 30.875 33.188 4.348 1 89.94 86 PRO B CA 1
ATOM 6475 C C . PRO B 1 86 ? 31.5 31.812 4.203 1 89.94 86 PRO B C 1
ATOM 6477 O O . PRO B 1 86 ? 30.812 30.859 3.822 1 89.94 86 PRO B O 1
ATOM 6480 N N . LYS B 1 87 ? 32.719 31.688 4.5 1 90.19 87 LYS B N 1
ATOM 6481 C CA . LYS B 1 87 ? 33.375 30.391 4.367 1 90.19 87 LYS B CA 1
ATOM 6482 C C . LYS B 1 87 ? 32.75 29.359 5.309 1 90.19 87 LYS B C 1
ATOM 6484 O O . LYS B 1 87 ? 32.531 28.219 4.914 1 90.19 87 LYS B O 1
ATOM 6489 N N . ILE B 1 88 ? 32.5 29.797 6.48 1 91.94 88 ILE B N 1
ATOM 6490 C CA . ILE B 1 88 ? 31.938 28.891 7.465 1 91.94 88 ILE B CA 1
ATOM 6491 C C . ILE B 1 88 ? 30.547 28.438 7.008 1 91.94 88 ILE B C 1
ATOM 6493 O O . ILE B 1 88 ? 30.203 27.266 7.094 1 91.94 88 ILE B O 1
ATOM 6497 N N . ILE B 1 89 ? 29.812 29.328 6.535 1 92.5 89 ILE B N 1
ATOM 6498 C CA . ILE B 1 89 ? 28.453 29.047 6.09 1 92.5 89 ILE B CA 1
ATOM 6499 C C . ILE B 1 89 ? 28.484 28.078 4.914 1 92.5 89 ILE B C 1
ATOM 6501 O O . ILE B 1 89 ? 27.734 27.109 4.875 1 92.5 89 ILE B O 1
ATOM 6505 N N . LEU B 1 90 ? 29.359 28.266 4 1 92.31 90 LEU B N 1
ATOM 6506 C CA . LEU B 1 90 ? 29.438 27.438 2.811 1 92.31 90 LEU B CA 1
ATOM 6507 C C . LEU B 1 90 ? 29.938 26.031 3.168 1 92.31 90 LEU B C 1
ATOM 6509 O O . LEU B 1 90 ? 29.5 25.047 2.568 1 92.31 90 LEU B O 1
ATOM 6513 N N . GLU B 1 91 ? 30.812 25.953 4.117 1 91.31 91 GLU B N 1
ATOM 6514 C CA . GLU B 1 91 ? 31.266 24.641 4.57 1 91.31 91 GLU B CA 1
ATOM 6515 C C . GLU B 1 91 ? 30.141 23.844 5.234 1 91.31 91 GLU B C 1
ATOM 6517 O O . GLU B 1 91 ? 30.047 22.641 5.066 1 91.31 91 GLU B O 1
ATOM 6522 N N . GLN B 1 92 ? 29.422 24.625 5.965 1 90.25 92 GLN B N 1
ATOM 6523 C CA . GLN B 1 92 ? 28.281 23.969 6.605 1 90.25 92 GLN B CA 1
ATOM 6524 C C . GLN B 1 92 ? 27.234 23.547 5.574 1 90.25 92 GLN B C 1
ATOM 6526 O O . GLN B 1 92 ? 26.578 22.516 5.742 1 90.25 92 GLN B O 1
ATOM 6531 N N . ALA B 1 93 ? 27.047 24.266 4.574 1 90.69 93 ALA B N 1
ATOM 6532 C CA . ALA B 1 93 ? 26.125 23.922 3.494 1 90.69 93 ALA B CA 1
ATOM 6533 C C . ALA B 1 93 ? 26.547 22.625 2.809 1 90.69 93 ALA B C 1
ATOM 6535 O O . ALA B 1 93 ? 25.703 21.812 2.42 1 90.69 93 ALA B O 1
ATOM 6536 N N . GLU B 1 94 ? 27.797 22.484 2.66 1 89.12 94 GLU B N 1
ATOM 6537 C CA . GLU B 1 94 ? 28.312 21.25 2.082 1 89.12 94 GLU B CA 1
ATOM 6538 C C . GLU B 1 94 ? 28.016 20.047 2.975 1 89.12 94 GLU B C 1
ATOM 6540 O O . GLU B 1 94 ? 27.641 18.984 2.484 1 89.12 94 GLU B O 1
ATOM 6545 N N . GLN B 1 95 ? 28.156 20.281 4.254 1 86.5 95 GLN B N 1
ATOM 6546 C CA . GLN B 1 95 ? 27.891 19.203 5.195 1 86.5 95 GLN B CA 1
ATOM 6547 C C . GLN B 1 95 ? 26.422 18.797 5.18 1 86.5 95 GLN B C 1
ATOM 6549 O O . GLN B 1 95 ? 26.094 17.625 5.398 1 86.5 95 GLN B O 1
ATOM 6554 N N . MET B 1 96 ? 25.609 19.766 4.93 1 87.62 96 MET B N 1
ATOM 6555 C CA . MET B 1 96 ? 24.172 19.5 4.914 1 87.62 96 MET B CA 1
ATOM 6556 C C . MET B 1 96 ? 23.734 18.906 3.576 1 87.62 96 MET B C 1
ATOM 6558 O O . MET B 1 96 ? 22.609 18.422 3.439 1 87.62 96 MET B O 1
ATOM 6562 N N . GLN B 1 97 ? 24.562 18.875 2.607 1 84.56 97 GLN B N 1
ATOM 6563 C CA . GLN B 1 97 ? 24.312 18.312 1.287 1 84.56 97 GLN B CA 1
ATOM 6564 C C . GLN B 1 97 ? 23.062 18.891 0.647 1 84.56 97 GLN B C 1
ATOM 6566 O O . GLN B 1 97 ? 22.203 18.156 0.177 1 84.56 97 GLN B O 1
ATOM 6571 N N . LEU B 1 98 ? 23.016 20.219 0.648 1 86.44 98 LEU B N 1
ATOM 6572 C CA . LEU B 1 98 ? 21.859 20.906 0.055 1 86.44 98 LEU B CA 1
ATOM 6573 C C . LEU B 1 98 ? 21.938 20.875 -1.468 1 86.44 98 LEU B C 1
ATOM 6575 O O . LEU B 1 98 ? 23.031 21.016 -2.041 1 86.44 98 LEU B O 1
ATOM 6579 N N . TYR B 1 99 ? 20.891 20.672 -2.086 1 84 99 TYR B N 1
ATOM 6580 C CA . TYR B 1 99 ? 20.844 20.609 -3.541 1 84 99 TYR B CA 1
ATOM 6581 C C . TYR B 1 99 ? 20.703 22 -4.137 1 84 99 TYR B C 1
ATOM 6583 O O . TYR B 1 99 ? 19.891 22.812 -3.662 1 84 99 TYR B O 1
ATOM 6591 N N . LYS B 1 100 ? 21.5 22.266 -5.105 1 86 100 LYS B N 1
ATOM 6592 C CA . LYS B 1 100 ? 21.422 23.516 -5.852 1 86 100 LYS B CA 1
ATOM 6593 C C . LYS B 1 100 ? 21.609 23.281 -7.348 1 86 100 LYS B C 1
ATOM 6595 O O . LYS B 1 100 ? 22.172 22.25 -7.754 1 86 100 LYS B O 1
ATOM 6600 N N . VAL B 1 101 ? 21.094 24.172 -8.125 1 82.19 101 VAL B N 1
ATOM 6601 C CA . VAL B 1 101 ? 21.141 24.062 -9.578 1 82.19 101 VAL B CA 1
ATOM 6602 C C . VAL B 1 101 ? 22.5 24.531 -10.086 1 82.19 101 VAL B C 1
ATOM 6604 O O . VAL B 1 101 ? 23.016 25.562 -9.641 1 82.19 101 VAL B O 1
ATOM 6607 N N . LEU B 1 102 ? 23.031 23.688 -10.891 1 78.12 102 LEU B N 1
ATOM 6608 C CA . LEU B 1 102 ? 24.297 24.047 -11.516 1 78.12 102 LEU B CA 1
ATOM 6609 C C . LEU B 1 102 ? 24.078 25.031 -12.656 1 78.12 102 LEU B C 1
ATOM 6611 O O . LEU B 1 102 ? 23.047 24.984 -13.336 1 78.12 102 LEU B O 1
ATOM 6615 N N . ILE B 1 103 ? 24.969 26.047 -12.664 1 65.81 103 ILE B N 1
ATOM 6616 C CA . ILE B 1 103 ? 24.922 26.984 -13.781 1 65.81 103 ILE B CA 1
ATOM 6617 C C . ILE B 1 103 ? 25.375 26.281 -15.062 1 65.81 103 ILE B C 1
ATOM 6619 O O . ILE B 1 103 ? 26.438 25.641 -15.086 1 65.81 103 ILE B O 1
ATOM 6623 N N . ASP B 1 104 ? 24.438 25.781 -15.758 1 57.22 104 ASP B N 1
ATOM 6624 C CA . ASP B 1 104 ? 24.766 25.141 -17.031 1 57.22 104 ASP B CA 1
ATOM 6625 C C . ASP B 1 104 ? 25.719 26.031 -17.859 1 57.22 104 ASP B C 1
ATOM 6627 O O . ASP B 1 104 ? 25.297 27.031 -18.422 1 57.22 104 ASP B O 1
ATOM 6631 N N . ARG B 1 105 ? 26.953 26.219 -17.453 1 48.81 105 ARG B N 1
ATOM 6632 C CA . ARG B 1 105 ? 27.844 26.938 -18.344 1 48.81 105 ARG B CA 1
ATOM 6633 C C . ARG B 1 105 ? 27.734 26.391 -19.766 1 48.81 105 ARG B C 1
ATOM 6635 O O . ARG B 1 105 ? 28.141 27.062 -20.719 1 48.81 105 ARG B O 1
ATOM 6642 N N . SER B 1 106 ? 27.656 25.016 -19.828 1 43.06 106 SER B N 1
ATOM 6643 C CA . SER B 1 106 ? 27.656 24.391 -21.141 1 43.06 106 SER B CA 1
ATOM 6644 C C . SER B 1 106 ? 26.281 24.469 -21.781 1 43.06 106 SER B C 1
ATOM 6646 O O . SER B 1 106 ? 25.422 23.609 -21.547 1 43.06 106 SER B O 1
ATOM 6648 N N . HIS B 1 107 ? 25.359 25.141 -21.578 1 43.56 107 HIS B N 1
ATOM 6649 C CA . HIS B 1 107 ? 24.297 25.125 -22.578 1 43.56 107 HIS B CA 1
ATOM 6650 C C . HIS B 1 107 ? 24.766 24.453 -23.859 1 43.56 107 HIS B C 1
ATOM 6652 O O . HIS B 1 107 ? 23.953 24.016 -24.672 1 43.56 107 HIS B O 1
ATOM 6658 N N . SER B 1 108 ? 26.031 24.578 -24.203 1 40.38 108 SER B N 1
ATOM 6659 C CA . SER B 1 108 ? 26.75 24.047 -25.359 1 40.38 108 SER B CA 1
ATOM 6660 C C . SER B 1 108 ? 26.984 22.547 -25.234 1 40.38 108 SER B C 1
ATOM 6662 O O . SER B 1 108 ? 27.062 21.828 -26.234 1 40.38 108 SER B O 1
ATOM 6664 N N . GLN B 1 109 ? 27.109 21.938 -24.078 1 38.78 109 GLN B N 1
ATOM 6665 C CA . GLN B 1 109 ? 27.641 20.578 -23.938 1 38.78 109 GLN B CA 1
ATOM 6666 C C . GLN B 1 109 ? 26.516 19.547 -23.984 1 38.78 109 GLN B C 1
ATOM 6668 O O . GLN B 1 109 ? 26.719 18.438 -24.469 1 38.78 109 GLN B O 1
ATOM 6673 N N . MET B 1 110 ? 25.469 19.688 -23.375 1 41.19 110 MET B N 1
ATOM 6674 C CA . MET B 1 110 ? 24.453 18.656 -23.531 1 41.19 110 MET B CA 1
ATOM 6675 C C . MET B 1 110 ? 24.109 18.469 -25 1 41.19 110 MET B C 1
ATOM 6677 O O . MET B 1 110 ? 23.828 17.344 -25.438 1 41.19 110 MET B O 1
ATOM 6681 N N . HIS B 1 111 ? 24.141 19.547 -25.734 1 41.12 111 HIS B N 1
ATOM 6682 C CA . HIS B 1 111 ? 24.125 19.422 -27.188 1 41.12 111 HIS B CA 1
ATOM 6683 C C . HIS B 1 111 ? 25.328 18.641 -27.688 1 41.12 111 HIS B C 1
ATOM 6685 O O . HIS B 1 111 ? 25.219 17.875 -28.641 1 41.12 111 HIS B O 1
ATOM 6691 N N . GLU B 1 112 ? 26.406 18.812 -27.047 1 43.28 112 GLU B N 1
ATOM 6692 C CA . GLU B 1 112 ? 27.609 18.109 -27.469 1 43.28 112 GLU B CA 1
ATOM 6693 C C . GLU B 1 112 ? 27.562 16.641 -27.047 1 43.28 112 GLU B C 1
ATOM 6695 O O . GLU B 1 112 ? 27.969 15.766 -27.812 1 43.28 112 GLU B O 1
ATOM 6700 N N . VAL B 1 113 ? 27.141 16.328 -25.938 1 42.25 113 VAL B N 1
ATOM 6701 C CA . VAL B 1 113 ? 27.047 14.93 -25.531 1 42.25 113 VAL B CA 1
ATOM 6702 C C . VAL B 1 113 ? 26.031 14.211 -26.406 1 42.25 113 VAL B C 1
ATOM 6704 O O . VAL B 1 113 ? 26.281 13.102 -26.891 1 42.25 113 VAL B O 1
ATOM 6707 N N . TYR B 1 114 ? 24.922 14.852 -26.578 1 41.22 114 TYR B N 1
ATOM 6708 C CA . TYR B 1 114 ? 23.984 14.273 -27.531 1 41.22 114 TYR B CA 1
ATOM 6709 C C . TYR B 1 114 ? 24.562 14.289 -28.938 1 41.22 114 TYR B C 1
ATOM 6711 O O . TYR B 1 114 ? 24.359 13.352 -29.719 1 41.22 114 TYR B O 1
ATOM 6719 N N . ARG B 1 115 ? 25.359 15.344 -29.203 1 45.19 115 ARG B N 1
ATOM 6720 C CA . ARG B 1 115 ? 26.109 15.359 -30.453 1 45.19 115 ARG B CA 1
ATOM 6721 C C . ARG B 1 115 ? 27.109 14.219 -30.516 1 45.19 115 ARG B C 1
ATOM 6723 O O . ARG B 1 115 ? 27.25 13.555 -31.547 1 45.19 115 ARG B O 1
ATOM 6730 N N . LYS B 1 116 ? 27.781 13.938 -29.484 1 43.84 116 LYS B N 1
ATOM 6731 C CA . LYS B 1 116 ? 28.766 12.867 -29.484 1 43.84 116 LYS B CA 1
ATOM 6732 C C . LYS B 1 116 ? 28.109 11.5 -29.531 1 43.84 116 LYS B C 1
ATOM 6734 O O . LYS B 1 116 ? 28.578 10.594 -30.219 1 43.84 116 LYS B O 1
ATOM 6739 N N . ILE B 1 117 ? 27.172 11.297 -28.766 1 42.25 117 ILE B N 1
ATOM 6740 C CA . ILE B 1 117 ? 26.422 10.047 -28.875 1 42.25 117 ILE B CA 1
ATOM 6741 C C . ILE B 1 117 ? 25.859 9.906 -30.297 1 42.25 117 ILE B C 1
ATOM 6743 O O . ILE B 1 117 ? 25.922 8.836 -30.891 1 42.25 117 ILE B O 1
ATOM 6747 N N . ALA B 1 118 ? 25.344 11.078 -30.812 1 39.47 118 ALA B N 1
ATOM 6748 C CA . ALA B 1 118 ? 24.922 11.086 -32.219 1 39.47 118 ALA B CA 1
ATOM 6749 C C . ALA B 1 118 ? 26.078 10.766 -33.156 1 39.47 118 ALA B C 1
ATOM 6751 O O . ALA B 1 118 ? 25.906 10.062 -34.125 1 39.47 118 ALA B O 1
ATOM 6752 N N . GLU B 1 119 ? 27.188 11.344 -32.906 1 43.53 119 GLU B N 1
ATOM 6753 C CA . GLU B 1 119 ? 28.344 11.07 -33.75 1 43.53 119 GLU B CA 1
ATOM 6754 C C . GLU B 1 119 ? 28.734 9.594 -33.656 1 43.53 119 GLU B C 1
ATOM 6756 O O . GLU B 1 119 ? 29.156 9.008 -34.656 1 43.53 119 GLU B O 1
ATOM 6761 N N . LYS B 1 120 ? 28.781 9.047 -32.5 1 39.56 120 LYS B N 1
ATOM 6762 C CA . LYS B 1 120 ? 29.141 7.637 -32.438 1 39.56 120 LYS B CA 1
ATOM 6763 C C . LYS B 1 120 ? 28.094 6.766 -33.125 1 39.56 120 LYS B C 1
ATOM 6765 O O . LYS B 1 120 ? 28.422 5.703 -33.656 1 39.56 120 LYS B O 1
ATOM 6770 N N . ILE B 1 121 ? 26.797 7.078 -32.781 1 36.59 121 ILE B N 1
ATOM 6771 C CA . ILE B 1 121 ? 25.859 6.32 -33.625 1 36.59 121 ILE B CA 1
ATOM 6772 C C . ILE B 1 121 ? 25.828 6.902 -35.031 1 36.59 121 ILE B C 1
ATOM 6774 O O . ILE B 1 121 ? 25.609 8.102 -35.219 1 36.59 121 ILE B O 1
ATOM 6778 N N . ASN B 1 122 ? 26.547 6.551 -36 1 35.12 122 ASN B N 1
ATOM 6779 C CA . ASN B 1 122 ? 26.562 6.879 -37.406 1 35.12 122 ASN B CA 1
ATOM 6780 C C . ASN B 1 122 ? 25.172 7.23 -37.938 1 35.12 122 ASN B C 1
ATOM 6782 O O . ASN B 1 122 ? 24.984 7.453 -39.125 1 35.12 122 ASN B O 1
ATOM 6786 N N . VAL B 1 123 ? 24.031 6.773 -37.469 1 38.59 123 VAL B N 1
ATOM 6787 C CA . VAL B 1 123 ? 22.719 7.137 -37.969 1 38.59 123 VAL B CA 1
ATOM 6788 C C . VAL B 1 123 ? 22.438 8.609 -37.688 1 38.59 123 VAL B C 1
ATOM 6790 O O . VAL B 1 123 ? 22.141 8.977 -36.562 1 38.59 123 VAL B O 1
ATOM 6793 N N . LYS B 1 124 ? 23.047 9.727 -38 1 39.53 124 LYS B N 1
ATOM 6794 C CA . LYS B 1 124 ? 23.375 11.133 -37.75 1 39.53 124 LYS B CA 1
ATOM 6795 C C . LYS B 1 124 ? 22.172 12.031 -38.031 1 39.53 124 LYS B C 1
ATOM 6797 O O . LYS B 1 124 ? 21.859 12.906 -37.219 1 39.53 124 LYS B O 1
ATOM 6802 N N . LYS B 1 125 ? 21.703 12.281 -39.281 1 40.62 125 LYS B N 1
ATOM 6803 C CA . LYS B 1 125 ? 20.859 13.367 -39.781 1 40.62 125 LYS B CA 1
ATOM 6804 C C . LYS B 1 125 ? 19.438 13.266 -39.219 1 40.62 125 LYS B C 1
ATOM 6806 O O . LYS B 1 125 ? 18.844 14.273 -38.844 1 40.62 125 LYS B O 1
ATOM 6811 N N . VAL B 1 126 ? 18.734 12.18 -39.469 1 39.03 126 VAL B N 1
ATOM 6812 C CA . VAL B 1 126 ? 17.328 11.992 -39.125 1 39.03 126 VAL B CA 1
ATOM 6813 C C . VAL B 1 126 ? 17.156 11.953 -37.625 1 39.03 126 VAL B C 1
ATOM 6815 O O . VAL B 1 126 ? 16.172 12.484 -37.094 1 39.03 126 VAL B O 1
ATOM 6818 N N . LEU B 1 127 ? 18.031 11.422 -36.875 1 41.47 127 LEU B N 1
ATOM 6819 C CA . LEU B 1 127 ? 17.969 11.344 -35.406 1 41.47 127 LEU B CA 1
ATOM 6820 C C . LEU B 1 127 ? 18.172 12.719 -34.781 1 41.47 127 LEU B C 1
ATOM 6822 O O . LEU B 1 127 ? 17.578 13.031 -33.75 1 41.47 127 LEU B O 1
ATOM 6826 N N . ASP B 1 128 ? 18.953 13.594 -35.5 1 44.38 128 ASP B N 1
ATOM 6827 C CA . ASP B 1 128 ? 19.156 14.953 -35 1 44.38 128 ASP B CA 1
ATOM 6828 C C . ASP B 1 128 ? 17.828 15.695 -34.875 1 44.38 128 ASP B C 1
ATOM 6830 O O . ASP B 1 128 ? 17.562 16.344 -33.875 1 44.38 128 ASP B O 1
ATOM 6834 N N . GLU B 1 129 ? 17.188 15.711 -36.062 1 44.88 129 GLU B N 1
ATOM 6835 C CA . GLU B 1 129 ? 15.953 16.484 -36.031 1 44.88 129 GLU B CA 1
ATOM 6836 C C . GLU B 1 129 ? 14.945 15.891 -35.062 1 44.88 129 GLU B C 1
ATOM 6838 O O . GLU B 1 129 ? 14.25 16.625 -34.344 1 44.88 129 GLU B O 1
ATOM 6843 N N . ARG B 1 130 ? 14.82 14.602 -35.031 1 45.59 130 ARG B N 1
ATOM 6844 C CA . ARG B 1 130 ? 13.844 13.977 -34.156 1 45.59 130 ARG B CA 1
ATOM 6845 C C . ARG B 1 130 ? 14.25 14.117 -32.688 1 45.59 130 ARG B C 1
ATOM 6847 O O . ARG B 1 130 ? 13.398 14.305 -31.828 1 45.59 130 ARG B O 1
ATOM 6854 N N . LEU B 1 131 ? 15.578 13.977 -32.531 1 45.44 131 LEU B N 1
ATOM 6855 C CA . LEU B 1 131 ? 16.078 14.227 -31.188 1 45.44 131 LEU B CA 1
ATOM 6856 C C . LEU B 1 131 ? 15.758 15.648 -30.75 1 45.44 131 LEU B C 1
ATOM 6858 O O . LEU B 1 131 ? 15.344 15.875 -29.609 1 45.44 131 LEU B O 1
ATOM 6862 N N . ILE B 1 132 ? 16.156 16.531 -31.703 1 46.91 132 ILE B N 1
ATOM 6863 C CA . ILE B 1 132 ? 15.812 17.922 -31.406 1 46.91 132 ILE B CA 1
ATOM 6864 C C . ILE B 1 132 ? 14.312 18.047 -31.141 1 46.91 132 ILE B C 1
ATOM 6866 O O . ILE B 1 132 ? 13.898 18.719 -30.203 1 46.91 132 ILE B O 1
ATOM 6870 N N . LEU B 1 133 ? 13.578 17.438 -31.953 1 50.72 133 LEU B N 1
ATOM 6871 C CA . LEU B 1 133 ? 12.133 17.5 -31.75 1 50.72 133 LEU B CA 1
ATOM 6872 C C . LEU B 1 133 ? 11.734 16.797 -30.453 1 50.72 133 LEU B C 1
ATOM 6874 O O . LEU B 1 133 ? 10.859 17.266 -29.719 1 50.72 133 LEU B O 1
ATOM 6878 N N . THR B 1 134 ? 12.438 15.688 -30.219 1 52.59 134 THR B N 1
ATOM 6879 C CA . THR B 1 134 ? 12.109 14.969 -28.984 1 52.59 134 THR B CA 1
ATOM 6880 C C . THR B 1 134 ? 12.555 15.758 -27.766 1 52.59 134 THR B C 1
ATOM 6882 O O . THR B 1 134 ? 11.859 15.781 -26.75 1 52.59 134 THR B O 1
ATOM 6885 N N . LEU B 1 135 ? 13.719 16.359 -27.984 1 51.97 135 LEU B N 1
ATOM 6886 C CA . LEU B 1 135 ? 14.188 17.188 -26.875 1 51.97 135 LEU B CA 1
ATOM 6887 C C . LEU B 1 135 ? 13.258 18.375 -26.656 1 51.97 135 LEU B C 1
ATOM 6889 O O . LEU B 1 135 ? 13.031 18.781 -25.516 1 51.97 135 LEU B O 1
ATOM 6893 N N . ASN B 1 136 ? 12.953 18.922 -27.797 1 50.41 136 ASN B N 1
ATOM 6894 C CA . ASN B 1 136 ? 12.023 20.047 -27.688 1 50.41 136 ASN B CA 1
ATOM 6895 C C . ASN B 1 136 ? 10.695 19.609 -27.078 1 50.41 136 ASN B C 1
ATOM 6897 O O . ASN B 1 136 ? 9.969 20.422 -26.5 1 50.41 136 ASN B O 1
ATOM 6901 N N . GLN B 1 137 ? 10.508 18.359 -27.234 1 58.78 137 GLN B N 1
ATOM 6902 C CA . GLN B 1 137 ? 9.234 17.891 -26.703 1 58.78 137 GLN B CA 1
ATOM 6903 C C . GLN B 1 137 ? 9.367 17.453 -25.25 1 58.78 137 GLN B C 1
ATOM 6905 O O . GLN B 1 137 ? 8.383 17.062 -24.625 1 58.78 137 GLN B O 1
ATOM 6910 N N . ILE B 1 138 ? 10.641 17.719 -24.922 1 61.69 138 ILE B N 1
ATOM 6911 C CA . ILE B 1 138 ? 10.844 17.297 -23.531 1 61.69 138 ILE B CA 1
ATOM 6912 C C . ILE B 1 138 ? 10.281 18.359 -22.594 1 61.69 138 ILE B C 1
ATOM 6914 O O . ILE B 1 138 ? 10.43 19.562 -22.844 1 61.69 138 ILE B O 1
ATOM 6918 N N . ASP B 1 139 ? 9.648 18.047 -21.641 1 72.06 139 ASP B N 1
ATOM 6919 C CA . ASP B 1 139 ? 9.125 18.891 -20.562 1 72.06 139 ASP B CA 1
ATOM 6920 C C . ASP B 1 139 ? 10.211 19.812 -20.016 1 72.06 139 ASP B C 1
ATOM 6922 O O . ASP B 1 139 ? 11.281 19.344 -19.609 1 72.06 139 ASP B O 1
ATOM 6926 N N . LYS B 1 140 ? 10.07 21.141 -20.281 1 74.81 140 LYS B N 1
ATOM 6927 C CA . LYS B 1 140 ? 11.023 22.156 -19.859 1 74.81 140 LYS B CA 1
ATOM 6928 C C . LYS B 1 140 ? 11.445 21.969 -18.406 1 74.81 140 LYS B C 1
ATOM 6930 O O . LYS B 1 140 ? 12.57 22.297 -18.031 1 74.81 140 LYS B O 1
ATOM 6935 N N . ARG B 1 141 ? 10.695 21.422 -17.672 1 81.69 141 ARG B N 1
ATOM 6936 C CA . ARG B 1 141 ? 10.984 21.203 -16.25 1 81.69 141 ARG B CA 1
ATOM 6937 C C . ARG B 1 141 ? 12.102 20.172 -16.078 1 81.69 141 ARG B C 1
ATOM 6939 O O . ARG B 1 141 ? 12.898 20.281 -15.141 1 81.69 141 ARG B O 1
ATOM 6946 N N . ILE B 1 142 ? 12.172 19.266 -16.953 1 80.56 142 ILE B N 1
ATOM 6947 C CA . ILE B 1 142 ? 13.188 18.234 -16.859 1 80.56 142 ILE B CA 1
ATOM 6948 C C . ILE B 1 142 ? 14.57 18.844 -17.078 1 80.56 142 ILE B C 1
ATOM 6950 O O . ILE B 1 142 ? 15.508 18.562 -16.328 1 80.56 142 ILE B O 1
ATOM 6954 N N . VAL B 1 143 ? 14.562 19.75 -18.031 1 72.88 143 VAL B N 1
ATOM 6955 C CA . VAL B 1 143 ? 15.836 20.375 -18.359 1 72.88 143 VAL B CA 1
ATOM 6956 C C . VAL B 1 143 ? 16.281 21.281 -17.203 1 72.88 143 VAL B C 1
ATOM 6958 O O . VAL B 1 143 ? 17.469 21.328 -16.875 1 72.88 143 VAL B O 1
ATOM 6961 N N . GLU B 1 144 ? 15.352 21.859 -16.656 1 76.38 144 GLU B N 1
ATOM 6962 C CA . GLU B 1 144 ? 15.648 22.812 -15.586 1 76.38 144 GLU B CA 1
ATOM 6963 C C . GLU B 1 144 ? 16.172 22.109 -14.344 1 76.38 144 GLU B C 1
ATOM 6965 O O . GLU B 1 144 ? 17.109 22.578 -13.695 1 76.38 144 GLU B O 1
ATOM 6970 N N . PHE B 1 145 ? 15.688 20.984 -14 1 79.62 145 PHE B N 1
ATOM 6971 C CA . PHE B 1 145 ? 15.984 20.375 -12.711 1 79.62 145 PHE B CA 1
ATOM 6972 C C . PHE B 1 145 ? 16.938 19.188 -12.875 1 79.62 145 PHE B C 1
ATOM 6974 O O . PHE B 1 145 ? 17.344 18.578 -11.891 1 79.62 145 PHE B O 1
ATOM 6981 N N . GLU B 1 146 ? 17.266 18.906 -14.031 1 74.38 146 GLU B N 1
ATOM 6982 C CA . GLU B 1 146 ? 18.172 17.797 -14.273 1 74.38 146 GLU B CA 1
ATOM 6983 C C . GLU B 1 146 ? 19.562 18.078 -13.727 1 74.38 146 GLU B C 1
ATOM 6985 O O . GLU B 1 146 ? 20.328 17.156 -13.43 1 74.38 146 GLU B O 1
ATOM 6990 N N . ASN B 1 147 ? 19.797 19.359 -13.523 1 74.94 147 ASN B N 1
ATOM 6991 C CA . ASN B 1 147 ? 21.156 19.703 -13.125 1 74.94 147 ASN B CA 1
ATOM 6992 C C . ASN B 1 147 ? 21.25 20 -11.633 1 74.94 147 ASN B C 1
ATOM 6994 O O . ASN B 1 147 ? 22.156 20.688 -11.18 1 74.94 147 ASN B O 1
ATOM 6998 N N . TYR B 1 148 ? 20.406 19.484 -10.859 1 79.81 148 TYR B N 1
ATOM 6999 C CA . TYR B 1 148 ? 20.484 19.625 -9.406 1 79.81 148 TYR B CA 1
ATOM 7000 C C . TYR B 1 148 ? 21.594 18.734 -8.836 1 79.81 148 TYR B C 1
ATOM 7002 O O . TYR B 1 148 ? 21.703 17.562 -9.195 1 79.81 148 TYR B O 1
ATOM 7010 N N . GLN B 1 149 ? 22.484 19.359 -8.164 1 78.81 149 GLN B N 1
ATOM 7011 C CA . GLN B 1 149 ? 23.562 18.625 -7.5 1 78.81 149 GLN B CA 1
ATOM 7012 C C . GLN B 1 149 ? 23.766 19.109 -6.066 1 78.81 149 GLN B C 1
ATOM 7014 O O . GLN B 1 149 ? 23.422 20.25 -5.742 1 78.81 149 GLN B O 1
ATOM 7019 N N . LYS B 1 150 ? 24.297 18.234 -5.289 1 83.19 150 LYS B N 1
ATOM 7020 C CA . LYS B 1 150 ? 24.641 18.625 -3.926 1 83.19 150 LYS B CA 1
ATOM 7021 C C . LYS B 1 150 ? 25.766 19.656 -3.918 1 83.19 150 LYS B C 1
ATOM 7023 O O . LYS B 1 150 ? 26.719 19.547 -4.691 1 83.19 150 LYS B O 1
ATOM 7028 N N . PHE B 1 151 ? 25.625 20.625 -3.137 1 86.44 151 PHE B N 1
ATOM 7029 C CA . PHE B 1 151 ? 26.594 21.703 -3.061 1 86.44 151 PHE B CA 1
ATOM 7030 C C . PHE B 1 151 ? 27.922 21.203 -2.49 1 86.44 151 PHE B C 1
ATOM 7032 O O . PHE B 1 151 ? 27.938 20.516 -1.466 1 86.44 151 PHE B O 1
ATOM 7039 N N . LYS B 1 152 ? 28.953 21.438 -3.207 1 86.69 152 LYS B N 1
ATOM 7040 C CA . LYS B 1 152 ? 30.312 21.188 -2.76 1 86.69 152 LYS B CA 1
ATOM 7041 C C . LYS B 1 152 ? 31.141 22.469 -2.791 1 86.69 152 LYS B C 1
ATOM 7043 O O . LYS B 1 152 ? 31.141 23.203 -3.791 1 86.69 152 LYS B O 1
ATOM 7048 N N . TYR B 1 153 ? 31.766 22.719 -1.688 1 86.88 153 TYR B N 1
ATOM 7049 C CA . TYR B 1 153 ? 32.531 23.953 -1.557 1 86.88 153 TYR B CA 1
ATOM 7050 C C . TYR B 1 153 ? 33.656 24.016 -2.59 1 86.88 153 TYR B C 1
ATOM 7052 O O . TYR B 1 153 ? 33.938 25.078 -3.148 1 86.88 153 TYR B O 1
ATOM 7060 N N . ASP B 1 154 ? 34.188 22.844 -2.877 1 83.19 154 ASP B N 1
ATOM 7061 C CA . ASP B 1 154 ? 35.312 22.781 -3.805 1 83.19 154 ASP B CA 1
ATOM 7062 C C . ASP B 1 154 ? 34.844 23.047 -5.238 1 83.19 154 ASP B C 1
ATOM 7064 O O . ASP B 1 154 ? 35.656 23.453 -6.086 1 83.19 154 ASP B O 1
ATOM 7068 N N . LEU B 1 155 ? 33.625 22.844 -5.523 1 82.44 155 LEU B N 1
ATOM 7069 C CA . LEU B 1 155 ? 33.062 23.031 -6.863 1 82.44 155 LEU B CA 1
ATOM 7070 C C . LEU B 1 155 ? 32.156 24.266 -6.91 1 82.44 155 LEU B C 1
ATOM 7072 O O . LEU B 1 155 ? 31.156 24.281 -7.625 1 82.44 155 LEU B O 1
ATOM 7076 N N . LYS B 1 156 ? 32.438 25.219 -6.141 1 81.81 156 LYS B N 1
ATOM 7077 C CA . LYS B 1 156 ? 31.578 26.406 -6.023 1 81.81 156 LYS B CA 1
ATOM 7078 C C . LYS B 1 156 ? 31.516 27.156 -7.348 1 81.81 156 LYS B C 1
ATOM 7080 O O . LYS B 1 156 ? 30.531 27.844 -7.629 1 81.81 156 LYS B O 1
ATOM 7085 N N . SER B 1 157 ? 32.5 26.922 -8.203 1 78.06 157 SER B N 1
ATOM 7086 C CA . SER B 1 157 ? 32.531 27.594 -9.5 1 78.06 157 SER B CA 1
ATOM 7087 C C . SER B 1 157 ? 31.438 27.062 -10.422 1 78.06 157 SER B C 1
ATOM 7089 O O . SER B 1 157 ? 31.031 27.734 -11.367 1 78.06 157 SER B O 1
ATOM 7091 N N . ASP B 1 158 ? 31 25.938 -10.117 1 77.38 158 ASP B N 1
ATOM 7092 C CA . ASP B 1 158 ? 29.938 25.328 -10.922 1 77.38 158 ASP B CA 1
ATOM 7093 C C . ASP B 1 158 ? 28.578 25.922 -10.57 1 77.38 158 ASP B C 1
ATOM 7095 O O . ASP B 1 158 ? 27.641 25.828 -11.359 1 77.38 158 ASP B O 1
ATOM 7099 N N . PHE B 1 159 ? 28.625 26.531 -9.43 1 78.94 159 PHE B N 1
ATOM 7100 C CA . PHE B 1 159 ? 27.328 27 -8.945 1 78.94 159 PHE B CA 1
ATOM 7101 C C . PHE B 1 159 ? 27.172 28.5 -9.164 1 78.94 159 PHE B C 1
ATOM 7103 O O . PHE B 1 159 ? 26.062 29.016 -9.258 1 78.94 159 PHE B O 1
ATOM 7110 N N . CYS B 1 160 ? 28.25 29.203 -9.062 1 76.69 160 CYS B N 1
ATOM 7111 C CA . CYS B 1 160 ? 28.25 30.656 -9.219 1 76.69 160 CYS B CA 1
ATOM 7112 C C . CYS B 1 160 ? 29.375 31.109 -10.133 1 76.69 160 CYS B C 1
ATOM 7114 O O . CYS B 1 160 ? 30.484 30.562 -10.086 1 76.69 160 CYS B O 1
ATOM 7116 N N . LEU B 1 161 ? 29.047 32.031 -11 1 73.06 161 LEU B N 1
ATOM 7117 C CA . LEU B 1 161 ? 30.031 32.562 -11.945 1 73.06 161 LEU B CA 1
ATOM 7118 C C . LEU B 1 161 ? 31.172 33.25 -11.219 1 73.06 161 LEU B C 1
ATOM 7120 O O . LEU B 1 161 ? 32.312 33.188 -11.648 1 73.06 161 LEU B O 1
ATOM 7124 N N . HIS B 1 162 ? 30.797 33.844 -10.102 1 75 162 HIS B N 1
ATOM 7125 C CA . HIS B 1 162 ? 31.812 34.531 -9.305 1 75 162 HIS B CA 1
ATOM 7126 C C . HIS B 1 162 ? 32.344 33.625 -8.195 1 75 162 HIS B C 1
ATOM 7128 O O . HIS B 1 162 ? 31.562 32.969 -7.516 1 75 162 HIS B O 1
ATOM 7134 N N . ASN B 1 163 ? 33.594 33.438 -8.156 1 75.44 163 ASN B N 1
ATOM 7135 C CA . ASN B 1 163 ? 34.219 32.531 -7.176 1 75.44 163 ASN B CA 1
ATOM 7136 C C . ASN B 1 163 ? 34.344 33.219 -5.812 1 75.44 163 ASN B C 1
ATOM 7138 O O . ASN B 1 163 ? 34.906 32.625 -4.887 1 75.44 163 ASN B O 1
ATOM 7142 N N . ASP B 1 164 ? 33.719 34.281 -5.688 1 80.38 164 ASP B N 1
ATOM 7143 C CA . ASP B 1 164 ? 33.75 34.969 -4.391 1 80.38 164 ASP B CA 1
ATOM 7144 C C . ASP B 1 164 ? 32.719 34.375 -3.432 1 80.38 164 ASP B C 1
ATOM 7146 O O . ASP B 1 164 ? 31.547 34.25 -3.777 1 80.38 164 ASP B O 1
ATOM 7150 N N . ASP B 1 165 ? 33.188 34 -2.273 1 85.06 165 ASP B N 1
ATOM 7151 C CA . ASP B 1 165 ? 32.344 33.344 -1.286 1 85.06 165 ASP B CA 1
ATOM 7152 C C . ASP B 1 165 ? 31.125 34.188 -0.955 1 85.06 165 ASP B C 1
ATOM 7154 O O . ASP B 1 165 ? 30.031 33.656 -0.722 1 85.06 165 ASP B O 1
ATOM 7158 N N . ALA B 1 166 ? 31.328 35.469 -1.004 1 79.88 166 ALA B N 1
ATOM 7159 C CA . ALA B 1 166 ? 30.219 36.375 -0.701 1 79.88 166 ALA B CA 1
ATOM 7160 C C . ALA B 1 166 ? 29.141 36.281 -1.77 1 79.88 166 ALA B C 1
ATOM 7162 O O . ALA B 1 166 ? 27.953 36.469 -1.474 1 79.88 166 ALA B O 1
ATOM 7163 N N . GLU B 1 167 ? 29.594 35.969 -2.922 1 82.38 167 GLU B N 1
ATOM 7164 C CA . GLU B 1 167 ? 28.641 35.844 -4.02 1 82.38 167 GLU B CA 1
ATOM 7165 C C . GLU B 1 167 ? 28 34.438 -4.055 1 82.38 167 GLU B C 1
ATOM 7167 O O . GLU B 1 167 ? 26.828 34.312 -4.398 1 82.38 167 GLU B O 1
ATOM 7172 N N . VAL B 1 168 ? 28.734 33.531 -3.631 1 85.56 168 VAL B N 1
ATOM 7173 C CA . VAL B 1 168 ? 28.266 32.156 -3.666 1 85.56 168 VAL B CA 1
ATOM 7174 C C . VAL B 1 168 ? 27.141 31.953 -2.643 1 85.56 168 VAL B C 1
ATOM 7176 O O . VAL B 1 168 ? 26.203 31.203 -2.879 1 85.56 168 VAL B O 1
ATOM 7179 N N . ILE B 1 169 ? 27.25 32.656 -1.58 1 86.75 169 ILE B N 1
ATOM 7180 C CA . ILE B 1 169 ? 26.25 32.562 -0.522 1 86.75 169 ILE B CA 1
ATOM 7181 C C . ILE B 1 169 ? 24.875 32.969 -1.057 1 86.75 169 ILE B C 1
ATOM 7183 O O . ILE B 1 169 ? 23.844 32.5 -0.576 1 86.75 169 ILE B O 1
ATOM 7187 N N . LYS B 1 170 ? 24.906 33.719 -2.111 1 85.94 170 LYS B N 1
ATOM 7188 C CA . LYS B 1 170 ? 23.656 34.25 -2.66 1 85.94 170 LYS B CA 1
ATOM 7189 C C . LYS B 1 170 ? 22.875 33.156 -3.375 1 85.94 170 LYS B C 1
ATOM 7191 O O . LYS B 1 170 ? 21.688 33.344 -3.67 1 85.94 170 LYS B O 1
ATOM 7196 N N . ILE B 1 171 ? 23.484 32.062 -3.572 1 88.38 171 ILE B N 1
ATOM 7197 C CA . ILE B 1 171 ? 22.797 30.938 -4.199 1 88.38 171 ILE B CA 1
ATOM 7198 C C . ILE B 1 171 ? 21.797 30.328 -3.213 1 88.38 171 ILE B C 1
ATOM 7200 O O . ILE B 1 171 ? 20.812 29.703 -3.617 1 88.38 171 ILE B O 1
ATOM 7204 N N . PHE B 1 172 ? 22.078 30.609 -1.973 1 91.38 172 PHE B N 1
ATOM 7205 C CA . PHE B 1 172 ? 21.188 30.109 -0.938 1 91.38 172 PHE B CA 1
ATOM 7206 C C . PHE B 1 172 ? 20.141 31.141 -0.56 1 91.38 172 PHE B C 1
ATOM 7208 O O . PHE B 1 172 ? 20.453 32.312 -0.418 1 91.38 172 PHE B O 1
ATOM 7215 N N . SER B 1 173 ? 18.922 30.75 -0.51 1 91.38 173 SER B N 1
ATOM 7216 C CA . SER B 1 173 ? 17.844 31.641 -0.097 1 91.38 173 SER B CA 1
ATOM 7217 C C . SER B 1 173 ? 18.016 32.062 1.356 1 91.38 173 SER B C 1
ATOM 7219 O O . SER B 1 173 ? 18.781 31.453 2.109 1 91.38 173 SER B O 1
ATOM 7221 N N . PRO B 1 174 ? 17.344 33.094 1.742 1 92.5 174 PRO B N 1
ATOM 7222 C CA . PRO B 1 174 ? 17.422 33.531 3.139 1 92.5 174 PRO B CA 1
ATOM 7223 C C . PRO B 1 174 ? 17 32.438 4.121 1 92.5 174 PRO B C 1
ATOM 7225 O O . PRO B 1 174 ? 17.625 32.281 5.18 1 92.5 174 PRO B O 1
ATOM 7228 N N . SER B 1 175 ? 16 31.719 3.797 1 94 175 SER B N 1
ATOM 7229 C CA . SER B 1 175 ? 15.57 30.641 4.676 1 94 175 SER B CA 1
ATOM 7230 C C . SER B 1 175 ? 16.625 29.547 4.758 1 94 175 SER B C 1
ATOM 7232 O O . SER B 1 175 ? 16.859 28.984 5.832 1 94 175 SER B O 1
ATOM 7234 N N . GLU B 1 176 ? 17.266 29.234 3.656 1 92.88 176 GLU B N 1
ATOM 7235 C CA . GLU B 1 176 ? 18.312 28.219 3.648 1 92.88 176 GLU B CA 1
ATOM 7236 C C . GLU B 1 176 ? 19.516 28.672 4.453 1 92.88 176 GLU B C 1
ATOM 7238 O O . GLU B 1 176 ? 20.141 27.875 5.156 1 92.88 176 GLU B O 1
ATOM 7243 N N . THR B 1 177 ? 19.844 29.938 4.289 1 93.06 177 THR B N 1
ATOM 7244 C CA . THR B 1 177 ? 20.969 30.469 5.043 1 93.06 177 THR B CA 1
ATOM 7245 C C . THR B 1 177 ? 20.734 30.359 6.543 1 93.06 177 THR B C 1
ATOM 7247 O O . THR B 1 177 ? 21.625 29.953 7.293 1 93.06 177 THR B O 1
ATOM 7250 N N . LEU B 1 178 ? 19.547 30.703 6.93 1 94.06 178 LEU B N 1
ATOM 7251 C CA . LEU B 1 178 ? 19.188 30.578 8.336 1 94.06 178 LEU B CA 1
ATOM 7252 C C . LEU B 1 178 ? 19.25 29.125 8.789 1 94.06 178 LEU B C 1
ATOM 7254 O O . LEU B 1 178 ? 19.688 28.828 9.898 1 94.06 178 LEU B O 1
ATOM 7258 N N . LEU B 1 179 ? 18.766 28.281 7.941 1 93.56 179 LEU B N 1
ATOM 7259 C CA . LEU B 1 179 ? 18.766 26.844 8.25 1 93.56 179 LEU B CA 1
ATOM 7260 C C . LEU B 1 179 ? 20.203 26.344 8.406 1 93.56 179 LEU B C 1
ATOM 7262 O O . LEU B 1 179 ? 20.484 25.531 9.305 1 93.56 179 LEU B O 1
ATOM 7266 N N . ILE B 1 180 ? 21.078 26.766 7.551 1 93.5 180 ILE B N 1
ATOM 7267 C CA . ILE B 1 180 ? 22.484 26.375 7.609 1 93.5 180 ILE B CA 1
ATOM 7268 C C . ILE B 1 180 ? 23.094 26.844 8.93 1 93.5 180 ILE B C 1
ATOM 7270 O O . ILE B 1 180 ? 23.766 26.062 9.609 1 93.5 180 ILE B O 1
ATOM 7274 N N . ILE B 1 181 ? 22.828 28.047 9.266 1 93.94 181 ILE B N 1
ATOM 7275 C CA . ILE B 1 181 ? 23.391 28.609 10.492 1 93.94 181 ILE B CA 1
ATOM 7276 C C . ILE B 1 181 ? 22.828 27.875 11.703 1 93.94 181 ILE B C 1
ATOM 7278 O O . ILE B 1 181 ? 23.562 27.578 12.656 1 93.94 181 ILE B O 1
ATOM 7282 N N . TYR B 1 182 ? 21.547 27.672 11.68 1 93.31 182 TYR B N 1
ATOM 7283 C CA . TYR B 1 182 ? 20.922 26.953 12.773 1 93.31 182 TYR B CA 1
ATOM 7284 C C . TYR B 1 182 ? 21.516 25.562 12.922 1 93.31 182 TYR B C 1
ATOM 7286 O O . TYR B 1 182 ? 21.719 25.078 14.031 1 93.31 182 TYR B O 1
ATOM 7294 N N . ASN B 1 183 ? 21.688 24.859 11.797 1 91.38 183 ASN B N 1
ATOM 7295 C CA . ASN B 1 183 ? 22.328 23.562 11.805 1 91.38 183 ASN B CA 1
ATOM 7296 C C . ASN B 1 183 ? 23.75 23.641 12.391 1 91.38 183 ASN B C 1
ATOM 7298 O O . ASN B 1 183 ? 24.172 22.734 13.102 1 91.38 183 ASN B O 1
ATOM 7302 N N . TYR B 1 184 ? 24.422 24.703 12.055 1 92.31 184 TYR B N 1
ATOM 7303 C CA . TYR B 1 184 ? 25.766 24.906 12.578 1 92.31 184 TYR B CA 1
ATOM 7304 C C . TYR B 1 184 ? 25.75 25.016 14.102 1 92.31 184 TYR B C 1
ATOM 7306 O O . TYR B 1 184 ? 26.609 24.453 14.781 1 92.31 184 TYR B O 1
ATOM 7314 N N . LEU B 1 185 ? 24.75 25.656 14.617 1 92.19 185 LEU B N 1
ATOM 7315 C CA . LEU B 1 185 ? 24.609 25.797 16.062 1 92.19 185 LEU B CA 1
ATOM 7316 C C . LEU B 1 185 ? 24.469 24.422 16.734 1 92.19 185 LEU B C 1
ATOM 7318 O O . LEU B 1 185 ? 24.922 24.234 17.859 1 92.19 185 LEU B O 1
ATOM 7322 N N . HIS B 1 186 ? 23.891 23.531 16.047 1 89.94 186 HIS B N 1
ATOM 7323 C CA . HIS B 1 186 ? 23.656 22.203 16.609 1 89.94 186 HIS B CA 1
ATOM 7324 C C . HIS B 1 186 ? 24.891 21.328 16.469 1 89.94 186 HIS B C 1
ATOM 7326 O O . HIS B 1 186 ? 24.969 20.25 17.078 1 89.94 186 HIS B O 1
ATOM 7332 N N . THR B 1 187 ? 25.812 21.703 15.68 1 88.5 187 THR B N 1
ATOM 7333 C CA . THR B 1 187 ? 27.062 20.938 15.547 1 88.5 187 THR B CA 1
ATOM 7334 C C . THR B 1 187 ? 28.016 21.25 16.688 1 88.5 187 THR B C 1
ATOM 7336 O O . THR B 1 187 ? 28.938 20.484 16.969 1 88.5 187 THR B O 1
ATOM 7339 N N . ILE B 1 188 ? 27.797 22.391 17.312 1 90.19 188 ILE B N 1
ATOM 7340 C CA . ILE B 1 188 ? 28.641 22.781 18.438 1 90.19 188 ILE B CA 1
ATOM 7341 C C . ILE B 1 188 ? 28.328 21.906 19.656 1 90.19 188 ILE B C 1
ATOM 7343 O O . ILE B 1 188 ? 27.172 21.766 20.047 1 90.19 188 ILE B O 1
ATOM 7347 N N . LYS B 1 189 ? 29.375 21.266 20.125 1 87.19 189 LYS B N 1
ATOM 7348 C CA . LYS B 1 189 ? 29.172 20.297 21.203 1 87.19 189 LYS B CA 1
ATOM 7349 C C . LYS B 1 189 ? 29.672 20.859 22.547 1 87.19 189 LYS B C 1
ATOM 7351 O O . LYS B 1 189 ? 30.656 21.594 22.578 1 87.19 189 LYS B O 1
ATOM 7356 N N . ILE B 1 190 ? 28.906 20.672 23.484 1 80.06 190 ILE B N 1
ATOM 7357 C CA . ILE B 1 190 ? 29.312 20.828 24.875 1 80.06 190 ILE B CA 1
ATOM 7358 C C . ILE B 1 190 ? 29.375 19.469 25.547 1 80.06 190 ILE B C 1
ATOM 7360 O O . ILE B 1 190 ? 28.344 18.859 25.844 1 80.06 190 ILE B O 1
ATOM 7364 N N . GLY B 1 191 ? 30.5 18.938 25.734 1 69.44 191 GLY B N 1
ATOM 7365 C CA . GLY B 1 191 ? 30.641 17.531 26.141 1 69.44 191 GLY B CA 1
ATOM 7366 C C . GLY B 1 191 ? 30.266 16.562 25.031 1 69.44 191 GLY B C 1
ATOM 7367 O O . GLY B 1 191 ? 30.812 16.625 23.938 1 69.44 191 GLY B O 1
ATOM 7368 N N . ASP B 1 192 ? 29.266 15.719 25.266 1 69.25 192 ASP B N 1
ATOM 7369 C CA . ASP B 1 192 ? 28.828 14.727 24.281 1 69.25 192 ASP B CA 1
ATOM 7370 C C . ASP B 1 192 ? 27.516 15.125 23.641 1 69.25 192 ASP B C 1
ATOM 7372 O O . ASP B 1 192 ? 27.016 14.445 22.734 1 69.25 192 ASP B O 1
ATOM 7376 N N . LEU B 1 193 ? 27.062 16.281 24.062 1 76.12 193 LEU B N 1
ATOM 7377 C CA . LEU B 1 193 ? 25.734 16.641 23.578 1 76.12 193 LEU B CA 1
ATOM 7378 C C . LEU B 1 193 ? 25.797 17.906 22.719 1 76.12 193 LEU B C 1
ATOM 7380 O O . LEU B 1 193 ? 26.688 18.734 22.891 1 76.12 193 LEU B O 1
ATOM 7384 N N . ASP B 1 194 ? 24.875 18 21.797 1 85.62 194 ASP B N 1
ATOM 7385 C CA . ASP B 1 194 ? 24.594 19.219 21.047 1 85.62 194 ASP B CA 1
ATOM 7386 C C . ASP B 1 194 ? 24.297 20.391 22 1 85.62 194 ASP B C 1
ATOM 7388 O O . ASP B 1 194 ? 23.562 20.234 22.969 1 85.62 194 ASP B O 1
ATOM 7392 N N . MET B 1 195 ? 25.031 21.469 21.859 1 86.56 195 MET B N 1
ATOM 7393 C CA . MET B 1 195 ? 24.938 22.625 22.75 1 86.56 195 MET B CA 1
ATOM 7394 C C . MET B 1 195 ? 23.484 23.047 22.953 1 86.56 195 MET B C 1
ATOM 7396 O O . MET B 1 195 ? 23.047 23.266 24.078 1 86.56 195 MET B O 1
ATOM 7400 N N . ILE B 1 196 ? 22.766 23.141 21.859 1 88.25 196 ILE B N 1
ATOM 7401 C CA . ILE B 1 196 ? 21.391 23.594 21.938 1 88.25 196 ILE B CA 1
ATOM 7402 C C . ILE B 1 196 ? 20.547 22.594 22.719 1 88.25 196 ILE B C 1
ATOM 7404 O O . ILE B 1 196 ? 19.734 22.984 23.562 1 88.25 196 ILE B O 1
ATOM 7408 N N . HIS B 1 197 ? 20.766 21.375 22.453 1 86 197 HIS B N 1
ATOM 7409 C CA . HIS B 1 197 ? 20.031 20.344 23.172 1 86 197 HIS B CA 1
ATOM 7410 C C . HIS B 1 197 ? 20.359 20.359 24.656 1 86 197 HIS B C 1
ATOM 7412 O O . HIS B 1 197 ? 19.469 20.219 25.5 1 86 197 HIS B O 1
ATOM 7418 N N . PHE B 1 198 ? 21.578 20.547 24.922 1 84.81 198 PHE B N 1
ATOM 7419 C CA . PHE B 1 198 ? 22.016 20.594 26.297 1 84.81 198 PHE B CA 1
ATOM 7420 C C . PHE B 1 198 ? 21.406 21.781 27.031 1 84.81 198 PHE B C 1
ATOM 7422 O O . PHE B 1 198 ? 20.875 21.641 28.125 1 84.81 198 PHE B O 1
ATOM 7429 N N . LEU B 1 199 ? 21.453 22.906 26.422 1 88.44 199 LEU B N 1
ATOM 7430 C CA . LEU B 1 199 ? 20.953 24.125 27.047 1 88.44 199 LEU B CA 1
ATOM 7431 C C . LEU B 1 199 ? 19.438 24.062 27.234 1 88.44 199 LEU B C 1
ATOM 7433 O O . LEU B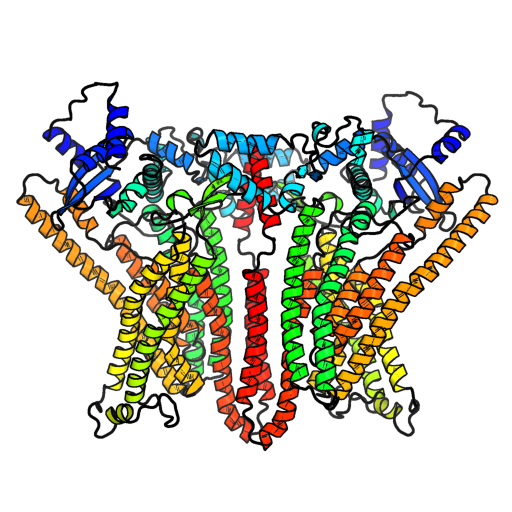 1 199 ? 18.922 24.578 28.234 1 88.44 199 LEU B O 1
ATOM 7437 N N . LYS B 1 200 ? 18.75 23.422 26.328 1 86.62 200 LYS B N 1
ATOM 7438 C CA . LYS B 1 200 ? 17.297 23.297 26.438 1 86.62 200 LYS B CA 1
ATOM 7439 C C . LYS B 1 200 ? 16.922 22.266 27.5 1 86.62 200 LYS B C 1
ATOM 7441 O O . LYS B 1 200 ? 15.961 22.484 28.25 1 86.62 200 LYS B O 1
ATOM 7446 N N . THR B 1 201 ? 17.625 21.156 27.531 1 81.56 201 THR B N 1
ATOM 7447 C CA . THR B 1 201 ? 17.344 20.109 28.5 1 81.56 201 THR B CA 1
ATOM 7448 C C . THR B 1 201 ? 17.578 20.609 29.922 1 81.56 201 THR B C 1
ATOM 7450 O O . THR B 1 201 ? 16.812 20.281 30.828 1 81.56 201 THR B O 1
ATOM 7453 N N . GLU B 1 202 ? 18.609 21.469 30.109 1 82.44 202 GLU B N 1
ATOM 7454 C CA . GLU B 1 202 ? 18.922 22 31.422 1 82.44 202 GLU B CA 1
ATOM 7455 C C . GLU B 1 202 ? 18.078 23.234 31.734 1 82.44 202 GLU B C 1
ATOM 7457 O O . GLU B 1 202 ? 18.25 23.859 32.781 1 82.44 202 GLU B O 1
ATOM 7462 N N . GLU B 1 203 ? 17.25 23.641 30.766 1 84.62 203 GLU B N 1
ATOM 7463 C CA . GLU B 1 203 ? 16.281 24.734 30.906 1 84.62 203 GLU B CA 1
ATOM 7464 C C . GLU B 1 203 ? 16.984 26.078 31.016 1 84.62 203 GLU B C 1
ATOM 7466 O O . GLU B 1 203 ? 16.484 26.984 31.688 1 84.62 203 GLU B O 1
ATOM 7471 N N . TYR B 1 204 ? 18.172 26.109 30.453 1 87.12 204 TYR B N 1
ATOM 7472 C CA . TYR B 1 204 ? 18.859 27.391 30.359 1 87.12 204 TYR B CA 1
ATOM 7473 C C . TYR B 1 204 ? 18.328 28.203 29.172 1 87.12 204 TYR B C 1
ATOM 7475 O O . TYR B 1 204 ? 18.078 29.406 29.297 1 87.12 204 TYR B O 1
ATOM 7483 N N . LEU B 1 205 ? 18.188 27.484 28.109 1 90.88 205 LEU B N 1
ATOM 7484 C CA . LEU B 1 205 ? 17.734 28.109 26.859 1 90.88 205 LEU B CA 1
ATOM 7485 C C . LEU B 1 205 ? 16.25 27.859 26.625 1 90.88 205 LEU B C 1
ATOM 7487 O O . LEU B 1 205 ? 15.805 26.719 26.641 1 90.88 205 LEU B O 1
ATOM 7491 N N . LEU B 1 206 ? 15.57 28.906 26.469 1 88.25 206 LEU B N 1
ATOM 7492 C CA . LEU B 1 206 ? 14.125 28.797 26.281 1 88.25 206 LEU B CA 1
ATOM 7493 C C . LEU B 1 206 ? 13.789 28.609 24.797 1 88.25 206 LEU B C 1
ATOM 7495 O O . LEU B 1 206 ? 13.023 27.719 24.438 1 88.25 206 LEU B O 1
ATOM 7499 N N . GLN B 1 207 ? 14.383 29.453 23.984 1 90 207 GLN B N 1
ATOM 7500 C CA . GLN B 1 207 ? 14.031 29.406 22.578 1 90 207 GLN B CA 1
ATOM 7501 C C . GLN B 1 207 ? 15.094 30.094 21.719 1 90 207 GLN B C 1
ATOM 7503 O O . GLN B 1 207 ? 15.797 30.984 22.203 1 90 207 GLN B O 1
ATOM 7508 N N . VAL B 1 208 ? 15.273 29.562 20.609 1 92.38 208 VAL B N 1
ATOM 7509 C CA . VAL B 1 208 ? 16.078 30.219 19.578 1 92.38 208 VAL B CA 1
ATOM 7510 C C . VAL B 1 208 ? 15.156 30.734 18.469 1 92.38 208 VAL B C 1
ATOM 7512 O O . VAL B 1 208 ? 14.477 29.938 17.812 1 92.38 208 VAL B O 1
ATOM 7515 N N . THR B 1 209 ? 15.094 32.062 18.297 1 93.81 209 THR B N 1
ATOM 7516 C CA . THR B 1 209 ? 14.141 32.656 17.359 1 93.81 209 THR B CA 1
ATOM 7517 C C . THR B 1 209 ? 14.875 33.406 16.25 1 93.81 209 THR B C 1
ATOM 7519 O O . THR B 1 209 ? 15.719 34.281 16.531 1 93.81 209 THR B O 1
ATOM 7522 N N . PRO B 1 210 ? 14.578 33.094 15.016 1 94.81 210 PRO B N 1
ATOM 7523 C CA . PRO B 1 210 ? 15.141 33.906 13.938 1 94.81 210 PRO B CA 1
ATOM 7524 C C . PRO B 1 210 ? 14.547 35.312 13.891 1 94.81 210 PRO B C 1
ATOM 7526 O O . PRO B 1 210 ? 13.383 35.531 14.25 1 94.81 210 PRO B O 1
ATOM 7529 N N . ILE B 1 211 ? 15.32 36.25 13.359 1 92.38 211 ILE B N 1
ATOM 7530 C CA . ILE B 1 211 ? 14.906 37.625 13.312 1 92.38 211 ILE B CA 1
ATOM 7531 C C . ILE B 1 211 ? 14.438 37.969 11.898 1 92.38 211 ILE B C 1
ATOM 7533 O O . ILE B 1 211 ? 15.039 37.531 10.914 1 92.38 211 ILE B O 1
ATOM 7537 N N . HIS B 1 212 ? 13.414 38.812 11.828 1 90.94 212 HIS B N 1
ATOM 7538 C CA . HIS B 1 212 ? 12.898 39.25 10.539 1 90.94 212 HIS B CA 1
ATOM 7539 C C . HIS B 1 212 ? 13.859 40.25 9.867 1 90.94 212 HIS B C 1
ATOM 7541 O O . HIS B 1 212 ? 14.508 41.031 10.539 1 90.94 212 HIS B O 1
ATOM 7547 N N . ASP B 1 213 ? 13.836 40.094 8.484 1 85.69 213 ASP B N 1
ATOM 7548 C CA . ASP B 1 213 ? 14.508 41.125 7.715 1 85.69 213 ASP B CA 1
ATOM 7549 C C . ASP B 1 213 ? 13.68 42.406 7.672 1 85.69 213 ASP B C 1
ATOM 7551 O O . ASP B 1 213 ? 12.484 42.406 7.98 1 85.69 213 ASP B O 1
ATOM 7555 N N . GLU B 1 214 ? 14.32 43.469 7.355 1 77.62 214 GLU B N 1
ATOM 7556 C CA . GLU B 1 214 ? 13.625 44.75 7.344 1 77.62 214 GLU B CA 1
ATOM 7557 C C . GLU B 1 214 ? 12.531 44.781 6.277 1 77.62 214 GLU B C 1
ATOM 7559 O O . GLU B 1 214 ? 11.414 45.219 6.539 1 77.62 214 GLU B O 1
ATOM 7564 N N . ILE B 1 215 ? 12.859 44.25 5.129 1 75.69 215 ILE B N 1
ATOM 7565 C CA . ILE B 1 215 ? 11.883 44.281 4.043 1 75.69 215 ILE B CA 1
ATOM 7566 C C . ILE B 1 215 ? 11.594 42.875 3.576 1 75.69 215 ILE B C 1
ATOM 7568 O O . ILE B 1 215 ? 12.523 42.094 3.268 1 75.69 215 ILE B O 1
ATOM 7572 N N . VAL B 1 216 ? 10.273 42.594 3.773 1 81.81 216 VAL B N 1
ATOM 7573 C CA . VAL B 1 216 ? 9.836 41.25 3.322 1 81.81 216 VAL B CA 1
ATOM 7574 C C . VAL B 1 216 ? 8.758 41.406 2.254 1 81.81 216 VAL B C 1
ATOM 7576 O O . VAL B 1 216 ? 7.734 42.062 2.484 1 81.81 216 VAL B O 1
ATOM 7579 N N . SER B 1 217 ? 9.055 41.031 1.03 1 83.75 217 SER B N 1
ATOM 7580 C CA . SER B 1 217 ? 8.055 41.031 -0.032 1 83.75 217 SER B CA 1
ATOM 7581 C C . SER B 1 217 ? 7.633 39.594 -0.376 1 83.75 217 SER B C 1
ATOM 7583 O O . SER B 1 217 ? 8.453 38.781 -0.804 1 83.75 217 SER B O 1
ATOM 7585 N N . LEU B 1 218 ? 6.371 39.375 -0.057 1 89.56 218 LEU B N 1
ATOM 7586 C CA . LEU B 1 218 ? 5.84 38.031 -0.306 1 89.56 218 LEU B CA 1
ATOM 7587 C C . LEU B 1 218 ? 4.754 38.094 -1.375 1 89.56 218 LEU B C 1
ATOM 7589 O O . LEU B 1 218 ? 3.574 38.25 -1.061 1 89.56 218 LEU B O 1
ATOM 7593 N N . ASN B 1 219 ? 5.059 37.812 -2.67 1 86.44 219 ASN B N 1
ATOM 7594 C CA . ASN B 1 219 ? 4.082 37.844 -3.75 1 86.44 219 ASN B CA 1
ATOM 7595 C C . ASN B 1 219 ? 3.648 36.469 -4.172 1 86.44 219 ASN B C 1
ATOM 7597 O O . ASN B 1 219 ? 2.479 36.219 -4.488 1 86.44 219 ASN B O 1
ATOM 7601 N N . THR B 1 220 ? 4.551 35.625 -4.16 1 91.56 220 THR B N 1
ATOM 7602 C CA . THR B 1 220 ? 4.285 34.25 -4.602 1 91.56 220 THR B CA 1
ATOM 7603 C C . THR B 1 220 ? 4.625 33.25 -3.496 1 91.56 220 THR B C 1
ATOM 7605 O O . THR B 1 220 ? 5.238 33.625 -2.49 1 91.56 220 THR B O 1
ATOM 7608 N N . VAL B 1 221 ? 4.18 32.062 -3.658 1 93.94 221 VAL B N 1
ATOM 7609 C CA . VAL B 1 221 ? 4.48 31.016 -2.686 1 93.94 221 VAL B CA 1
ATOM 7610 C C . VAL B 1 221 ? 5.98 30.734 -2.682 1 93.94 221 VAL B C 1
ATOM 7612 O O . VAL 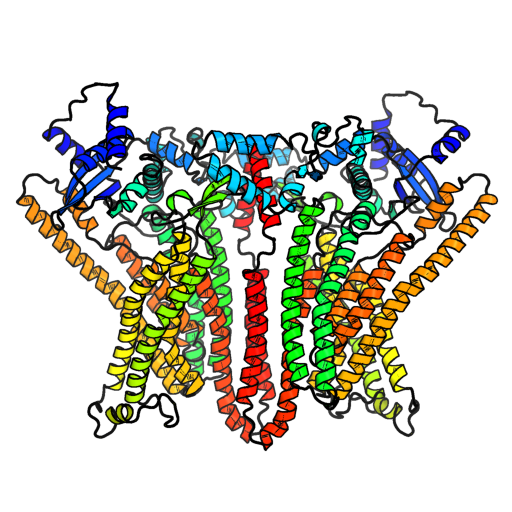B 1 221 ? 6.547 30.375 -1.646 1 93.94 221 VAL B O 1
ATOM 7615 N N . SER B 1 222 ? 6.555 30.906 -3.805 1 92.19 222 SER B N 1
ATOM 7616 C CA . SER B 1 222 ? 8 30.734 -3.883 1 92.19 222 SER B CA 1
ATOM 7617 C C . SER B 1 222 ? 8.727 31.734 -2.986 1 92.19 222 SER B C 1
ATOM 7619 O O . SER B 1 222 ? 9.758 31.406 -2.393 1 92.19 222 SER B O 1
ATOM 7621 N N . ASP B 1 223 ? 8.148 32.875 -2.873 1 94.12 223 ASP B N 1
ATOM 7622 C CA . ASP B 1 223 ? 8.734 33.875 -1.982 1 94.12 223 ASP B CA 1
ATOM 7623 C C . ASP B 1 223 ? 8.633 33.438 -0.523 1 94.12 223 ASP B C 1
ATOM 7625 O O . ASP B 1 223 ? 9.547 33.688 0.27 1 94.12 223 ASP B O 1
ATOM 7629 N N . ILE B 1 224 ? 7.543 32.875 -0.254 1 94.44 224 ILE B N 1
ATOM 7630 C CA . ILE B 1 224 ? 7.34 32.375 1.105 1 94.44 224 ILE B CA 1
ATOM 7631 C C . ILE B 1 224 ? 8.328 31.266 1.401 1 94.44 224 ILE B C 1
ATOM 7633 O O . ILE B 1 224 ? 8.906 31.203 2.488 1 94.44 224 ILE B O 1
ATOM 7637 N N . GLU B 1 225 ? 8.508 30.406 0.432 1 94.75 225 GLU B N 1
ATOM 7638 C CA . GLU B 1 225 ? 9.461 29.312 0.588 1 94.75 225 GLU B CA 1
ATOM 7639 C C . GLU B 1 225 ? 10.875 29.844 0.778 1 94.75 225 GLU B C 1
ATOM 7641 O O . GLU B 1 225 ? 11.625 29.344 1.616 1 94.75 225 GLU B O 1
ATOM 7646 N N . ARG B 1 226 ? 11.227 30.844 0.072 1 93.25 226 ARG B N 1
ATOM 7647 C CA . ARG B 1 226 ? 12.578 31.391 0.106 1 93.25 226 ARG B CA 1
ATOM 7648 C C . ARG B 1 226 ? 12.828 32.156 1.409 1 93.25 226 ARG B C 1
ATOM 7650 O O . ARG B 1 226 ? 13.953 32.156 1.918 1 93.25 226 ARG B O 1
ATOM 7657 N N . TYR B 1 227 ? 11.812 32.688 1.914 1 94.56 227 TYR B N 1
ATOM 7658 C CA . TYR B 1 227 ? 12.016 33.531 3.088 1 94.56 227 TYR B CA 1
ATOM 7659 C C . TYR B 1 227 ? 11.703 32.75 4.367 1 94.56 227 TYR B C 1
ATOM 7661 O O . TYR B 1 227 ? 12.484 32.781 5.32 1 94.56 227 TYR B O 1
ATOM 7669 N N . PHE B 1 228 ? 10.586 32.094 4.473 1 94.31 228 PHE B N 1
ATOM 7670 C CA . PHE B 1 228 ? 10.133 31.469 5.707 1 94.31 228 PHE B CA 1
ATOM 7671 C C . PHE B 1 228 ? 10.508 30 5.727 1 94.31 228 PHE B C 1
ATOM 7673 O O . PHE B 1 228 ? 10.547 29.375 6.793 1 94.31 228 PHE B O 1
ATOM 7680 N N . GLY B 1 229 ? 10.703 29.391 4.57 1 93.44 229 GLY B N 1
ATOM 7681 C CA . GLY B 1 229 ? 11.062 27.984 4.512 1 93.44 229 GLY B CA 1
ATOM 7682 C C . GLY B 1 229 ? 9.977 27.109 3.902 1 93.44 229 GLY B C 1
ATOM 7683 O O . GLY B 1 229 ? 8.852 27.578 3.684 1 93.44 229 GLY B O 1
ATOM 7684 N N . GLY B 1 230 ? 10.297 25.875 3.639 1 92.62 230 GLY B N 1
ATOM 7685 C CA . GLY B 1 230 ? 9.391 24.953 2.986 1 92.62 230 GLY B CA 1
ATOM 7686 C C . GLY B 1 230 ? 8.258 24.5 3.883 1 92.62 230 GLY B C 1
ATOM 7687 O O . GLY B 1 230 ? 7.168 24.172 3.402 1 92.62 230 GLY B O 1
ATOM 7688 N N . ASN B 1 231 ? 8.445 24.5 5.184 1 91.5 231 ASN B N 1
ATOM 7689 C CA . ASN B 1 231 ? 7.422 24.031 6.117 1 91.5 231 ASN B CA 1
ATOM 7690 C C . ASN B 1 231 ? 6.188 24.922 6.094 1 91.5 231 ASN B C 1
ATOM 7692 O O . ASN B 1 231 ? 5.059 24.438 6.16 1 91.5 231 ASN B O 1
ATOM 7696 N N . LEU B 1 232 ? 6.398 26.203 5.973 1 93.5 232 LEU B N 1
ATOM 7697 C CA . LEU B 1 232 ? 5.266 27.109 5.891 1 93.5 232 LEU B CA 1
ATOM 7698 C C . LEU B 1 232 ? 4.762 27.219 4.457 1 93.5 232 LEU B C 1
ATOM 7700 O O . LEU B 1 232 ? 3.553 27.312 4.227 1 93.5 232 LEU B O 1
ATOM 7704 N N . ALA B 1 233 ? 5.629 27.188 3.535 1 95.5 233 ALA B N 1
ATOM 7705 C CA . ALA B 1 233 ? 5.277 27.344 2.127 1 95.5 233 ALA B CA 1
ATOM 7706 C C . ALA B 1 233 ? 4.387 26.203 1.648 1 95.5 233 ALA B C 1
ATOM 7708 O O . ALA B 1 233 ? 3.502 26.406 0.814 1 95.5 233 ALA B O 1
ATOM 7709 N N . VAL B 1 234 ? 4.598 25.031 2.152 1 96.25 234 VAL B N 1
ATOM 7710 C CA . VAL B 1 234 ? 3.818 23.875 1.742 1 96.25 234 VAL B CA 1
ATOM 7711 C C . VAL B 1 234 ? 2.348 24.094 2.092 1 96.25 234 VAL B C 1
ATOM 7713 O O . VAL B 1 234 ? 1.457 23.688 1.339 1 96.25 234 VAL B O 1
ATOM 7716 N N . TYR B 1 235 ? 2.104 24.703 3.23 1 95.69 235 TYR B N 1
ATOM 7717 C CA . TYR B 1 235 ? 0.733 25 3.627 1 95.69 235 TYR B CA 1
ATOM 7718 C C . TYR B 1 235 ? 0.05 25.891 2.598 1 95.69 235 TYR B C 1
ATOM 7720 O O . TYR B 1 235 ? -1.091 25.641 2.205 1 95.69 235 TYR B O 1
ATOM 7728 N N . PHE B 1 236 ? 0.728 26.891 2.152 1 95.19 236 PHE B N 1
ATOM 7729 C CA . PHE B 1 236 ? 0.147 27.812 1.192 1 95.19 236 PHE B CA 1
ATOM 7730 C C . PHE B 1 236 ? -0.047 27.141 -0.162 1 95.19 236 PHE B C 1
ATOM 7732 O O . PHE B 1 236 ? -1.036 27.406 -0.852 1 95.19 236 PHE B O 1
ATOM 7739 N N . GLU B 1 237 ? 0.94 26.297 -0.531 1 97 237 GLU B N 1
ATOM 7740 C CA . GLU B 1 237 ? 0.762 25.531 -1.758 1 97 237 GLU B CA 1
ATOM 7741 C C . GLU B 1 237 ? -0.454 24.609 -1.66 1 97 237 GLU B C 1
ATOM 7743 O O . GLU B 1 237 ? -1.202 24.453 -2.629 1 97 237 GLU B O 1
ATOM 7748 N N . PHE B 1 238 ? -0.644 24.016 -0.53 1 97.25 238 PHE B N 1
ATOM 7749 C CA . PHE B 1 238 ? -1.784 23.141 -0.293 1 97.25 238 PHE B CA 1
ATOM 7750 C C . PHE B 1 238 ? -3.094 23.922 -0.396 1 97.25 238 PHE B C 1
ATOM 7752 O O . PHE B 1 238 ? -4.035 23.469 -1.055 1 97.25 238 PHE B O 1
ATOM 7759 N N . MET B 1 239 ? -3.115 25.078 0.229 1 96.31 239 MET B N 1
ATOM 7760 C CA . MET B 1 239 ? -4.324 25.891 0.229 1 96.31 239 MET B CA 1
ATOM 7761 C C . MET B 1 239 ? -4.684 26.328 -1.187 1 96.31 239 MET B C 1
ATOM 7763 O O . MET B 1 239 ? -5.855 26.312 -1.568 1 96.31 239 MET B O 1
ATOM 7767 N N . ASN B 1 240 ? -3.66 26.703 -1.917 1 96.62 240 ASN B N 1
ATOM 7768 C CA . ASN B 1 240 ? -3.902 27.094 -3.303 1 96.62 240 ASN B CA 1
ATOM 7769 C C . ASN B 1 240 ? -4.402 25.922 -4.137 1 96.62 240 ASN B C 1
ATOM 7771 O O . ASN B 1 240 ? -5.301 26.078 -4.969 1 96.62 240 ASN B O 1
ATOM 7775 N N . PHE B 1 241 ? -3.787 24.812 -3.938 1 97.69 241 PHE B N 1
ATOM 7776 C CA . PHE B 1 241 ? -4.199 23.609 -4.652 1 9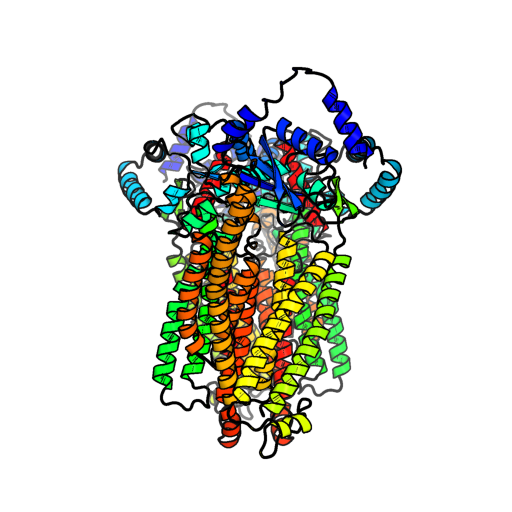7.69 241 PHE B CA 1
ATOM 7777 C C . PHE B 1 241 ? -5.625 23.219 -4.277 1 97.69 241 PHE B C 1
ATOM 7779 O O . PHE B 1 241 ? -6.434 22.906 -5.152 1 97.69 241 PHE B O 1
ATOM 7786 N N . TYR B 1 242 ? -5.883 23.234 -2.969 1 97.88 242 TYR B N 1
ATOM 7787 C CA . TYR B 1 242 ? -7.219 22.953 -2.455 1 97.88 242 TYR B CA 1
ATOM 7788 C C . TYR B 1 242 ? -8.25 23.891 -3.072 1 97.88 242 TYR B C 1
ATOM 7790 O O . TYR B 1 242 ? -9.312 23.438 -3.52 1 97.88 242 TYR B O 1
ATOM 7798 N N . GLN B 1 243 ? -7.918 25.156 -3.158 1 97.06 243 GLN B N 1
ATOM 7799 C CA . GLN B 1 243 ? -8.781 26.172 -3.766 1 97.06 243 GLN B CA 1
ATOM 7800 C C . GLN B 1 243 ? -9.055 25.844 -5.23 1 97.06 243 GLN B C 1
ATOM 7802 O O . GLN B 1 243 ? -10.203 25.922 -5.684 1 97.06 243 GLN B O 1
ATOM 7807 N N . SER B 1 244 ? -8.07 25.5 -5.906 1 97.25 244 SER B N 1
ATOM 7808 C CA . SER B 1 244 ? -8.188 25.219 -7.328 1 97.25 244 SER B CA 1
ATOM 7809 C C . SER B 1 244 ? -9.047 23.984 -7.57 1 97.25 244 SER B C 1
ATOM 7811 O O . SER B 1 244 ? -9.828 23.938 -8.523 1 97.25 244 SER B O 1
ATOM 7813 N N . MET B 1 245 ? -8.906 22.984 -6.73 1 97.38 245 MET B N 1
ATOM 7814 C CA . MET B 1 245 ? -9.68 21.766 -6.895 1 97.38 245 MET B CA 1
ATOM 7815 C C . MET B 1 245 ? -11.125 21.953 -6.449 1 97.38 245 MET B C 1
ATOM 7817 O O . MET B 1 245 ? -12.031 21.328 -6.992 1 97.38 245 MET B O 1
ATOM 7821 N N . LEU B 1 246 ? -11.305 22.781 -5.438 1 97.56 246 LEU B N 1
ATOM 7822 C CA . LEU B 1 246 ? -12.633 23.031 -4.875 1 97.56 246 LEU B CA 1
ATOM 7823 C C . LEU B 1 246 ? -13.523 23.734 -5.891 1 97.56 246 LEU B C 1
ATOM 7825 O O . LEU B 1 246 ? -14.75 23.641 -5.816 1 97.56 246 LEU B O 1
ATOM 7829 N N . LYS B 1 247 ? -12.953 24.438 -6.84 1 97.38 247 LYS B N 1
ATOM 7830 C CA . LYS B 1 247 ? -13.703 25.156 -7.859 1 97.38 247 LYS B CA 1
ATOM 7831 C C . LYS B 1 247 ? -14.68 24.25 -8.594 1 97.38 247 LYS B C 1
ATOM 7833 O O . LYS B 1 247 ? -15.844 24.594 -8.789 1 97.38 247 LYS B O 1
ATOM 7838 N N . TYR B 1 248 ? -14.289 23.078 -8.898 1 97 248 TYR B N 1
ATOM 7839 C CA . TYR B 1 248 ? -15.102 22.125 -9.648 1 97 248 TYR B CA 1
ATOM 7840 C C . TYR B 1 248 ? -16.25 21.609 -8.797 1 97 248 TYR B C 1
ATOM 7842 O O . TYR B 1 248 ? -17.375 21.484 -9.281 1 97 248 TYR B O 1
ATOM 7850 N N . LEU B 1 249 ? -15.945 21.297 -7.562 1 97.5 249 LEU B N 1
ATOM 7851 C CA . LEU B 1 249 ? -16.984 20.812 -6.664 1 97.5 249 LEU B CA 1
ATOM 7852 C C . LEU B 1 249 ? -17.984 21.906 -6.332 1 97.5 249 LEU B C 1
ATOM 7854 O O . LEU B 1 249 ? -19.172 21.641 -6.18 1 97.5 249 LEU B O 1
ATOM 7858 N N . ALA B 1 250 ? -17.469 23.156 -6.215 1 97.75 250 ALA B N 1
ATOM 7859 C CA . ALA B 1 250 ? -18.328 24.297 -5.938 1 97.75 250 ALA B CA 1
ATOM 7860 C C . ALA B 1 250 ? -19.312 24.531 -7.078 1 97.75 250 ALA B C 1
ATOM 7862 O O . ALA B 1 250 ? -20.484 24.812 -6.844 1 97.75 250 ALA B O 1
ATOM 7863 N N . VAL B 1 251 ? -18.859 24.438 -8.297 1 97.5 251 VAL B N 1
ATOM 7864 C CA . VAL B 1 251 ? -19.719 24.609 -9.453 1 97.5 251 VAL B CA 1
ATOM 7865 C C . VAL B 1 251 ? -20.797 23.516 -9.461 1 97.5 251 VAL B C 1
ATOM 7867 O O . VAL B 1 251 ? -21.969 23.797 -9.688 1 97.5 251 VAL B O 1
ATOM 7870 N N . ALA B 1 252 ? -20.391 22.297 -9.148 1 96.94 252 ALA B N 1
ATOM 7871 C CA . ALA B 1 252 ? -21.344 21.188 -9.07 1 96.94 252 ALA B CA 1
ATOM 7872 C C . ALA B 1 252 ? -22.375 21.438 -7.98 1 96.94 252 ALA B C 1
ATOM 7874 O O . ALA B 1 252 ? -23.547 21.094 -8.141 1 96.94 252 ALA B O 1
ATOM 7875 N N . ALA B 1 253 ? -21.938 21.984 -6.895 1 96.31 253 ALA B N 1
ATOM 7876 C CA . ALA B 1 253 ? -22.828 22.281 -5.785 1 96.31 253 ALA B CA 1
ATOM 7877 C C . ALA B 1 253 ? -23.875 23.312 -6.195 1 96.31 253 ALA B C 1
ATOM 7879 O O . ALA B 1 253 ? -25.062 23.172 -5.867 1 96.31 253 ALA B O 1
ATOM 7880 N N . ILE B 1 254 ? -23.516 24.328 -6.922 1 94.94 254 ILE B N 1
ATOM 7881 C CA . ILE B 1 254 ? -24.422 25.375 -7.371 1 94.94 254 ILE B CA 1
ATOM 7882 C C . ILE B 1 254 ? -25.438 24.797 -8.359 1 94.94 254 ILE B C 1
ATOM 7884 O O . ILE B 1 254 ? -26.625 25.109 -8.297 1 94.94 254 ILE B O 1
ATOM 7888 N N . ILE B 1 255 ? -24.953 23.953 -9.219 1 94.44 255 ILE B N 1
ATOM 7889 C CA . ILE B 1 255 ? -25.828 23.297 -10.172 1 94.44 255 ILE B CA 1
ATOM 7890 C C . ILE B 1 255 ? -26.859 22.453 -9.422 1 94.44 255 ILE B C 1
ATOM 7892 O O . ILE B 1 255 ? -28.047 22.469 -9.773 1 94.44 255 ILE B O 1
ATOM 7896 N N . THR B 1 256 ? -26.359 21.766 -8.406 1 92.81 256 THR B N 1
ATOM 7897 C CA . THR B 1 256 ? -27.266 20.938 -7.598 1 92.81 256 THR B CA 1
ATOM 7898 C C . THR B 1 256 ? -28.328 21.812 -6.93 1 92.81 256 THR B C 1
ATOM 7900 O O . THR B 1 256 ? -29.5 21.438 -6.883 1 92.81 256 THR B O 1
ATOM 7903 N N . LEU B 1 257 ? -28 22.969 -6.402 1 88.38 257 LEU B N 1
ATOM 7904 C CA . LEU B 1 257 ? -28.938 23.891 -5.758 1 88.38 257 LEU B CA 1
ATOM 7905 C C . LEU B 1 257 ? -29.969 24.406 -6.75 1 88.38 257 LEU B C 1
ATOM 7907 O O . LEU B 1 257 ? -31.156 24.516 -6.414 1 88.38 257 LEU B O 1
ATOM 7911 N N . VAL B 1 258 ? -29.594 24.641 -7.969 1 89.38 258 VAL B N 1
ATOM 7912 C CA . VAL B 1 258 ? -30.469 25.188 -8.992 1 89.38 258 VAL B CA 1
ATOM 7913 C C . VAL B 1 258 ? -31.484 24.125 -9.422 1 89.38 258 VAL B C 1
ATOM 7915 O O . VAL B 1 258 ? -32.656 24.406 -9.578 1 89.38 258 VAL B O 1
ATOM 7918 N N . ILE B 1 259 ? -31.016 22.938 -9.547 1 87.5 259 ILE B N 1
ATOM 7919 C CA . ILE B 1 259 ? -31.891 21.844 -9.977 1 87.5 259 ILE B CA 1
ATOM 7920 C C . ILE B 1 259 ? -32.844 21.484 -8.852 1 87.5 259 ILE B C 1
ATOM 7922 O O . ILE B 1 259 ? -34.031 21.203 -9.094 1 87.5 259 ILE B O 1
ATOM 7926 N N . ASP B 1 260 ? -32.281 21.422 -7.68 1 79.56 260 ASP B N 1
ATOM 7927 C CA . ASP B 1 260 ? -33.031 21 -6.516 1 79.56 260 ASP B CA 1
ATOM 7928 C C . ASP B 1 260 ? -33.906 22.141 -5.988 1 79.56 260 ASP B C 1
ATOM 7930 O O . ASP B 1 260 ? -34.656 21.953 -5.008 1 79.56 260 ASP B O 1
ATOM 7934 N N . HIS B 1 261 ? -33.906 23.328 -6.52 1 70.69 261 HIS B N 1
ATOM 7935 C CA . HIS B 1 261 ? -34.562 24.516 -6.004 1 70.69 261 HIS B CA 1
ATOM 7936 C C . HIS B 1 261 ? -36.062 24.25 -5.797 1 70.69 261 HIS B C 1
ATOM 7938 O O . HIS B 1 261 ? -36.688 24.812 -4.891 1 70.69 261 HIS B O 1
ATOM 7944 N N . GLN B 1 262 ? -36.594 23.328 -6.516 1 60.59 262 GLN B N 1
ATOM 7945 C CA . GLN B 1 262 ? -38.031 23.109 -6.391 1 60.59 262 GLN B CA 1
ATOM 7946 C C . GLN B 1 262 ? -38.344 22 -5.379 1 60.59 262 GLN B C 1
ATOM 7948 O O . GLN B 1 262 ? -39.5 21.812 -4.98 1 60.59 262 GLN B O 1
ATOM 7953 N N . SER B 1 263 ? -37.219 21.406 -4.996 1 60.34 263 SER B N 1
ATOM 7954 C CA . SER B 1 263 ? -37.5 20.25 -4.156 1 60.34 263 SER B CA 1
ATOM 7955 C C . SER B 1 263 ? -37.5 20.625 -2.678 1 60.34 263 SER B C 1
ATOM 7957 O O . SER B 1 263 ? -36.969 21.656 -2.289 1 60.34 263 SER B O 1
ATOM 7959 N N . SER B 1 264 ? -38.375 20.016 -1.92 1 56.31 264 SER B N 1
ATOM 7960 C CA . SER B 1 264 ? -38.594 20.25 -0.498 1 56.31 264 SER B CA 1
ATOM 7961 C C . SER B 1 264 ? -37.312 20.078 0.303 1 56.31 264 SER B C 1
ATOM 7963 O O . SER B 1 264 ? -36.5 19.188 0.005 1 56.31 264 SER B O 1
ATOM 7965 N N . LEU B 1 265 ? -36.906 21.094 1.086 1 54.91 265 LEU B N 1
ATOM 7966 C CA . LEU B 1 265 ? -35.781 21.125 2.02 1 54.91 265 LEU B CA 1
ATOM 7967 C C . LEU B 1 265 ? -35.781 19.891 2.916 1 54.91 265 LEU B C 1
ATOM 7969 O O . LEU B 1 265 ? -34.781 19.609 3.574 1 54.91 265 LEU B O 1
ATOM 7973 N N . PHE B 1 266 ? -36.812 19.047 2.799 1 56.81 266 PHE B N 1
ATOM 7974 C CA . PHE B 1 266 ? -37.062 18.031 3.807 1 56.81 266 PHE B CA 1
ATOM 7975 C C . PHE B 1 266 ? -36.531 16.672 3.357 1 56.81 266 PHE B C 1
ATOM 7977 O O . PHE B 1 266 ? -36.469 15.734 4.156 1 56.81 266 PHE B O 1
ATOM 7984 N N . LYS B 1 267 ? -36.25 16.641 2.064 1 66.62 267 LYS B N 1
ATOM 7985 C CA . LYS B 1 267 ? -35.844 15.312 1.63 1 66.62 267 LYS B CA 1
ATOM 7986 C C . LYS B 1 267 ? -34.531 15.359 0.859 1 66.62 267 LYS B C 1
ATOM 7988 O O . LYS B 1 267 ? -34.156 16.391 0.291 1 66.62 267 LYS B O 1
ATOM 7993 N N . ILE B 1 268 ? -33.812 14.359 1.044 1 74.94 268 ILE B N 1
ATOM 7994 C CA . ILE B 1 268 ? -32.625 14.18 0.209 1 74.94 268 ILE B CA 1
ATOM 7995 C C . ILE B 1 268 ? -33.031 13.789 -1.206 1 74.94 268 ILE B C 1
ATOM 7997 O O . ILE B 1 268 ? -33.688 12.758 -1.409 1 74.94 268 ILE B O 1
ATOM 8001 N N . THR B 1 269 ? -32.781 14.602 -2.135 1 82.25 269 THR B N 1
ATOM 8002 C CA . THR B 1 269 ? -33.219 14.398 -3.514 1 82.25 269 THR B CA 1
ATOM 8003 C C . THR B 1 269 ? -32.219 13.516 -4.27 1 82.25 269 THR B C 1
ATOM 8005 O O . THR B 1 269 ? -31.125 13.25 -3.777 1 82.25 269 THR B O 1
ATOM 8008 N N . ASN B 1 270 ? -32.625 13.016 -5.383 1 83.75 270 ASN B N 1
ATOM 8009 C CA . ASN B 1 270 ? -31.734 12.211 -6.234 1 83.75 270 ASN B CA 1
ATOM 8010 C C . ASN B 1 270 ? -30.547 13.016 -6.727 1 83.75 270 ASN B C 1
ATOM 8012 O O . ASN B 1 270 ? -29.438 12.477 -6.863 1 83.75 270 ASN B O 1
ATOM 8016 N N . VAL B 1 271 ? -30.844 14.266 -6.859 1 88.62 271 VAL B N 1
ATOM 8017 C CA . VAL B 1 271 ? -29.75 15.117 -7.344 1 88.62 271 VAL B CA 1
ATOM 8018 C C . VAL B 1 271 ? -28.703 15.289 -6.254 1 88.62 271 VAL B C 1
ATOM 8020 O O . VAL B 1 271 ? -27.5 15.266 -6.531 1 88.62 271 VAL B O 1
ATOM 8023 N N . ALA B 1 272 ? -29.188 15.445 -5.047 1 90.81 272 ALA B N 1
ATOM 8024 C CA . ALA B 1 272 ? -28.266 15.547 -3.916 1 90.81 272 ALA B CA 1
ATOM 8025 C C . ALA B 1 272 ? -27.484 14.242 -3.727 1 90.81 272 ALA B C 1
ATOM 8027 O O . ALA B 1 272 ? -26.312 14.258 -3.354 1 90.81 272 ALA B O 1
ATOM 8028 N N . SER B 1 273 ? -28.188 13.164 -3.979 1 91.31 273 SER B N 1
ATOM 8029 C CA . SER B 1 273 ? -27.516 11.859 -3.895 1 91.31 273 SER B CA 1
ATOM 8030 C C . SER B 1 273 ? -26.422 11.734 -4.945 1 91.31 273 SER B C 1
ATOM 8032 O O . SER B 1 273 ? -25.344 11.219 -4.656 1 91.31 273 SER B O 1
ATOM 8034 N N . PHE B 1 274 ? -26.719 12.172 -6.082 1 92.56 274 PHE B N 1
ATOM 8035 C CA . PHE B 1 274 ? -25.719 12.141 -7.137 1 92.56 274 PHE B CA 1
ATOM 8036 C C . PHE B 1 274 ? -24.531 13.031 -6.777 1 92.56 274 PHE B C 1
ATOM 8038 O O . PHE B 1 274 ? -23.375 12.664 -7.02 1 92.56 274 PHE B O 1
ATOM 8045 N N . TYR B 1 275 ? -24.812 14.172 -6.223 1 95.62 275 TYR B N 1
ATOM 8046 C CA . TYR B 1 275 ? -23.766 15.086 -5.777 1 95.62 275 TYR B CA 1
ATOM 8047 C C . TYR B 1 275 ? -22.891 14.422 -4.727 1 95.62 275 TYR B C 1
ATOM 8049 O O . TYR B 1 275 ? -21.672 14.602 -4.73 1 95.62 275 TYR B O 1
ATOM 8057 N N . ALA B 1 276 ? -23.516 13.742 -3.861 1 96.31 276 ALA B N 1
ATOM 8058 C CA . ALA B 1 276 ? -22.75 13.047 -2.822 1 96.31 276 ALA B CA 1
ATOM 8059 C C . ALA B 1 276 ? -21.781 12.055 -3.432 1 96.31 276 ALA B C 1
ATOM 8061 O O . ALA B 1 276 ? -20.625 11.961 -3.002 1 96.31 276 ALA B O 1
ATOM 8062 N N . VAL B 1 277 ? -22.188 11.328 -4.414 1 96.12 277 VAL B N 1
ATOM 8063 C CA . VAL B 1 277 ? -21.312 10.367 -5.086 1 96.12 277 VAL B CA 1
ATOM 8064 C C . VAL B 1 277 ? -20.172 11.102 -5.785 1 96.12 277 VAL B C 1
ATOM 8066 O O . VAL B 1 277 ? -19.016 10.688 -5.711 1 96.12 277 VAL B O 1
ATOM 8069 N N . LEU B 1 278 ? -20.531 12.18 -6.391 1 97.12 278 LEU B N 1
ATOM 8070 C CA . LEU B 1 278 ? -19.516 13 -7.059 1 97.12 278 LEU B CA 1
ATOM 8071 C C . LEU B 1 278 ? -18.484 13.5 -6.062 1 97.12 278 LEU B C 1
ATOM 8073 O O . LEU B 1 278 ? -17.281 13.531 -6.371 1 97.12 278 LEU B O 1
ATOM 8077 N N . THR B 1 279 ? -18.953 13.875 -4.906 1 97.88 279 THR B N 1
ATOM 8078 C CA . THR B 1 279 ? -18.047 14.383 -3.873 1 97.88 279 THR B CA 1
ATOM 8079 C C . THR B 1 279 ? -17.109 13.281 -3.387 1 97.88 279 THR B C 1
ATOM 8081 O O . THR B 1 279 ? -15.93 13.531 -3.145 1 97.88 279 THR B O 1
ATOM 8084 N N . MET B 1 280 ? -17.625 12.078 -3.268 1 97.12 280 MET B N 1
ATOM 8085 C CA . MET B 1 280 ? -16.781 10.953 -2.863 1 97.12 280 MET B CA 1
ATOM 8086 C C . MET B 1 280 ? -15.688 10.695 -3.889 1 97.12 280 MET B C 1
ATOM 8088 O O . MET B 1 280 ? -14.531 10.469 -3.525 1 97.12 280 MET B O 1
ATOM 8092 N N . VAL B 1 281 ? -16.031 10.773 -5.082 1 96.12 281 VAL B N 1
ATOM 8093 C CA . VAL B 1 281 ? -15.078 10.562 -6.168 1 96.12 281 VAL B CA 1
ATOM 8094 C C . VAL B 1 281 ? -14.07 11.711 -6.203 1 96.12 281 VAL B C 1
ATOM 8096 O O . VAL B 1 281 ? -12.867 11.484 -6.293 1 96.12 281 VAL B O 1
ATOM 8099 N N . TRP B 1 282 ? -14.594 12.914 -6.098 1 97.44 282 TRP B N 1
ATOM 8100 C CA . TRP B 1 282 ? -13.75 14.102 -6.082 1 97.44 282 TRP B CA 1
ATOM 8101 C C . TRP B 1 282 ? -12.711 14.023 -4.965 1 97.44 282 TRP B C 1
ATOM 8103 O O . TRP B 1 282 ? -11.539 14.344 -5.172 1 97.44 282 TRP B O 1
ATOM 8113 N N . SER B 1 283 ? -13.156 13.625 -3.791 1 97.56 283 SER B N 1
ATOM 8114 C CA . SER B 1 283 ? -12.266 13.539 -2.635 1 97.56 283 SER B CA 1
ATOM 8115 C C . SER B 1 283 ? -11.102 12.594 -2.898 1 97.56 283 SER B C 1
ATOM 8117 O O . SER B 1 283 ? -9.961 12.883 -2.52 1 97.56 283 SER B O 1
ATOM 8119 N N . THR B 1 284 ? -11.305 11.516 -3.605 1 95.31 284 THR B N 1
ATOM 8120 C CA . THR B 1 284 ? -10.266 10.539 -3.941 1 95.31 284 THR B CA 1
ATOM 8121 C C . THR B 1 284 ? -9.242 11.148 -4.891 1 95.31 284 THR B C 1
ATOM 8123 O O . THR B 1 284 ? -8.039 11.086 -4.637 1 95.31 284 THR B O 1
ATOM 8126 N N . PHE B 1 285 ? -9.695 11.797 -5.855 1 95.56 285 PHE B N 1
ATOM 8127 C CA . PHE B 1 285 ? -8.797 12.367 -6.852 1 95.56 285 PHE B CA 1
ATOM 8128 C C . PHE B 1 285 ? -8.055 13.57 -6.285 1 95.56 285 PHE B C 1
ATOM 8130 O O . PHE B 1 285 ? -6.906 13.828 -6.645 1 95.56 285 PHE B O 1
ATOM 8137 N N . PHE B 1 286 ? -8.742 14.352 -5.477 1 97 286 PHE B N 1
ATOM 8138 C CA . PHE B 1 286 ? -8.117 15.5 -4.828 1 97 286 PHE B CA 1
ATOM 8139 C C . PHE B 1 286 ? -6.879 15.062 -4.051 1 97 286 PHE B C 1
ATOM 8141 O O . PHE B 1 286 ? -5.801 15.641 -4.215 1 97 286 PHE B O 1
ATOM 8148 N N . ILE B 1 287 ? -6.973 14.023 -3.295 1 96.56 287 ILE B N 1
ATOM 8149 C CA . ILE B 1 287 ? -5.895 13.578 -2.418 1 96.56 287 ILE B CA 1
ATOM 8150 C C . ILE B 1 287 ? -4.75 13.008 -3.252 1 96.56 287 ILE B C 1
ATOM 8152 O O . ILE B 1 287 ? -3.58 13.297 -2.99 1 96.56 287 ILE B O 1
ATOM 8156 N N . ILE B 1 288 ? -5.047 12.258 -4.27 1 94.5 288 ILE B N 1
ATOM 8157 C CA . ILE B 1 288 ? -4.016 11.656 -5.109 1 94.5 288 ILE B CA 1
ATOM 8158 C C . ILE B 1 288 ? -3.305 12.742 -5.91 1 94.5 288 ILE B C 1
ATOM 8160 O O . ILE B 1 288 ? -2.084 12.703 -6.078 1 94.5 288 ILE B O 1
ATOM 8164 N N . ALA B 1 289 ? -4.098 13.664 -6.375 1 95.94 289 ALA B N 1
ATOM 8165 C CA . ALA B 1 289 ? -3.502 14.773 -7.117 1 95.94 289 ALA B CA 1
ATOM 8166 C C . ALA B 1 289 ? -2.564 15.586 -6.23 1 95.94 289 ALA B C 1
ATOM 8168 O O . ALA B 1 289 ? -1.512 16.047 -6.684 1 95.94 289 ALA B O 1
ATOM 8169 N N . TRP B 1 290 ? -2.979 15.758 -5.027 1 96.88 290 TRP B N 1
ATOM 8170 C CA . TRP B 1 290 ? -2.105 16.484 -4.113 1 96.88 290 TRP B CA 1
ATOM 8171 C C . TRP B 1 290 ? -0.823 15.711 -3.846 1 96.88 290 TRP B C 1
ATOM 8173 O O . TRP B 1 290 ? 0.262 16.297 -3.783 1 96.88 290 TRP B O 1
ATOM 8183 N N . ARG B 1 291 ? -0.93 14.484 -3.629 1 95.5 291 ARG B N 1
ATOM 8184 C CA . ARG B 1 291 ? 0.256 13.656 -3.428 1 95.5 291 ARG B CA 1
ATOM 8185 C C . ARG B 1 291 ? 1.236 13.812 -4.586 1 95.5 291 ARG B C 1
ATOM 8187 O O . ARG B 1 291 ? 2.449 13.867 -4.375 1 95.5 291 ARG B O 1
ATOM 8194 N N . ARG B 1 292 ? 0.78 13.891 -5.75 1 95.19 292 ARG B N 1
ATOM 8195 C CA . ARG B 1 292 ? 1.61 14.117 -6.93 1 95.19 292 ARG B CA 1
ATOM 8196 C C . ARG B 1 292 ? 2.26 15.492 -6.895 1 95.19 292 ARG B C 1
ATOM 8198 O O . ARG B 1 292 ? 3.439 15.641 -7.227 1 95.19 292 ARG B O 1
ATOM 8205 N N . LYS B 1 293 ? 1.448 16.422 -6.469 1 96.19 293 LYS B N 1
ATOM 8206 C CA . LYS B 1 293 ? 1.983 17.781 -6.355 1 96.19 293 LYS B CA 1
ATOM 8207 C C . LYS B 1 293 ? 3.1 17.844 -5.32 1 96.19 293 LYS B C 1
ATOM 8209 O O . LYS B 1 293 ? 4.082 18.562 -5.5 1 96.19 293 LYS B O 1
ATOM 8214 N N . GLU B 1 294 ? 2.945 17.141 -4.254 1 95.56 294 GLU B N 1
ATOM 8215 C CA . GLU B 1 294 ? 3.988 17.078 -3.236 1 95.56 294 GLU B CA 1
ATOM 8216 C C . GLU B 1 294 ? 5.305 16.578 -3.822 1 95.56 294 GLU B C 1
ATOM 8218 O O . GLU B 1 294 ? 6.375 17.094 -3.482 1 95.56 294 GLU B O 1
ATOM 8223 N N . ASN B 1 295 ? 5.223 15.594 -4.656 1 93.69 295 ASN B N 1
ATOM 8224 C CA . ASN B 1 295 ? 6.426 15.047 -5.266 1 93.69 295 ASN B CA 1
ATOM 8225 C C . ASN B 1 295 ? 7.051 16.031 -6.254 1 93.69 295 ASN B C 1
ATOM 8227 O O . ASN B 1 295 ? 8.273 16.062 -6.414 1 93.69 295 ASN B O 1
ATOM 8231 N N . GLU B 1 296 ? 6.207 16.797 -6.902 1 94.12 296 GLU B N 1
ATOM 8232 C CA . GLU B 1 296 ? 6.734 17.859 -7.758 1 94.12 296 GLU B CA 1
ATOM 8233 C C . GLU B 1 296 ? 7.484 18.906 -6.938 1 94.12 296 GLU B C 1
ATOM 8235 O O . GLU B 1 296 ? 8.578 19.328 -7.32 1 94.12 296 GLU B O 1
ATOM 8240 N N . LEU B 1 297 ? 6.859 19.25 -5.816 1 94.12 297 LEU B N 1
ATOM 8241 C CA . LEU B 1 297 ? 7.465 20.25 -4.945 1 94.12 297 LEU B CA 1
ATOM 8242 C C . LEU B 1 297 ? 8.797 19.75 -4.387 1 94.12 297 LEU B C 1
ATOM 8244 O O . LEU B 1 297 ? 9.711 20.547 -4.164 1 94.12 297 LEU B O 1
ATOM 8248 N N . SER B 1 298 ? 8.891 18.453 -4.207 1 91.75 298 SER B N 1
ATOM 8249 C CA . SER B 1 298 ? 10.125 17.891 -3.676 1 91.75 298 SER B CA 1
ATOM 8250 C C . SER B 1 298 ? 11.305 18.156 -4.598 1 91.75 298 SER B C 1
ATOM 8252 O O . SER B 1 298 ? 12.422 18.391 -4.133 1 91.75 298 SER B O 1
ATOM 8254 N N . ILE B 1 299 ? 11.055 18.188 -5.863 1 89.44 299 ILE B N 1
ATOM 8255 C CA . ILE B 1 299 ? 12.109 18.453 -6.836 1 89.44 299 ILE B CA 1
ATOM 8256 C C . ILE B 1 299 ? 12.297 19.969 -6.992 1 89.44 299 ILE B C 1
ATOM 8258 O O . ILE B 1 299 ? 13.43 20.453 -7.008 1 89.44 299 ILE B O 1
ATOM 8262 N N . GLU B 1 300 ? 11.234 20.672 -7.059 1 89.38 300 GLU B N 1
ATOM 8263 C CA . GLU B 1 300 ? 11.289 22.125 -7.27 1 89.38 300 GLU B CA 1
ATOM 8264 C C . GLU B 1 300 ? 12.023 22.812 -6.129 1 89.38 300 GLU B C 1
ATOM 8266 O O . GLU B 1 300 ? 12.75 23.781 -6.355 1 89.38 300 GLU B O 1
ATOM 8271 N N . TRP B 1 301 ? 11.805 22.312 -4.949 1 89.69 301 TRP B N 1
ATOM 8272 C CA . TRP B 1 301 ? 12.406 22.953 -3.787 1 89.69 301 TRP B CA 1
ATOM 8273 C C . TRP B 1 301 ? 13.688 22.234 -3.379 1 89.69 301 TRP B C 1
ATOM 8275 O O . TRP B 1 301 ? 14.273 22.531 -2.336 1 89.69 301 TRP B O 1
ATOM 8285 N N . GLY B 1 302 ? 14.109 21.219 -4.125 1 83.94 302 GLY B N 1
ATOM 8286 C CA . GLY B 1 302 ? 15.391 20.562 -3.918 1 83.94 302 GLY B CA 1
ATOM 8287 C C . GLY B 1 302 ? 15.43 19.719 -2.648 1 83.94 302 GLY B C 1
ATOM 8288 O O . GLY B 1 302 ? 16.453 19.703 -1.95 1 83.94 302 GLY B O 1
ATOM 8289 N N . VAL B 1 303 ? 14.398 19.234 -2.285 1 84.19 303 VAL B N 1
ATOM 8290 C CA . VAL B 1 303 ? 14.32 18.453 -1.048 1 84.19 303 VAL B CA 1
ATOM 8291 C C . VAL B 1 303 ? 14.352 16.969 -1.364 1 84.19 303 VAL B C 1
ATOM 8293 O O . VAL B 1 303 ? 14.484 16.141 -0.461 1 84.19 303 VAL B O 1
ATOM 8296 N N . PHE B 1 304 ? 14.422 16.625 -2.611 1 77.56 304 PHE B N 1
ATOM 8297 C CA . PHE B 1 304 ? 14.336 15.219 -2.998 1 77.56 304 PHE B CA 1
ATOM 8298 C C . PHE B 1 304 ? 15.539 14.445 -2.482 1 77.56 304 PHE B C 1
ATOM 8300 O O . PHE B 1 304 ? 16.672 14.922 -2.562 1 77.56 304 PHE B O 1
ATOM 8307 N N . GLY B 1 305 ? 15.273 13.281 -1.925 1 63.88 305 GLY B N 1
ATOM 8308 C CA . GLY B 1 305 ? 16.344 12.406 -1.491 1 63.88 305 GLY B CA 1
ATOM 8309 C C . GLY B 1 305 ? 17 12.859 -0.201 1 63.88 305 GLY B C 1
ATOM 8310 O O . GLY B 1 305 ? 17.891 12.18 0.318 1 63.88 305 GLY B O 1
ATOM 8311 N N . GLN B 1 306 ? 16.797 14.133 0.125 1 59.91 306 GLN B N 1
ATOM 8312 C CA . GLN B 1 306 ? 17.453 14.633 1.331 1 59.91 306 GLN B CA 1
ATOM 8313 C C . GLN B 1 306 ? 16.906 13.945 2.578 1 59.91 306 GLN B C 1
ATOM 8315 O O . GLN B 1 306 ? 15.688 13.852 2.754 1 59.91 306 GLN B O 1
ATOM 8320 N N . GLN B 1 307 ? 17.703 12.938 2.957 1 56.12 307 GLN B N 1
ATOM 8321 C CA . GLN B 1 307 ? 17.344 12.391 4.258 1 56.12 307 GLN B CA 1
ATOM 8322 C C . GLN B 1 307 ? 17.141 13.492 5.289 1 56.12 307 GLN B C 1
ATOM 8324 O O . GLN B 1 307 ? 17.812 14.523 5.246 1 56.12 307 GLN B O 1
ATOM 8329 N N . HIS B 1 308 ? 15.977 13.617 5.871 1 56.41 308 HIS B N 1
ATOM 8330 C CA . HIS B 1 308 ? 15.742 14.508 7 1 56.41 308 HIS B CA 1
ATOM 8331 C C . HIS B 1 308 ? 17.031 14.75 7.789 1 56.41 308 HIS B C 1
ATOM 8333 O O . HIS B 1 308 ? 17.797 13.812 8.023 1 56.41 308 HIS B O 1
ATOM 8339 N N . ILE B 1 309 ? 17.516 16.047 7.676 1 65.69 309 ILE B N 1
ATOM 8340 C CA . ILE B 1 309 ? 18.609 16.391 8.586 1 65.69 309 ILE B CA 1
ATOM 8341 C C . ILE B 1 309 ? 18.281 15.875 9.992 1 65.69 309 ILE B C 1
ATOM 8343 O O . ILE B 1 309 ? 17.594 16.547 10.758 1 65.69 309 ILE B O 1
ATOM 8347 N N . LYS B 1 310 ? 18.516 14.57 10.164 1 65.62 310 LYS B N 1
ATOM 8348 C CA . LYS B 1 310 ? 18.141 13.789 11.336 1 65.62 310 LYS B CA 1
ATOM 8349 C C . LYS B 1 310 ? 18.484 14.523 12.625 1 65.62 310 LYS B C 1
ATOM 8351 O O . LYS B 1 310 ? 17.719 14.508 13.586 1 65.62 310 LYS B O 1
ATOM 8356 N N . ARG B 1 311 ? 19.531 15.352 12.594 1 73.56 311 ARG B N 1
ATOM 8357 C CA . ARG B 1 311 ? 20.016 15.977 13.82 1 73.56 311 ARG B CA 1
ATOM 8358 C C . ARG B 1 311 ? 19.062 17.062 14.305 1 73.56 311 ARG B C 1
ATOM 8360 O O . ARG B 1 311 ? 18.844 17.219 15.508 1 73.56 311 ARG B O 1
ATOM 8367 N N . LEU B 1 312 ? 18.484 17.688 13.359 1 80.75 312 LEU B N 1
ATOM 8368 C CA . LEU B 1 312 ? 17.625 18.797 13.727 1 80.75 312 LEU B CA 1
ATOM 8369 C C . LEU B 1 312 ? 16.234 18.312 14.117 1 80.75 312 LEU B C 1
ATOM 8371 O O . LEU B 1 312 ? 15.453 19.062 14.703 1 80.75 312 LEU B O 1
ATOM 8375 N N . ASP B 1 313 ? 16.031 17.031 13.844 1 84.62 313 ASP B N 1
ATOM 8376 C CA . ASP B 1 313 ? 14.695 16.484 14.117 1 84.62 313 ASP B CA 1
ATOM 8377 C C . ASP B 1 313 ? 14.672 15.734 15.445 1 84.62 313 ASP B C 1
ATOM 8379 O O . ASP B 1 313 ? 13.617 15.266 15.875 1 84.62 313 ASP B O 1
ATOM 8383 N N . LEU B 1 314 ? 15.75 15.711 16.141 1 85.44 314 LEU B N 1
ATOM 8384 C CA . LEU B 1 314 ? 15.812 14.969 17.391 1 85.44 314 LEU B CA 1
ATOM 8385 C C . LEU B 1 314 ? 15.117 15.734 18.516 1 85.44 314 LEU B C 1
ATOM 8387 O O . LEU B 1 314 ? 15.227 16.953 18.594 1 85.44 314 LEU B O 1
ATOM 8391 N N . ASN B 1 315 ? 14.406 15.008 19.25 1 85.88 315 ASN B N 1
ATOM 8392 C CA . ASN B 1 315 ? 13.711 15.555 20.406 1 85.88 315 ASN B CA 1
ATOM 8393 C C . ASN B 1 315 ? 14.617 15.602 21.641 1 85.88 315 ASN B C 1
ATOM 8395 O O . ASN B 1 315 ? 15.07 14.555 22.109 1 85.88 315 ASN B O 1
ATOM 8399 N N . PRO B 1 316 ? 14.844 16.781 22.125 1 79 316 PRO B N 1
ATOM 8400 C CA . PRO B 1 316 ? 15.734 16.906 23.281 1 79 316 PRO B CA 1
ATOM 8401 C C . PRO B 1 316 ? 15.156 16.25 24.547 1 79 316 PRO B C 1
ATOM 8403 O O . PRO B 1 316 ? 15.906 15.852 25.438 1 79 316 PRO B O 1
ATOM 8406 N N . GLU B 1 317 ? 13.914 16.109 24.562 1 81.19 317 GLU B N 1
ATOM 8407 C CA . GLU B 1 317 ? 13.258 15.594 25.766 1 81.19 317 GLU B CA 1
ATOM 8408 C C . GLU B 1 317 ? 13.188 14.07 25.734 1 81.19 317 GLU B C 1
ATOM 8410 O O . GLU B 1 317 ? 12.703 13.453 26.688 1 81.19 317 GLU B O 1
ATOM 8415 N N . TYR B 1 318 ? 13.727 13.461 24.719 1 86.69 318 TYR B N 1
ATOM 8416 C CA . TYR B 1 318 ? 13.656 12.008 24.594 1 86.69 318 TYR B CA 1
ATOM 8417 C C . TYR B 1 318 ? 14.477 11.32 25.688 1 86.69 318 TYR B C 1
ATOM 8419 O O . TYR B 1 318 ? 15.633 11.672 25.906 1 86.69 318 TYR B O 1
ATOM 8427 N N . LYS B 1 319 ? 13.805 10.453 26.359 1 83.06 319 LYS B N 1
ATOM 8428 C CA . LYS B 1 319 ? 14.477 9.68 27.406 1 83.06 319 LYS B CA 1
ATOM 8429 C C . LYS B 1 319 ? 14.5 8.195 27.062 1 83.06 319 LYS B C 1
ATOM 8431 O O . LYS B 1 319 ? 13.508 7.645 26.594 1 83.06 319 LYS B O 1
ATOM 8436 N N . GLY B 1 320 ? 15.617 7.656 26.906 1 81.44 320 GLY B N 1
ATOM 8437 C CA . GLY B 1 320 ? 15.711 6.238 26.609 1 81.44 320 GLY B CA 1
ATOM 8438 C C . GLY B 1 320 ? 16.797 5.531 27.406 1 81.44 320 GLY B C 1
ATOM 8439 O O . GLY B 1 320 ? 17.578 6.176 28.109 1 81.44 320 GLY B O 1
ATOM 8440 N N . ASN B 1 321 ? 16.594 4.199 27.469 1 77.62 321 ASN B N 1
ATOM 8441 C CA . ASN B 1 321 ? 17.609 3.352 28.078 1 77.62 321 ASN B CA 1
ATOM 8442 C C . ASN B 1 321 ? 18.641 2.885 27.047 1 77.62 321 ASN B C 1
ATOM 8444 O O . ASN B 1 321 ? 18.297 2.555 25.906 1 77.62 321 ASN B O 1
ATOM 8448 N N . PRO B 1 322 ? 19.906 3.068 27.469 1 73.81 322 PRO B N 1
ATOM 8449 C CA . PRO B 1 322 ? 20.953 2.621 26.547 1 73.81 322 PRO B CA 1
ATOM 8450 C C . PRO B 1 322 ? 20.828 1.137 26.203 1 73.81 322 PRO B C 1
ATOM 8452 O O . PRO B 1 322 ? 20.719 0.301 27.109 1 73.81 322 PRO B O 1
ATOM 8455 N N . LYS B 1 323 ? 20.578 0.845 25.047 1 72.94 323 LYS B N 1
ATOM 8456 C CA . LYS B 1 323 ? 20.531 -0.527 24.547 1 72.94 323 LYS B CA 1
ATOM 8457 C C . LYS B 1 323 ? 21.438 -0.702 23.328 1 72.94 323 LYS B C 1
ATOM 8459 O O . LYS B 1 323 ? 21.609 0.229 22.547 1 72.94 323 LYS B O 1
ATOM 8464 N N . MET B 1 324 ? 22 -1.825 23.219 1 66.44 324 MET B N 1
ATOM 8465 C CA . MET B 1 324 ? 22.891 -2.086 22.094 1 66.44 324 MET B CA 1
ATOM 8466 C C . MET B 1 324 ? 22.109 -2.301 20.797 1 66.44 324 MET B C 1
ATOM 8468 O O . MET B 1 324 ? 21.141 -3.062 20.781 1 66.44 324 MET B O 1
ATOM 8472 N N . ASN B 1 325 ? 22.453 -1.481 19.828 1 68.12 325 ASN B N 1
ATOM 8473 C CA . ASN B 1 325 ? 21.875 -1.675 18.5 1 68.12 325 ASN B CA 1
ATOM 8474 C C . ASN B 1 325 ? 22.562 -2.807 17.75 1 68.12 325 ASN B C 1
ATOM 8476 O O . ASN B 1 325 ? 23.766 -2.73 17.453 1 68.12 325 ASN B O 1
ATOM 8480 N N . TYR B 1 326 ? 21.812 -3.779 17.438 1 66.19 326 TYR B N 1
ATOM 8481 C CA . TYR B 1 326 ? 22.375 -4.98 16.844 1 66.19 326 TYR B CA 1
ATOM 8482 C C . TYR B 1 326 ? 22.906 -4.691 15.438 1 66.19 326 TYR B C 1
ATOM 8484 O O . TYR B 1 326 ? 23.766 -5.418 14.938 1 66.19 326 TYR B O 1
ATOM 8492 N N . ILE B 1 327 ? 22.453 -3.66 14.852 1 69 327 ILE B N 1
ATOM 8493 C CA . ILE B 1 327 ? 22.859 -3.35 13.484 1 69 327 ILE B CA 1
ATOM 8494 C C . ILE B 1 327 ? 24.203 -2.637 13.492 1 69 327 ILE B C 1
ATOM 8496 O O . ILE B 1 327 ? 25.109 -3.018 12.75 1 69 327 ILE B O 1
ATOM 8500 N N . THR B 1 328 ? 24.312 -1.603 14.305 1 64.75 328 THR B N 1
ATOM 8501 C CA . THR B 1 328 ? 25.5 -0.772 14.289 1 64.75 328 THR B CA 1
ATOM 8502 C C . THR B 1 328 ? 26.484 -1.2 15.391 1 64.75 328 THR B C 1
ATOM 8504 O O . THR B 1 328 ? 27.672 -0.896 15.32 1 64.75 328 THR B O 1
ATOM 8507 N N . GLY B 1 329 ? 25.984 -1.999 16.328 1 63.31 329 GLY B N 1
ATOM 8508 C CA . GLY B 1 329 ? 26.812 -2.371 17.469 1 63.31 329 GLY B CA 1
ATOM 8509 C C . GLY B 1 329 ? 26.984 -1.243 18.469 1 63.31 329 GLY B C 1
ATOM 8510 O O . GLY B 1 329 ? 27.656 -1.416 19.5 1 63.31 329 GLY B O 1
ATOM 8511 N N . LEU B 1 330 ? 26.391 -0.045 18.188 1 67.88 330 LEU B N 1
ATOM 8512 C CA . LEU B 1 330 ? 26.516 1.119 19.062 1 67.88 330 LEU B CA 1
ATOM 8513 C C . LEU B 1 330 ? 25.406 1.146 20.094 1 67.88 330 LEU B C 1
ATOM 8515 O O . LEU B 1 330 ? 24.344 0.558 19.891 1 67.88 330 LEU B O 1
ATOM 8519 N N . ILE B 1 331 ? 25.766 1.639 21.219 1 66.81 331 ILE B N 1
ATOM 8520 C CA . ILE B 1 331 ? 24.75 1.785 22.266 1 66.81 331 ILE B CA 1
ATOM 8521 C C . ILE B 1 331 ? 23.875 2.996 21.969 1 66.81 331 ILE B C 1
ATOM 8523 O O . ILE B 1 331 ? 24.375 4.105 21.766 1 66.81 331 ILE B O 1
ATOM 8527 N N . LYS B 1 332 ? 22.75 2.752 21.703 1 73 332 LYS B N 1
ATOM 8528 C CA . LYS B 1 332 ? 21.797 3.832 21.484 1 73 332 LYS B CA 1
ATOM 8529 C C . LYS B 1 332 ? 20.625 3.744 22.453 1 73 332 LYS B C 1
ATOM 8531 O O . LYS B 1 332 ? 20.266 2.654 22.906 1 73 332 LYS B O 1
ATOM 8536 N N . ASN B 1 333 ? 20.188 4.934 22.859 1 76.81 333 ASN B N 1
ATOM 8537 C CA . ASN B 1 333 ? 19.016 4.961 23.734 1 76.81 333 ASN B CA 1
ATOM 8538 C C . ASN B 1 333 ? 17.781 4.418 23.016 1 76.81 333 ASN B C 1
ATOM 8540 O O . ASN B 1 333 ? 17.547 4.719 21.844 1 76.81 333 ASN B O 1
ATOM 8544 N N . SER B 1 334 ? 17.328 3.434 23.641 1 80.94 334 SER B N 1
ATOM 8545 C CA . SER B 1 334 ? 16.109 2.861 23.062 1 80.94 334 SER B CA 1
ATOM 8546 C C . SER B 1 334 ? 14.953 2.898 24.047 1 80.94 334 SER B C 1
ATOM 8548 O O . SER B 1 334 ? 15.172 2.863 25.266 1 80.94 334 SER B O 1
ATOM 8550 N N . TYR B 1 335 ? 13.82 3.248 23.609 1 85.94 335 TYR B N 1
ATOM 8551 C CA . TYR B 1 335 ? 12.57 3.229 24.359 1 85.94 335 TYR B CA 1
ATOM 8552 C C . TYR B 1 335 ? 11.68 2.076 23.906 1 85.94 335 TYR B C 1
ATOM 8554 O O . TYR B 1 335 ? 11.445 1.899 22.703 1 85.94 335 TYR B O 1
ATOM 8562 N N . PRO B 1 336 ? 11.266 1.261 24.844 1 82.38 336 PRO B N 1
ATOM 8563 C CA . PRO B 1 336 ? 10.508 0.067 24.484 1 82.38 336 PRO B CA 1
ATOM 8564 C C . PRO B 1 336 ? 9.18 0.4 23.797 1 82.38 336 PRO B C 1
ATOM 8566 O O . PRO B 1 336 ? 8.492 1.335 24.203 1 82.38 336 PRO B O 1
ATOM 8569 N N . THR B 1 337 ? 8.836 -0.35 22.844 1 83.5 337 THR B N 1
ATOM 8570 C CA . THR B 1 337 ? 7.609 -0.155 22.078 1 83.5 337 THR B CA 1
ATOM 8571 C C . THR B 1 337 ? 6.383 -0.447 22.938 1 83.5 337 THR B C 1
ATOM 8573 O O . THR B 1 337 ? 5.34 0.194 22.781 1 83.5 337 THR B O 1
ATOM 8576 N N . SER B 1 338 ? 6.461 -1.386 23.906 1 87.25 338 SER B N 1
ATOM 8577 C CA . SER B 1 338 ? 5.336 -1.734 24.766 1 87.25 338 SER B CA 1
ATOM 8578 C C . SER B 1 338 ? 4.934 -0.559 25.656 1 87.25 338 SER B C 1
ATOM 8580 O O . SER B 1 338 ? 3.742 -0.325 25.875 1 87.25 338 SER B O 1
ATOM 8582 N N . SER B 1 339 ? 5.961 0.121 26.094 1 89.75 339 SER B N 1
ATOM 8583 C CA . SER B 1 339 ? 5.676 1.293 26.906 1 89.75 339 SER B CA 1
ATOM 8584 C C . SER B 1 339 ? 4.98 2.381 26.109 1 89.75 339 SER B C 1
ATOM 8586 O O . SER B 1 339 ? 4.062 3.041 26.594 1 89.75 339 SER B O 1
ATOM 8588 N N . ARG B 1 340 ? 5.402 2.533 24.953 1 91.19 340 ARG B N 1
ATOM 8589 C CA . ARG B 1 340 ? 4.789 3.549 24.109 1 91.19 340 ARG B CA 1
ATOM 8590 C C . ARG B 1 340 ? 3.332 3.209 23.812 1 91.19 340 ARG B C 1
ATOM 8592 O O . ARG B 1 340 ? 2.465 4.086 23.844 1 91.19 340 ARG B O 1
ATOM 8599 N N . ILE B 1 341 ? 3.049 1.961 23.531 1 90.25 341 ILE B N 1
ATOM 8600 C CA . ILE B 1 341 ? 1.683 1.517 23.266 1 90.25 341 ILE B CA 1
ATOM 8601 C C . ILE B 1 341 ? 0.821 1.756 24.516 1 90.25 341 ILE B C 1
ATOM 8603 O O . ILE B 1 341 ? -0.338 2.162 24.406 1 90.25 341 ILE B O 1
ATOM 8607 N N . PHE B 1 342 ? 1.406 1.475 25.641 1 91.56 342 PHE B N 1
ATOM 8608 C CA . PHE B 1 342 ? 0.717 1.729 26.906 1 91.56 342 PHE B CA 1
ATOM 8609 C C . PHE B 1 342 ? 0.292 3.188 27 1 91.56 342 PHE B C 1
ATOM 8611 O O . PHE B 1 342 ? -0.856 3.484 27.344 1 91.56 342 PHE B O 1
ATOM 8618 N N . TYR B 1 343 ? 1.118 4.082 26.625 1 92.38 343 TYR B N 1
ATOM 8619 C CA . TYR B 1 343 ? 0.806 5.504 26.734 1 92.38 343 TYR B CA 1
ATOM 8620 C C . TYR B 1 343 ? -0.149 5.938 25.625 1 92.38 343 TYR B C 1
ATOM 8622 O O . TYR B 1 343 ? -0.882 6.918 25.781 1 92.38 343 TYR B O 1
ATOM 8630 N N . TYR B 1 344 ? -0.109 5.227 24.516 1 91.62 344 TYR B N 1
ATOM 8631 C CA . TYR B 1 344 ? -1.152 5.457 23.516 1 91.62 344 TYR B CA 1
ATOM 8632 C C . TYR B 1 344 ? -2.533 5.18 24.109 1 91.62 344 TYR B C 1
ATOM 8634 O O . TYR B 1 344 ? -3.465 5.965 23.906 1 91.62 344 TYR B O 1
ATOM 8642 N N . MET B 1 345 ? -2.658 4.105 24.859 1 92.25 345 MET B N 1
ATOM 8643 C CA . MET B 1 345 ? -3.926 3.717 25.469 1 92.25 345 MET B CA 1
ATOM 8644 C C . MET B 1 345 ? -4.332 4.703 26.562 1 92.25 345 MET B C 1
ATOM 8646 O O . MET B 1 345 ? -5.504 5.078 26.656 1 92.25 345 MET B O 1
ATOM 8650 N N . ILE B 1 346 ? -3.365 5.066 27.281 1 92.25 346 ILE B N 1
ATOM 8651 C CA . ILE B 1 346 ? -3.645 6.039 28.328 1 92.25 346 ILE B CA 1
ATOM 8652 C C . ILE B 1 346 ? -4.176 7.332 27.703 1 92.25 346 ILE B C 1
ATOM 8654 O O . ILE B 1 346 ? -5.117 7.938 28.234 1 92.25 346 ILE B O 1
ATOM 8658 N N . SER B 1 347 ? -3.514 7.754 26.641 1 92.62 347 SER B N 1
ATOM 8659 C CA . SER B 1 347 ? -3.959 8.961 25.953 1 92.62 347 SER B CA 1
ATOM 8660 C C . SER B 1 347 ? -5.406 8.836 25.484 1 92.62 347 SER B C 1
ATOM 8662 O O . SER B 1 347 ? -6.18 9.789 25.578 1 92.62 347 SER B O 1
ATOM 8664 N N . LEU B 1 348 ? -5.781 7.711 25 1 89.94 348 LEU B N 1
ATOM 8665 C CA . LEU B 1 348 ? -7.156 7.473 24.578 1 89.94 348 LEU B CA 1
ATOM 8666 C C . LEU B 1 348 ? -8.109 7.531 25.766 1 89.94 348 LEU B C 1
ATOM 8668 O O . LEU B 1 348 ? -9.195 8.117 25.672 1 89.94 348 LEU B O 1
ATOM 8672 N N . PHE B 1 349 ? -7.676 6.992 26.891 1 91.19 349 PHE B N 1
ATOM 8673 C CA . PHE B 1 349 ? -8.5 6.965 28.094 1 91.19 349 PHE B CA 1
ATOM 8674 C C . PHE B 1 349 ? -8.656 8.367 28.672 1 91.19 349 PHE B C 1
ATOM 8676 O O . PHE B 1 349 ? -9.703 8.703 29.234 1 91.19 349 PHE B O 1
ATOM 8683 N N . GLU B 1 350 ? -7.625 9.156 28.484 1 93.44 350 GLU B N 1
ATOM 8684 C CA . GLU B 1 350 ? -7.688 10.531 28.984 1 93.44 350 GLU B CA 1
ATOM 8685 C C . GLU B 1 350 ? -8.656 11.375 28.156 1 93.44 350 GLU B C 1
ATOM 8687 O O . GLU B 1 350 ? -9.242 12.328 28.672 1 93.44 350 GLU B O 1
ATOM 8692 N N . ALA B 1 351 ? -8.836 11.031 26.938 1 93.38 351 ALA B N 1
ATOM 8693 C CA . ALA B 1 351 ? -9.719 11.781 26.047 1 93.38 351 ALA B CA 1
ATOM 8694 C C . ALA B 1 351 ? -11.18 11.477 26.344 1 93.38 351 ALA B C 1
ATOM 8696 O O . ALA B 1 351 ? -12.055 12.328 26.156 1 93.38 351 ALA B O 1
ATOM 8697 N N . ILE B 1 352 ? -11.547 10.297 26.859 1 93.25 352 ILE B N 1
ATOM 8698 C CA . ILE B 1 352 ? -12.898 9.773 26.969 1 93.25 352 ILE B CA 1
ATOM 8699 C C . ILE B 1 352 ? -13.695 10.609 27.969 1 93.25 352 ILE B C 1
ATOM 8701 O O . ILE B 1 352 ? -14.797 11.078 27.656 1 93.25 352 ILE B O 1
ATOM 8705 N N . PRO B 1 353 ? -13.148 10.898 29.188 1 93.31 353 PRO B N 1
ATOM 8706 C CA . PRO B 1 353 ? -13.93 11.703 30.125 1 93.31 353 PRO B CA 1
ATOM 8707 C C . PRO B 1 353 ? -14.266 13.086 29.578 1 93.31 353 PRO B C 1
ATOM 8709 O O . PRO B 1 353 ? -15.359 13.602 29.812 1 93.31 353 PRO B O 1
ATOM 8712 N N . ILE B 1 354 ? -13.352 13.688 28.859 1 93.44 354 ILE B N 1
ATOM 8713 C CA . ILE B 1 354 ? -13.578 15.008 28.297 1 93.44 354 ILE B CA 1
ATOM 8714 C C . ILE B 1 354 ? -14.68 14.938 27.234 1 93.44 354 ILE B C 1
ATOM 8716 O O . ILE B 1 354 ? -15.57 15.789 27.188 1 93.44 354 ILE B O 1
ATOM 8720 N N . LEU B 1 355 ? -14.641 13.914 26.469 1 92.62 355 LEU B N 1
ATOM 8721 C CA . LEU B 1 355 ? -15.656 13.719 25.422 1 92.62 355 LEU B CA 1
ATOM 8722 C C . LEU B 1 355 ? -17.016 13.461 26.047 1 92.62 355 LEU B C 1
ATOM 8724 O O . LEU B 1 355 ? -18.031 13.953 25.547 1 92.62 355 LEU B O 1
ATOM 8728 N N . ILE B 1 356 ? -17.047 12.695 27.125 1 92.06 356 ILE B N 1
ATOM 8729 C CA . ILE B 1 356 ? -18.312 12.375 27.797 1 92.06 356 ILE B CA 1
ATOM 8730 C C . ILE B 1 356 ? -18.922 13.648 28.375 1 92.06 356 ILE B C 1
ATOM 8732 O O . ILE B 1 356 ? -20.109 13.898 28.219 1 92.06 356 ILE B O 1
ATOM 8736 N N . ILE B 1 357 ? -18.094 14.453 28.969 1 91.62 357 ILE B N 1
ATOM 8737 C CA . ILE B 1 357 ? -18.578 15.703 29.547 1 91.62 357 ILE B CA 1
ATOM 8738 C C . ILE B 1 357 ? -19.094 16.625 28.453 1 91.62 357 ILE B C 1
ATOM 8740 O O . ILE B 1 357 ? -20.188 17.188 28.562 1 91.62 357 ILE B O 1
ATOM 8744 N N . ALA B 1 358 ? -18.297 16.766 27.438 1 91.31 358 ALA B N 1
ATOM 8745 C CA . ALA B 1 358 ? -18.734 17.578 26.297 1 91.31 358 ALA B CA 1
ATOM 8746 C C . ALA B 1 358 ? -20.031 17.031 25.703 1 91.31 358 ALA B C 1
ATOM 8748 O O . ALA B 1 358 ? -20.938 17.812 25.391 1 91.31 358 ALA B O 1
ATOM 8749 N N . GLY B 1 359 ? -20.141 15.742 25.625 1 91.19 359 GLY B N 1
ATOM 8750 C CA . GLY B 1 359 ? -21.344 15.102 25.109 1 91.19 359 GLY B CA 1
ATOM 8751 C C . GLY B 1 359 ? -22.562 15.336 26 1 91.19 359 GLY B C 1
ATOM 8752 O O . GLY B 1 359 ? -23.656 15.609 25.5 1 91.19 359 GLY B O 1
ATOM 8753 N N . LEU B 1 360 ? -22.344 15.273 27.266 1 90.69 360 LEU B N 1
ATOM 8754 C CA . LEU B 1 360 ? -23.438 15.477 28.219 1 90.69 360 LEU B CA 1
ATOM 8755 C C . LEU B 1 360 ? -23.969 16.906 28.141 1 90.69 360 LEU B C 1
ATOM 8757 O O . LEU B 1 360 ? -25.172 17.125 28.141 1 90.69 360 LEU B O 1
ATOM 8761 N N . ILE B 1 361 ? -23.062 17.828 28.031 1 91.06 361 ILE B N 1
ATOM 8762 C CA . ILE B 1 361 ? -23.469 19.219 27.891 1 91.06 361 ILE B CA 1
ATOM 8763 C C . ILE B 1 361 ? -24.266 19.406 26.609 1 91.06 361 ILE B C 1
ATOM 8765 O O . ILE B 1 361 ? -25.312 20.062 26.609 1 91.06 361 ILE B O 1
ATOM 8769 N N . LYS B 1 362 ? -23.844 18.844 25.578 1 90.12 362 LYS B N 1
ATOM 8770 C CA . LYS B 1 362 ? -24.547 18.953 24.312 1 90.12 362 LYS B CA 1
ATOM 8771 C C . LYS B 1 362 ? -25.922 18.281 24.375 1 90.12 362 LYS B C 1
ATOM 8773 O O . LYS B 1 362 ? -26.875 18.797 23.781 1 90.12 362 LYS B O 1
ATOM 8778 N N . ILE B 1 363 ? -26 17.188 25.094 1 89.69 363 ILE B N 1
ATOM 8779 C CA . ILE B 1 363 ? -27.266 16.5 25.25 1 89.69 363 ILE B CA 1
ATOM 8780 C C . ILE B 1 363 ? -28.266 17.406 25.969 1 89.69 363 ILE B C 1
ATOM 8782 O O . ILE B 1 363 ? -29.438 17.5 25.578 1 89.69 363 ILE B O 1
ATOM 8786 N N . VAL B 1 364 ? -27.812 18.062 26.938 1 89.94 364 VAL B N 1
ATOM 8787 C CA . VAL B 1 364 ? -28.672 18.984 27.672 1 89.94 364 VAL B CA 1
ATOM 8788 C C . VAL B 1 364 ? -29.141 20.109 26.75 1 89.94 364 VAL B C 1
ATOM 8790 O O . VAL B 1 364 ? -30.328 20.438 26.719 1 89.94 364 VAL B O 1
ATOM 8793 N N . VAL B 1 365 ? -28.203 20.656 26.031 1 89.12 365 VAL B N 1
ATOM 8794 C CA . VAL B 1 365 ? -28.516 21.75 25.125 1 89.12 365 VAL B CA 1
ATOM 8795 C C . VAL B 1 365 ? -29.5 21.281 24.062 1 89.12 365 VAL B C 1
ATOM 8797 O O . VAL B 1 365 ? -30.438 22.016 23.703 1 89.12 365 VAL B O 1
ATOM 8800 N N . PHE B 1 366 ? -29.406 20.109 23.625 1 88.31 366 PHE B N 1
ATOM 8801 C CA . PHE B 1 366 ? -30.266 19.578 22.562 1 88.31 366 PHE B CA 1
ATOM 8802 C C . PHE B 1 366 ? -31.656 19.297 23.094 1 88.31 366 PHE B C 1
ATOM 8804 O O . PHE B 1 366 ? -32.656 19.438 22.359 1 88.31 366 PHE B O 1
ATOM 8811 N N . ASN B 1 367 ? -31.688 18.891 24.297 1 88.94 367 ASN B N 1
ATOM 8812 C CA . ASN B 1 367 ? -33 18.719 24.906 1 88.94 367 ASN B CA 1
ATOM 8813 C C . ASN B 1 367 ? -33.75 20.047 25.062 1 88.94 367 ASN B C 1
ATOM 8815 O O . ASN B 1 367 ? -34.938 20.125 24.812 1 88.94 367 ASN B O 1
ATOM 8819 N N . ILE B 1 368 ? -33 21.016 25.391 1 89.88 368 ILE B N 1
ATOM 8820 C CA . ILE B 1 368 ? -33.594 22.328 25.531 1 89.88 368 ILE B CA 1
ATOM 8821 C C . ILE B 1 368 ? -34.062 22.828 24.172 1 89.88 368 ILE B C 1
ATOM 8823 O O . ILE B 1 368 ? -35.156 23.406 24.047 1 89.88 368 ILE B O 1
ATOM 8827 N N . ASN B 1 369 ? -33.219 22.562 23.156 1 87.31 369 ASN B N 1
ATOM 8828 C CA . ASN B 1 369 ? -33.531 23.016 21.797 1 87.31 369 ASN B CA 1
ATOM 8829 C C . ASN B 1 369 ? -34.594 22.156 21.156 1 87.31 369 ASN B C 1
ATOM 8831 O O . ASN B 1 369 ? -35.062 22.469 20.062 1 87.31 369 ASN B O 1
ATOM 8835 N N . GLY B 1 370 ? -35.062 21.109 21.797 1 82.06 370 GLY B N 1
ATOM 8836 C CA . GLY B 1 370 ? -36.125 20.25 21.266 1 82.06 370 GLY B CA 1
ATOM 8837 C C . GLY B 1 370 ? -35.656 19.344 20.156 1 82.06 370 GLY B C 1
ATOM 8838 O O . GLY B 1 370 ? -36.438 18.922 19.297 1 82.06 370 GLY B O 1
ATOM 8839 N N . LEU B 1 371 ? -34.375 19.094 20.141 1 83.06 371 LEU B N 1
ATOM 8840 C CA . LEU B 1 371 ? -33.812 18.297 19.078 1 83.06 371 LEU B CA 1
ATOM 8841 C C . LEU B 1 371 ? -33.938 16.812 19.391 1 83.06 371 LEU B C 1
ATOM 8843 O O . LEU B 1 371 ? -33.844 15.969 18.484 1 83.06 371 LEU B O 1
ATOM 8847 N N . ILE B 1 372 ? -34.031 16.5 20.656 1 85.69 372 ILE B N 1
ATOM 8848 C CA . ILE B 1 372 ? -34.312 15.125 21.062 1 85.69 372 ILE B CA 1
ATOM 8849 C C . ILE B 1 372 ? -35.812 14.945 21.312 1 85.69 372 ILE B C 1
ATOM 8851 O O . ILE B 1 372 ? -36.312 15.344 22.359 1 85.69 372 ILE B O 1
ATOM 8855 N N . ARG B 1 373 ? -36.5 14.305 20.359 1 80.25 373 ARG B N 1
ATOM 8856 C CA . ARG B 1 373 ? -37.969 14.258 20.375 1 80.25 373 ARG B CA 1
ATOM 8857 C C . ARG B 1 373 ? -38.469 12.938 20.938 1 80.25 373 ARG B C 1
ATOM 8859 O O . ARG B 1 373 ? -39.562 12.875 21.5 1 80.25 373 ARG B O 1
ATOM 8866 N N . ASN B 1 374 ? -37.625 11.938 20.719 1 81.06 374 ASN B N 1
ATOM 8867 C CA . ASN B 1 374 ? -38.031 10.625 21.188 1 81.06 374 ASN B CA 1
ATOM 8868 C C . ASN B 1 374 ? -37.938 10.516 22.703 1 81.06 374 ASN B C 1
ATOM 8870 O O . ASN B 1 374 ? -36.812 10.422 23.25 1 81.06 374 ASN B O 1
ATOM 8874 N N . GLU B 1 375 ? -39.062 10.469 23.344 1 81.62 375 GLU B N 1
ATOM 8875 C CA . GLU B 1 375 ? -39.094 10.445 24.812 1 81.62 375 GLU B CA 1
ATOM 8876 C C . GLU B 1 375 ? -38.531 9.141 25.344 1 81.62 375 GLU B C 1
ATOM 8878 O O . GLU B 1 375 ? -38.094 9.078 26.5 1 81.62 375 GLU B O 1
ATOM 8883 N N . ASP B 1 376 ? -38.438 8.125 24.438 1 80.69 376 ASP B N 1
ATOM 8884 C CA . ASP B 1 376 ? -37.938 6.832 24.891 1 80.69 376 ASP B CA 1
ATOM 8885 C C . ASP B 1 376 ? -36.406 6.758 24.719 1 80.69 376 ASP B C 1
ATOM 8887 O O . ASP B 1 376 ? -35.781 5.77 25.109 1 80.69 376 ASP B O 1
ATOM 8891 N N . SER B 1 377 ? -35.938 7.879 24.281 1 82.19 377 SER B N 1
ATOM 8892 C CA . SER B 1 377 ? -34.5 7.883 24.062 1 82.19 377 SER B CA 1
ATOM 8893 C C . SER B 1 377 ? -33.75 8.008 25.391 1 82.19 377 SER B C 1
ATOM 8895 O O . SER B 1 377 ? -34.219 8.68 26.312 1 82.19 377 SER B O 1
ATOM 8897 N N . ILE B 1 378 ? -32.562 7.336 25.5 1 82.06 378 ILE B N 1
ATOM 8898 C CA . ILE B 1 378 ? -31.734 7.367 26.688 1 82.06 378 ILE B CA 1
ATOM 8899 C C . ILE B 1 378 ? -31.203 8.789 26.906 1 82.06 378 ILE B C 1
ATOM 8901 O O . ILE B 1 378 ? -30.844 9.148 28.031 1 82.06 378 ILE B O 1
ATOM 8905 N N . PHE B 1 379 ? -31.359 9.641 25.922 1 86.12 379 PHE B N 1
ATOM 8906 C CA . PHE B 1 379 ? -30.766 10.969 26.016 1 86.12 379 PHE B CA 1
ATOM 8907 C C . PHE B 1 379 ? -31.844 12.023 26.25 1 86.12 379 PHE B C 1
ATOM 8909 O O . PHE B 1 379 ? -31.531 13.211 26.375 1 86.12 379 PHE B O 1
ATOM 8916 N N . TYR B 1 380 ? -33.094 11.57 26.359 1 89.38 380 TYR B N 1
ATOM 8917 C CA . TYR B 1 380 ? -34.188 12.516 26.578 1 89.38 380 TYR B CA 1
ATOM 8918 C C . TYR B 1 380 ? -34.219 12.953 28.047 1 89.38 380 TYR B C 1
ATOM 8920 O O . TYR B 1 380 ? -34.312 12.117 28.938 1 89.38 380 TYR B O 1
ATOM 8928 N N . ILE B 1 381 ? -34.062 14.234 28.297 1 90.38 381 ILE B N 1
ATOM 8929 C CA . ILE B 1 381 ? -34.156 14.836 29.625 1 90.38 381 ILE B CA 1
ATOM 8930 C C . ILE B 1 381 ? -35.406 15.719 29.703 1 90.38 381 ILE B C 1
ATOM 8932 O O . ILE B 1 381 ? -35.406 16.844 29.203 1 90.38 381 ILE B O 1
ATOM 8936 N N . ARG B 1 382 ? -36.375 15.312 30.453 1 88.75 382 ARG B N 1
ATOM 8937 C CA . ARG B 1 382 ? -37.688 15.945 30.5 1 88.75 382 ARG B CA 1
ATOM 8938 C C . ARG B 1 382 ? -37.594 17.359 31.047 1 88.75 382 ARG B C 1
ATOM 8940 O O . ARG B 1 382 ? -38.188 18.281 30.5 1 88.75 382 ARG B O 1
ATOM 8947 N N . VAL B 1 383 ? -36.844 17.531 32.094 1 89.12 383 VAL B N 1
ATOM 8948 C CA . VAL B 1 383 ? -36.75 18.844 32.75 1 89.12 383 VAL B CA 1
ATOM 8949 C C . VAL B 1 383 ? -36.125 19.859 31.797 1 89.12 383 VAL B C 1
ATOM 8951 O O . VAL B 1 383 ? -36.594 21 31.719 1 89.12 383 VAL B O 1
ATOM 8954 N N . ALA B 1 384 ? -35.156 19.469 31.047 1 89.94 384 ALA B N 1
ATOM 8955 C CA . ALA B 1 384 ? -34.469 20.359 30.094 1 89.94 384 ALA B CA 1
ATOM 8956 C C . ALA B 1 384 ? -35.375 20.672 28.906 1 89.94 384 ALA B C 1
ATOM 8958 O O . ALA B 1 384 ? -35.375 21.797 28.406 1 89.94 384 ALA B O 1
ATOM 8959 N N . ALA B 1 385 ? -36.094 19.688 28.438 1 88.56 385 ALA B N 1
ATOM 8960 C CA . ALA B 1 385 ? -36.969 19.859 27.281 1 88.56 385 ALA B CA 1
ATOM 8961 C C . ALA B 1 385 ? -38.062 20.859 27.562 1 88.56 385 ALA B C 1
ATOM 8963 O O . ALA B 1 385 ? -38.531 21.562 26.656 1 88.56 385 ALA B O 1
ATOM 8964 N N . LYS B 1 386 ? -38.5 21 28.797 1 88.31 386 LYS B N 1
ATOM 8965 C CA . LYS B 1 386 ? -39.594 21.875 29.188 1 88.31 386 LYS B CA 1
ATOM 8966 C C . LYS B 1 386 ? -39.156 23.328 29.328 1 88.31 386 LYS B C 1
ATOM 8968 O O . LYS B 1 386 ? -39.969 24.25 29.312 1 88.31 386 LYS B O 1
ATOM 8973 N N . LEU B 1 387 ? -37.906 23.562 29.359 1 88.5 387 LEU B N 1
ATOM 8974 C CA . LEU B 1 387 ? -37.375 24.891 29.594 1 88.5 387 LEU B CA 1
ATOM 8975 C C . LEU B 1 387 ? -37.656 25.812 28.406 1 88.5 387 LEU B C 1
ATOM 8977 O O . LEU B 1 387 ? -37.812 27.016 28.578 1 88.5 387 LEU B O 1
ATOM 8981 N N . ASN B 1 388 ? -37.625 25.328 27.156 1 87.44 388 ASN B N 1
ATOM 8982 C CA . ASN B 1 388 ? -37.844 26.141 25.969 1 87.44 388 ASN B CA 1
ATOM 8983 C C . ASN B 1 388 ? -39.25 25.891 25.375 1 87.44 388 ASN B C 1
ATOM 8985 O O . ASN B 1 388 ? -39.406 25.844 24.156 1 87.44 388 ASN B O 1
ATOM 8989 N N . GLN B 1 389 ? -40.188 25.5 26.156 1 84.69 389 GLN B N 1
ATOM 8990 C CA . GLN B 1 389 ? -41.594 25.375 25.781 1 84.69 389 GLN B CA 1
ATOM 8991 C C . GLN B 1 389 ? -42.438 26.469 26.438 1 84.69 389 GLN B C 1
ATOM 8993 O O . GLN B 1 389 ? -41.938 27.25 27.234 1 84.69 389 GLN B O 1
ATOM 8998 N N . ALA B 1 390 ? -43.719 26.531 25.891 1 82.44 390 ALA B N 1
ATOM 8999 C CA . ALA B 1 390 ? -44.625 27.531 26.438 1 82.44 390 ALA B CA 1
ATOM 9000 C C . ALA B 1 390 ? -44.656 27.469 27.969 1 82.44 390 ALA B C 1
ATOM 9002 O O . ALA B 1 390 ? -44.906 26.406 28.547 1 82.44 390 ALA B O 1
ATOM 9003 N N . GLY B 1 391 ? -44.281 28.578 28.656 1 81.38 391 GLY B N 1
ATOM 9004 C CA . GLY B 1 391 ? -44.25 28.625 30.109 1 81.38 391 GLY B CA 1
ATOM 9005 C C . GLY B 1 391 ? -42.906 28.359 30.703 1 81.38 391 GLY B C 1
ATOM 9006 O O . GLY B 1 391 ? -42.688 28.5 31.906 1 81.38 391 GLY B O 1
ATOM 9007 N N . GLY B 1 392 ? -41.906 28.047 29.781 1 82.44 392 GLY B N 1
ATOM 9008 C CA . GLY B 1 392 ? -40.594 27.719 30.266 1 82.44 392 GLY B CA 1
ATOM 9009 C C . GLY B 1 392 ? -39.719 28.938 30.453 1 82.44 392 GLY B C 1
ATOM 9010 O O . GLY B 1 392 ? -40 30 29.906 1 82.44 392 GLY B O 1
ATOM 9011 N N . LEU B 1 393 ? -38.656 28.875 31.188 1 84.62 393 LEU B N 1
ATOM 9012 C CA . LEU B 1 393 ? -37.781 29.969 31.594 1 84.62 393 LEU B CA 1
ATOM 9013 C C . LEU B 1 393 ? -36.969 30.469 30.391 1 84.62 393 LEU B C 1
ATOM 9015 O O . LEU B 1 393 ? -36.594 31.641 30.359 1 84.62 393 LEU B O 1
ATOM 9019 N N . LEU B 1 394 ? -36.844 29.547 29.328 1 84.69 394 LEU B N 1
ATOM 9020 C CA . LEU B 1 394 ? -35.969 29.906 28.203 1 84.69 394 LEU B CA 1
ATOM 9021 C C . LEU B 1 394 ? -36.781 30.031 26.922 1 84.69 394 LEU B C 1
ATOM 9023 O O . LEU B 1 394 ? -36.25 29.953 25.828 1 84.69 394 LEU B O 1
ATOM 9027 N N . TYR B 1 395 ? -38.094 30.156 27.125 1 85.94 395 TYR B N 1
ATOM 9028 C CA . TYR B 1 395 ? -38.938 30.25 25.969 1 85.94 395 TYR B CA 1
ATOM 9029 C C . TYR B 1 395 ? -38.938 31.656 25.375 1 85.94 395 TYR B C 1
ATOM 9031 O O . TYR B 1 395 ? -39.875 32.438 25.594 1 85.94 395 TYR B O 1
ATOM 9039 N N . TYR B 1 396 ? -37.906 31.969 24.672 1 84 396 TYR B N 1
ATOM 9040 C CA . TYR B 1 396 ? -37.719 33.25 24.016 1 84 396 TYR B CA 1
ATOM 9041 C C . TYR B 1 396 ? -37.438 33.062 22.516 1 84 396 TYR B C 1
ATOM 9043 O O . TYR B 1 396 ? -37.062 31.984 22.094 1 84 396 TYR B O 1
ATOM 9051 N N . LYS B 1 397 ? -37.625 34.094 21.703 1 80.62 397 LYS B N 1
ATOM 9052 C CA . LYS B 1 397 ? -37.562 34.062 20.234 1 80.62 397 LYS B CA 1
ATOM 9053 C C . LYS B 1 397 ? -36.156 33.625 19.766 1 80.62 397 LYS B C 1
ATOM 9055 O O . LYS B 1 397 ? -36.031 32.875 18.797 1 80.62 397 LYS B O 1
ATOM 9060 N N . TYR B 1 398 ? -35.125 33.969 20.406 1 85.75 398 TYR B N 1
ATOM 9061 C CA . TYR B 1 398 ? -33.781 33.719 19.906 1 85.75 398 TYR B CA 1
ATOM 9062 C C . TYR B 1 398 ? -33.031 32.688 20.75 1 85.75 398 TYR B C 1
ATOM 9064 O O . TYR B 1 398 ? -31.828 32.531 20.625 1 85.75 398 TYR B O 1
ATOM 9072 N N . THR B 1 399 ? -33.75 31.953 21.547 1 87.75 399 THR B N 1
ATOM 9073 C CA . THR B 1 399 ? -33.156 31 22.453 1 87.75 399 THR B CA 1
ATOM 9074 C C . THR B 1 399 ? -32.438 29.891 21.672 1 87.75 399 THR B C 1
ATOM 9076 O O . THR B 1 399 ? -31.312 29.5 21.984 1 87.75 399 THR B O 1
ATOM 9079 N N . THR B 1 400 ? -33.094 29.5 20.625 1 83.88 400 THR B N 1
ATOM 9080 C CA . THR B 1 400 ? -32.531 28.406 19.812 1 83.88 400 THR B CA 1
ATOM 9081 C C . THR B 1 400 ? -31.219 28.844 19.156 1 83.88 400 THR B C 1
ATOM 9083 O O . THR B 1 400 ? -30.25 28.094 19.156 1 83.88 400 THR B O 1
ATOM 9086 N N . ASN B 1 401 ? -31.156 29.969 18.672 1 83.12 401 ASN B N 1
ATOM 9087 C CA . ASN B 1 401 ? -29.969 30.484 18.016 1 83.12 401 ASN B CA 1
ATOM 9088 C C . ASN B 1 401 ? -28.812 30.672 19 1 83.12 401 ASN B C 1
ATOM 9090 O O . ASN B 1 401 ? -27.672 30.391 18.688 1 83.12 401 ASN B O 1
ATOM 9094 N N . ILE B 1 402 ? -29.203 31.125 20.109 1 86.75 402 ILE B N 1
ATOM 9095 C CA . ILE B 1 402 ? -28.203 31.375 21.125 1 86.75 402 ILE B CA 1
ATOM 9096 C C . ILE B 1 402 ? -27.594 30.047 21.594 1 86.75 402 ILE B C 1
ATOM 9098 O O . ILE B 1 402 ? -26.391 29.953 21.797 1 86.75 402 ILE B O 1
ATOM 9102 N N . LEU B 1 403 ? -28.484 29.109 21.734 1 87.19 403 LEU B N 1
ATOM 9103 C CA . LEU B 1 403 ? -28.016 27.797 22.156 1 87.19 403 LEU B CA 1
ATOM 9104 C C . LEU B 1 403 ? -27.141 27.172 21.094 1 87.19 403 LEU B C 1
ATOM 9106 O O . LEU B 1 403 ? -26.172 26.469 21.406 1 87.19 403 LEU B O 1
ATOM 9110 N N . ASP B 1 404 ? -27.422 27.422 19.859 1 83.81 404 ASP B N 1
ATOM 9111 C CA . ASP B 1 404 ? -26.594 26.922 18.766 1 83.81 404 ASP B CA 1
ATOM 9112 C C . ASP B 1 404 ? -25.203 27.562 18.797 1 83.81 404 ASP B C 1
ATOM 9114 O O . ASP B 1 404 ? -24.203 26.875 18.625 1 83.81 404 ASP B O 1
ATOM 9118 N N . ILE B 1 405 ? -25.172 28.781 18.953 1 83.44 405 ILE B N 1
ATOM 9119 C CA . ILE B 1 405 ? -23.906 29.5 19.047 1 83.44 405 ILE B CA 1
ATOM 9120 C C . ILE B 1 405 ? -23.109 28.984 20.25 1 83.44 405 ILE B C 1
ATOM 9122 O O . ILE B 1 405 ? -21.891 28.797 20.156 1 83.44 405 ILE B O 1
ATOM 9126 N N . PHE B 1 406 ? -23.844 28.797 21.281 1 86.81 406 PHE B N 1
ATOM 9127 C CA . PHE B 1 406 ? -23.219 28.25 22.484 1 86.81 406 PHE B CA 1
ATOM 9128 C C . PHE B 1 406 ? -22.562 26.906 22.203 1 86.81 406 PHE B C 1
ATOM 9130 O O . PHE B 1 406 ? -21.453 26.641 22.656 1 86.81 406 PHE B O 1
ATOM 9137 N N . THR B 1 407 ? -23.25 26.094 21.5 1 86.31 407 THR B N 1
ATOM 9138 C CA . THR B 1 407 ? -22.719 24.766 21.156 1 86.31 407 THR B CA 1
ATOM 9139 C C . THR B 1 407 ? -21.422 24.875 20.375 1 86.31 407 THR B C 1
ATOM 9141 O O . THR B 1 407 ? -20.469 24.156 20.625 1 86.31 407 THR B O 1
ATOM 9144 N N . ILE B 1 408 ? -21.297 25.766 19.469 1 84 408 ILE B N 1
ATOM 9145 C CA . ILE B 1 408 ? -20.109 25.953 18.641 1 84 408 ILE B CA 1
ATOM 9146 C C . ILE B 1 408 ? -18.953 26.438 19.516 1 84 408 ILE B C 1
ATOM 9148 O O . ILE B 1 408 ? -17.828 25.953 19.391 1 84 408 ILE B O 1
ATOM 9152 N N . LEU B 1 409 ? -19.297 27.344 20.328 1 84.5 409 LEU B N 1
ATOM 9153 C CA . LEU B 1 409 ? -18.266 27.875 21.219 1 84.5 409 LEU B CA 1
ATOM 9154 C C . LEU B 1 409 ? -17.766 26.797 22.188 1 84.5 409 LEU B C 1
ATOM 9156 O O . LEU B 1 409 ? -16.594 26.766 22.516 1 84.5 409 LEU B O 1
ATOM 9160 N N . LEU B 1 410 ? -18.75 26.062 22.609 1 88.75 410 LEU B N 1
ATOM 9161 C CA . LEU B 1 410 ? -18.391 24.938 23.484 1 88.75 410 LEU B CA 1
ATOM 9162 C C . LEU B 1 410 ? -17.422 24 22.781 1 88.75 410 LEU B C 1
ATOM 9164 O O . LEU B 1 410 ? -16.453 23.531 23.375 1 88.75 410 LEU B O 1
ATOM 9168 N N . ILE B 1 411 ? -17.688 23.672 21.562 1 89.25 411 ILE B N 1
ATOM 9169 C CA . ILE B 1 411 ? -16.812 22.797 20.781 1 89.25 411 ILE B CA 1
ATOM 9170 C C . ILE B 1 411 ? -15.414 23.375 20.719 1 89.25 411 ILE B C 1
ATOM 9172 O O . ILE B 1 411 ? -14.43 22.688 20.969 1 89.25 411 ILE B O 1
ATOM 9176 N N . PHE B 1 412 ? -15.336 24.609 20.453 1 86.19 412 PHE B N 1
ATOM 9177 C CA . PHE B 1 412 ? -14.047 25.297 20.344 1 86.19 412 PHE B CA 1
ATOM 9178 C C . PHE B 1 412 ? -13.312 25.266 21.688 1 86.19 412 PHE B C 1
ATOM 9180 O O . PHE B 1 412 ? -12.109 25.016 21.734 1 86.19 412 PHE B O 1
ATOM 9187 N N . TYR B 1 413 ? -14.047 25.562 22.688 1 88.75 413 TYR B N 1
ATOM 9188 C CA . TYR B 1 413 ? -13.453 25.625 24.016 1 88.75 413 TYR B CA 1
ATOM 9189 C C . TYR B 1 413 ? -12.93 24.25 24.438 1 88.75 413 TYR B C 1
ATOM 9191 O O . TYR B 1 413 ? -11.812 24.141 24.953 1 88.75 413 TYR B O 1
ATOM 9199 N N . ILE B 1 414 ? -13.711 23.297 24.219 1 92.19 414 ILE B N 1
ATOM 9200 C CA . ILE B 1 414 ? -13.32 21.938 24.578 1 92.19 414 ILE B CA 1
ATOM 9201 C C . ILE B 1 414 ? -12.102 21.516 23.766 1 92.19 414 ILE B C 1
ATOM 9203 O O . ILE B 1 414 ? -11.203 20.859 24.281 1 92.19 414 ILE B O 1
ATOM 9207 N N . ASN B 1 415 ? -12.031 21.875 22.547 1 89.56 415 ASN B N 1
ATOM 9208 C CA . ASN B 1 415 ? -10.883 21.562 21.703 1 89.56 415 ASN B CA 1
ATOM 9209 C C . ASN B 1 415 ? -9.617 22.234 22.234 1 89.56 415 ASN B C 1
ATOM 9211 O O . ASN B 1 415 ? -8.539 21.625 22.219 1 89.56 415 ASN B O 1
ATOM 9215 N N . THR B 1 416 ? -9.734 23.438 22.703 1 87.44 416 THR B N 1
ATOM 9216 C CA . THR B 1 416 ? -8.594 24.172 23.25 1 87.44 416 THR B CA 1
ATOM 9217 C C . THR B 1 416 ? -8.102 23.516 24.531 1 87.44 416 THR B C 1
ATOM 9219 O O . THR B 1 416 ? -6.895 23.375 24.734 1 87.44 416 THR B O 1
ATOM 9222 N N . LEU B 1 417 ? -9.055 23.141 25.312 1 90.06 417 LEU B N 1
ATOM 9223 C CA . LEU B 1 417 ? -8.695 22.469 26.562 1 90.06 417 LEU B CA 1
ATOM 9224 C C . LEU B 1 417 ? -7.996 21.141 26.281 1 90.06 417 LEU B C 1
ATOM 9226 O O . LEU B 1 417 ? -7.008 20.797 26.938 1 90.06 417 LEU B O 1
ATOM 9230 N N . TYR B 1 418 ? -8.531 20.469 25.344 1 92.25 418 TYR B N 1
ATOM 9231 C CA . TYR B 1 418 ? -7.965 19.156 25.047 1 92.25 418 TYR B CA 1
ATOM 9232 C C . TYR B 1 418 ? -6.578 19.281 24.422 1 92.25 418 TYR B C 1
ATOM 9234 O O . TYR B 1 418 ? -5.746 18.375 24.547 1 92.25 418 TYR B O 1
ATOM 9242 N N . THR B 1 419 ? -6.316 20.312 23.703 1 91.31 419 THR B N 1
ATOM 9243 C CA . THR B 1 419 ? -5.012 20.5 23.094 1 91.31 419 THR B CA 1
ATOM 9244 C C . THR B 1 419 ? -3.898 20.422 24.141 1 91.31 419 THR B C 1
ATOM 9246 O O . THR B 1 419 ? -2.879 19.766 23.906 1 91.31 419 THR B O 1
ATOM 9249 N N . LYS B 1 420 ? -4.102 21.031 25.234 1 91.62 420 LYS B N 1
ATOM 9250 C CA . LYS B 1 420 ? -3.113 21 26.297 1 91.62 420 LYS B CA 1
ATOM 9251 C C . LYS B 1 420 ? -2.914 19.594 26.828 1 91.62 420 LYS B C 1
ATOM 9253 O O . LYS B 1 420 ? -1.781 19.156 27.047 1 91.62 420 LYS B O 1
ATOM 9258 N N . VAL B 1 421 ? -4.031 18.969 26.984 1 93.56 421 VAL B N 1
ATOM 9259 C CA . VAL B 1 421 ? -3.973 17.594 27.453 1 93.56 421 VAL B CA 1
ATOM 9260 C C . VAL B 1 421 ? -3.27 16.719 26.422 1 93.56 421 VAL B C 1
ATOM 9262 O O . VAL B 1 421 ? -2.465 15.852 26.781 1 93.56 421 VAL B O 1
ATOM 9265 N N . CYS B 1 422 ? -3.611 16.969 25.234 1 94.5 422 CYS B N 1
ATOM 9266 C CA . CYS B 1 422 ? -3.062 16.188 24.125 1 94.5 422 CYS B CA 1
ATOM 9267 C C . CYS B 1 422 ? -1.55 16.344 24.047 1 94.5 422 CYS B C 1
ATOM 9269 O O . CYS B 1 422 ? -0.832 15.367 23.828 1 94.5 422 CYS B O 1
ATOM 9271 N N . ILE B 1 423 ? -1.022 17.516 24.234 1 94.12 423 ILE B N 1
ATOM 9272 C CA . ILE B 1 423 ? 0.41 17.781 24.188 1 94.12 423 ILE B CA 1
ATOM 9273 C C . ILE B 1 423 ? 1.116 17.047 25.328 1 94.12 423 ILE B C 1
ATOM 9275 O O . ILE B 1 423 ? 2.135 16.391 25.094 1 94.12 423 ILE B O 1
ATOM 9279 N N . ASN B 1 424 ? 0.518 17.109 26.438 1 93.56 424 ASN B N 1
ATOM 9280 C CA . ASN B 1 424 ? 1.119 16.453 27.594 1 93.56 424 ASN B CA 1
ATOM 9281 C C . ASN B 1 424 ? 1.103 14.938 27.438 1 93.56 424 ASN B C 1
ATOM 9283 O O . ASN B 1 424 ? 2.072 14.258 27.797 1 93.56 424 ASN B O 1
ATOM 9287 N N . SER B 1 425 ? -0.011 14.461 27 1 94.69 425 SER B N 1
ATOM 9288 C CA . SER B 1 425 ? -0.113 13.023 26.781 1 94.69 425 SER B CA 1
ATOM 9289 C C . SER B 1 425 ? 0.883 12.547 25.734 1 94.69 425 SER B C 1
ATOM 9291 O O . SER B 1 425 ? 1.426 11.445 25.828 1 94.69 425 SER B O 1
ATOM 9293 N N . THR B 1 426 ? 1.167 13.305 24.703 1 95 426 THR B N 1
ATOM 9294 C CA . THR B 1 426 ? 2.092 12.93 23.641 1 95 426 THR B CA 1
ATOM 9295 C C . THR B 1 426 ? 3.535 12.984 24.125 1 95 426 THR B C 1
ATOM 9297 O O . THR B 1 426 ? 4.371 12.18 23.703 1 95 426 THR B O 1
ATOM 9300 N N . LYS B 1 427 ? 3.82 13.953 25.016 1 93.62 427 LYS B N 1
ATOM 9301 C CA . LYS B 1 427 ? 5.152 14.023 25.609 1 93.62 427 LYS B CA 1
ATOM 9302 C C . LYS B 1 427 ? 5.48 12.75 26.375 1 93.62 427 LYS B C 1
ATOM 9304 O O . LYS B 1 427 ? 6.613 12.266 26.344 1 93.62 427 LYS B O 1
ATOM 9309 N N . ARG B 1 428 ? 4.508 12.18 27 1 93.5 428 ARG B N 1
ATOM 9310 C CA . ARG B 1 428 ? 4.715 10.977 27.797 1 93.5 428 ARG B CA 1
ATOM 9311 C C . ARG B 1 428 ? 5.008 9.773 26.922 1 93.5 428 ARG B C 1
ATOM 9313 O O . ARG B 1 428 ? 5.543 8.766 27.391 1 93.5 428 ARG B O 1
ATOM 9320 N N . GLU B 1 429 ? 4.641 9.836 25.656 1 93.75 429 GLU B N 1
ATOM 9321 C CA . GLU B 1 429 ? 4.926 8.758 24.719 1 93.75 429 GLU B CA 1
ATOM 9322 C C . GLU B 1 429 ? 6.418 8.664 24.422 1 93.75 429 GLU B C 1
ATOM 9324 O O . GLU B 1 429 ? 6.895 7.648 23.922 1 93.75 429 GLU B O 1
ATOM 9329 N N . ASN B 1 430 ? 7.16 9.734 24.609 1 92.88 430 ASN 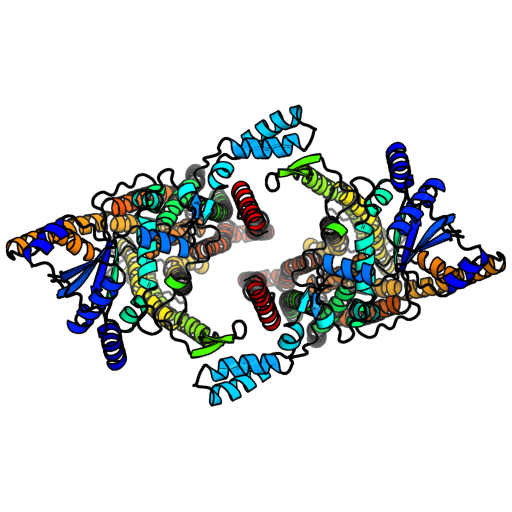B N 1
ATOM 9330 C CA . ASN B 1 430 ? 8.617 9.766 24.547 1 92.88 430 ASN B CA 1
ATOM 9331 C C . ASN B 1 430 ? 9.117 9.422 23.141 1 92.88 430 ASN B C 1
ATOM 9333 O O . ASN B 1 430 ? 9.93 8.508 22.969 1 92.88 430 ASN B O 1
ATOM 9337 N N . HIS B 1 431 ? 8.695 10.25 22.219 1 92 431 HIS B N 1
ATOM 9338 C CA . HIS B 1 431 ? 9.125 10.039 20.844 1 92 431 HIS B CA 1
ATOM 9339 C C . HIS B 1 431 ? 10.555 10.531 20.641 1 92 431 HIS B C 1
ATOM 9341 O O . HIS B 1 431 ? 10.938 11.578 21.156 1 92 431 HIS B O 1
ATOM 9347 N N . ARG B 1 432 ? 11.336 9.852 19.844 1 88.38 432 ARG B N 1
ATOM 9348 C CA . ARG B 1 432 ? 12.742 10.172 19.594 1 88.38 432 ARG B CA 1
ATOM 9349 C C . ARG B 1 432 ? 12.875 11.375 18.672 1 88.38 432 ARG B C 1
ATOM 9351 O O . ARG B 1 432 ? 13.789 12.18 18.828 1 88.38 432 ARG B O 1
ATOM 9358 N N . THR B 1 433 ? 11.984 11.516 17.766 1 90.38 433 THR B N 1
ATOM 9359 C CA . THR B 1 433 ? 12.047 12.602 16.797 1 90.38 433 THR B CA 1
ATOM 9360 C C . THR B 1 433 ? 10.828 13.516 16.922 1 90.38 433 THR B C 1
ATOM 9362 O O . THR B 1 433 ? 9.758 13.07 17.344 1 90.38 433 THR B O 1
ATOM 9365 N N . ASN B 1 434 ? 11.031 14.773 16.578 1 88.62 434 ASN B N 1
ATOM 9366 C CA . ASN B 1 434 ? 9.938 15.734 16.578 1 88.62 434 ASN B CA 1
ATOM 9367 C C . ASN B 1 434 ? 8.867 15.359 15.555 1 88.62 434 ASN B C 1
ATOM 9369 O O . ASN B 1 434 ? 7.68 15.609 15.773 1 88.62 434 ASN B O 1
ATOM 9373 N N . LEU B 1 435 ? 9.32 14.773 14.5 1 89.88 435 LEU B N 1
ATOM 9374 C CA . LEU B 1 435 ? 8.375 14.352 13.469 1 89.88 435 LEU B CA 1
ATOM 9375 C C . LEU B 1 435 ? 7.387 13.328 14.016 1 89.88 435 LEU B C 1
ATOM 9377 O O . LEU B 1 435 ? 6.18 13.445 13.805 1 89.88 435 LEU B O 1
ATOM 9381 N N . ARG B 1 436 ? 7.898 12.344 14.719 1 91.56 436 ARG B N 1
ATOM 9382 C CA . ARG B 1 436 ? 7.031 11.328 15.305 1 91.56 436 ARG B CA 1
ATOM 9383 C C . ARG B 1 436 ? 6.129 11.922 16.375 1 91.56 436 ARG B C 1
ATOM 9385 O O . ARG B 1 436 ? 4.973 11.516 16.516 1 91.56 436 ARG B O 1
ATOM 9392 N N . PHE B 1 437 ? 6.688 12.797 17.125 1 93.12 437 PHE B N 1
ATOM 9393 C CA . PHE B 1 437 ? 5.902 13.508 18.125 1 93.12 437 PHE B CA 1
ATOM 9394 C C . PHE B 1 437 ? 4.723 14.227 17.484 1 93.12 437 PHE B C 1
ATOM 9396 O O . PHE B 1 437 ? 3.574 14.039 17.891 1 93.12 437 PHE B O 1
ATOM 9403 N N . TYR B 1 438 ? 4.949 14.953 16.469 1 92.62 438 TYR B N 1
ATOM 9404 C CA . TYR B 1 438 ? 3.914 15.734 15.797 1 92.62 438 TYR B CA 1
ATOM 9405 C C . TYR B 1 438 ? 2.906 14.82 15.109 1 92.62 438 TYR B C 1
ATOM 9407 O O . TYR B 1 438 ? 1.707 15.109 15.094 1 92.62 438 TYR B O 1
ATOM 9415 N N . ASN B 1 439 ? 3.393 13.781 14.5 1 94 439 ASN B N 1
ATOM 9416 C CA . ASN B 1 439 ? 2.475 12.836 13.867 1 94 439 ASN B CA 1
ATOM 9417 C C . ASN B 1 439 ? 1.481 12.266 14.875 1 94 439 ASN B C 1
ATOM 9419 O O . ASN B 1 439 ? 0.283 12.188 14.594 1 94 439 ASN B O 1
ATOM 9423 N N . SER B 1 440 ? 2.014 11.883 16.016 1 94.5 440 SER B N 1
ATOM 9424 C CA . SER B 1 440 ? 1.151 11.359 17.078 1 94.5 440 SER B CA 1
ATOM 9425 C C . SER B 1 440 ? 0.18 12.422 17.578 1 94.5 440 SER B C 1
ATOM 9427 O O . SER B 1 440 ? -0.992 12.125 17.828 1 94.5 440 SER B O 1
ATOM 9429 N N . LEU B 1 441 ? 0.668 13.57 17.703 1 95.19 441 LEU B N 1
ATOM 9430 C CA . LEU B 1 441 ? -0.161 14.688 18.141 1 95.19 441 LEU B CA 1
ATOM 9431 C C . LEU B 1 441 ? -1.297 14.938 17.156 1 95.19 441 LEU B C 1
ATOM 9433 O O . LEU B 1 441 ? -2.445 15.133 17.562 1 95.19 441 LEU B O 1
ATOM 9437 N N . ILE B 1 442 ? -1.025 14.93 15.875 1 95.94 442 ILE B N 1
ATOM 9438 C CA . ILE B 1 442 ? -1.998 15.18 14.82 1 95.94 442 ILE B CA 1
ATOM 9439 C C . ILE B 1 442 ? -3.109 14.133 14.883 1 95.94 442 ILE B C 1
ATOM 9441 O O . ILE B 1 442 ? -4.293 14.477 14.883 1 95.94 442 ILE B O 1
ATOM 9445 N N . LEU B 1 443 ? -2.756 12.93 15.016 1 94.19 443 LEU B N 1
ATOM 9446 C CA . LEU B 1 443 ? -3.736 11.844 14.992 1 94.19 443 LEU B CA 1
ATOM 9447 C C . LEU B 1 443 ? -4.637 11.898 16.219 1 94.19 443 LEU B C 1
ATOM 9449 O O . LEU B 1 443 ? -5.855 11.758 16.109 1 94.19 443 LEU B O 1
ATOM 9453 N N . LYS B 1 444 ? -4.098 12.203 17.375 1 94.06 444 LYS B N 1
ATOM 9454 C CA . LYS B 1 444 ? -4.871 12.273 18.609 1 94.06 444 LYS B CA 1
ATOM 9455 C C . LYS B 1 444 ? -5.844 13.445 18.594 1 94.06 444 LYS B C 1
ATOM 9457 O O . LYS B 1 444 ? -7.027 13.289 18.891 1 94.06 444 LYS B O 1
ATOM 9462 N N . ARG B 1 445 ? -5.285 14.484 18.266 1 94.56 445 ARG B N 1
ATOM 9463 C CA . ARG B 1 445 ? -6.125 15.672 18.219 1 94.56 445 ARG B CA 1
ATOM 9464 C C . ARG B 1 445 ? -7.23 15.523 17.172 1 94.56 445 ARG B C 1
ATOM 9466 O O . ARG B 1 445 ? -8.367 15.945 17.406 1 94.56 445 ARG B O 1
ATOM 9473 N N . PHE B 1 446 ? -6.957 14.914 16.125 1 95.31 446 PHE B N 1
ATOM 9474 C CA . PHE B 1 446 ? -7.926 14.727 15.047 1 95.31 446 PHE B CA 1
ATOM 9475 C C . PHE B 1 446 ? -9.078 13.836 15.508 1 95.31 446 PHE B C 1
ATOM 9477 O O . PHE B 1 446 ? -10.25 14.188 15.32 1 95.31 446 PHE B O 1
ATOM 9484 N N . ILE B 1 447 ? -8.727 12.75 16.047 1 94.06 447 ILE B N 1
ATOM 9485 C CA . ILE B 1 447 ? -9.758 11.797 16.469 1 94.06 447 ILE B CA 1
ATOM 9486 C C . ILE B 1 447 ? -10.656 12.445 17.516 1 94.06 447 ILE B C 1
ATOM 9488 O O . ILE B 1 447 ? -11.883 12.328 17.453 1 94.06 447 ILE B O 1
ATOM 9492 N N . PHE B 1 448 ? -10.047 13.125 18.391 1 94.94 448 PHE B N 1
ATOM 9493 C CA . PHE B 1 448 ? -10.805 13.797 19.438 1 94.94 448 PHE B CA 1
ATOM 9494 C C . PHE B 1 448 ? -11.734 14.844 18.844 1 94.94 448 PHE B C 1
ATOM 9496 O O . PHE B 1 448 ? -12.93 14.867 19.156 1 94.94 448 PHE B O 1
ATOM 9503 N N . GLU B 1 449 ? -11.203 15.656 18.031 1 94.75 449 GLU B N 1
ATOM 9504 C CA . GLU B 1 449 ? -11.984 16.766 17.484 1 94.75 449 GLU B CA 1
ATOM 9505 C C . GLU B 1 449 ? -13.039 16.25 16.5 1 94.75 449 GLU B C 1
ATOM 9507 O O . GLU B 1 449 ? -14.102 16.875 16.344 1 94.75 449 GLU B O 1
ATOM 9512 N N . LEU B 1 450 ? -12.766 15.172 15.82 1 95.06 450 LEU B N 1
ATOM 9513 C CA . LEU B 1 450 ? -13.75 14.555 14.945 1 95.06 450 LEU B CA 1
ATOM 9514 C C . LEU B 1 450 ? -15.008 14.164 15.727 1 95.06 450 LEU B C 1
ATOM 9516 O O . LEU B 1 450 ? -16.125 14.484 15.312 1 95.06 450 LEU B O 1
ATOM 9520 N N . ILE B 1 451 ? -14.797 13.578 16.844 1 94 451 ILE B N 1
ATOM 9521 C CA . ILE B 1 451 ? -15.906 13.133 17.688 1 94 451 ILE B CA 1
ATOM 9522 C C . ILE B 1 451 ? -16.609 14.344 18.297 1 94 451 ILE B C 1
ATOM 9524 O O . ILE B 1 451 ? -17.844 14.445 18.266 1 94 451 ILE B O 1
ATOM 9528 N N . ASN B 1 452 ? -15.805 15.219 18.766 1 93.75 452 ASN B N 1
ATOM 9529 C CA . ASN B 1 452 ? -16.359 16.391 19.438 1 93.75 452 ASN B CA 1
ATOM 9530 C C . ASN B 1 452 ? -17.172 17.25 18.469 1 93.75 452 ASN B C 1
ATOM 9532 O O . ASN B 1 452 ? -18.172 17.844 18.859 1 93.75 452 ASN B O 1
ATOM 9536 N N . ARG B 1 453 ? -16.797 17.312 17.266 1 92.25 453 ARG B N 1
ATOM 9537 C CA . ARG B 1 453 ? -17.422 18.219 16.297 1 92.25 453 ARG B CA 1
ATOM 9538 C C . ARG B 1 453 ? -18.625 17.562 15.633 1 92.25 453 ARG B C 1
ATOM 9540 O O . ARG B 1 453 ? -19.609 18.219 15.328 1 92.25 453 ARG B O 1
ATOM 9547 N N . PHE B 1 454 ? -18.578 16.234 15.398 1 93.06 454 PHE B N 1
ATOM 9548 C CA . PHE B 1 454 ? -19.578 15.688 14.484 1 93.06 454 PHE B CA 1
ATOM 9549 C C . PHE B 1 454 ? -20.438 14.648 15.188 1 93.06 454 PHE B C 1
ATOM 9551 O O . PHE B 1 454 ? -21.469 14.227 14.656 1 93.06 454 PHE B O 1
ATOM 9558 N N . PHE B 1 455 ? -20.156 14.266 16.391 1 89.19 455 PHE B N 1
ATOM 9559 C CA . PHE B 1 455 ? -20.859 13.164 17.016 1 89.19 455 PHE B CA 1
ATOM 9560 C C . PHE B 1 455 ? -22.344 13.484 17.188 1 89.19 455 PHE B C 1
ATOM 9562 O O . PHE B 1 455 ? -23.203 12.633 16.938 1 89.19 455 PHE B O 1
ATOM 9569 N N . HIS B 1 456 ? -22.703 14.625 17.547 1 87.5 456 HIS B N 1
ATOM 9570 C CA . HIS B 1 456 ? -24.109 14.984 17.766 1 87.5 456 HIS B CA 1
ATOM 9571 C C . HIS B 1 456 ? -24.875 15.031 16.453 1 87.5 456 HIS B C 1
ATOM 9573 O O . HIS B 1 456 ? -26.062 14.719 16.422 1 87.5 456 HIS B O 1
ATOM 9579 N N . LEU B 1 457 ? -24.188 15.406 15.43 1 90.62 457 LEU B N 1
ATOM 9580 C CA . LEU B 1 457 ? -24.812 15.383 14.117 1 90.62 457 LEU B CA 1
ATOM 9581 C C . LEU B 1 457 ? -25.125 13.953 13.688 1 90.62 457 LEU B C 1
ATOM 9583 O O . LEU B 1 457 ? -26.188 13.68 13.141 1 90.62 457 LEU B O 1
ATOM 9587 N N . PHE B 1 458 ? -24.281 13.102 13.977 1 89.56 458 PHE B N 1
ATOM 9588 C CA . PHE B 1 458 ? -24.5 11.695 13.641 1 89.56 458 PHE B CA 1
ATOM 9589 C C . PHE B 1 458 ? -25.609 11.094 14.492 1 89.56 458 PHE B C 1
ATOM 9591 O O . PHE B 1 458 ? -26.344 10.227 14.031 1 89.56 458 PHE B O 1
ATOM 9598 N N . TYR B 1 459 ? -25.719 11.555 15.695 1 85.31 459 TYR B N 1
ATOM 9599 C CA . TYR B 1 459 ? -26.828 11.109 16.547 1 85.31 459 TYR B CA 1
ATOM 9600 C C . TYR B 1 459 ? -28.172 11.484 15.93 1 85.31 459 TYR B C 1
ATOM 9602 O O . TYR B 1 459 ? -29.078 10.648 15.836 1 85.31 459 TYR B O 1
ATOM 9610 N N . ILE B 1 460 ? -28.219 12.648 15.508 1 85.88 460 ILE B N 1
ATOM 9611 C CA . ILE B 1 460 ? -29.469 13.117 14.898 1 85.88 460 ILE B CA 1
ATOM 9612 C C . ILE B 1 460 ? -29.734 12.367 13.602 1 85.88 460 ILE B C 1
ATOM 9614 O O . ILE B 1 460 ? -30.875 11.992 13.312 1 85.88 460 ILE B O 1
ATOM 9618 N N . ALA B 1 461 ? -28.703 12.109 12.914 1 87.81 461 ALA B N 1
ATOM 9619 C CA . ALA B 1 461 ? -28.828 11.469 11.609 1 87.81 461 ALA B CA 1
ATOM 9620 C C . ALA B 1 461 ? -29.188 9.992 11.75 1 87.81 461 ALA B C 1
ATOM 9622 O O . ALA B 1 461 ? -30.109 9.508 11.086 1 87.81 461 ALA B O 1
ATOM 9623 N N . PHE B 1 462 ? -28.578 9.281 12.68 1 81.81 462 PHE B N 1
ATOM 9624 C CA . PHE B 1 462 ? -28.641 7.824 12.625 1 81.81 462 PHE B CA 1
ATOM 9625 C C . PHE B 1 462 ? -29.469 7.277 13.789 1 81.81 462 PHE B C 1
ATOM 9627 O O . PHE B 1 462 ? -29.828 6.098 13.797 1 81.81 462 PHE B O 1
ATOM 9634 N N . VAL B 1 463 ? -29.75 8.086 14.711 1 78.75 463 VAL B N 1
ATOM 9635 C CA . VAL B 1 463 ? -30.562 7.625 15.828 1 78.75 463 VAL B CA 1
ATOM 9636 C C . VAL B 1 463 ? -31.953 8.281 15.766 1 78.75 463 VAL B C 1
ATOM 9638 O O . VAL B 1 463 ? -32.969 7.594 15.812 1 78.75 463 VAL B O 1
ATOM 9641 N N . GLU B 1 464 ? -31.984 9.578 15.539 1 78.94 464 GLU B N 1
ATOM 9642 C CA . GLU B 1 464 ? -33.25 10.289 15.484 1 78.94 464 GLU B CA 1
ATOM 9643 C C . GLU B 1 464 ? -33.875 10.25 14.078 1 78.94 464 GLU B C 1
ATOM 9645 O O . GLU B 1 464 ? -35.062 10.469 13.906 1 78.94 464 GLU B O 1
ATOM 9650 N N . PHE B 1 465 ? -33.062 10.062 13.039 1 81.38 465 PHE B N 1
ATOM 9651 C CA . PHE B 1 465 ? -33.438 10.016 11.641 1 81.38 465 PHE B CA 1
ATOM 9652 C C . PHE B 1 465 ? -34.219 11.273 11.242 1 81.38 465 PHE B C 1
ATOM 9654 O O . PHE B 1 465 ? -35.25 11.195 10.586 1 81.38 465 PHE B O 1
ATOM 9661 N N . ASP B 1 466 ? -33.75 12.422 11.789 1 83.31 466 ASP B N 1
ATOM 9662 C CA . ASP B 1 466 ? -34.375 13.719 11.508 1 83.31 466 ASP B CA 1
ATOM 9663 C C . ASP B 1 466 ? -33.5 14.539 10.555 1 83.31 466 ASP B C 1
ATOM 9665 O O . ASP B 1 466 ? -32.719 15.367 10.992 1 83.31 466 ASP B O 1
ATOM 9669 N N . ILE B 1 467 ? -33.812 14.516 9.273 1 84.81 467 ILE B N 1
ATOM 9670 C CA . ILE B 1 467 ? -32.969 15.078 8.234 1 84.81 467 ILE B CA 1
ATOM 9671 C C . ILE B 1 467 ? -33.094 16.609 8.219 1 84.81 467 ILE B C 1
ATOM 9673 O O . ILE B 1 467 ? -32.094 17.328 8.133 1 84.81 467 ILE B O 1
ATOM 9677 N N . PRO B 1 468 ? -34.344 17.125 8.375 1 84.5 468 PRO B N 1
ATOM 9678 C CA . PRO B 1 468 ? -34.469 18.594 8.367 1 84.5 468 PRO B CA 1
ATOM 9679 C C . PRO B 1 468 ? -33.688 19.25 9.516 1 84.5 468 PRO B C 1
ATOM 9681 O O . PRO B 1 468 ? -33.031 20.281 9.32 1 84.5 468 PRO B O 1
ATOM 9684 N N . THR B 1 469 ? -33.812 18.641 10.656 1 84.81 469 THR B N 1
ATOM 9685 C CA . THR B 1 469 ? -33.094 19.188 11.812 1 84.81 469 THR B CA 1
ATOM 9686 C C . THR B 1 469 ? -31.578 19.062 11.609 1 84.81 469 THR B C 1
ATOM 9688 O O . THR B 1 469 ? -30.828 19.984 11.938 1 84.81 469 THR B O 1
ATOM 9691 N N . LEU B 1 470 ? -31.156 17.953 11.109 1 89.12 470 LEU B N 1
ATOM 9692 C CA . LEU B 1 470 ? -29.75 17.734 10.82 1 89.12 470 LEU B CA 1
ATOM 9693 C C . LEU B 1 470 ? -29.219 18.797 9.867 1 89.12 470 LEU B C 1
ATOM 9695 O O . LEU B 1 470 ? -28.172 19.391 10.109 1 89.12 470 LEU B O 1
ATOM 9699 N N . ARG B 1 471 ? -29.938 19.062 8.828 1 90.5 471 ARG B N 1
ATOM 9700 C CA . ARG B 1 471 ? -29.531 20.016 7.809 1 90.5 471 ARG B CA 1
ATOM 9701 C C . ARG B 1 471 ? -29.438 21.422 8.398 1 90.5 471 ARG B C 1
ATOM 9703 O O . ARG B 1 471 ? -28.438 22.125 8.188 1 90.5 471 ARG B O 1
ATOM 9710 N N . SER B 1 472 ? -30.453 21.766 9.141 1 87.56 472 SER B N 1
ATOM 9711 C CA . SER B 1 472 ? -30.469 23.094 9.734 1 87.56 472 SER B CA 1
ATOM 9712 C C . SER B 1 472 ? -29.312 23.281 10.703 1 87.56 472 SER B C 1
ATOM 9714 O O . SER B 1 472 ? -28.625 24.312 10.664 1 87.56 472 SER B O 1
ATOM 9716 N N . LEU B 1 473 ? -29.109 22.328 11.531 1 86.69 473 LEU B N 1
ATOM 9717 C CA . LEU B 1 473 ? -28.031 22.406 12.516 1 86.69 473 LEU B CA 1
ATOM 9718 C C . LEU B 1 473 ? -26.672 22.406 11.828 1 86.69 473 LEU B C 1
ATOM 9720 O O . LEU B 1 473 ? -25.766 23.156 12.227 1 86.69 473 LEU B O 1
ATOM 9724 N N . LEU B 1 474 ? -26.547 21.562 10.828 1 92.06 474 LEU B N 1
ATOM 9725 C CA . LEU B 1 474 ? -25.297 21.469 10.078 1 92.06 474 LEU B CA 1
ATOM 9726 C C . LEU B 1 474 ? -24.953 22.797 9.414 1 92.06 474 LEU B C 1
ATOM 9728 O O . LEU B 1 474 ? -23.797 23.234 9.461 1 92.06 474 LEU B O 1
ATOM 9732 N N . ILE B 1 475 ? -25.891 23.422 8.82 1 91.62 475 ILE B N 1
ATOM 9733 C CA . ILE B 1 475 ? -25.672 24.703 8.141 1 91.62 475 ILE B CA 1
ATOM 9734 C C . ILE B 1 475 ? -25.25 25.766 9.156 1 91.62 475 ILE B C 1
ATOM 9736 O O . ILE B 1 475 ? -24.281 26.484 8.93 1 91.62 475 ILE B O 1
ATOM 9740 N N . LYS B 1 476 ? -25.922 25.75 10.266 1 87.56 476 LYS B N 1
ATOM 9741 C CA . LYS B 1 476 ? -25.609 26.734 11.305 1 87.56 476 LYS B CA 1
ATOM 9742 C C . LYS B 1 476 ? -24.203 26.516 11.852 1 87.56 476 LYS B C 1
ATOM 9744 O O . LYS B 1 476 ? -23.438 27.469 12.016 1 87.56 476 LYS B O 1
ATOM 9749 N N . LEU B 1 477 ? -23.938 25.312 12.086 1 87.5 477 LEU B N 1
ATOM 9750 C CA . LEU B 1 477 ? -22.625 24.984 12.633 1 87.5 477 LEU B CA 1
ATOM 9751 C C . LEU B 1 477 ? -21.516 25.344 11.641 1 87.5 477 LEU B C 1
ATOM 9753 O O . LEU B 1 477 ? -20.516 25.938 12.023 1 87.5 477 LEU B O 1
ATOM 9757 N N . PHE B 1 478 ? -21.719 24.969 10.406 1 92.69 478 PHE B N 1
ATOM 9758 C CA . PHE B 1 478 ? -20.734 25.234 9.359 1 92.69 478 PHE B CA 1
ATOM 9759 C C . PHE B 1 478 ? -20.5 26.719 9.188 1 92.69 478 PHE B C 1
ATOM 9761 O O . PHE B 1 478 ? -19.359 27.188 9.211 1 92.69 478 PHE B O 1
ATOM 9768 N N . VAL B 1 479 ? -21.531 27.469 9.086 1 89.94 479 VAL B N 1
ATOM 9769 C CA . VAL B 1 479 ? -21.438 28.906 8.828 1 89.94 479 VAL B CA 1
ATOM 9770 C C . VAL B 1 479 ? -20.797 29.594 10.023 1 89.94 479 VAL B C 1
ATOM 9772 O O . VAL B 1 479 ? -19.906 30.438 9.859 1 89.94 479 VAL B O 1
ATOM 9775 N N . MET B 1 480 ? -21.203 29.172 11.172 1 86.25 480 MET B N 1
ATOM 9776 C CA . MET B 1 480 ? -20.656 29.797 12.367 1 86.25 480 MET B CA 1
ATOM 9777 C C . MET B 1 480 ? -19.172 29.469 12.523 1 86.25 480 MET B C 1
ATOM 9779 O O . MET B 1 480 ? -18.391 30.312 12.961 1 86.25 480 MET B O 1
ATOM 9783 N N . ASP B 1 481 ? -18.859 28.281 12.211 1 86.75 481 ASP B N 1
ATOM 9784 C CA . ASP B 1 481 ? -17.453 27.875 12.281 1 86.75 481 ASP B CA 1
ATOM 9785 C C . ASP B 1 481 ? -16.609 28.656 11.281 1 86.75 481 ASP B C 1
ATOM 9787 O O . ASP B 1 481 ? -15.484 29.078 11.602 1 86.75 481 ASP B O 1
ATOM 9791 N N . GLN B 1 482 ? -17.125 28.906 10.133 1 88.69 482 GLN B N 1
ATOM 9792 C CA . GLN B 1 482 ? -16.406 29.641 9.109 1 88.69 482 GLN B CA 1
ATOM 9793 C C . GLN B 1 482 ? -16.281 31.125 9.484 1 88.69 482 GLN B C 1
ATOM 9795 O O . GLN B 1 482 ? -15.227 31.734 9.289 1 88.69 482 GLN B O 1
ATOM 9800 N N . ILE B 1 483 ? -17.328 31.625 10.031 1 84.31 483 ILE B N 1
ATOM 9801 C CA . ILE B 1 483 ? -17.297 33.031 10.445 1 84.31 483 ILE B CA 1
ATOM 9802 C C . ILE B 1 483 ? -16.312 33.219 11.586 1 84.31 483 ILE B C 1
ATOM 9804 O O . ILE B 1 483 ? -15.5 34.156 11.57 1 84.31 483 ILE B O 1
ATOM 9808 N N . ARG B 1 484 ? -16.406 32.344 12.461 1 81.19 484 ARG B N 1
ATOM 9809 C CA . ARG B 1 484 ? -15.461 32.406 13.578 1 81.19 484 ARG B CA 1
ATOM 9810 C C . ARG B 1 484 ? -14.016 32.344 13.078 1 81.19 484 ARG B C 1
ATOM 9812 O O . ARG B 1 484 ? -13.172 33.125 13.547 1 81.19 484 ARG B O 1
ATOM 9819 N N . ARG B 1 485 ? -13.742 31.516 12.172 1 81.12 485 ARG B N 1
ATOM 9820 C CA . ARG B 1 485 ? -12.406 31.344 11.625 1 81.12 485 ARG B CA 1
ATOM 9821 C C . ARG B 1 485 ? -11.93 32.625 10.93 1 81.12 485 ARG B C 1
ATOM 9823 O O . ARG B 1 485 ? -10.812 33.094 11.172 1 81.12 485 ARG B O 1
ATOM 9830 N N . VAL B 1 486 ? -12.758 33.219 10.164 1 77.44 486 VAL B N 1
ATOM 9831 C CA . VAL B 1 486 ? -12.406 34.438 9.43 1 77.44 486 VAL B CA 1
ATOM 9832 C C . VAL B 1 486 ? -12.227 35.594 10.414 1 77.44 486 VAL B C 1
ATOM 9834 O O . VAL B 1 486 ? -11.297 36.375 10.273 1 77.44 486 VAL B O 1
ATOM 9837 N N . LEU B 1 487 ? -13.094 35.594 11.367 1 76.88 487 LEU B N 1
ATOM 9838 C CA . LEU B 1 487 ? -13.016 36.656 12.344 1 76.88 487 LEU B CA 1
ATOM 9839 C C . LEU B 1 487 ? -11.742 36.562 13.172 1 76.88 487 LEU B C 1
ATOM 9841 O O . LEU B 1 487 ? -11.016 37.531 13.336 1 76.88 487 LEU B O 1
ATOM 9845 N N . LEU B 1 488 ? -11.477 35.375 13.625 1 73.5 488 LEU B N 1
ATOM 9846 C CA . LEU B 1 488 ? -10.289 35.188 14.445 1 73.5 488 LEU B CA 1
ATOM 9847 C C . LEU B 1 488 ? -9.016 35.344 13.625 1 73.5 488 LEU B C 1
ATOM 9849 O O . LEU B 1 488 ? -8.023 35.906 14.117 1 73.5 488 LEU B O 1
ATOM 9853 N N . GLU B 1 489 ? -8.977 34.969 12.391 1 71.44 489 GLU B N 1
ATOM 9854 C CA . GLU B 1 489 ? -7.805 35.031 11.523 1 71.44 489 GLU B CA 1
ATOM 9855 C C . GLU B 1 489 ? -7.598 36.438 10.984 1 71.44 489 GLU B C 1
ATOM 9857 O O . GLU B 1 489 ? -6.48 36.812 10.609 1 71.44 489 GLU B O 1
ATOM 9862 N N . SER B 1 490 ? -8.727 37.281 10.922 1 70.75 490 SER B N 1
ATOM 9863 C CA . SER B 1 490 ? -8.609 38.656 10.438 1 70.75 490 SER B CA 1
ATOM 9864 C C . SER B 1 490 ? -8.477 39.625 11.594 1 70.75 490 SER B C 1
ATOM 9866 O O . SER B 1 490 ? -7.656 40.562 11.547 1 70.75 490 SER B O 1
ATOM 9868 N N . LEU B 1 491 ? -9.305 39.438 12.539 1 74.19 491 LEU B N 1
ATOM 9869 C CA . LEU B 1 491 ? -9.367 40.375 13.648 1 74.19 491 LEU B CA 1
ATOM 9870 C C . LEU B 1 491 ? -8.156 40.219 14.562 1 74.19 491 LEU B C 1
ATOM 9872 O O . LEU B 1 491 ? -7.586 41.219 15.016 1 74.19 491 LEU B O 1
ATOM 9876 N N . LEU B 1 492 ? -7.77 39 14.703 1 72.69 492 LEU B N 1
ATOM 9877 C CA . LEU B 1 492 ? -6.688 38.75 15.648 1 72.69 492 LEU B CA 1
ATOM 9878 C C . LEU B 1 492 ? -5.383 39.375 15.164 1 72.69 492 LEU B C 1
ATOM 9880 O O . LEU B 1 492 ? -4.695 40.062 15.922 1 72.69 492 LEU B O 1
ATOM 9884 N N . PRO B 1 493 ? -5.059 39.219 13.867 1 68.12 493 PRO B N 1
ATOM 9885 C CA . PRO B 1 493 ? -3.838 39.875 13.375 1 68.12 493 PRO B CA 1
ATOM 9886 C C . PRO B 1 493 ? -3.891 41.375 13.469 1 68.12 493 PRO B C 1
ATOM 9888 O O . PRO B 1 493 ? -2.885 42.031 13.781 1 68.12 493 PRO B O 1
ATOM 9891 N N . MET B 1 494 ? -5.066 41.969 13.227 1 74.5 494 MET B N 1
ATOM 9892 C CA . MET B 1 494 ? -5.223 43.438 13.312 1 74.5 494 MET B CA 1
ATOM 9893 C C . MET B 1 494 ? -5.016 43.906 14.742 1 74.5 494 MET B C 1
ATOM 9895 O O . MET B 1 494 ? -4.316 44.906 14.977 1 74.5 494 MET B O 1
ATOM 9899 N N . LEU B 1 495 ? -5.594 43.156 15.617 1 77.5 495 LEU B N 1
ATOM 9900 C CA . LEU B 1 495 ? -5.449 43.5 17.016 1 77.5 495 LEU B CA 1
ATOM 9901 C C . LEU B 1 495 ? -4.008 43.312 17.484 1 77.5 495 LEU B C 1
ATOM 9903 O O . LEU B 1 495 ? -3.48 44.125 18.25 1 77.5 495 LEU B O 1
ATOM 9907 N N . MET B 1 496 ? -3.408 42.281 16.984 1 75.81 496 MET B N 1
ATOM 9908 C CA . MET B 1 496 ? -2.014 42 17.328 1 75.81 496 MET B CA 1
ATOM 9909 C C . MET B 1 496 ? -1.094 43.094 16.766 1 75.81 496 MET B C 1
ATOM 9911 O O . MET B 1 496 ? -0.145 43.5 17.422 1 75.81 496 MET B O 1
ATOM 9915 N N . LYS B 1 497 ? -1.392 43.438 15.508 1 77.88 497 LYS B N 1
ATOM 9916 C CA . LYS B 1 497 ? -0.597 44.5 14.891 1 77.88 497 LYS B CA 1
ATOM 9917 C C . LYS B 1 497 ? -0.671 45.812 15.711 1 77.88 497 LYS B C 1
ATOM 9919 O O . LYS B 1 497 ? 0.351 46.438 15.961 1 77.88 497 LYS B O 1
ATOM 9924 N N . GLN B 1 498 ? -1.874 46.094 16.125 1 80.44 498 GLN B N 1
ATOM 9925 C CA . GLN B 1 498 ? -2.072 47.312 16.922 1 80.44 498 GLN B CA 1
ATOM 9926 C C . GLN B 1 498 ? -1.337 47.219 18.266 1 80.44 498 GLN B C 1
ATOM 9928 O O . GLN B 1 498 ? -0.699 48.188 18.703 1 80.44 498 GLN B O 1
ATOM 9933 N N . GLN B 1 499 ? -1.461 46.094 18.844 1 78.75 499 GLN B N 1
ATOM 9934 C CA . GLN B 1 499 ? -0.775 45.875 20.109 1 78.75 499 GLN B CA 1
ATOM 9935 C C . GLN B 1 499 ? 0.74 45.938 19.938 1 78.75 499 GLN B C 1
ATOM 9937 O O . GLN B 1 499 ? 1.45 46.469 20.797 1 78.75 499 GLN B O 1
ATOM 9942 N N . TYR B 1 500 ? 1.156 45.344 18.859 1 77.31 500 TYR B N 1
ATOM 9943 C CA . TYR B 1 500 ? 2.582 45.344 18.547 1 77.31 500 TYR B CA 1
ATOM 9944 C C . TYR B 1 500 ? 3.1 46.75 18.344 1 77.31 500 TYR B C 1
ATOM 9946 O O . TYR B 1 500 ? 4.176 47.094 18.844 1 77.31 500 TYR B O 1
ATOM 9954 N N . GLU B 1 501 ? 2.393 47.531 17.625 1 79.56 501 GLU B N 1
ATOM 9955 C CA . GLU B 1 501 ? 2.779 48.938 17.375 1 79.56 501 GLU B CA 1
ATOM 9956 C C . GLU B 1 501 ? 2.785 49.719 18.672 1 79.56 501 GLU B C 1
ATOM 9958 O O . GLU B 1 501 ? 3.676 50.562 18.906 1 79.56 501 GLU B O 1
ATOM 9963 N N . LYS B 1 502 ? 1.838 49.438 19.484 1 80.12 502 LYS B N 1
ATOM 9964 C CA . LYS B 1 502 ? 1.781 50.125 20.781 1 80.12 502 LYS B CA 1
ATOM 9965 C C . LYS B 1 502 ? 2.963 49.719 21.656 1 80.12 502 LYS B C 1
ATOM 9967 O O . LYS B 1 502 ? 3.535 50.562 22.359 1 80.12 502 LYS B O 1
ATOM 9972 N N . GLN B 1 503 ? 3.197 48.469 21.609 1 76.62 503 GLN B N 1
ATOM 9973 C CA . GLN B 1 503 ? 4.328 47.969 22.391 1 76.62 503 GLN B CA 1
ATOM 9974 C C . GLN B 1 503 ? 5.641 48.562 21.906 1 76.62 503 GLN B C 1
ATOM 9976 O O . GLN B 1 503 ? 6.504 48.938 22.703 1 76.62 503 GLN B O 1
ATOM 9981 N N . LYS B 1 504 ? 5.859 48.594 20.594 1 76.5 504 LYS B N 1
ATOM 9982 C CA . LYS B 1 504 ? 7.043 49.219 20.016 1 76.5 504 LYS B CA 1
ATOM 9983 C C . LYS B 1 504 ? 7.191 50.656 20.469 1 76.5 504 LYS B C 1
ATOM 9985 O O . LYS B 1 504 ? 8.289 51.094 20.828 1 76.5 504 LYS B O 1
ATOM 9990 N N . GLU B 1 505 ? 6.074 51.375 20.484 1 77.56 505 GLU B N 1
ATOM 9991 C CA . GLU B 1 505 ? 6.078 52.781 20.922 1 77.56 505 GLU B CA 1
ATOM 9992 C C . GLU B 1 505 ? 6.422 52.906 22.391 1 77.56 505 GLU B C 1
ATOM 9994 O O . GLU B 1 505 ? 7.172 53.812 22.797 1 77.56 505 GLU B O 1
ATOM 9999 N N . GLN B 1 506 ? 5.867 52.031 23.172 1 75.31 506 GLN B N 1
ATOM 10000 C CA . GLN B 1 506 ? 6.145 52.031 24.594 1 75.31 506 GLN B CA 1
ATOM 10001 C C . GLN B 1 506 ? 7.617 51.75 24.875 1 75.31 506 GLN B C 1
ATOM 10003 O O . GLN B 1 506 ? 8.227 52.344 25.75 1 75.31 506 GLN B O 1
ATOM 10008 N N . TYR B 1 507 ? 8.133 50.719 24.125 1 73.81 507 TYR B N 1
ATOM 10009 C CA . TYR B 1 507 ? 9.547 50.406 24.281 1 73.81 507 TYR B CA 1
ATOM 10010 C C . TYR B 1 507 ? 10.43 51.562 23.891 1 73.81 507 TYR B C 1
ATOM 10012 O O . TYR B 1 507 ? 11.43 51.844 24.547 1 73.81 507 TYR B O 1
ATOM 10020 N N . ARG B 1 508 ? 10.086 52.188 22.812 1 71.81 508 ARG B N 1
ATOM 10021 C CA . ARG B 1 508 ? 10.828 53.375 22.359 1 71.81 508 ARG B CA 1
ATOM 10022 C C . ARG B 1 508 ? 10.797 54.469 23.391 1 71.81 508 ARG B C 1
ATOM 10024 O O . ARG B 1 508 ? 11.805 55.156 23.625 1 71.81 508 ARG B O 1
ATOM 10031 N N . LEU B 1 509 ? 9.703 54.688 24.016 1 72.12 509 LEU B N 1
ATOM 10032 C CA . LEU B 1 509 ? 9.555 55.719 25.047 1 72.12 509 LEU B CA 1
ATOM 10033 C C . LEU B 1 509 ? 10.375 55.375 26.281 1 72.12 509 LEU B C 1
ATOM 10035 O O . LEU B 1 509 ? 10.984 56.25 26.891 1 72.12 509 LEU B O 1
ATOM 10039 N N . ASN B 1 510 ? 10.305 54.094 26.625 1 69.94 510 ASN B N 1
ATOM 10040 C CA . ASN B 1 510 ? 11.055 53.656 27.797 1 69.94 510 ASN B CA 1
ATOM 10041 C C . ASN B 1 510 ? 12.562 53.75 27.562 1 69.94 510 ASN B C 1
ATOM 10043 O O . ASN B 1 510 ? 13.32 54.031 28.5 1 69.94 510 ASN B O 1
ATOM 10047 N N . LEU B 1 511 ? 13 53.438 26.375 1 62.66 511 LEU B N 1
ATOM 10048 C CA . LEU B 1 511 ? 14.414 53.531 26.016 1 62.66 511 LEU B CA 1
ATOM 10049 C C . LEU B 1 511 ? 14.875 54.969 26 1 62.66 511 LEU B C 1
ATOM 10051 O O . LEU B 1 511 ? 16.016 55.281 26.359 1 62.66 511 LEU B O 1
ATOM 10055 N N . GLN B 1 512 ? 14.117 55.875 25.312 1 58.09 512 GLN B N 1
ATOM 10056 C CA . GLN B 1 512 ? 14.469 57.312 25.344 1 58.09 512 GLN B CA 1
ATOM 10057 C C . GLN B 1 512 ? 14.758 57.75 26.766 1 58.09 512 GLN B C 1
ATOM 10059 O O . GLN B 1 512 ? 15.57 58.656 26.984 1 58.09 512 GLN B O 1
ATOM 10064 N N . LYS B 1 513 ? 14.156 57.062 27.594 1 56.31 513 LYS B N 1
ATOM 10065 C CA . LYS B 1 513 ? 14.43 57.375 29 1 56.31 513 LYS B CA 1
ATOM 10066 C C . LYS B 1 513 ? 15.742 56.75 29.469 1 56.31 513 LYS B C 1
ATOM 10068 O O . LYS B 1 513 ? 16.375 57.25 30.391 1 56.31 513 LYS B O 1
ATOM 10073 N N . LYS B 1 514 ? 16 55.594 28.797 1 55.31 514 LYS B N 1
ATOM 10074 C CA . LYS B 1 514 ? 17.234 54.906 29.188 1 55.31 514 LYS B CA 1
ATOM 10075 C C . LYS B 1 514 ? 18.297 55.031 28.094 1 55.31 514 LYS B C 1
ATOM 10077 O O . LYS B 1 514 ? 18.016 54.781 26.922 1 55.31 514 LYS B O 1
ATOM 10082 N N . GLU B 1 515 ? 19.203 55.938 28.141 1 50.78 515 GLU B N 1
ATOM 10083 C CA . GLU B 1 515 ? 20.234 56.438 27.25 1 50.78 515 GLU B CA 1
ATOM 10084 C C . GLU B 1 515 ? 20.812 55.312 26.391 1 50.78 515 GLU B C 1
ATOM 10086 O O . GLU B 1 515 ? 21.25 55.531 25.266 1 50.78 515 GLU B O 1
ATOM 10091 N N . ASP B 1 516 ? 20.953 53.938 26.797 1 52.44 516 ASP B N 1
ATOM 10092 C CA . ASP B 1 516 ? 22.031 53.125 26.25 1 52.44 516 ASP B CA 1
ATOM 10093 C C . ASP B 1 516 ? 21.5 52.156 25.203 1 52.44 516 ASP B C 1
ATOM 10095 O O . ASP B 1 516 ? 22.25 51.281 24.719 1 52.44 516 ASP B O 1
ATOM 10099 N N . ILE B 1 517 ? 20.281 52.094 24.875 1 56.97 517 ILE B N 1
ATOM 10100 C CA . ILE B 1 517 ? 19.953 50.938 24.031 1 56.97 517 ILE B CA 1
ATOM 10101 C C . ILE B 1 517 ? 19.672 51.406 22.609 1 56.97 517 ILE B C 1
ATOM 10103 O O . ILE B 1 517 ? 18.969 52.406 22.406 1 56.97 517 ILE B O 1
ATOM 10107 N N . ASN B 1 518 ? 20.438 50.906 21.594 1 60.38 518 ASN B N 1
ATOM 10108 C CA . ASN B 1 518 ? 20.297 51.156 20.156 1 60.38 518 ASN B CA 1
ATOM 10109 C C . ASN B 1 518 ? 18.844 50.938 19.703 1 60.38 518 ASN B C 1
ATOM 10111 O O . ASN B 1 518 ? 18.188 50 20.094 1 60.38 518 ASN B O 1
ATOM 10115 N N . GLU B 1 519 ? 18.266 51.969 19.109 1 63.94 519 GLU B N 1
ATOM 10116 C CA . GLU B 1 519 ? 16.891 52 18.594 1 63.94 519 GLU B CA 1
ATOM 10117 C C . GLU B 1 519 ? 16.609 50.75 17.734 1 63.94 519 GLU B C 1
ATOM 10119 O O . GLU B 1 519 ? 15.5 50.219 17.781 1 63.94 519 GLU B O 1
ATOM 10124 N N . LYS B 1 520 ? 17.578 50.312 16.953 1 67.94 520 LYS B N 1
ATOM 10125 C CA . LYS B 1 520 ? 17.344 49.188 16.047 1 67.94 520 LYS B CA 1
ATOM 10126 C C . LYS B 1 520 ? 17.125 47.875 16.812 1 67.94 520 LYS B C 1
ATOM 10128 O O . LYS B 1 520 ? 16.422 47 16.328 1 67.94 520 LYS B O 1
ATOM 10133 N N . ILE B 1 521 ? 17.656 47.844 17.922 1 77.12 521 ILE B N 1
ATOM 10134 C CA . ILE B 1 521 ? 17.562 46.625 18.703 1 77.12 521 ILE B CA 1
ATOM 10135 C C . ILE B 1 521 ? 16.203 46.562 19.406 1 77.12 521 ILE B C 1
ATOM 10137 O O . ILE B 1 521 ? 15.68 45.469 19.672 1 77.12 521 ILE B O 1
ATOM 10141 N N . VAL B 1 522 ? 15.609 47.781 19.578 1 74.62 522 VAL B N 1
ATOM 10142 C CA . VAL B 1 522 ? 14.32 47.844 20.25 1 74.62 522 VAL B CA 1
ATOM 10143 C C . VAL B 1 522 ? 13.25 47.188 19.391 1 74.62 522 VAL B C 1
ATOM 10145 O O . VAL B 1 522 ? 12.391 46.469 19.891 1 74.62 522 VAL B O 1
ATOM 10148 N N . ASP B 1 523 ? 13.367 47.469 18.094 1 77.56 523 ASP B N 1
ATOM 10149 C CA . ASP B 1 523 ? 12.414 46.875 17.172 1 77.56 523 ASP B CA 1
ATOM 10150 C C . ASP B 1 523 ? 12.547 45.344 17.172 1 77.56 523 ASP B C 1
ATOM 10152 O O . ASP B 1 523 ? 11.547 44.656 17.062 1 77.56 523 ASP B O 1
ATOM 10156 N N . ARG B 1 524 ? 13.703 44.875 17.312 1 82.25 524 ARG B N 1
ATOM 10157 C CA . ARG B 1 524 ? 13.953 43.438 17.312 1 82.25 524 ARG B CA 1
ATOM 10158 C C . ARG B 1 524 ? 13.461 42.812 18.594 1 82.25 524 ARG B C 1
ATOM 10160 O O . ARG B 1 524 ? 12.984 41.656 18.594 1 82.25 524 ARG B O 1
ATOM 10167 N N . ILE B 1 525 ? 13.547 43.5 19.641 1 81.62 525 ILE B N 1
ATOM 10168 C CA . ILE B 1 525 ? 13.055 43.031 20.922 1 81.62 525 ILE B CA 1
ATOM 10169 C C . ILE B 1 525 ? 11.531 42.938 20.891 1 81.62 525 ILE B C 1
ATOM 10171 O O . ILE B 1 525 ? 10.938 42 21.406 1 81.62 525 ILE B O 1
ATOM 10175 N N . ALA B 1 526 ? 10.953 43.938 20.281 1 79.62 526 ALA B N 1
ATOM 10176 C CA . ALA B 1 526 ? 9.5 43.938 20.141 1 79.62 526 ALA B CA 1
ATOM 10177 C C . ALA B 1 526 ? 9.023 42.75 19.328 1 79.62 526 ALA B C 1
ATOM 10179 O O . ALA B 1 526 ? 7.941 42.188 19.578 1 79.62 526 ALA B O 1
ATOM 10180 N N . GLU B 1 527 ? 9.789 42.312 18.391 1 83.56 527 GLU B N 1
ATOM 10181 C CA . GLU B 1 527 ? 9.453 41.156 17.547 1 83.56 527 GLU B CA 1
ATOM 10182 C C . GLU B 1 527 ? 9.383 39.875 18.375 1 83.56 527 GLU B C 1
ATOM 10184 O O . GLU B 1 527 ? 8.625 38.969 18.047 1 83.56 527 GLU B O 1
ATOM 10189 N N . LEU B 1 528 ? 10.148 39.781 19.375 1 84.88 528 LEU B N 1
ATOM 10190 C CA . LEU B 1 528 ? 10.219 38.594 20.188 1 84.88 528 LEU B CA 1
ATOM 10191 C C . LEU B 1 528 ? 8.961 38.438 21.047 1 84.88 528 LEU B C 1
ATOM 10193 O O . LEU B 1 528 ? 8.688 37.344 21.562 1 84.88 528 LEU B O 1
ATOM 10197 N N . GLU B 1 529 ? 8.227 39.469 21.203 1 80.19 529 GLU B N 1
ATOM 10198 C CA . GLU B 1 529 ? 7.004 39.438 22 1 80.19 529 GLU B CA 1
ATOM 10199 C C . GLU B 1 529 ? 5.809 39 21.172 1 80.19 529 GLU B C 1
ATOM 10201 O O . GLU B 1 529 ? 4.742 38.688 21.703 1 80.19 529 GLU B O 1
ATOM 10206 N N . LEU B 1 530 ? 6.117 38.938 19.875 1 83.44 530 LEU B N 1
ATOM 10207 C CA . LEU B 1 530 ? 5.055 38.438 19 1 83.44 530 LEU B CA 1
ATOM 10208 C C . LEU B 1 530 ? 4.812 36.969 19.234 1 83.44 530 LEU B C 1
ATOM 10210 O O . LEU B 1 530 ? 5.668 36.281 19.797 1 83.44 530 LEU B O 1
ATOM 10214 N N . TRP B 1 531 ? 3.66 36.562 18.859 1 82.06 531 TRP B N 1
ATOM 10215 C CA . TRP B 1 531 ? 3.326 35.125 19 1 82.06 531 TRP B CA 1
ATOM 10216 C C . TRP B 1 531 ? 4.102 34.281 18 1 82.06 531 TRP B C 1
ATOM 10218 O O . TRP B 1 531 ? 4.473 34.781 16.922 1 82.06 531 TRP B O 1
ATOM 10228 N N . GLU B 1 532 ? 4.336 33.031 18.344 1 83.31 532 GLU B N 1
ATOM 10229 C CA . GLU B 1 532 ? 4.918 32.094 17.406 1 83.31 532 GLU B CA 1
ATOM 10230 C C . GLU B 1 532 ? 3.877 31.609 16.406 1 83.31 532 GLU B C 1
ATOM 10232 O O . GLU B 1 532 ? 2.717 31.375 16.766 1 83.31 532 GLU B O 1
ATOM 10237 N N . TYR B 1 533 ? 4.266 31.531 15.227 1 80.44 533 TYR B N 1
ATOM 10238 C CA . TYR B 1 533 ? 3.355 31.016 14.203 1 80.44 533 TYR B CA 1
ATOM 10239 C C . TYR B 1 533 ? 3.15 29.516 14.352 1 80.44 533 TYR B C 1
ATOM 10241 O O . TYR B 1 533 ? 4.117 28.75 14.391 1 80.44 533 TYR B O 1
ATOM 10249 N N . ASP B 1 534 ? 1.952 29.094 14.602 1 77.5 534 ASP B N 1
ATOM 10250 C CA . ASP B 1 534 ? 1.612 27.672 14.727 1 77.5 534 ASP B CA 1
ATOM 10251 C C . ASP B 1 534 ? 0.83 27.188 13.508 1 77.5 534 ASP B C 1
ATOM 10253 O O . ASP B 1 534 ? -0.343 27.531 13.344 1 77.5 534 ASP B O 1
ATOM 10257 N N . ASP B 1 535 ? 1.447 26.375 12.727 1 84.25 535 ASP B N 1
ATOM 10258 C CA . ASP B 1 535 ? 0.781 25.906 11.516 1 84.25 535 ASP B CA 1
ATOM 10259 C C . ASP B 1 535 ? -0.177 24.75 11.836 1 84.25 535 ASP B C 1
ATOM 10261 O O . ASP B 1 535 ? -1.032 24.406 11.016 1 84.25 535 ASP B O 1
ATOM 10265 N N . PHE B 1 536 ? -0.122 24.234 13.023 1 86.62 536 PHE B N 1
ATOM 10266 C CA . PHE B 1 536 ? -0.98 23.109 13.391 1 86.62 536 PHE B CA 1
ATOM 10267 C C . PHE B 1 536 ? -2.447 23.516 13.359 1 86.62 536 PHE B C 1
ATOM 10269 O O . PHE B 1 536 ? -3.277 22.828 12.758 1 86.62 536 PHE B O 1
ATOM 10276 N N . ASP B 1 537 ? -2.703 24.594 13.938 1 83.56 537 ASP B N 1
ATOM 10277 C CA . ASP B 1 537 ? -4.082 25.062 14.047 1 83.56 537 ASP B CA 1
ATOM 10278 C C . ASP B 1 537 ? -4.645 25.422 12.672 1 83.56 537 ASP B C 1
ATOM 10280 O O . ASP B 1 537 ? -5.836 25.234 12.414 1 83.56 537 ASP B O 1
ATOM 10284 N N . ASP B 1 538 ? -3.752 25.906 11.836 1 87.94 538 ASP B N 1
ATOM 10285 C CA . ASP B 1 538 ? -4.191 26.219 10.477 1 87.94 538 ASP B CA 1
ATOM 10286 C C . ASP B 1 538 ? -4.594 24.953 9.734 1 87.94 538 ASP B C 1
ATOM 10288 O O . ASP B 1 538 ? -5.645 24.906 9.094 1 87.94 538 ASP B O 1
ATOM 10292 N N . TYR B 1 539 ? -3.816 23.891 9.852 1 93.69 539 TYR B N 1
ATOM 10293 C CA . TYR B 1 539 ? -4.086 22.641 9.156 1 93.69 539 TYR B CA 1
ATOM 10294 C C . TYR B 1 539 ? -5.359 21.984 9.688 1 93.69 539 TYR B C 1
ATOM 10296 O O . TYR B 1 539 ? -6.195 21.531 8.906 1 93.69 539 TYR B O 1
ATOM 10304 N N . ILE B 1 540 ? -5.52 21.938 10.961 1 93.12 540 ILE B N 1
ATOM 10305 C CA . ILE B 1 540 ? -6.629 21.188 11.539 1 93.12 540 ILE B CA 1
ATOM 10306 C C . ILE B 1 540 ? -7.949 21.859 11.188 1 93.12 540 ILE B C 1
ATOM 10308 O O . ILE B 1 540 ? -8.961 21.188 10.961 1 93.12 540 ILE B O 1
ATOM 10312 N N . GLU B 1 541 ? -7.914 23.156 11.125 1 90.19 541 GLU B N 1
ATOM 10313 C CA . GLU B 1 541 ? -9.125 23.891 10.773 1 90.19 541 GLU B CA 1
ATOM 10314 C C . GLU B 1 541 ? -9.531 23.609 9.328 1 90.19 541 GLU B C 1
ATOM 10316 O O . GLU B 1 541 ? -10.719 23.422 9.039 1 90.19 541 GLU B O 1
ATOM 10321 N N . VAL B 1 542 ? -8.578 23.625 8.492 1 94.19 542 VAL B N 1
ATOM 10322 C CA . VAL B 1 542 ? -8.867 23.344 7.09 1 94.19 542 VAL B CA 1
ATOM 10323 C C . VAL B 1 542 ? -9.352 21.906 6.93 1 94.19 542 VAL B C 1
ATOM 10325 O O . VAL B 1 542 ? -10.242 21.641 6.129 1 94.19 542 VAL B O 1
ATOM 10328 N N . ILE B 1 543 ? -8.82 21.031 7.668 1 96.06 543 ILE B N 1
ATOM 10329 C CA . ILE B 1 543 ? -9.164 19.609 7.609 1 96.06 543 ILE B CA 1
ATOM 10330 C C . ILE B 1 543 ? -10.625 19.406 8 1 96.06 543 ILE B C 1
ATOM 10332 O O . ILE B 1 543 ? -11.352 18.656 7.352 1 96.06 543 ILE B O 1
ATOM 10336 N N . PHE B 1 544 ? -11.086 20.078 9.008 1 94.62 544 PHE B N 1
ATOM 10337 C CA . PHE B 1 544 ? -12.461 19.891 9.438 1 94.62 544 PHE B CA 1
ATOM 10338 C C . PHE B 1 544 ? -13.43 20.641 8.523 1 94.62 544 PHE B C 1
ATOM 10340 O O . PHE B 1 544 ? -14.562 20.203 8.328 1 94.62 544 PHE B O 1
ATOM 10347 N N . GLN B 1 545 ? -12.906 21.766 7.973 1 95.31 545 GLN B N 1
ATOM 10348 C CA . GLN B 1 545 ? -13.688 22.375 6.902 1 95.31 545 GLN B CA 1
ATOM 10349 C C . GLN B 1 545 ? -13.922 21.391 5.762 1 95.31 545 GLN B C 1
ATOM 10351 O O . GLN B 1 545 ? -15.047 21.266 5.262 1 95.31 545 GLN B O 1
ATOM 10356 N N . TYR B 1 546 ? -12.891 20.75 5.324 1 97.38 546 TYR B N 1
ATOM 10357 C CA . TYR B 1 546 ? -12.977 19.656 4.355 1 97.38 546 TYR B CA 1
ATOM 10358 C C . TYR B 1 546 ? -13.922 18.578 4.836 1 97.38 546 TYR B C 1
ATOM 10360 O O . TYR B 1 546 ? -14.695 18.016 4.051 1 97.38 546 TYR B O 1
ATOM 10368 N N . GLY B 1 547 ? -13.945 18.297 6.098 1 97.44 547 GLY B N 1
ATOM 10369 C CA . GLY B 1 547 ? -14.82 17.297 6.688 1 97.44 547 GLY B CA 1
ATOM 10370 C C . GLY B 1 547 ? -16.297 17.625 6.512 1 97.44 547 GLY B C 1
ATOM 10371 O O . GLY B 1 547 ? -17.094 16.75 6.176 1 97.44 547 GLY B O 1
ATOM 10372 N N . TYR B 1 548 ? -16.672 18.875 6.684 1 96.25 548 TYR B N 1
ATOM 10373 C CA . TYR B 1 548 ? -18.047 19.297 6.504 1 96.25 548 TYR B CA 1
ATOM 10374 C C . TYR B 1 548 ? -18.531 19.016 5.082 1 96.25 548 TYR B C 1
ATOM 10376 O O . TYR B 1 548 ? -19.688 18.656 4.875 1 96.25 548 TYR B O 1
ATOM 10384 N N . ILE B 1 549 ? -17.594 19.172 4.191 1 97.25 549 ILE B N 1
ATOM 10385 C CA . ILE B 1 549 ? -17.922 19.047 2.775 1 97.25 549 ILE B CA 1
ATOM 10386 C C . ILE B 1 549 ? -18.109 17.578 2.414 1 97.25 549 ILE B C 1
ATOM 10388 O O . ILE B 1 549 ? -19.109 17.203 1.793 1 97.25 549 ILE B O 1
ATOM 10392 N N . VAL B 1 550 ? -17.219 16.75 2.881 1 97.94 550 VAL B N 1
ATOM 10393 C CA . VAL B 1 550 ? -17.172 15.406 2.324 1 97.94 550 VAL B CA 1
ATOM 10394 C C . VAL B 1 550 ? -18.047 14.477 3.156 1 97.94 550 VAL B C 1
ATOM 10396 O O . VAL B 1 550 ? -18.688 13.562 2.619 1 97.94 550 VAL B O 1
ATOM 10399 N N . LEU B 1 551 ? -18.172 14.695 4.453 1 97.62 551 LEU B N 1
ATOM 10400 C CA . LEU B 1 551 ? -18.922 13.789 5.312 1 97.62 551 LEU B CA 1
ATOM 10401 C C . LEU B 1 551 ? -20.422 14 5.145 1 97.62 551 LEU B C 1
ATOM 10403 O O . LEU B 1 551 ? -21.203 13.078 5.367 1 97.62 551 LEU B O 1
ATOM 10407 N N . PHE B 1 552 ? -20.891 15.219 4.773 1 96.75 552 PHE B N 1
ATOM 10408 C CA . PHE B 1 552 ? -22.297 15.555 4.738 1 96.75 552 PHE B CA 1
ATOM 10409 C C . PHE B 1 552 ? -22.703 16.078 3.365 1 96.75 552 PHE B C 1
ATOM 10411 O O . PHE B 1 552 ? -23.547 16.969 3.26 1 96.75 552 PHE B O 1
ATOM 10418 N N . ALA B 1 553 ? -22.109 15.562 2.354 1 96.25 553 ALA B N 1
ATOM 10419 C CA . ALA B 1 553 ? -22.312 16.047 0.988 1 96.25 553 ALA B CA 1
ATOM 10420 C C . ALA B 1 553 ? -23.766 15.906 0.561 1 96.25 553 ALA B C 1
ATOM 10422 O O . ALA B 1 553 ? -24.312 16.781 -0.107 1 96.25 553 ALA B O 1
ATOM 10423 N N . ALA B 1 554 ? -24.438 14.859 0.988 1 92.81 554 ALA B N 1
ATOM 10424 C CA . ALA B 1 554 ? -25.828 14.602 0.597 1 92.81 554 ALA B CA 1
ATOM 10425 C C . ALA B 1 554 ? -26.781 15.547 1.32 1 92.81 554 ALA B C 1
ATOM 10427 O O . ALA B 1 554 ? -27.859 15.852 0.813 1 92.81 554 ALA B O 1
ATOM 10428 N N . ILE B 1 555 ? -26.375 16 2.461 1 92.38 555 ILE B N 1
ATOM 10429 C CA . ILE B 1 555 ? -27.25 16.781 3.322 1 92.38 555 ILE B CA 1
ATOM 10430 C C . ILE B 1 555 ? -27.094 18.266 3.012 1 92.38 555 ILE B C 1
ATOM 10432 O O . ILE B 1 555 ? -28.062 19.031 3.037 1 92.38 555 ILE B O 1
ATOM 10436 N N . PHE B 1 556 ? -25.859 18.625 2.773 1 93.19 556 PHE B N 1
ATOM 10437 C CA . PHE B 1 556 ? -25.562 20.047 2.609 1 93.19 556 PHE B CA 1
ATOM 10438 C C . PHE B 1 556 ? -24.578 20.266 1.459 1 93.19 556 PHE B C 1
ATOM 10440 O O . PHE B 1 556 ? -23.438 20.656 1.675 1 93.19 556 PHE B O 1
ATOM 10447 N N . PRO B 1 557 ? -25.016 20.156 0.234 1 93 557 PRO B N 1
ATOM 10448 C CA . PRO B 1 557 ? -24.156 20.297 -0.937 1 93 557 PRO B CA 1
ATOM 10449 C C . PRO B 1 557 ? -23.531 21.688 -1.061 1 93 557 PRO B C 1
ATOM 10451 O O . PRO B 1 557 ? -22.391 21.828 -1.506 1 93 557 PRO B O 1
ATOM 10454 N N . LEU B 1 558 ? -24.172 22.703 -0.593 1 93.69 558 LEU B N 1
ATOM 10455 C CA . LEU B 1 558 ? -23.734 24.078 -0.77 1 93.69 558 LEU B CA 1
ATOM 10456 C C . LEU B 1 558 ? -22.5 24.375 0.06 1 93.69 558 LEU B C 1
ATOM 10458 O O . LEU B 1 558 ? -21.844 25.406 -0.127 1 93.69 558 LEU B O 1
ATOM 10462 N N . ALA B 1 559 ? -22.156 23.516 0.923 1 95.94 559 ALA B N 1
ATOM 10463 C CA . ALA B 1 559 ? -20.984 23.703 1.763 1 95.94 559 ALA B CA 1
ATOM 10464 C C . ALA B 1 559 ? -19.734 23.922 0.914 1 95.94 559 ALA B C 1
ATOM 10466 O O . ALA B 1 559 ? -18.875 24.734 1.259 1 95.94 559 ALA B O 1
ATOM 10467 N N . ALA B 1 560 ? -19.625 23.25 -0.185 1 97.06 560 ALA B N 1
ATOM 10468 C CA . ALA B 1 560 ? -18.453 23.344 -1.049 1 97.06 560 ALA B CA 1
ATOM 10469 C C . ALA B 1 560 ? -18.344 24.734 -1.672 1 97.06 560 ALA B C 1
ATOM 10471 O O . ALA B 1 560 ? -17.266 25.328 -1.725 1 97.06 560 ALA B O 1
ATOM 10472 N N . ALA B 1 561 ? -19.453 25.281 -2.098 1 96.31 561 ALA B N 1
ATOM 10473 C CA . ALA B 1 561 ? -19.469 26.609 -2.713 1 96.31 561 ALA B CA 1
ATOM 10474 C C . ALA B 1 561 ? -19.141 27.688 -1.688 1 96.31 561 ALA B C 1
ATOM 10476 O O . ALA B 1 561 ? -18.375 28.609 -1.976 1 96.31 561 ALA B O 1
ATOM 10477 N N . LEU B 1 562 ? -19.703 27.562 -0.54 1 96.19 562 LEU B N 1
ATOM 10478 C CA . LEU B 1 562 ? -19.422 28.516 0.52 1 96.19 562 LEU B CA 1
ATOM 10479 C C . LEU B 1 562 ? -17.953 28.438 0.938 1 96.19 562 LEU B C 1
ATOM 10481 O O . LEU B 1 562 ? -17.312 29.469 1.163 1 96.19 562 LEU B O 1
ATOM 10485 N N . THR B 1 563 ? -17.438 27.203 1.021 1 96.69 563 THR B N 1
ATOM 10486 C CA . THR B 1 563 ? -16.047 27 1.399 1 96.69 563 THR B CA 1
ATOM 10487 C C . THR B 1 563 ? -15.109 27.641 0.376 1 96.69 563 THR B C 1
ATOM 10489 O O . THR B 1 563 ? -14.055 28.172 0.736 1 96.69 563 THR B O 1
ATOM 10492 N N . TYR B 1 564 ? -15.477 27.562 -0.859 1 96.5 564 TYR B N 1
ATOM 10493 C CA . TYR B 1 564 ? -14.664 28.172 -1.899 1 96.5 564 TYR B CA 1
ATOM 10494 C C . TYR B 1 564 ? -14.461 29.656 -1.618 1 96.5 564 TYR B C 1
ATOM 10496 O O . TYR B 1 564 ? -13.359 30.188 -1.779 1 96.5 564 TYR B O 1
ATOM 10504 N N . ILE B 1 565 ? -15.453 30.281 -1.111 1 94.56 565 ILE B N 1
ATOM 10505 C CA . ILE B 1 565 ? -15.398 31.703 -0.803 1 94.56 565 ILE B CA 1
ATOM 10506 C C . ILE B 1 565 ? -14.594 31.922 0.478 1 94.56 565 ILE B C 1
ATOM 10508 O O . ILE B 1 565 ? -13.672 32.75 0.506 1 94.56 565 ILE B O 1
ATOM 10512 N N . PHE B 1 566 ? -14.906 31.188 1.48 1 92.5 566 PHE B N 1
ATOM 10513 C CA . PHE B 1 566 ? -14.242 31.344 2.77 1 92.5 566 PHE B CA 1
ATOM 10514 C C . PHE B 1 566 ? -12.758 31.016 2.662 1 92.5 566 PHE B C 1
ATOM 10516 O O . PHE B 1 566 ? -11.93 31.656 3.307 1 92.5 566 PHE B O 1
ATOM 10523 N N . ASN B 1 567 ? -12.43 30.016 1.876 1 92.69 567 ASN B N 1
ATOM 10524 C CA . ASN B 1 567 ? -11.039 29.625 1.697 1 92.69 567 ASN B CA 1
ATOM 10525 C C . ASN B 1 567 ? -10.242 30.719 0.981 1 92.69 567 ASN B C 1
ATOM 10527 O O . ASN B 1 567 ? -9.062 30.938 1.29 1 92.69 567 ASN B O 1
ATOM 10531 N N . PHE B 1 568 ? -10.883 31.344 0.072 1 91.94 568 PHE B N 1
ATOM 10532 C CA . PHE B 1 568 ? -10.242 32.469 -0.623 1 91.94 568 PHE B CA 1
ATOM 10533 C C . PHE B 1 568 ? -9.875 33.562 0.353 1 91.94 568 PHE B C 1
ATOM 10535 O O . PHE B 1 568 ? -8.758 34.094 0.323 1 91.94 568 PHE B O 1
ATOM 10542 N N . ILE B 1 569 ? -10.719 33.844 1.227 1 89.81 569 ILE B N 1
ATOM 10543 C CA . ILE B 1 569 ? -10.5 34.875 2.24 1 89.81 569 ILE B CA 1
ATOM 10544 C C . ILE B 1 569 ? -9.383 34.438 3.189 1 89.81 569 ILE B C 1
ATOM 10546 O O . ILE B 1 569 ? -8.531 35.219 3.566 1 89.81 569 ILE B O 1
ATOM 10550 N N . GLU B 1 570 ? -9.367 33.219 3.492 1 88.5 570 GLU B N 1
ATOM 10551 C CA . GLU B 1 570 ? -8.367 32.656 4.41 1 88.5 570 GLU B CA 1
ATOM 10552 C C . GLU B 1 570 ? -6.965 32.75 3.814 1 88.5 570 GLU B C 1
ATOM 10554 O O . GLU B 1 570 ? -6.016 33.125 4.504 1 88.5 570 GLU B O 1
ATOM 10559 N N . ILE B 1 571 ? -6.84 32.375 2.549 1 90.5 571 ILE B N 1
ATOM 10560 C CA . ILE B 1 571 ? -5.547 32.438 1.883 1 90.5 571 ILE B CA 1
ATOM 10561 C C . ILE B 1 571 ? -5.016 33.875 1.896 1 90.5 571 ILE B C 1
ATOM 10563 O O . ILE B 1 571 ? -3.846 34.094 2.205 1 90.5 571 ILE B O 1
ATOM 10567 N N . TRP B 1 572 ? -5.895 34.781 1.665 1 87.88 572 TRP B N 1
ATOM 10568 C CA . TRP B 1 572 ? -5.512 36.188 1.636 1 87.88 572 TRP B CA 1
ATOM 10569 C C . TRP B 1 572 ? -5.16 36.688 3.033 1 87.88 572 TRP B C 1
ATOM 10571 O O . TRP B 1 572 ? -4.172 37.406 3.213 1 87.88 572 TRP B O 1
ATOM 10581 N N . SER B 1 573 ? -5.938 36.281 3.996 1 85.12 573 SER B N 1
ATOM 10582 C CA . SER B 1 573 ? -5.695 36.688 5.375 1 85.12 573 SER B CA 1
ATOM 10583 C C . SER B 1 573 ? -4.387 36.094 5.906 1 85.12 573 SER B C 1
ATOM 10585 O O . SER B 1 573 ? -3.631 36.812 6.586 1 85.12 573 SER B O 1
ATOM 10587 N N . ASP B 1 574 ? -4.094 34.844 5.625 1 86.44 574 ASP B N 1
ATOM 10588 C CA . ASP B 1 574 ? -2.859 34.219 6.07 1 86.44 574 ASP B CA 1
ATOM 10589 C C . ASP B 1 574 ? -1.641 34.875 5.426 1 86.44 574 ASP B C 1
ATOM 10591 O O . ASP B 1 574 ? -0.609 35.031 6.078 1 86.44 574 ASP B O 1
ATOM 10595 N N . LYS B 1 575 ? -1.745 35.156 4.164 1 87 575 LYS B N 1
ATOM 10596 C CA . LYS B 1 575 ? -0.653 35.844 3.48 1 87 575 LYS B CA 1
ATOM 10597 C C . LYS B 1 575 ? -0.411 37.219 4.082 1 87 575 LYS B C 1
ATOM 10599 O O . LYS B 1 575 ? 0.736 37.656 4.227 1 87 575 LYS B O 1
ATOM 10604 N N . PHE B 1 576 ? -1.473 37.875 4.414 1 83.81 576 PHE B N 1
ATOM 10605 C CA . PHE B 1 576 ? -1.389 39.188 5.012 1 83.81 576 PHE B CA 1
ATOM 10606 C C . PHE B 1 576 ? -0.686 39.125 6.363 1 83.81 576 PHE B C 1
ATOM 10608 O O . PHE B 1 576 ? 0.15 39.969 6.676 1 83.81 576 PHE B O 1
ATOM 10615 N N . LYS B 1 577 ? -0.947 38.156 7.148 1 84.06 577 LYS B N 1
ATOM 10616 C CA . LYS B 1 577 ? -0.324 38 8.461 1 84.06 577 LYS B CA 1
ATOM 10617 C C . LYS B 1 577 ? 1.187 37.812 8.328 1 84.06 577 LYS B C 1
ATOM 10619 O O . LYS B 1 577 ? 1.952 38.344 9.125 1 84.06 577 LYS B O 1
ATOM 10624 N N . LEU B 1 578 ? 1.605 37.062 7.348 1 87 578 LEU B N 1
ATOM 10625 C CA . LEU B 1 578 ? 3.025 36.781 7.152 1 87 578 LEU B CA 1
ATOM 10626 C C . LEU B 1 578 ? 3.734 38 6.559 1 87 578 LEU B C 1
ATOM 10628 O O . LEU B 1 578 ? 4.832 38.375 6.988 1 87 578 LEU B O 1
ATOM 10632 N N . ALA B 1 579 ? 3.057 38.625 5.586 1 85.88 579 ALA B N 1
ATOM 10633 C CA . ALA B 1 579 ? 3.662 39.781 4.887 1 85.88 579 ALA B CA 1
ATOM 10634 C C . ALA B 1 579 ? 3.873 40.938 5.832 1 85.88 579 ALA B C 1
ATOM 10636 O O . ALA B 1 579 ? 4.832 41.719 5.676 1 85.88 579 ALA B O 1
ATOM 10637 N N . ASN B 1 580 ? 3.033 41.031 6.836 1 83.88 580 ASN B N 1
ATOM 10638 C CA . ASN B 1 580 ? 3.125 42.188 7.758 1 83.88 580 ASN B CA 1
ATOM 10639 C C . ASN B 1 580 ? 3.855 41.781 9.039 1 83.88 580 ASN B C 1
ATOM 10641 O O . ASN B 1 580 ? 3.834 42.531 10.023 1 83.88 580 ASN B O 1
ATOM 10645 N N . LYS B 1 581 ? 4.418 40.688 9.117 1 86.19 581 LYS B N 1
ATOM 10646 C CA . LYS B 1 581 ? 5.266 40.25 10.219 1 86.19 581 LYS B CA 1
ATOM 10647 C C . LYS B 1 581 ? 4.516 40.281 11.547 1 86.19 581 LYS B C 1
ATOM 10649 O O . LYS B 1 581 ? 5.016 40.844 12.523 1 86.19 581 LYS B O 1
ATOM 10654 N N . LEU B 1 582 ? 3.369 39.75 11.555 1 84 582 LEU B N 1
ATOM 10655 C CA . LEU B 1 582 ? 2.541 39.781 12.758 1 84 582 LEU B CA 1
ATOM 10656 C C . LEU B 1 582 ? 2.875 38.594 13.68 1 84 582 LEU B C 1
ATOM 10658 O O . LEU B 1 582 ? 2.277 38.438 14.75 1 84 582 LEU B O 1
ATOM 10662 N N . TYR B 1 583 ? 3.768 37.781 13.266 1 87.06 583 TYR B N 1
ATOM 10663 C CA . TYR B 1 583 ? 4.285 36.656 14.039 1 87.06 583 TYR B CA 1
ATOM 10664 C C . TYR B 1 583 ? 5.809 36.656 14.031 1 87.06 583 TYR B C 1
ATOM 10666 O O . TYR B 1 583 ? 6.438 37.312 13.203 1 87.06 583 TYR B O 1
ATOM 10674 N N . GLN B 1 584 ? 6.336 35.906 15.008 1 89.31 584 GLN B N 1
ATOM 10675 C CA . GLN B 1 584 ? 7.777 35.688 14.969 1 89.31 584 GLN B CA 1
ATOM 10676 C C . GLN B 1 584 ? 8.188 34.938 13.719 1 89.31 584 GLN B C 1
ATOM 10678 O O . GLN B 1 584 ? 7.426 34.125 13.211 1 89.31 584 GLN B O 1
ATOM 10683 N N . ARG B 1 585 ? 9.305 35.25 13.234 1 91.94 585 ARG B N 1
ATOM 10684 C CA . ARG B 1 585 ? 9.805 34.469 12.094 1 91.94 585 ARG B CA 1
ATOM 10685 C C . ARG B 1 585 ? 10.047 33 12.484 1 91.94 585 ARG B C 1
ATOM 10687 O O . ARG B 1 585 ? 10.672 32.719 13.508 1 91.94 585 ARG B O 1
ATOM 10694 N N . ASN B 1 586 ? 9.445 32.156 11.82 1 91.31 586 ASN B N 1
ATOM 10695 C CA . ASN B 1 586 ? 9.562 30.734 12.156 1 91.31 586 ASN B CA 1
ATOM 10696 C C . ASN B 1 586 ? 10.922 30.172 11.758 1 91.31 586 ASN B C 1
ATOM 10698 O O . ASN B 1 586 ? 11.602 30.734 10.891 1 91.31 586 ASN B O 1
ATOM 10702 N N . LEU B 1 587 ? 11.336 29.109 12.438 1 92.06 587 LEU B N 1
ATOM 10703 C CA . LEU B 1 587 ? 12.539 28.391 12.039 1 92.06 587 LEU B CA 1
ATOM 10704 C C . LEU B 1 587 ? 12.32 27.656 10.727 1 92.06 587 LEU B C 1
ATOM 10706 O O . LEU B 1 587 ? 11.438 26.797 10.625 1 92.06 587 LEU B O 1
ATOM 10710 N N . PRO B 1 588 ? 13.062 28.016 9.742 1 92.38 588 PRO B N 1
ATOM 10711 C CA . PRO B 1 588 ? 12.859 27.375 8.438 1 92.38 588 PRO B CA 1
ATOM 10712 C C . PRO B 1 588 ? 13.258 25.906 8.422 1 92.38 588 PRO B C 1
ATOM 10714 O O . PRO B 1 588 ? 14.234 25.516 9.062 1 92.38 588 PRO B O 1
ATOM 10717 N N . LYS B 1 589 ? 12.477 25.141 7.836 1 90.19 589 LYS B N 1
ATOM 10718 C CA . LYS B 1 589 ? 12.742 23.719 7.594 1 90.19 589 LYS B CA 1
ATOM 10719 C C . LYS B 1 589 ? 12.5 23.359 6.129 1 90.19 589 LYS B C 1
ATOM 10721 O O . LYS B 1 589 ? 11.719 24.031 5.441 1 90.19 589 LYS B O 1
ATOM 10726 N N . LYS B 1 590 ? 13.258 22.375 5.703 1 89.06 590 LYS B N 1
ATOM 10727 C CA . LYS B 1 590 ? 12.969 21.844 4.379 1 89.06 590 LYS B CA 1
ATOM 10728 C C . LYS B 1 590 ? 11.797 20.859 4.422 1 89.06 590 LYS B C 1
ATOM 10730 O O . LYS B 1 590 ? 11.766 19.969 5.262 1 89.06 590 LYS B O 1
ATOM 10735 N N . ALA B 1 591 ? 10.812 21.219 3.811 1 89.56 591 ALA B N 1
ATOM 10736 C CA . ALA B 1 591 ? 9.633 20.359 3.768 1 89.56 591 ALA B CA 1
ATOM 10737 C C . ALA B 1 591 ? 8.93 20.453 2.416 1 89.56 591 ALA B C 1
ATOM 10739 O O . ALA B 1 591 ? 8.898 21.531 1.805 1 89.56 591 ALA B O 1
ATOM 10740 N N . HIS B 1 592 ? 8.461 19.328 1.907 1 90.81 592 HIS B N 1
ATOM 10741 C CA . HIS B 1 592 ? 7.77 19.328 0.624 1 90.81 592 HIS B CA 1
ATOM 10742 C C . HIS B 1 592 ? 6.391 18.688 0.739 1 90.81 592 HIS B C 1
ATOM 10744 O O . HIS B 1 592 ? 5.652 18.609 -0.245 1 90.81 592 HIS B O 1
ATOM 10750 N N . SER B 1 593 ? 6.055 18.219 1.951 1 93.06 593 SER B N 1
ATOM 10751 C CA . SER B 1 593 ? 4.801 17.5 2.131 1 93.06 593 SER B CA 1
ATOM 10752 C C . SER B 1 593 ? 4.09 17.938 3.406 1 93.06 593 SER B C 1
ATOM 10754 O O . SER B 1 593 ? 4.723 18.453 4.332 1 93.06 593 SER B O 1
ATOM 10756 N N . ILE B 1 594 ? 2.777 17.688 3.422 1 95.38 594 ILE B N 1
ATOM 10757 C CA . ILE B 1 594 ? 2.002 18.031 4.605 1 95.38 594 ILE B CA 1
ATOM 10758 C C . ILE B 1 594 ? 2.066 16.906 5.625 1 95.38 594 ILE B C 1
ATOM 10760 O O . ILE B 1 594 ? 1.505 17.016 6.719 1 95.38 594 ILE B O 1
ATOM 10764 N N . GLY B 1 595 ? 2.717 15.859 5.242 1 92.44 595 GLY B N 1
ATOM 10765 C CA . GLY B 1 595 ? 2.994 14.781 6.176 1 92.44 595 GLY B CA 1
ATOM 10766 C C . GLY B 1 595 ? 1.754 14.008 6.578 1 92.44 595 GLY B C 1
ATOM 10767 O O . GLY B 1 595 ? 0.99 13.562 5.723 1 92.44 595 GLY B O 1
ATOM 10768 N N . GLU B 1 596 ? 1.485 13.883 7.871 1 94.44 596 GLU B N 1
ATOM 10769 C CA . GLU B 1 596 ? 0.429 13.047 8.438 1 94.44 596 GLU B CA 1
ATOM 10770 C C . GLU B 1 596 ? -0.949 13.641 8.164 1 94.44 596 GLU B C 1
ATOM 10772 O O . GLU B 1 596 ? -1.963 12.953 8.281 1 94.44 596 GLU B O 1
ATOM 10777 N N . TRP B 1 597 ? -1.01 14.859 7.832 1 96.31 597 TRP B N 1
ATOM 10778 C CA . TRP B 1 597 ? -2.289 15.484 7.504 1 96.31 597 TRP B CA 1
ATOM 10779 C C . TRP B 1 597 ? -2.934 14.805 6.301 1 96.31 597 TRP B C 1
ATOM 10781 O O . TRP B 1 597 ? -4.16 14.781 6.18 1 96.31 597 TRP B O 1
ATOM 10791 N N . ARG B 1 598 ? -2.102 14.281 5.453 1 95.19 598 ARG B N 1
ATOM 10792 C CA . ARG B 1 598 ? -2.635 13.562 4.301 1 95.19 598 ARG B CA 1
ATOM 10793 C C . ARG B 1 598 ? -3.381 12.312 4.734 1 95.19 598 ARG B C 1
ATOM 10795 O O . ARG B 1 598 ? -4.418 11.969 4.156 1 95.19 598 ARG B O 1
ATOM 10802 N N . THR B 1 599 ? -2.877 11.68 5.746 1 93.38 599 THR B N 1
ATOM 10803 C CA . THR B 1 599 ? -3.541 10.5 6.289 1 93.38 599 THR B CA 1
ATOM 10804 C C . THR B 1 599 ? -4.906 10.867 6.863 1 93.38 599 THR B C 1
ATOM 10806 O O . THR B 1 599 ? -5.875 10.125 6.691 1 93.38 599 THR B O 1
ATOM 10809 N N . VAL B 1 600 ? -4.93 11.945 7.492 1 96.56 600 VAL B N 1
ATOM 10810 C CA . VAL B 1 600 ? -6.176 12.438 8.078 1 96.56 600 VAL B CA 1
ATOM 10811 C C . VAL B 1 600 ? -7.18 12.742 6.969 1 96.56 600 VAL B C 1
ATOM 10813 O O . VAL B 1 600 ? -8.359 12.398 7.078 1 96.56 600 VAL B O 1
ATOM 10816 N N . LEU B 1 601 ? -6.734 13.352 5.914 1 97.38 601 LEU B N 1
ATOM 10817 C CA . LEU B 1 601 ? -7.594 13.633 4.77 1 97.38 601 LEU B CA 1
ATOM 10818 C C . LEU B 1 601 ? -8.133 12.344 4.164 1 97.38 601 LEU B C 1
ATOM 10820 O O . LEU B 1 601 ? -9.32 12.258 3.844 1 97.38 601 LEU B O 1
ATOM 10824 N N . MET B 1 602 ? -7.277 11.422 4.074 1 94.44 602 MET B N 1
ATOM 10825 C CA . MET B 1 602 ? -7.68 10.133 3.52 1 94.44 602 MET B CA 1
ATOM 10826 C C . MET B 1 602 ? -8.711 9.453 4.414 1 94.44 602 MET B C 1
ATOM 10828 O O . MET B 1 602 ? -9.664 8.844 3.92 1 94.44 602 MET B O 1
ATOM 10832 N N . THR B 1 603 ? -8.547 9.555 5.676 1 94.12 603 THR B N 1
ATOM 10833 C CA . THR B 1 603 ? -9.484 8.977 6.625 1 94.12 603 THR B CA 1
ATOM 10834 C C . THR B 1 603 ? -10.867 9.609 6.477 1 94.12 603 THR B C 1
ATOM 10836 O O . THR B 1 603 ? -11.883 8.906 6.445 1 94.12 603 THR B O 1
ATOM 10839 N N . LEU B 1 604 ? -10.852 10.867 6.348 1 97.38 604 LEU B N 1
ATOM 10840 C CA . LEU B 1 604 ? -12.117 11.562 6.152 1 97.38 604 LEU B CA 1
ATOM 10841 C C . LEU B 1 604 ? -12.758 11.164 4.828 1 97.38 604 LEU B C 1
ATOM 10843 O O . LEU B 1 604 ? -13.984 11.023 4.742 1 97.38 604 LEU B O 1
ATOM 10847 N N . SER B 1 605 ? -11.922 11.008 3.844 1 97.12 605 SER B N 1
ATOM 10848 C CA . SER B 1 605 ? -12.414 10.586 2.533 1 97.12 605 SER B CA 1
ATOM 10849 C C . SER B 1 605 ? -13.078 9.219 2.605 1 97.12 605 SER B C 1
ATOM 10851 O O . SER B 1 605 ? -14.156 9.016 2.041 1 97.12 605 SER B O 1
ATOM 10853 N N . VAL B 1 606 ? -12.539 8.328 3.326 1 94.19 606 VAL B N 1
ATOM 10854 C CA . VAL B 1 606 ? -13.094 6.984 3.477 1 94.19 606 VAL B CA 1
ATOM 10855 C C . VAL B 1 606 ? -14.391 7.051 4.289 1 94.19 606 VAL B C 1
ATOM 10857 O O . VAL B 1 606 ? -15.391 6.426 3.93 1 94.19 606 VAL B O 1
ATOM 10860 N N . LEU B 1 607 ? -14.375 7.82 5.371 1 94.69 607 LEU B N 1
ATOM 10861 C CA . LEU B 1 607 ? -15.555 7.977 6.211 1 94.69 607 LEU B CA 1
ATOM 10862 C C . LEU B 1 607 ? -16.703 8.578 5.414 1 94.69 607 LEU B C 1
ATOM 10864 O O . LEU B 1 607 ? -17.875 8.25 5.652 1 94.69 607 LEU B O 1
ATOM 10868 N N . SER B 1 608 ? -16.344 9.422 4.512 1 97.25 608 SER B N 1
ATOM 10869 C CA . SER B 1 608 ? -17.359 10.086 3.709 1 97.25 608 SER B CA 1
ATOM 10870 C C . SER B 1 608 ? -18.141 9.086 2.869 1 97.25 608 SER B C 1
ATOM 10872 O O . SER B 1 608 ? -19.328 9.281 2.613 1 97.25 608 SER B O 1
ATOM 10874 N N . ILE B 1 609 ? -17.516 8.031 2.424 1 95.56 609 ILE B N 1
ATOM 10875 C CA . ILE B 1 609 ? -18.203 7.004 1.642 1 95.56 609 ILE B CA 1
ATOM 10876 C C . ILE B 1 609 ? -19.297 6.348 2.484 1 95.56 609 ILE B C 1
ATOM 10878 O O . ILE B 1 609 ? -20.422 6.188 2.029 1 95.56 609 ILE B O 1
ATOM 10882 N N . TYR B 1 610 ? -18.984 6.098 3.701 1 92.5 610 TYR B N 1
ATOM 10883 C CA . TYR B 1 610 ? -19.938 5.438 4.586 1 92.5 610 TYR B CA 1
ATOM 10884 C C . TYR B 1 610 ? -21.078 6.383 4.961 1 92.5 610 TYR B C 1
ATOM 10886 O O . TYR B 1 610 ? -22.25 6.004 4.914 1 92.5 610 TYR B O 1
ATOM 10894 N N . THR B 1 611 ? -20.734 7.59 5.312 1 94.19 611 THR B N 1
ATOM 10895 C CA . THR B 1 611 ? -21.766 8.523 5.762 1 94.19 611 THR B CA 1
ATOM 10896 C C . THR B 1 611 ? -22.688 8.891 4.609 1 94.19 611 THR B C 1
ATOM 10898 O O . THR B 1 611 ? -23.922 8.867 4.762 1 94.19 611 THR B O 1
ATOM 10901 N N . ASN B 1 612 ? -22.156 9.148 3.482 1 95.06 612 ASN B N 1
ATOM 10902 C CA . ASN B 1 612 ? -23 9.57 2.363 1 95.06 612 ASN B CA 1
ATOM 10903 C C . ASN B 1 612 ? -23.828 8.414 1.812 1 95.06 612 ASN B C 1
ATOM 10905 O O . ASN B 1 612 ? -24.953 8.609 1.37 1 95.06 612 ASN B O 1
ATOM 10909 N N . THR B 1 613 ? -23.25 7.234 1.819 1 92 613 THR B N 1
ATOM 10910 C CA . THR B 1 613 ? -24.047 6.082 1.419 1 92 613 THR B CA 1
ATOM 10911 C C . THR B 1 613 ? -25.219 5.879 2.375 1 92 613 THR B C 1
ATOM 10913 O O . THR B 1 613 ? -26.344 5.566 1.943 1 92 613 THR B O 1
ATOM 10916 N N . ALA B 1 614 ? -25 6.078 3.623 1 88.94 614 ALA B N 1
ATOM 10917 C CA . ALA B 1 614 ? -26.062 5.992 4.609 1 88.94 614 ALA B CA 1
ATOM 10918 C C . ALA B 1 614 ? -27.125 7.07 4.363 1 88.94 614 ALA B C 1
ATOM 10920 O O . ALA B 1 614 ? -28.328 6.801 4.449 1 88.94 614 ALA B O 1
ATOM 10921 N N . PHE B 1 615 ? -26.688 8.227 4.035 1 90.81 615 PHE B N 1
ATOM 10922 C CA . PHE B 1 615 ? -27.625 9.312 3.766 1 90.81 615 PHE B CA 1
ATOM 10923 C C . PHE B 1 615 ? -28.438 9.023 2.512 1 90.81 615 PHE B C 1
ATOM 10925 O O . PHE B 1 615 ? -29.641 9.305 2.469 1 90.81 615 PHE B O 1
ATOM 10932 N N . ILE B 1 616 ? -27.797 8.539 1.529 1 88.75 616 ILE B N 1
ATOM 10933 C CA . ILE B 1 616 ? -28.5 8.188 0.304 1 88.75 616 ILE B CA 1
ATOM 10934 C C . ILE B 1 616 ? -29.531 7.109 0.604 1 88.75 616 ILE B C 1
ATOM 10936 O O . ILE B 1 616 ? -30.641 7.129 0.052 1 88.75 616 ILE B O 1
ATOM 10940 N N . ALA B 1 617 ? -29.141 6.207 1.498 1 83.12 617 ALA B N 1
ATOM 10941 C CA . ALA B 1 617 ? -30.094 5.168 1.902 1 83.12 617 ALA B CA 1
ATOM 10942 C C . ALA B 1 617 ? -31.328 5.773 2.549 1 83.12 617 ALA B C 1
ATOM 10944 O O . ALA B 1 617 ? -32.438 5.312 2.316 1 83.12 617 ALA B O 1
ATOM 10945 N N . PHE B 1 618 ? -31.172 6.758 3.312 1 78.81 618 PHE B N 1
ATOM 10946 C CA . PHE B 1 618 ? -32.281 7.422 3.975 1 78.81 618 PHE B CA 1
ATOM 10947 C C . PHE B 1 618 ? -33.188 8.109 2.957 1 78.81 618 PHE B C 1
ATOM 10949 O O . PHE B 1 618 ? -34.406 8.18 3.141 1 78.81 618 PHE B O 1
ATOM 10956 N N . ALA B 1 619 ? -32.531 8.656 2.01 1 73.69 619 ALA B N 1
ATOM 10957 C CA . ALA B 1 619 ? -33.312 9.32 0.959 1 73.69 619 ALA B CA 1
ATOM 10958 C C . ALA B 1 619 ? -34.281 8.344 0.292 1 73.69 619 ALA B C 1
ATOM 10960 O O . ALA B 1 619 ? -35.406 8.711 -0.018 1 73.69 619 ALA B O 1
ATOM 10961 N N . TYR B 1 620 ? -33.75 7.125 0.182 1 64.38 620 TYR B N 1
ATOM 10962 C CA . TYR B 1 620 ? -34.562 6.133 -0.51 1 64.38 620 TYR B CA 1
ATOM 10963 C C . TYR B 1 620 ? -35.5 5.402 0.465 1 64.38 620 TYR B C 1
ATOM 10965 O O . TYR B 1 620 ? -36.562 4.941 0.086 1 64.38 620 TYR B O 1
ATOM 10973 N N . PHE B 1 621 ? -34.938 5.219 1.721 1 57.97 621 PHE B N 1
ATOM 10974 C CA . PHE B 1 621 ? -35.719 4.434 2.662 1 57.97 621 PHE B CA 1
ATOM 10975 C C . PHE B 1 621 ? -36.906 5.246 3.195 1 57.97 621 PHE B C 1
ATOM 10977 O O . PHE B 1 621 ? -37.969 4.688 3.521 1 57.97 621 PHE B O 1
ATOM 10984 N N . ASN B 1 622 ? -36.75 6.516 3.535 1 54.56 622 ASN B N 1
ATOM 10985 C CA . ASN B 1 622 ? -38.031 7.168 3.818 1 54.56 622 ASN B CA 1
ATOM 10986 C C . ASN B 1 622 ? -39.094 6.777 2.801 1 54.56 622 ASN B C 1
ATOM 10988 O O . ASN B 1 622 ? -40.281 6.734 3.127 1 54.56 622 ASN B O 1
ATOM 10992 N N . VAL B 1 623 ? -38.5 6.215 1.763 1 48.31 623 VAL B N 1
ATOM 10993 C CA . VAL B 1 623 ? -39.344 5.594 0.75 1 48.31 623 VAL B CA 1
ATOM 10994 C C . VAL B 1 623 ? -39.656 4.152 1.148 1 48.31 623 VAL B C 1
ATOM 10996 O O . VAL B 1 623 ? -40.562 3.537 0.615 1 48.31 623 VAL B O 1
ATOM 10999 N N . PHE B 1 624 ? -38.781 3.596 2.029 1 49.22 624 PHE B N 1
ATOM 11000 C CA . PHE B 1 624 ? -38.969 2.217 2.465 1 49.22 624 PHE B CA 1
ATOM 11001 C C . PHE B 1 624 ? -40.312 2.041 3.154 1 49.22 624 PHE B C 1
ATOM 11003 O O . PHE B 1 624 ? -41 1.048 2.93 1 49.22 624 PHE B O 1
ATOM 11010 N N . ASP B 1 625 ? -40.531 2.893 4.18 1 52.34 625 ASP B N 1
ATOM 11011 C CA . ASP B 1 625 ? -41.906 2.811 4.711 1 52.34 625 ASP B CA 1
ATOM 11012 C C . ASP B 1 625 ? -42.938 2.877 3.588 1 52.34 625 ASP B C 1
ATOM 11014 O O . ASP B 1 625 ? -43.906 2.137 3.602 1 52.34 625 ASP B O 1
ATOM 11018 N N . THR B 1 626 ? -42.531 3.768 2.723 1 51.47 626 THR B N 1
ATOM 11019 C CA . THR B 1 626 ? -43.469 3.824 1.602 1 51.47 626 THR B CA 1
ATOM 11020 C C . THR B 1 626 ? -43.312 2.6 0.705 1 51.47 626 THR B C 1
ATOM 11022 O O . THR B 1 626 ? -44.281 2.139 0.099 1 51.47 626 THR B O 1
ATOM 11025 N N . CYS B 1 627 ? -42.062 2.207 0.715 1 51.28 627 CYS B N 1
ATOM 11026 C CA . CYS B 1 627 ? -41.812 1.032 -0.111 1 51.28 627 CYS B CA 1
ATOM 11027 C C . CYS B 1 627 ? -42.438 -0.213 0.503 1 51.28 627 CYS B C 1
ATOM 11029 O O . CYS B 1 627 ? -42.938 -1.094 -0.217 1 51.28 627 CYS B O 1
ATOM 11031 N N . GLN B 1 628 ? -42.344 -0.41 1.789 1 52.12 628 GLN B N 1
ATOM 11032 C CA . GLN B 1 628 ? -43.094 -1.511 2.402 1 52.12 628 GLN B CA 1
ATOM 11033 C C . GLN B 1 628 ? -44.562 -1.461 2.027 1 52.12 628 GLN B C 1
ATOM 11035 O O . GLN B 1 628 ? -45.188 -2.502 1.813 1 52.12 628 GLN B O 1
ATOM 11040 N N . LYS B 1 629 ? -45.094 -0.264 1.994 1 52.81 629 LYS B N 1
ATOM 11041 C CA . LYS B 1 629 ? -46.531 -0.142 1.678 1 52.81 629 LYS B CA 1
ATOM 11042 C C . LYS B 1 629 ? -46.781 -0.311 0.181 1 52.81 629 LYS B C 1
ATOM 11044 O O . LYS B 1 629 ? -47.812 -0.847 -0.227 1 52.81 629 LYS B O 1
ATOM 11049 N N . THR B 1 630 ? -45.875 0.23 -0.544 1 50.34 630 THR B N 1
ATOM 11050 C CA . THR B 1 630 ? -46.188 0.227 -1.969 1 50.34 630 THR B CA 1
ATOM 11051 C C . THR B 1 630 ? -45.469 -0.937 -2.674 1 50.34 630 THR B C 1
ATOM 11053 O O . THR B 1 630 ? -45.656 -1.129 -3.879 1 50.34 630 THR B O 1
ATOM 11056 N N . GLY B 1 631 ? -44.938 -1.855 -1.926 1 53.09 631 GLY B N 1
ATOM 11057 C CA . GLY B 1 631 ? -44.344 -3.016 -2.555 1 53.09 631 GLY B CA 1
ATOM 11058 C C . GLY B 1 631 ? -43 -2.701 -3.234 1 53.09 631 GLY B C 1
ATOM 11059 O O . GLY B 1 631 ? -42.656 -3.309 -4.25 1 53.09 631 GLY B O 1
ATOM 11060 N N . CYS B 1 632 ? -42.375 -1.579 -2.826 1 53.59 632 CYS B N 1
ATOM 11061 C CA . CYS B 1 632 ? -41.188 -1.129 -3.525 1 53.59 632 CYS B CA 1
ATOM 11062 C C . CYS B 1 632 ? -40 -2.082 -3.281 1 53.59 632 CYS B C 1
ATOM 11064 O O . CYS B 1 632 ? -39.969 -2.762 -2.256 1 53.59 632 CYS B O 1
ATOM 11066 N N . ASP B 1 633 ? -39.219 -2.402 -4.32 1 64.88 633 ASP B N 1
ATOM 11067 C CA . ASP B 1 633 ? -38.125 -3.348 -4.496 1 64.88 633 ASP B CA 1
ATOM 11068 C C . ASP B 1 633 ? -36.938 -2.965 -3.627 1 64.88 633 ASP B C 1
ATOM 11070 O O . ASP B 1 633 ? -36 -2.314 -4.102 1 64.88 633 ASP B O 1
ATOM 11074 N N . TRP B 1 634 ? -37 -2.984 -2.223 1 68.38 634 TRP B N 1
ATOM 11075 C CA . TRP B 1 634 ? -35.938 -2.717 -1.265 1 68.38 634 TRP B CA 1
ATOM 11076 C C . TRP B 1 634 ? -34.656 -3.467 -1.646 1 68.38 634 TRP B C 1
ATOM 11078 O O . TRP B 1 634 ? -33.562 -3.006 -1.36 1 68.38 634 TRP B O 1
ATOM 11088 N N . GLU B 1 635 ? -34.844 -4.512 -2.324 1 70.12 635 GLU B N 1
ATOM 11089 C CA . GLU B 1 635 ? -33.688 -5.297 -2.746 1 70.12 635 GLU B CA 1
ATOM 11090 C C . GLU B 1 635 ? -32.812 -4.523 -3.746 1 70.12 635 GLU B C 1
ATOM 11092 O O . GLU B 1 635 ? -31.594 -4.531 -3.654 1 70.12 635 GLU B O 1
ATOM 11097 N N . ASN B 1 636 ? -33.531 -3.838 -4.531 1 75.06 636 ASN B N 1
ATOM 11098 C CA . ASN B 1 636 ? -32.812 -3.09 -5.551 1 75.06 636 ASN B CA 1
ATOM 11099 C C . ASN B 1 636 ? -32.094 -1.889 -4.953 1 75.06 636 ASN B C 1
ATOM 11101 O O . ASN B 1 636 ? -31 -1.524 -5.402 1 75.06 636 ASN B O 1
ATOM 11105 N N . ILE B 1 637 ? -32.656 -1.339 -3.934 1 77.75 637 ILE B N 1
ATOM 11106 C CA . ILE B 1 637 ? -32.031 -0.191 -3.285 1 77.75 637 ILE B CA 1
ATOM 11107 C C . ILE B 1 637 ? -30.781 -0.644 -2.52 1 77.75 637 ILE B C 1
ATOM 11109 O O . ILE B 1 637 ? -29.75 0.024 -2.555 1 77.75 637 ILE B O 1
ATOM 11113 N N . LEU B 1 638 ? -30.922 -1.729 -1.884 1 78.5 638 LEU B N 1
ATOM 11114 C CA . LEU B 1 638 ? -29.797 -2.264 -1.139 1 78.5 638 LEU B CA 1
ATOM 11115 C C . LEU B 1 638 ? -28.641 -2.613 -2.076 1 78.5 638 LEU B C 1
ATOM 11117 O O . LEU B 1 638 ? -27.484 -2.385 -1.748 1 78.5 638 LEU B O 1
ATOM 11121 N N . ILE B 1 639 ? -29.016 -3.152 -3.158 1 81 639 ILE B N 1
ATOM 11122 C CA . ILE B 1 639 ? -28 -3.498 -4.145 1 81 639 ILE B CA 1
ATOM 11123 C C . ILE B 1 639 ? -27.328 -2.227 -4.664 1 81 639 ILE B C 1
ATOM 11125 O O . ILE B 1 639 ? -26.109 -2.188 -4.844 1 81 639 ILE B O 1
ATOM 11129 N N . LEU B 1 640 ? -28.141 -1.248 -4.871 1 83.75 640 LEU B N 1
ATOM 11130 C CA . LEU B 1 640 ? -27.609 0.02 -5.355 1 83.75 640 LEU B CA 1
ATOM 11131 C C . LEU B 1 640 ? -26.641 0.625 -4.336 1 83.75 640 LEU B C 1
ATOM 11133 O O . LEU B 1 640 ? -25.562 1.094 -4.699 1 83.75 640 LEU B O 1
ATOM 11137 N N . LEU B 1 641 ? -27.078 0.617 -3.098 1 86.69 641 LEU B N 1
ATOM 11138 C CA . LEU B 1 641 ? -26.234 1.16 -2.039 1 86.69 641 LEU B CA 1
ATOM 11139 C C . LEU B 1 641 ? -24.938 0.363 -1.912 1 86.69 641 LEU B C 1
ATOM 11141 O O . LEU B 1 641 ? -23.859 0.938 -1.696 1 86.69 641 LEU B O 1
ATOM 11145 N N . PHE B 1 642 ? -25.094 -0.875 -2.119 1 87.38 642 PHE B N 1
ATOM 11146 C CA . PHE B 1 642 ? -23.938 -1.758 -2.086 1 87.38 642 PHE B CA 1
ATOM 11147 C C . PHE B 1 642 ? -22.969 -1.428 -3.217 1 87.38 642 PHE B C 1
ATOM 11149 O O . PHE B 1 642 ? -21.766 -1.351 -3.002 1 87.38 642 PHE B O 1
ATOM 11156 N N . ILE B 1 643 ? -23.469 -1.211 -4.27 1 89.5 643 ILE B N 1
ATOM 11157 C CA . ILE B 1 643 ? -22.656 -0.905 -5.441 1 89.5 643 ILE B CA 1
ATOM 11158 C C . ILE B 1 643 ? -21.969 0.447 -5.258 1 89.5 643 ILE B C 1
ATOM 11160 O O . ILE B 1 643 ? -20.781 0.589 -5.543 1 89.5 643 ILE B O 1
ATOM 11164 N N . ILE B 1 644 ? -22.688 1.411 -4.758 1 91.56 644 ILE B N 1
ATOM 11165 C CA . ILE B 1 644 ? -22.141 2.746 -4.57 1 91.56 644 ILE B CA 1
ATOM 11166 C C . ILE B 1 644 ? -20.984 2.691 -3.574 1 91.56 644 ILE B C 1
ATOM 11168 O O . ILE B 1 644 ? -19.906 3.25 -3.822 1 91.56 644 ILE B O 1
ATOM 11172 N N . GLU B 1 645 ? -21.219 2.043 -2.561 1 92.69 645 GLU B N 1
ATOM 11173 C CA . GLU B 1 645 ? -20.203 1.954 -1.506 1 92.69 645 GLU B CA 1
ATOM 11174 C C . GLU B 1 645 ? -18.953 1.244 -2 1 92.69 645 GLU B C 1
ATOM 11176 O O . GLU B 1 645 ? -17.844 1.763 -1.857 1 92.69 645 GLU B O 1
ATOM 11181 N N . HIS B 1 646 ? -19.125 0.145 -2.629 1 90.25 646 HIS B N 1
ATOM 11182 C CA . HIS B 1 646 ? -17.984 -0.67 -3.01 1 90.25 646 HIS B CA 1
ATOM 11183 C C . HIS B 1 646 ? -17.312 -0.13 -4.273 1 90.25 646 HIS B C 1
ATOM 11185 O O . HIS B 1 646 ? -16.109 -0.289 -4.457 1 90.25 646 HIS B O 1
ATOM 11191 N N . PHE B 1 647 ? -18.094 0.455 -5.047 1 91.38 647 PHE B N 1
ATOM 11192 C CA . PHE B 1 647 ? -17.484 1.158 -6.172 1 91.38 647 PHE B CA 1
ATOM 11193 C C . PHE B 1 647 ? -16.578 2.279 -5.684 1 91.38 647 PHE B C 1
ATOM 11195 O O . PHE B 1 647 ? -15.453 2.43 -6.164 1 91.38 647 PHE B O 1
ATOM 11202 N N . SER B 1 648 ? -17.078 3.033 -4.742 1 93.5 648 SER B N 1
ATOM 11203 C CA . SER B 1 648 ? -16.312 4.152 -4.219 1 93.5 648 SER B CA 1
ATOM 11204 C C . SER B 1 648 ? -15.062 3.666 -3.492 1 93.5 648 SER B C 1
ATOM 11206 O O . SER B 1 648 ? -13.977 4.227 -3.664 1 93.5 648 SER B O 1
ATOM 11208 N N . LEU B 1 649 ? -15.203 2.658 -2.732 1 91.06 649 LEU B N 1
ATOM 11209 C CA . LEU B 1 649 ? -14.055 2.084 -2.037 1 91.06 649 LEU B CA 1
ATOM 11210 C C . LEU B 1 649 ? -13.062 1.479 -3.029 1 91.06 649 LEU B C 1
ATOM 11212 O O . LEU B 1 649 ? -11.852 1.664 -2.895 1 91.06 649 LEU B O 1
ATOM 11216 N N . GLY B 1 650 ? -13.609 0.734 -4 1 88.88 650 GLY B N 1
ATOM 11217 C CA . GLY B 1 650 ? -12.773 0.145 -5.031 1 88.88 650 GLY B CA 1
ATOM 11218 C C . GLY B 1 650 ? -12.023 1.177 -5.855 1 88.88 650 GLY B C 1
ATOM 11219 O O . GLY B 1 650 ? -10.852 0.994 -6.172 1 88.88 650 GLY B O 1
ATOM 11220 N N . LEU B 1 651 ? -12.688 2.176 -6.141 1 90 651 LEU B N 1
ATOM 11221 C CA . LEU B 1 651 ? -12.062 3.258 -6.891 1 90 651 LEU B CA 1
ATOM 11222 C C . LEU B 1 651 ? -10.875 3.836 -6.125 1 90 651 LEU B C 1
ATOM 11224 O O . LEU B 1 651 ? -9.812 4.074 -6.703 1 90 651 LEU B O 1
ATOM 11228 N N . LYS B 1 652 ? -11.117 4.082 -4.883 1 90.31 652 LYS B N 1
ATOM 11229 C CA . LYS B 1 652 ? -10.047 4.617 -4.047 1 90.31 652 LYS B CA 1
ATOM 11230 C C . LYS B 1 652 ? -8.844 3.684 -4.035 1 90.31 652 LYS B C 1
ATOM 11232 O O . LYS B 1 652 ? -7.699 4.133 -4.152 1 90.31 652 LYS B O 1
ATOM 11237 N N . TYR B 1 653 ? -9.062 2.467 -3.977 1 84.44 653 TYR B N 1
ATOM 11238 C CA . TYR B 1 653 ? -7.996 1.476 -3.945 1 84.44 653 TYR B CA 1
ATOM 11239 C C . TYR B 1 653 ? -7.281 1.402 -5.289 1 84.44 653 TYR B C 1
ATOM 11241 O O . TYR B 1 653 ? -6.051 1.418 -5.348 1 84.44 653 TYR B O 1
ATOM 11249 N N . ILE B 1 654 ? -8.016 1.367 -6.332 1 83.88 654 ILE B N 1
ATOM 11250 C CA . ILE B 1 654 ? -7.461 1.211 -7.672 1 83.88 654 ILE B CA 1
ATOM 11251 C C . ILE B 1 654 ? -6.637 2.443 -8.039 1 83.88 654 ILE B C 1
ATOM 11253 O O . ILE B 1 654 ? -5.531 2.322 -8.57 1 83.88 654 ILE B O 1
ATOM 11257 N N . VAL B 1 655 ? -7.172 3.572 -7.711 1 87.25 655 VAL B N 1
ATOM 11258 C CA . VAL B 1 655 ? -6.492 4.816 -8.055 1 87.25 655 VAL B CA 1
ATOM 11259 C C . VAL B 1 655 ? -5.18 4.922 -7.281 1 87.25 655 VAL B C 1
ATOM 11261 O O . VAL B 1 655 ? -4.16 5.348 -7.828 1 87.25 655 VAL B O 1
ATOM 11264 N N . GLN B 1 656 ? -5.168 4.477 -6.109 1 84.06 656 GLN B N 1
ATOM 11265 C CA . GLN B 1 656 ? -3.965 4.523 -5.285 1 84.06 656 GLN B CA 1
ATOM 11266 C C . GLN B 1 656 ? -2.902 3.564 -5.812 1 84.06 656 GLN B C 1
ATOM 11268 O O . GLN B 1 656 ? -1.704 3.832 -5.695 1 84.06 656 GLN B O 1
ATOM 11273 N N . GLN B 1 657 ? -3.332 2.471 -6.449 1 77.25 657 GLN B N 1
ATOM 11274 C CA . GLN B 1 657 ? -2.395 1.468 -6.941 1 77.25 657 GLN B CA 1
ATOM 11275 C C . GLN B 1 657 ? -1.926 1.802 -8.359 1 77.25 657 GLN B C 1
ATOM 11277 O O . GLN B 1 657 ? -0.811 1.449 -8.742 1 77.25 657 GLN B O 1
ATOM 11282 N N . THR B 1 658 ? -2.762 2.436 -9.125 1 78.19 658 THR B N 1
ATOM 11283 C CA . THR B 1 658 ? -2.492 2.586 -10.555 1 78.19 658 THR B CA 1
ATOM 11284 C C . THR B 1 658 ? -1.827 3.928 -10.844 1 78.19 658 THR B C 1
ATOM 11286 O O . THR B 1 658 ? -0.958 4.023 -11.711 1 78.19 658 THR B O 1
ATOM 11289 N N . ILE B 1 659 ? -2.316 4.906 -10.117 1 81.19 659 ILE B N 1
ATOM 11290 C CA . ILE B 1 659 ? -1.745 6.219 -10.383 1 81.19 659 ILE B CA 1
ATOM 11291 C C . ILE B 1 659 ? -0.456 6.395 -9.586 1 81.19 659 ILE B C 1
ATOM 11293 O O . ILE B 1 659 ? -0.476 6.379 -8.352 1 81.19 659 ILE B O 1
ATOM 11297 N N . ASN B 1 660 ? 0.616 6.629 -10.398 1 79.69 660 ASN B N 1
ATOM 11298 C CA . ASN B 1 660 ? 1.914 6.832 -9.766 1 79.69 660 ASN B CA 1
ATOM 11299 C C . ASN B 1 660 ? 1.956 8.141 -8.977 1 79.69 660 ASN B C 1
ATOM 11301 O O . ASN B 1 660 ? 1.542 9.188 -9.484 1 79.69 660 ASN B O 1
ATOM 11305 N N . SER B 1 661 ? 2.369 8.008 -7.793 1 88.12 661 SER B N 1
ATOM 11306 C CA . SER B 1 661 ? 2.475 9.188 -6.941 1 88.12 661 SER B CA 1
ATOM 11307 C C . SER B 1 661 ? 3.49 10.18 -7.492 1 88.12 661 SER B C 1
ATOM 11309 O O . SER B 1 661 ? 3.441 11.367 -7.172 1 88.12 661 SER B O 1
ATOM 11311 N N . LYS B 1 662 ? 4.395 9.727 -8.352 1 91.44 662 LYS B N 1
ATOM 11312 C CA . LYS B 1 662 ? 5.379 10.602 -8.977 1 91.44 662 LYS B CA 1
ATOM 11313 C C . LYS B 1 662 ? 5.035 10.859 -10.445 1 91.44 662 LYS B C 1
ATOM 11315 O O . LYS B 1 662 ? 5.004 9.93 -11.25 1 91.44 662 LYS B O 1
ATOM 11320 N N . PRO B 1 663 ? 4.766 12.109 -10.742 1 90.31 663 PRO B N 1
ATOM 11321 C CA . PRO B 1 663 ? 4.52 12.43 -12.156 1 90.31 663 PRO B CA 1
ATOM 11322 C C . PRO B 1 663 ? 5.676 12.016 -13.062 1 90.31 663 PRO B C 1
ATOM 11324 O O . PRO B 1 663 ? 6.801 11.836 -12.594 1 90.31 663 PRO B O 1
ATOM 11327 N N . LYS B 1 664 ? 5.469 11.938 -14.352 1 84.75 664 LYS B N 1
ATOM 11328 C CA . LYS B 1 664 ? 6.426 11.422 -15.328 1 84.75 664 LYS B CA 1
ATOM 11329 C C . LYS B 1 664 ? 7.711 12.242 -15.328 1 84.75 664 LYS B C 1
ATOM 11331 O O . LYS B 1 664 ? 8.812 11.688 -15.32 1 84.75 664 LYS B O 1
ATOM 11336 N N . TRP B 1 665 ? 7.586 13.547 -15.305 1 85.88 665 TRP B N 1
ATOM 11337 C CA . TRP B 1 665 ? 8.773 14.391 -15.391 1 85.88 665 TRP B CA 1
ATOM 11338 C C . TRP B 1 665 ? 9.633 14.25 -14.141 1 85.88 665 TRP B C 1
ATOM 11340 O O . TRP B 1 665 ? 10.867 14.273 -14.219 1 85.88 665 TRP B O 1
ATOM 11350 N N . VAL B 1 666 ? 8.93 14.094 -13 1 89.62 666 VAL B N 1
ATOM 11351 C CA . VAL B 1 666 ? 9.648 13.914 -11.75 1 89.62 666 VAL B CA 1
ATOM 11352 C C . VAL B 1 666 ? 10.414 12.594 -11.773 1 89.62 666 VAL B C 1
ATOM 11354 O O . VAL B 1 666 ? 11.57 12.531 -11.352 1 89.62 666 VAL B O 1
ATOM 11357 N N . ARG B 1 667 ? 9.789 11.562 -12.297 1 87.56 667 ARG B N 1
ATOM 11358 C CA . ARG B 1 667 ? 10.422 10.25 -12.383 1 87.56 667 ARG B CA 1
ATOM 11359 C C . ARG B 1 667 ? 11.648 10.297 -13.289 1 87.56 667 ARG B C 1
ATOM 11361 O O . ARG B 1 667 ? 12.68 9.703 -12.984 1 87.56 667 ARG B O 1
ATOM 11368 N N . ILE B 1 668 ? 11.578 11 -14.352 1 82.44 668 ILE B N 1
ATOM 11369 C CA . ILE B 1 668 ? 12.68 11.109 -15.305 1 82.44 668 ILE B CA 1
ATOM 11370 C C . ILE B 1 668 ? 13.852 11.844 -14.648 1 82.44 668 ILE B C 1
ATOM 11372 O O . ILE B 1 668 ? 14.992 11.398 -14.734 1 82.44 668 ILE B O 1
ATOM 11376 N N . VAL B 1 669 ? 13.477 12.875 -14 1 82.94 669 VAL B N 1
ATOM 11377 C CA . VAL B 1 669 ? 14.516 13.672 -13.352 1 82.94 669 VAL B CA 1
ATOM 11378 C C . VAL B 1 669 ? 15.219 12.828 -12.289 1 82.94 669 VAL B C 1
ATOM 11380 O O . VAL B 1 669 ? 16.453 12.828 -12.203 1 82.94 669 VAL B O 1
ATOM 11383 N N . MET B 1 670 ? 14.492 12.148 -11.508 1 84.88 670 MET B N 1
ATOM 11384 C CA . MET B 1 670 ? 15.055 11.344 -10.422 1 84.88 670 MET B CA 1
ATOM 11385 C C . MET B 1 670 ? 15.938 10.234 -10.977 1 84.88 670 MET B C 1
ATOM 11387 O O . MET B 1 670 ? 17.016 9.953 -10.422 1 84.88 670 MET B O 1
ATOM 11391 N N . ARG B 1 671 ? 15.539 9.609 -11.992 1 82 671 ARG B N 1
ATOM 11392 C CA . ARG B 1 671 ? 16.312 8.523 -12.594 1 82 671 ARG B CA 1
ATOM 11393 C C . ARG B 1 671 ? 17.609 9.055 -13.227 1 82 671 ARG B C 1
ATOM 11395 O O . ARG B 1 671 ? 18.656 8.406 -13.156 1 82 671 ARG B O 1
ATOM 11402 N N . ARG B 1 672 ? 17.469 10.164 -13.789 1 76.69 672 ARG B N 1
ATOM 11403 C CA . ARG B 1 672 ? 18.656 10.773 -14.383 1 76.69 672 ARG B CA 1
ATOM 11404 C C . ARG B 1 672 ? 19.656 11.195 -13.312 1 76.69 672 ARG B C 1
ATOM 11406 O O . ARG B 1 672 ? 20.859 11.031 -13.477 1 76.69 672 ARG B O 1
ATOM 11413 N N . MET B 1 673 ? 19.109 11.758 -12.32 1 76.88 673 MET B N 1
ATOM 11414 C CA . MET B 1 673 ? 19.969 12.156 -11.211 1 76.88 673 MET B CA 1
ATOM 11415 C C . MET B 1 673 ? 20.688 10.953 -10.617 1 76.88 673 MET B C 1
ATOM 11417 O O . MET B 1 673 ? 21.875 11.031 -10.281 1 76.88 673 MET B O 1
ATOM 11421 N N . LYS B 1 674 ? 19.969 9.891 -10.492 1 77.69 674 LYS B N 1
ATOM 11422 C CA . LYS B 1 674 ? 20.562 8.672 -9.953 1 77.69 674 LYS B CA 1
ATOM 11423 C C . LYS B 1 674 ? 21.641 8.133 -10.875 1 77.69 674 LYS B C 1
ATOM 11425 O O . LYS B 1 674 ? 22.672 7.652 -10.414 1 77.69 674 LYS B O 1
ATOM 11430 N N . ARG B 1 675 ? 21.469 8.172 -12.125 1 74 675 ARG B N 1
ATOM 11431 C CA . ARG B 1 675 ? 22.453 7.703 -13.094 1 74 675 ARG B CA 1
ATOM 11432 C C . ARG B 1 675 ? 23.703 8.562 -13.07 1 74 675 ARG B C 1
ATOM 11434 O O . ARG B 1 675 ? 24.812 8.039 -13.141 1 74 675 ARG B O 1
ATOM 11441 N N . LYS B 1 676 ? 23.453 9.805 -12.969 1 71 676 LYS B N 1
ATOM 11442 C CA . LYS B 1 676 ? 24.594 10.719 -12.914 1 71 676 LYS B CA 1
ATOM 11443 C C . LYS B 1 676 ? 25.438 10.477 -11.664 1 71 676 LYS B C 1
ATOM 11445 O O . LYS B 1 676 ? 26.672 10.547 -11.719 1 71 676 LYS B O 1
ATOM 11450 N N . ARG B 1 677 ? 24.797 10.156 -10.633 1 70.31 677 ARG B N 1
ATOM 11451 C CA . ARG B 1 677 ? 25.5 9.883 -9.383 1 70.31 677 ARG B CA 1
ATOM 11452 C C . ARG B 1 677 ? 26.328 8.602 -9.484 1 70.31 677 ARG B C 1
ATOM 11454 O O . ARG B 1 677 ? 27.438 8.523 -8.953 1 70.31 677 ARG B O 1
ATOM 11461 N N . ARG B 1 678 ? 25.781 7.648 -10.148 1 64.12 678 ARG B N 1
ATOM 11462 C CA . ARG B 1 678 ? 26.469 6.375 -10.312 1 64.12 678 ARG B CA 1
ATOM 11463 C C . ARG B 1 678 ? 27.703 6.531 -11.211 1 64.12 678 ARG B C 1
ATOM 11465 O O . ARG B 1 678 ? 28.734 5.926 -10.961 1 64.12 678 ARG B O 1
ATOM 11472 N N . ASN B 1 679 ? 27.578 7.348 -12.188 1 58.53 679 ASN B N 1
ATOM 11473 C CA . ASN B 1 679 ? 28.688 7.57 -13.109 1 58.53 679 ASN B CA 1
ATOM 11474 C C . ASN B 1 679 ? 29.812 8.375 -12.445 1 58.53 679 ASN B C 1
ATOM 11476 O O . ASN B 1 679 ? 30.969 8.219 -12.797 1 58.53 679 ASN B O 1
ATOM 11480 N N . PHE B 1 680 ? 29.344 9.164 -11.539 1 55.03 680 PHE B N 1
ATOM 11481 C CA . PHE B 1 680 ? 30.328 9.953 -10.828 1 55.03 680 PHE B CA 1
ATOM 11482 C C . PHE B 1 680 ? 31.141 9.086 -9.867 1 55.03 680 PHE B C 1
ATOM 11484 O O . PHE B 1 680 ? 32.312 9.359 -9.609 1 55.03 680 PHE B O 1
ATOM 11491 N N . HIS B 1 681 ? 30.547 8.016 -9.391 1 50.41 681 HIS B N 1
ATOM 11492 C CA . HIS B 1 681 ? 31.25 7.133 -8.461 1 50.41 681 HIS B CA 1
ATOM 11493 C C . HIS B 1 681 ? 32.062 6.078 -9.203 1 50.41 681 HIS B C 1
ATOM 11495 O O . HIS B 1 681 ? 32.938 5.438 -8.617 1 50.41 681 HIS B O 1
ATOM 11501 N N . ASN B 1 682 ? 31.781 5.691 -10.367 1 44.44 682 ASN B N 1
ATOM 11502 C CA . ASN B 1 682 ? 32.625 4.801 -11.156 1 44.44 682 ASN B CA 1
ATOM 11503 C C . ASN B 1 682 ? 33.75 5.566 -11.844 1 44.44 682 ASN B C 1
ATOM 11505 O O . ASN B 1 682 ? 34.844 5.047 -12.008 1 44.44 682 ASN B O 1
#

Organism: Paramecium tetraurelia (NCBI:txid5888)

Secondary structure (DSSP, 8-state):
-HHHHHHHHHHTTSS---------HHHHHHHGGG----EEEEE-TT--HHHHHHHHHHHHHTT-EEEEEE-TTT--EEEEEE---HHHHHHHHHHHT-EEE---S-TTHHHHHHHHHHHHSS--HHHHHHHHHHHHTS-HHHHHHTTEEE--GGGGGGT-SS--HHHHGGGS-HHHHHHHHHHHHHH-EETTEEHHHHHHHTT-EEEEEEPPPS-----SHHHHHHHH-HHHHHHHHHHHHHHHHHHHHHHHHHHHHHHGGGS-TTS--HHHHHHHHHHHHHHHHHHHHHHHHHHHHHHHTT-TT----GGGGB-TT---EEEE-TTT--EEEE--HHHHHHHHHHHHHHHHHHHHHHHHHHHHHHHHHT----TTSTT--HHHHGGGSTT-TT--TTHHHHHHHHHHHHHHHHHHHHHHHHHHHHHTT--SBHHHHHHHHHHHHHHHHHHHHHHHHHHIIIII--HHHHHHHHHHHHHHHHHHHHHHHHHHHHHHHHHHHHHHHHHHHHHHHSTTS-HHHHHHHHHHTSPPP-HHHHHHHHHHHHHHHHHTTTT-TTHHHHHHHHHHHHHHHHHHHHHTT-SPPPPP----S-TTHHHHHHHHHHHHHHHHHHHHHHHHHHHHHHHHHHT--HHHHHHHHHHHHHHHHHHHHHHHHHS-SS-HHHHHHHHHHHHHHHHHH-/-HHHHHHHHHHTTSS---------HHHHHHHGGG----EEEEE-TT--HHHHHHHHHHHHHTT-EEEEEE-TTT--EEEEEE---HHHHHHHHHHHT-EEE---S-TTHHHHHHHHHHHHSS--HHHHHHHHHHHHTS-HHHHHHTTEEE--GGGGGGT-SS--HHHHGGGS-HHHHHHHHHHHHHH-EETTEEHHHHHHHTT-EEEEEEPPPS-----SHHHHHHHH-HHHHHHHHHHHHHHHHHHHHHHHHHHHHHHHTTS-TTS--HHHHHHHHHHHHHHHHHHHHHHHHHHHHHHHTT-TT----GGGGB-TT---EEEE-TTT--EEEE--HHHHHHHHHHHHHHHHHHHHHHHHHHHHHHHHHT----TTSTT--HHHHHTTSTT-TT--TTHHHHHHHHHHHHHHHHHHHHHHHHHHHHHHT--SBHHHHHHHHHHHHHHHHHHHHHHHHHHIIIII--HHHHHHHHHHHHHHHHHHHHHHHHHHHHHHHHHHHHHHHHHHHHHHHSTTS-HHHHHHHHHHTSPPP-HHHHHHHHHHHHHHHHHTTTT-TTHHHHHHHHHHHHHHHHHHHHHTT-SPPPPP----S-TTHHHHHHHHHHHHHHHHHHHHHHHHHHHHHHHHHHT--HHHHHHHHHHHHHHHHHHHHHHHHHS-SS-HHHHHHHHHHHHHHHHHH-

Sequence (1364 aa):
MKQVLHQLARQHTITNNKSFSLPTKQSLEQSYQDVKFQFVMQFSKNTTQEQLEQIVNILFNHGFQSYKTRNLQNDKILLFICIWDPKIILEQAEQMQLYKVLIDRSHSQMHEVYRKIAEKINVKKVLDERLILTLNQIDKRIVEFENYQKFKYDLKSDFCLHNDDAEVIKIFSPSETLLIIYNYLHTIKIGDLDMIHFLKTEEYLLQVTPIHDEIVSLNTVSDIERYFGGNLAVYFEFMNFYQSMLKYLAVAAIITLVIDHQSSLFKITNVASFYAVLTMVWSTFFIIAWRRKENELSIEWGVFGQQHIKRLDLNPEYKGNPKMNYITGLIKNSYPTSSRIFYYMISLFEAIPILIIAGLIKIVVFNINGLIRNEDSIFYIRVAAKLNQAGGLLYYKYTTNILDIFTILLIFYINTLYTKVCINSTKRENHRTNLRFYNSLILKRFIFELINRFFHLFYIAFVEFDIPTLRSLLIKLFVMDQIRRVLLESLLPMLMKQQYEKQKEQYRLNLQKKEDINEKIVDRIAELELWEYDDFDDYIEVIFQYGYIVLFAAIFPLAAALTYIFNFIEIWSDKFKLANKLYQRNLPKKAHSIGEWRTVLMTLSVLSIYTNTAFIAFAYFNVFDTCQKTGCDWENILILLFIIEHFSLGLKYIVQQTINSKPKWVRIVMRRMKRKRRNFHNMKQVLHQLARQHTITNNKSFSLPTKQSLEQSYQDVKFQFVMQFSKNTTQEQLEQIVNILFNHGFQSYKTRNLQNDKILLFICIWDPKIILEQAEQMQLYKVLIDRSHSQMHEVYRKIAEKINVKKVLDERLILTLNQIDKRIVEFENYQKFKYDLKSDFCLHNDDAEVIKIFSPSETLLIIYNYLHTIKIGDLDMIHFLKTEEYLLQVTPIHDEIVSLNTVSDIERYFGGNLAVYFEFMNFYQSMLKYLAVAAIITLVIDHQSSLFKITNVASFYAVLTMVWSTFFIIAWRRKENELSIEWGVFGQQHIKRLDLNPEYKGNPKMNYITGLIKNSYPTSSRIFYYMISLFEAIPILIIAGLIKIVVFNINGLIRNEDSIFYIRVAAKLNQAGGLLYYKYTTNILDIFTILLIFYINTLYTKVCINSTKRENHRTNLRFYNSLILKRFIFELINRFFHLFYIAFVEFDIPTLRSLLIKLFVMDQIRRVLLESLLPMLMKQQYEKQKEQYRLNLQKKEDINEKIVDRIAELELWEYDDFDDYIEVIFQYGYIVLFAAIFPLAAALTYIFNFIEIWSDKFKLANKLYQRNLPKKAHSIGEWRTVLMTLSVLSIYTNTAFIAFAYFNVFDTCQKTGCDWENILILLFIIEHFSLGLKYIVQQTINSKPKWVRIVMRRMKRKRRNFHN

Solvent-accessible surface area (backbone atoms only — not comparable to full-atom values): 73161 Å² total; per-residue (Å²): 108,76,54,55,60,53,51,57,55,57,66,74,57,62,79,85,74,73,76,69,75,71,74,56,75,66,63,51,54,64,60,50,69,78,55,77,56,47,36,34,38,34,30,37,78,83,52,49,72,67,58,51,52,49,50,51,49,53,40,41,75,71,58,34,44,74,46,82,49,66,39,88,86,77,60,30,40,34,38,36,30,32,70,80,60,45,66,61,52,45,52,44,35,30,73,66,50,44,49,40,61,46,55,69,82,44,75,65,41,66,56,40,52,54,44,47,54,34,59,70,43,76,83,32,70,71,52,43,56,48,42,49,48,48,53,67,64,41,59,68,62,37,68,66,55,50,44,54,38,61,43,42,67,91,51,40,61,48,52,23,94,52,80,43,52,75,57,43,54,64,76,45,40,64,14,51,49,51,36,39,51,54,53,50,52,48,67,41,63,54,85,93,36,35,37,56,46,48,32,41,68,70,57,33,36,74,47,79,40,41,53,74,68,92,78,65,80,66,86,47,61,66,40,34,28,34,55,46,7,24,57,59,23,41,54,54,53,48,51,50,49,50,51,63,58,38,50,60,53,16,54,50,21,52,51,43,50,63,69,44,62,82,50,63,88,66,53,54,46,72,61,32,40,50,49,24,52,49,44,48,52,46,48,49,51,52,54,52,52,45,48,23,48,28,47,48,40,17,57,77,70,42,48,60,87,57,66,72,66,59,77,79,34,51,32,68,82,43,66,51,47,77,35,73,33,85,62,79,67,45,73,37,66,43,66,62,66,67,60,32,52,51,35,53,51,47,43,53,58,61,47,46,63,57,50,50,50,54,46,52,53,49,42,48,52,31,14,30,63,58,70,54,72,55,75,85,40,94,69,45,44,68,74,41,36,47,29,45,30,96,92,25,92,48,55,54,96,58,39,58,59,51,52,51,52,47,50,54,50,47,44,52,49,51,50,56,55,44,48,57,53,46,53,54,43,46,58,70,40,44,41,61,31,47,63,58,41,50,46,52,40,50,54,52,52,46,56,52,48,50,48,67,70,42,45,70,54,48,43,33,48,74,71,64,64,37,58,48,60,38,38,54,50,47,50,51,51,51,52,50,53,52,48,49,50,51,46,52,56,48,48,44,46,52,52,47,44,51,49,48,53,50,49,43,52,49,51,51,55,54,33,73,70,38,85,82,63,62,70,75,54,51,59,54,53,47,42,69,72,36,51,74,74,63,66,63,63,56,51,54,51,51,50,49,54,50,39,55,33,44,42,35,20,38,69,41,44,54,45,37,39,52,43,51,53,53,49,53,51,46,56,53,38,54,50,48,40,61,53,64,56,57,37,31,45,60,81,36,38,90,41,42,63,77,61,60,56,54,57,53,53,50,50,46,46,56,50,14,42,56,43,30,46,50,48,43,46,47,41,53,33,72,36,34,70,47,14,70,70,67,67,48,66,62,65,58,52,52,50,48,48,49,47,53,43,49,48,54,52,48,46,50,53,49,48,63,72,68,50,66,52,56,46,71,60,52,49,46,30,53,51,34,46,52,50,52,53,52,60,69,72,105,108,75,55,55,58,54,51,56,55,56,66,74,58,63,77,86,74,74,78,71,74,70,75,55,75,66,63,52,54,64,61,51,70,79,56,79,56,46,36,35,39,34,32,38,79,85,52,48,71,67,59,51,51,48,50,52,47,54,40,41,74,70,59,35,46,73,47,80,48,68,38,87,87,77,61,31,39,35,37,35,30,31,70,81,58,44,66,60,53,44,52,44,36,31,73,67,49,44,48,42,61,46,54,68,80,48,74,65,40,66,57,40,50,54,42,45,53,34,59,71,43,76,76,48,72,70,50,45,55,49,43,49,50,49,53,68,64,40,59,67,64,36,68,66,56,48,44,55,37,62,43,42,68,92,51,40,61,48,54,22,93,51,79,45,52,76,57,42,54,65,77,46,40,64,15,52,49,50,36,39,52,54,52,50,51,49,66,40,62,56,85,93,36,36,37,55,46,47,33,40,67,71,56,34,36,74,46,79,40,41,52,74,68,95,77,66,79,66,87,47,61,66,38,35,27,34,55,47,7,24,58,61,24,41,54,54,52,48,51,52,50,51,51,62,59,36,51,60,52,16,53,51,19,52,52,42,51,64,70,43,64,83,51,62,86,67,52,53,44,71,60,33,39,52,48,24,52,49,43,50,53,49,48,48,50,51,52,52,51,45,49,23,48,29,46,49,40,17,56,77,69,42,48,59,88,56,66,72,67,58,76,78,34,49,33,67,81,42,66,53,48,77,36,72,33,86,63,79,67,44,73,38,65,42,65,64,65,68,60,32,52,50,35,53,52,48,42,54,57,62,48,46,61,56,51,50,51,55,48,51,53,49,41,48,52,31,14,31,62,57,70,56,72,54,78,86,39,92,69,45,44,69,75,43,37,47,29,46,30,97,93,25,92,48,56,52,94,58,39,59,59,50,50,50,53,47,50,54,51,46,45,53,49,52,49,56,57,43,49,57,52,46,52,54,41,47,58,72,39,44,41,60,31,46,65,56,39,49,44,53,41,51,54,52,51,45,56,51,47,51,46,66,70,43,45,68,54,48,42,33,49,74,70,65,64,37,60,48,60,39,40,53,51,48,52,51,52,51,52,50,50,51,49,49,50,52,45,54,57,49,49,46,47,54,51,46,45,54,50,49,53,49,47,44,50,50,50,51,54,55,35,72,70,40,85,83,63,62,70,74,55,49,59,55,54,48,43,68,72,37,51,74,73,63,65,62,65,56,52,54,51,51,51,51,55,51,40,55,34,45,41,35,20,38,69,41,44,54,47,37,38,54,44,51,54,53,49,52,52,46,55,53,39,54,50,48,40,61,54,64,57,57,36,32,44,59,80,36,40,91,40,41,63,76,62,61,55,54,55,53,51,49,50,46,45,56,50,13,44,56,43,28,46,53,49,43,45,49,42,53,35,71,35,36,68,47,14,71,72,68,67,48,66,61,65,56,52,52,49,48,50,49,46,53,43,48,48,54,53,47,47,48,51,48,47,64,72,67,49,65,52,56,46,70,61,51,49,46,31,51,52,32,46,52,50,53,52,51,60,69,72,104

Foldseek 3Di:
DVVLLVVVVVVVPDDDPPVPPPPDPVVVQVVCLPDDFWKKWWFDPPDDPVNVVSVCVLCVVLQKDWDWDAQPPPRIIIITIDHDPLVSLLVLQLVLQFKAAFPPPPPVPVVVVVVVVLVVVVVRPVCVVVVVVVVVVDDVVLVRLLRIGGRDLVVLCRHDVDNDSVRSCVRAFQLRSSQSVVVVQQVRDSPPGRPVLVCVVVRGTDDMFTFDDPAQDDDDLVSCCRHQNQLVSLLLVLLVLVLVLLVVLLVLLVVLCVVCVPPDLQFLDPSLLVSLLVLLLSLLVSLLVVLQQLLVLCSVSRVPPSDFPQSVFFDSLFDFDFDQDPVVRGTDGDDDPVQLVVLVVVLVVVLVVLLVVLVLVVLLLCLLLCLDPDCPDPSHDPVSVCQCDDVHVQVDDCSNVVSLLVNLVSLVVSLVVVLVVLLVSLVSSRDGTNLVSVLSSLVSSLVSSVCSLCVVLVCSCPPVVRLSVSLVSLVSNLVSLLVVVLCCLQVVLVVLVVVLVVQLVVLVVVVVVVPRDNNVVSNRSSLVPAAADDCSVVLSSVLVLSLSCLQCSSRRSNSSNVCSVSSVSNSVSVVVSVSVSRHGRDNHDHRSDPPSSSVSSVVSSLNSLVNSLSSVLSSCCVCVVVCVVVVNPVVVSVVVSVCSSVVSVVVSVCCVVPPDSHDPSSVSSVVSSVVVVVVVVD/DVVLLVVVVVVVPDDDPPVPPPPDPVVVQVVCLPDDFWKKWWFDPPQDPVNVVSVCVLCVVLQKDWDWDAQPPPRIIIITIDHDPLVSLLVLQLVLQFKFAFPPPPCVPVVVVVVVVLVVVVVHDPCVVVVVVVVVVFDPVLVRLLRIGGRDLVVLCRHDVDNDSVRSCVRAFQLRSSLSVVVVQQVRDSPPGRPVLVCVLVRGTDDMFTFDDPAQDDDDLVSCCRHQNQLVSLLLVLLVLVLVLLVVLLVLLVVLCVVCVPPDLQFLDPSLLVSLLVLLQSLLVSLLVVLQQLLVLCSVSRVPPSDFPQSVFFDSLFDFDFDQDPVVRDTDGDDDPVQLVVLVVVLVVVLVVLLVVLVLVVLLLCLLLCLDPPCPDPSHDPVSVCQCDDVHVQVDPCSNVVSLLVNLVSLVVSLVVVLVVLLVSLVSSRDGTNLVSVLSSLVSSLVSSVCSLCVVLVCSCPVVVRLSVSLVSLVSNLVSLLVVVLCCLQVVLVVLVVVLVVQLVVLVVVVVVVPDDNNVVSNRSSLVPAAADDCSVVLSSVLVLSLSCLQCSSRRSNSSNVVSVSSVSNSVSVVVSVSVSRHGRHNHDHRSDPPSSSVSSVVSSLNSLVNSLSSVLSSCCVCVVVCVVVVNPVVVSVVVSVCSSVVSVVVSVCCVVPPDSHDPSSVSSVVSSVVVVVVVVD

Nearest PDB structures (foldseek):
  6r7x-assembly1_A  TM=8.170E-01  e=1.460E-26  Homo sapiens
  5oc9-assembly1_B  TM=8.061E-01  e=1.318E-25  Homo sapiens
  6r65-assembly1_A  TM=7.983E-01  e=9.200E-26  Homo sapiens
  8tpt-assembly1_A  TM=7.964E-01  e=5.621E-19  Fusarium vanettenii 77-13-4
  8tpq-assembly1_A  TM=7.852E-01  e=2.365E-18  Fusarium vanettenii 77-13-4